Protein AF-0000000075752125 (afdb_homodimer)

Nearest PDB structures (foldseek):
  8b4o-assembly1_A  TM=2.441E-01  e=8.192E+00  Corynebacterium glutamicum
  8b4o-assembly1_A  TM=2.339E-01  e=5.658E+00  Corynebacterium glutamicum

InterPro domains:
  IPR001138 Zn(2)Cys(6) fungal-type DNA-binding domain [PF00172] (67-99)
  IPR001138 Zn(2)Cys(6) fungal-type DNA-binding domain [PS00463] (68-95)
  IPR001138 Zn(2)Cys(6) fungal-type DNA-binding domain [PS50048] (68-97)
  IPR001138 Zn(2)Cys(6) fungal-type DNA-binding domain [SM00066] (63-106)
  IPR001138 Zn(2)Cys(6) fungal-type DNA-binding domain [cd00067] (64-98)
  IPR007219 Xylanolytic transcriptional activator, regulatory domain [PF04082] (140-195)
  IPR013087 Zinc finger C2H2-type [PS00028] (6-28)
  IPR013087 Zinc finger C2H2-type [PS50157] (4-33)
  IPR013087 Zinc finger C2H2-type [SM00355] (4-28)
  IPR013087 Zinc finger C2H2-type [SM00355] (34-55)
  IPR036236 Zinc finger C2H2 superfamily [SSF57667] (4-43)
  IPR036864 Zn(2)-C6 fungal-type DNA-binding domain superfamily [G3DSA:4.10.240.10] (62-115)
  IPR036864 Zn(2)-C6 fungal-type DNA-binding domain superfamily [SSF57701] (60-98)

Foldseek 3Di:
DDWQAQPPPPGRDTHPDVVVSVVVNVLVPDDDQDAQPVPRHTDSPCNVVVCVPPPPDPPPPPPPDQDFFPVCVVVVHDQPDDCQTPVCVVVVHHGHRVPDDPPPPDDDPDDPDCPPPCPPDDPDPVPPPCPPDPVLVQLLVQLCVPPCVVQVLDQPQPDDQVPADPLLSLLSSLVSLCSVPDPVSPVVSVVSLVVSLVVCVVCLCPLLDALPPPVDPPVPDPPQHSDNPLSNLNSLLSSLVVQQVSDVPFDADPLRATAGAPSNVVSLLSSVVSCLVNLLLALVVLQVNCVVPPQPLVSLNSSLSSLSSLVSSLVNLLRNDLDDHPPDPDSPSRDHDAQLSNFAAHHDDPCLSNQNDSVSNVVVVVVVCVVCVVVPPVPPRDTSSVVRVVQPDPDDPRD/DDWQAQPPPPGRDTHPDVVVSVVVNVLVVDDDQDAQPPPRHTDSPCNVVVCVPPPPDPPPPPPPDQDFFPVCVVVVHDQPDDCQTPVCVVVVHHGHRVPDDPPPPDDDDDDPDCPPPCPPDDPDPVPPPCPPDVVLVQLLVQLCVPPCVVQVLDQPQPDDQVPADPLLSLLSSLVSLCSVPDPVSPVVSVVSLVVSLVVCVVCLCPLLDALPPPVDPPVPDPPQHSDNPLSNLNSLLSSLVVQQVSDVPFDADPLRATAGAPSNVVSLLSSVVSCLVNLLLALVVLQVNCVVPPQPLVSLSSSLSSLSSLVSSLVNLLRNDLDDHPPDPDSPSRDHDAQLSNFAAHHDDPCLSNQNDSVSNVVVVVVVCVVVVVVPPVPPRDTSSVVRVVQPDPDDPRD

Secondary structure (DSSP, 8-state):
--PEEP-STT---EESSHHHHHHHHHHHS----EE-TTT--EESS-HHHHIIIII--SSS----S----HHHHHTT-----TTTTHHHHHHT-----TT-------S-------------SSS--S-S--TT-HHHHHHHHHIIIIITTT-TTS-GGG--GGGS-HHHHHHHHHHHHHHT--HHHHHHHHHHHHHHHHHHHHTHHHHT----S-S---SSS----S---HHHHHHHHHHHHHHHHH-SSPPB-TT--B--BHHHHHHHHHHHHHHHHTTTTBHHHHHHHTTT---HHHHHHHHHHHHHHHHHHHHHHHHHTT---BS------PPPP-GGG-BSBPP--HHHHT-SSHHHHHHHHHHHHHHHGGG--TT---BTHHHHHHH--SS----/--PEEP-STT---EESSHHHHHHHHHHHS----EE-TTT--EESS-HHHHIIIII--SSS----S----HHHHHTT-----TTTTHHHHHHT-----TT---------------------SSS--S-S--TT-HHHHHHHHHIIIIITTT-TTS-GGG--GGGS-HHHHHHHHHHHHHHT--HHHHHHHHHHHHHHHHHHHHTHHHHT----S-S---SSS----S---HHHHHHHHHHHHHHHHH-SSPPB-TT--B--BHHHHHHHHHHHHHHHHTTTTBHHHHHHHTTT---HHHHHHHHHHHHHHHHHHHHHHHHHTT-PPBS------PPPPPGGG-BSBPP--HHHHT-SSHHHHHHHHHHHHHHHGGG--TT---BTHHHHHHH--SS----

Solvent-accessible surface area (backbone atoms only — not comparable to full-atom values): 46798 Å² total; per-residue (Å²): 131,78,56,40,58,39,82,54,88,92,51,83,55,62,24,74,47,64,68,58,26,51,58,50,42,54,61,64,50,67,69,72,56,43,50,29,88,82,80,62,51,71,25,74,88,54,35,69,61,44,43,56,68,72,61,56,57,92,82,65,67,75,80,58,81,77,69,46,24,54,43,26,54,72,65,72,43,85,46,78,53,63,92,60,17,60,54,23,62,75,72,70,47,73,44,49,57,86,74,70,78,76,71,83,75,72,81,80,72,80,81,74,83,77,79,69,79,73,78,74,65,92,80,72,65,87,70,60,70,71,66,92,37,69,66,53,54,50,23,44,48,44,23,58,70,69,48,29,80,61,53,68,43,69,53,71,73,79,62,44,80,89,76,47,56,65,64,28,50,51,33,44,38,30,51,7,27,41,72,68,65,44,69,70,38,33,51,51,21,54,52,47,48,56,53,48,51,53,52,52,63,71,40,39,73,68,77,52,51,73,64,64,76,76,78,56,81,59,88,78,66,81,71,78,70,74,66,73,60,55,63,54,53,51,17,52,49,48,45,51,55,44,52,58,71,70,41,83,74,64,44,66,47,96,62,67,22,40,48,45,54,49,72,60,43,51,50,51,28,49,51,49,49,37,41,58,74,64,44,60,45,31,44,69,55,41,51,57,72,38,62,82,50,84,45,65,54,59,33,49,52,53,43,48,34,52,46,34,40,52,48,51,50,33,38,51,35,26,40,31,46,71,44,67,36,61,93,53,88,61,70,55,80,49,68,67,63,50,52,57,59,36,41,33,54,70,70,74,60,68,68,63,65,65,35,82,42,66,68,54,33,47,53,51,50,54,54,47,52,61,61,49,54,74,69,48,70,81,82,73,80,64,35,45,19,61,41,21,68,70,67,59,57,95,61,78,67,74,74,130,80,55,39,58,39,82,54,89,91,52,84,56,62,25,74,48,64,67,60,25,50,57,50,42,54,60,64,49,68,70,70,55,43,50,27,87,81,79,62,51,70,26,72,85,54,32,68,62,45,42,56,69,72,62,57,59,91,82,68,68,75,81,59,82,76,70,45,24,56,44,25,52,72,65,71,43,84,46,78,52,64,95,58,16,62,52,23,60,76,71,71,46,73,46,47,55,86,71,67,79,77,71,82,76,70,80,82,70,80,81,75,83,80,80,69,79,75,79,77,64,94,80,72,64,87,70,61,69,72,68,92,37,71,66,53,53,48,24,45,46,43,23,58,69,67,47,30,81,61,51,67,42,68,55,70,72,76,62,43,80,89,77,47,58,66,63,29,51,50,32,43,38,30,51,7,28,41,70,68,65,42,67,67,38,34,50,49,20,52,52,47,48,56,52,47,50,53,50,52,64,72,42,39,72,68,78,53,52,72,65,65,75,75,76,58,80,60,87,78,66,81,71,76,70,74,66,73,61,56,61,56,52,50,16,51,49,48,46,51,55,46,53,58,70,70,40,84,76,65,44,66,46,95,65,67,23,40,47,44,53,48,71,60,44,50,50,52,28,50,51,48,49,36,42,59,73,64,45,58,45,31,42,70,55,41,51,59,72,37,62,82,51,84,46,65,55,58,34,49,52,53,42,47,34,53,45,34,40,51,47,50,51,32,38,51,35,25,40,29,47,70,45,65,36,58,94,51,89,61,71,54,82,48,67,69,62,51,52,56,59,36,40,33,56,70,71,76,60,67,70,64,65,65,36,82,42,65,68,53,32,46,53,51,50,53,54,49,52,62,61,48,54,74,71,48,69,82,82,70,80,65,34,46,18,62,41,20,67,68,65,59,56,96,60,78,66,74,73

Structure (mmCIF, N/CA/C/O backbone):
data_AF-0000000075752125-model_v1
#
loop_
_entity.id
_entity.type
_entity.pdbx_description
1 polymer 'Pc22g24310 protein'
#
loop_
_atom_site.group_PDB
_atom_site.id
_atom_site.type_symbol
_atom_site.label_atom_id
_atom_site.label_alt_id
_atom_site.label_comp_id
_atom_site.label_asym_id
_atom_site.label_entity_id
_atom_site.label_seq_id
_atom_site.pdbx_PDB_ins_code
_atom_site.Cartn_x
_atom_site.Cartn_y
_atom_site.Cartn_z
_atom_site.occupancy
_atom_site.B_iso_or_equiv
_atom_site.auth_seq_id
_atom_site.auth_comp_id
_atom_site.auth_asym_id
_atom_site.auth_atom_id
_atom_site.pdbx_PDB_model_num
ATOM 1 N N . MET A 1 1 ? 7.535 9.359 -45.281 1 41.72 1 MET A N 1
ATOM 2 C CA . MET A 1 1 ? 7.297 9.664 -43.875 1 41.72 1 MET A CA 1
ATOM 3 C C . MET A 1 1 ? 8.078 10.906 -43.438 1 41.72 1 MET A C 1
ATOM 5 O O . MET A 1 1 ? 9.281 11 -43.688 1 41.72 1 MET A O 1
ATOM 9 N N . ALA A 1 2 ? 7.531 12.062 -43.125 1 51.75 2 ALA A N 1
ATOM 10 C CA . ALA A 1 2 ? 8.164 13.375 -43.062 1 51.75 2 ALA A CA 1
ATOM 11 C C . ALA A 1 2 ? 9.141 13.453 -41.906 1 51.75 2 ALA A C 1
ATOM 13 O O . ALA A 1 2 ? 8.789 13.094 -40.75 1 51.75 2 ALA A O 1
ATOM 14 N N . GLN A 1 3 ? 10.383 13.203 -42.062 1 66.44 3 GLN A N 1
ATOM 15 C CA . GLN A 1 3 ? 11.461 13.375 -41.094 1 66.44 3 GLN A CA 1
ATOM 16 C C . GLN A 1 3 ? 11.672 14.852 -40.75 1 66.44 3 GLN A C 1
ATOM 18 O O . GLN A 1 3 ? 11.555 15.711 -41.625 1 66.44 3 GLN A O 1
ATOM 23 N N . PHE A 1 4 ? 11.531 15.281 -39.594 1 70.75 4 PHE A N 1
ATOM 24 C CA . PHE A 1 4 ? 11.82 16.641 -39.156 1 70.75 4 PHE A CA 1
ATOM 25 C C . PHE A 1 4 ? 13.32 16.875 -39.062 1 70.75 4 PHE A C 1
ATOM 27 O O . PHE A 1 4 ? 14.023 16.156 -38.344 1 70.75 4 PHE A O 1
ATOM 34 N N . GLN A 1 5 ? 13.758 17.656 -39.75 1 72 5 GLN A N 1
ATOM 35 C CA . GLN A 1 5 ? 15.188 17.922 -39.875 1 72 5 GLN A CA 1
ATOM 36 C C . GLN A 1 5 ? 15.625 19.047 -38.938 1 72 5 GLN A C 1
ATOM 38 O O . GLN A 1 5 ? 14.875 19.984 -38.719 1 72 5 GLN A O 1
ATOM 43 N N . CYS A 1 6 ? 16.609 18.906 -38.219 1 68.94 6 CYS A N 1
ATOM 44 C CA . CYS A 1 6 ? 17.172 19.938 -37.344 1 68.94 6 CYS A CA 1
ATOM 45 C C . CYS A 1 6 ? 17.469 21.203 -38.156 1 68.94 6 CYS A C 1
ATOM 47 O O . CYS A 1 6 ? 18.016 21.141 -39.25 1 68.94 6 CYS A O 1
ATOM 49 N N . GLN A 1 7 ? 17.062 22.266 -37.75 1 71.44 7 GLN A N 1
ATOM 50 C CA . GLN A 1 7 ? 17.156 23.531 -38.469 1 71.44 7 GLN A CA 1
ATOM 51 C C . GLN A 1 7 ? 18.469 24.25 -38.188 1 71.44 7 GLN A C 1
ATOM 53 O O . GLN A 1 7 ? 18.719 25.328 -38.719 1 71.44 7 GLN A O 1
ATOM 58 N N . VAL A 1 8 ? 19.297 23.703 -37.281 1 65.88 8 VAL A N 1
ATOM 59 C CA . VAL A 1 8 ? 20.578 24.359 -37 1 65.88 8 VAL A CA 1
ATOM 60 C C . VAL A 1 8 ? 21.531 24.172 -38.156 1 65.88 8 VAL A C 1
ATOM 62 O O . VAL A 1 8 ? 21.688 23.047 -38.656 1 65.88 8 VAL A O 1
ATOM 65 N N . PRO A 1 9 ? 22.156 25.219 -38.656 1 69.44 9 PRO A N 1
ATOM 66 C CA . PRO A 1 9 ? 23.062 25.109 -39.812 1 69.44 9 PRO A CA 1
ATOM 67 C C . PRO A 1 9 ? 24.203 24.125 -39.562 1 69.44 9 PRO A C 1
ATOM 69 O O . PRO A 1 9 ? 24.875 24.203 -38.531 1 69.44 9 PRO A O 1
ATOM 72 N N . GLY A 1 10 ? 24.547 23.141 -40.438 1 69 10 GLY A N 1
ATOM 73 C CA . GLY A 1 10 ? 25.625 22.172 -40.344 1 69 10 GLY A CA 1
ATOM 74 C C . GLY A 1 10 ? 25.172 20.828 -39.781 1 69 10 GLY A C 1
ATOM 75 O O . GLY A 1 10 ? 25.922 19.859 -39.812 1 69 10 GLY A O 1
ATOM 76 N N . CYS A 1 11 ? 24.062 20.906 -39 1 66.25 11 CYS A N 1
ATOM 77 C CA . CYS A 1 11 ? 23.594 19.641 -38.438 1 66.25 11 CYS A CA 1
ATOM 78 C C . CYS A 1 11 ? 22.672 18.922 -39.406 1 66.25 11 CYS A C 1
ATOM 80 O O . CYS A 1 11 ? 21.781 19.547 -40 1 66.25 11 CYS A O 1
ATOM 82 N N . THR A 1 12 ? 22.812 17.828 -39.938 1 70.06 12 THR A N 1
ATOM 83 C CA . THR A 1 12 ? 22.078 17 -40.906 1 70.06 12 THR A CA 1
ATOM 84 C C . THR A 1 12 ? 21.219 15.969 -40.188 1 70.06 12 THR A C 1
ATOM 86 O O . THR A 1 12 ? 20.719 15.031 -40.812 1 70.06 12 THR A O 1
ATOM 89 N N . SER A 1 13 ? 21.109 16.203 -38.938 1 71.25 13 SER A N 1
ATOM 90 C CA . SER A 1 13 ? 20.344 15.188 -38.188 1 71.25 13 SER A CA 1
ATOM 91 C C . SER A 1 13 ? 18.859 15.305 -38.469 1 71.25 13 SER A C 1
ATOM 93 O O . SER A 1 13 ? 18.344 16.406 -38.688 1 71.25 13 SER A O 1
ATOM 95 N N . SER A 1 14 ? 18.094 14.32 -38.719 1 75.56 14 SER A N 1
ATOM 96 C CA . SER A 1 14 ? 16.656 14.242 -38.969 1 75.56 14 SER A CA 1
ATOM 97 C C . SER A 1 14 ? 15.984 13.258 -38 1 75.56 14 SER A C 1
ATOM 99 O O . SER A 1 14 ? 16.609 12.289 -37.562 1 75.56 14 SER A O 1
ATOM 101 N N . TYR A 1 15 ? 14.977 13.719 -37.562 1 70.62 15 TYR A N 1
ATOM 102 C CA . TYR A 1 15 ? 14.273 12.914 -36.594 1 70.62 15 TYR A CA 1
ATOM 103 C C . TYR A 1 15 ? 12.852 12.609 -37.062 1 70.62 15 TYR A C 1
ATOM 105 O O . TYR A 1 15 ? 12.258 13.383 -37.812 1 70.62 15 TYR A O 1
ATOM 113 N N . ARG A 1 16 ? 12.312 11.672 -36.844 1 68.25 16 ARG A N 1
ATOM 114 C CA . ARG A 1 16 ? 10.984 11.242 -37.281 1 68.25 16 ARG A CA 1
ATOM 115 C C . ARG A 1 16 ? 9.898 11.922 -36.438 1 68.25 16 ARG A C 1
ATOM 117 O O . ARG A 1 16 ? 8.766 12.07 -36.906 1 68.25 16 ARG A O 1
ATOM 124 N N . ARG A 1 17 ? 10.109 12.391 -35.188 1 65.31 17 ARG A N 1
ATOM 125 C CA . ARG A 1 17 ? 9.203 13.078 -34.281 1 65.31 17 ARG A CA 1
ATOM 126 C C . ARG A 1 17 ? 9.719 14.477 -33.938 1 65.31 17 ARG A C 1
ATOM 128 O O . ARG A 1 17 ? 10.922 14.664 -33.75 1 65.31 17 ARG A O 1
ATOM 135 N N . LYS A 1 18 ? 8.992 15.32 -33.719 1 66.69 18 LYS A N 1
ATOM 136 C CA . LYS A 1 18 ? 9.305 16.734 -33.5 1 66.69 18 LYS A CA 1
ATOM 137 C C . LYS A 1 18 ? 9.945 16.953 -32.125 1 66.69 18 LYS A C 1
ATOM 139 O O . LYS A 1 18 ? 10.844 17.781 -31.984 1 66.69 18 LYS A O 1
ATOM 144 N N . GLU A 1 19 ? 9.578 16.281 -31.172 1 64.31 19 GLU A N 1
ATOM 145 C CA . GLU A 1 19 ? 10.133 16.391 -29.828 1 64.31 19 GLU A CA 1
ATOM 146 C C . GLU A 1 19 ? 11.609 15.984 -29.812 1 64.31 19 GLU A C 1
ATOM 148 O O . GLU A 1 19 ? 12.414 16.625 -29.141 1 64.31 19 GLU A O 1
ATOM 153 N N . HIS A 1 20 ? 11.891 14.984 -30.516 1 71.88 20 HIS A N 1
ATOM 154 C CA . HIS A 1 20 ? 13.289 14.586 -30.625 1 71.88 20 HIS A CA 1
ATOM 155 C C . HIS A 1 20 ? 14.109 15.633 -31.375 1 71.88 20 HIS A C 1
ATOM 157 O O . HIS A 1 20 ? 15.258 15.891 -31.031 1 71.88 20 HIS A O 1
ATOM 163 N N . LEU A 1 21 ? 13.523 16.156 -32.312 1 69.5 21 LEU A N 1
ATOM 164 C CA . LEU A 1 21 ? 14.172 17.25 -33.031 1 69.5 21 LEU A CA 1
ATOM 165 C C . LEU A 1 21 ? 14.414 18.438 -32.094 1 69.5 21 LEU A C 1
ATOM 167 O O . LEU A 1 21 ? 15.5 19.031 -32.094 1 69.5 21 LEU A O 1
ATOM 171 N N . ARG A 1 22 ? 13.555 18.797 -31.344 1 66.44 22 ARG A N 1
ATOM 172 C CA . ARG A 1 22 ? 13.672 19.906 -30.406 1 66.44 22 ARG A CA 1
ATOM 173 C C . ARG A 1 22 ? 14.766 19.656 -29.375 1 66.44 22 ARG A C 1
ATOM 175 O O . ARG A 1 22 ? 15.539 20.547 -29.047 1 66.44 22 ARG A O 1
ATOM 182 N N . ARG A 1 23 ? 14.789 18.516 -28.812 1 63.69 23 ARG A N 1
ATOM 183 C CA . ARG A 1 23 ? 15.867 18.125 -27.906 1 63.69 23 ARG A CA 1
ATOM 184 C C . ARG A 1 23 ? 17.219 18.188 -28.609 1 63.69 23 ARG A C 1
ATOM 186 O O . ARG A 1 23 ? 18.203 18.672 -28.016 1 63.69 23 ARG A O 1
ATOM 193 N N . HIS A 1 24 ? 17.156 17.703 -29.75 1 65.38 24 HIS A N 1
ATOM 194 C CA . HIS A 1 24 ? 18.375 17.75 -30.547 1 65.38 24 HIS A CA 1
ATOM 195 C C . HIS A 1 24 ? 18.781 19.203 -30.844 1 65.38 24 HIS A C 1
ATOM 197 O O . HIS A 1 24 ? 19.953 19.562 -30.656 1 65.38 24 HIS A O 1
ATOM 203 N N . GLU A 1 25 ? 17.891 19.922 -31.328 1 64.81 25 GLU A N 1
ATOM 204 C CA . GLU A 1 25 ? 18.172 21.312 -31.672 1 64.81 25 GLU A CA 1
ATOM 205 C C . GLU A 1 25 ? 18.609 22.109 -30.438 1 64.81 25 GLU A C 1
ATOM 207 O O . GLU A 1 25 ? 19.406 23.047 -30.547 1 64.81 25 GLU A O 1
ATOM 212 N N . ALA A 1 26 ? 18.078 21.844 -29.328 1 61.81 26 ALA A N 1
ATOM 213 C CA . ALA A 1 26 ? 18.516 22.469 -28.094 1 61.81 26 ALA A CA 1
ATOM 214 C C . ALA A 1 26 ? 19.984 22.172 -27.812 1 61.81 26 ALA A C 1
ATOM 216 O O . ALA A 1 26 ? 20.688 22.984 -27.219 1 61.81 26 ALA A O 1
ATOM 217 N N . GLN A 1 27 ? 20.312 21.078 -28.203 1 57.47 27 GLN A N 1
ATOM 218 C CA . GLN A 1 27 ? 21.734 20.734 -28.062 1 57.47 27 GLN A CA 1
ATOM 219 C C . GLN A 1 27 ? 22.609 21.672 -28.891 1 57.47 27 GLN A C 1
ATOM 221 O O . GLN A 1 27 ? 23.766 21.906 -28.547 1 57.47 27 GLN A O 1
ATOM 226 N N . HIS A 1 28 ? 22.125 21.844 -30.094 1 53.47 28 HIS A N 1
ATOM 227 C CA . HIS A 1 28 ? 22.875 22.766 -30.953 1 53.47 28 HIS A CA 1
ATOM 228 C C . HIS A 1 28 ? 22.906 24.172 -30.359 1 53.47 28 HIS A C 1
ATOM 230 O O . HIS A 1 28 ? 23.766 24.969 -30.719 1 53.47 28 HIS A O 1
ATOM 236 N N . ARG A 1 29 ? 21.891 24.594 -29.938 1 47.25 29 ARG A N 1
ATOM 237 C CA . ARG A 1 29 ? 22 25.875 -29.266 1 47.25 29 ARG A CA 1
ATOM 238 C C . ARG A 1 29 ? 23.031 25.828 -28.156 1 47.25 29 ARG A C 1
ATOM 240 O O . ARG A 1 29 ? 23.203 24.797 -27.484 1 47.25 29 ARG A O 1
ATOM 247 N N . GLY A 1 30 ? 24.188 26.094 -28.297 1 41.59 30 GLY A N 1
ATOM 248 C CA . GLY A 1 30 ? 25.422 26.25 -27.547 1 41.59 30 GLY A CA 1
ATOM 249 C C . GLY A 1 30 ? 25.234 26.078 -26.047 1 41.59 30 GLY A C 1
ATOM 250 O O . GLY A 1 30 ? 26.188 26.203 -25.281 1 41.59 30 GLY A O 1
ATOM 251 N N . ASN A 1 31 ? 24.203 26.406 -25.578 1 41.22 31 ASN A N 1
ATOM 252 C CA . ASN A 1 31 ? 24.625 26.984 -24.297 1 41.22 31 ASN A CA 1
ATOM 253 C C . ASN A 1 31 ? 25.406 25.969 -23.469 1 41.22 31 ASN A C 1
ATOM 255 O O . ASN A 1 31 ? 26.562 26.203 -23.125 1 41.22 31 ASN A O 1
ATOM 259 N N . HIS A 1 32 ? 25.062 25.547 -22.125 1 42.94 32 HIS A N 1
ATOM 260 C CA . HIS A 1 32 ? 25.938 25.453 -20.969 1 42.94 32 HIS A CA 1
ATOM 261 C C . HIS A 1 32 ? 26.625 24.094 -20.906 1 42.94 32 HIS A C 1
ATOM 263 O O . HIS A 1 32 ? 26 23.078 -20.641 1 42.94 32 HIS A O 1
ATOM 269 N N . LEU A 1 33 ? 27.5 23.938 -21.672 1 48.97 33 LEU A N 1
ATOM 270 C CA . LEU A 1 33 ? 28.516 22.938 -21.344 1 48.97 33 LEU A CA 1
ATOM 271 C C . LEU A 1 33 ? 28.922 23.031 -19.891 1 48.97 33 LEU A C 1
ATOM 273 O O . LEU A 1 33 ? 29.328 24.109 -19.422 1 48.97 33 LEU A O 1
ATOM 277 N N . ARG A 1 34 ? 28.5 22.266 -19.078 1 53.72 34 ARG A N 1
ATOM 278 C CA . ARG A 1 34 ? 29 22.266 -17.703 1 53.72 34 ARG A CA 1
ATOM 279 C C . ARG A 1 34 ? 30.281 21.453 -17.578 1 53.72 34 ARG A C 1
ATOM 281 O O . ARG A 1 34 ? 30.359 20.328 -18.094 1 53.72 34 ARG A O 1
ATOM 288 N N . THR A 1 35 ? 31.25 21.984 -17.297 1 58.47 35 THR A N 1
ATOM 289 C CA . THR A 1 35 ? 32.562 21.391 -17.125 1 58.47 35 THR A CA 1
ATOM 290 C C . THR A 1 35 ? 32.719 20.781 -15.727 1 58.47 35 THR A C 1
ATOM 292 O O . THR A 1 35 ? 32.219 21.328 -14.75 1 58.47 35 THR A O 1
ATOM 295 N N . CYS A 1 36 ? 33.125 19.562 -15.75 1 56.19 36 CYS A N 1
ATOM 296 C CA . CYS A 1 36 ? 33.406 18.938 -14.461 1 56.19 36 CYS A CA 1
ATOM 297 C C . CYS A 1 36 ? 34.438 19.719 -13.688 1 56.19 36 CYS A C 1
ATOM 299 O O . CYS A 1 36 ? 35.531 20 -14.203 1 56.19 36 CYS A O 1
ATOM 301 N N . SER A 1 37 ? 34.094 20.188 -12.688 1 59.78 37 SER A N 1
ATOM 302 C CA . SER A 1 37 ? 34.969 21.031 -11.875 1 59.78 37 SER A CA 1
ATOM 303 C C . SER A 1 37 ? 36.188 20.25 -11.367 1 59.78 37 SER A C 1
ATOM 305 O O . SER A 1 37 ? 37.188 20.844 -10.945 1 59.78 37 SER A O 1
ATOM 307 N N . VAL A 1 38 ? 36.062 18.938 -11.531 1 59.25 38 VAL A N 1
ATOM 308 C CA . VAL A 1 38 ? 37.156 18.141 -11.008 1 59.25 38 VAL A CA 1
ATOM 309 C C . VAL A 1 38 ? 38.125 17.812 -12.133 1 59.25 38 VAL A C 1
ATOM 311 O O . VAL A 1 38 ? 39.344 17.953 -11.969 1 59.25 38 VAL A O 1
ATOM 314 N N . CYS A 1 39 ? 37.656 17.328 -13.25 1 56.03 39 CYS A N 1
ATOM 315 C CA . CYS A 1 39 ? 38.594 16.875 -14.266 1 56.03 39 CYS A CA 1
ATOM 316 C C . CYS A 1 39 ? 38.594 17.812 -15.461 1 56.03 39 CYS A C 1
ATOM 318 O O . CYS A 1 39 ? 39.375 17.625 -16.391 1 56.03 39 CYS A O 1
ATOM 320 N N . GLY A 1 40 ? 37.75 18.859 -15.461 1 59.34 40 GLY A N 1
ATOM 321 C CA . GLY A 1 40 ? 37.781 19.891 -16.484 1 59.34 40 GLY A CA 1
ATOM 322 C C . GLY A 1 40 ? 37.125 19.453 -17.797 1 59.34 40 GLY A C 1
ATOM 323 O O . GLY A 1 40 ? 37.156 20.172 -18.781 1 59.34 40 GLY A O 1
ATOM 324 N N . ARG A 1 41 ? 36.688 18.312 -17.844 1 63.59 41 ARG A N 1
ATOM 325 C CA . ARG A 1 41 ? 36.094 17.828 -19.078 1 63.59 41 ARG A CA 1
ATOM 326 C C . ARG A 1 41 ? 34.719 18.469 -19.297 1 63.59 41 ARG A C 1
ATOM 328 O O . ARG A 1 41 ? 33.969 18.703 -18.344 1 63.59 41 ARG A O 1
ATOM 335 N N . ALA A 1 42 ? 34.375 18.953 -20.344 1 62.31 42 ALA A N 1
ATOM 336 C CA . ALA A 1 42 ? 33.156 19.672 -20.703 1 62.31 42 ALA A CA 1
ATOM 337 C C . ALA A 1 42 ? 32.062 18.703 -21.156 1 62.31 42 ALA A C 1
ATOM 339 O O . ALA A 1 42 ? 32.312 17.781 -21.922 1 62.31 42 ALA A O 1
ATOM 340 N N . PHE A 1 43 ? 31.016 18.625 -20.453 1 57.75 43 PHE A N 1
ATOM 341 C CA . PHE A 1 43 ? 29.906 17.719 -20.766 1 57.75 43 PHE A CA 1
ATOM 342 C C . PHE A 1 43 ? 28.688 18.5 -21.203 1 57.75 43 PHE A C 1
ATOM 344 O O . PHE A 1 43 ? 28.422 19.609 -20.703 1 57.75 43 PHE A O 1
ATOM 351 N N . SER A 1 44 ? 28.016 18.312 -22.109 1 60.16 44 SER A N 1
ATOM 352 C CA . SER A 1 44 ? 26.844 19.031 -22.625 1 60.16 44 SER A CA 1
ATOM 353 C C . SER A 1 44 ? 25.594 18.641 -21.844 1 60.16 44 SER A C 1
ATOM 355 O O . SER A 1 44 ? 24.672 19.453 -21.688 1 60.16 44 SER A O 1
ATOM 357 N N . ARG A 1 45 ? 25.266 17.422 -21.344 1 51.62 45 ARG A N 1
ATOM 358 C CA . ARG A 1 45 ? 24.047 17.031 -20.656 1 51.62 45 ARG A CA 1
ATOM 359 C C . ARG A 1 45 ? 24.359 16.234 -19.406 1 51.62 45 ARG A C 1
ATOM 361 O O . ARG A 1 45 ? 23.609 16.281 -18.422 1 51.62 45 ARG A O 1
ATOM 368 N N . SER A 1 46 ? 25.562 15.523 -19.109 1 53.66 46 SER A N 1
ATOM 369 C CA . SER A 1 46 ? 25.766 14.469 -18.125 1 53.66 46 SER A CA 1
ATOM 370 C C . SER A 1 46 ? 26.875 14.836 -17.141 1 53.66 46 SER A C 1
ATOM 372 O O . SER A 1 46 ? 27.531 13.953 -16.594 1 53.66 46 SER A O 1
ATOM 374 N N . LEU A 1 47 ? 27.031 15.938 -16.797 1 60.72 47 LEU A N 1
ATOM 375 C CA . LEU A 1 47 ? 28.172 16.328 -15.984 1 60.72 47 LEU A CA 1
ATOM 376 C C . LEU A 1 47 ? 28.031 15.789 -14.562 1 60.72 47 LEU A C 1
ATOM 378 O O . LEU A 1 47 ? 29.016 15.297 -13.977 1 60.72 47 LEU A O 1
ATOM 382 N N . ARG A 1 48 ? 26.844 15.836 -14.086 1 51.84 48 ARG A N 1
ATOM 383 C CA . ARG A 1 48 ? 26.625 15.375 -12.719 1 51.84 48 ARG A CA 1
ATOM 384 C C . ARG A 1 48 ? 26.891 13.875 -12.602 1 51.84 48 ARG A C 1
ATOM 386 O O . ARG A 1 48 ? 27.5 13.414 -11.633 1 51.84 48 ARG A O 1
ATOM 393 N N . ARG A 1 49 ? 26.516 13.156 -13.531 1 57.19 49 ARG A N 1
ATOM 394 C CA . ARG A 1 49 ? 26.797 11.727 -13.555 1 57.19 49 ARG A CA 1
ATOM 395 C C . ARG A 1 49 ? 28.297 11.469 -13.719 1 57.19 49 ARG A C 1
ATOM 397 O O . ARG A 1 49 ? 28.844 10.57 -13.086 1 57.19 49 ARG A O 1
ATOM 404 N N . HIS A 1 50 ? 28.938 12.25 -14.453 1 60.31 50 HIS A N 1
ATOM 405 C CA . HIS A 1 50 ? 30.391 12.164 -14.648 1 60.31 50 HIS A CA 1
ATOM 406 C C . HIS A 1 50 ? 31.141 12.43 -13.352 1 60.31 50 HIS A C 1
ATOM 408 O O . HIS A 1 50 ? 32.031 11.656 -12.977 1 60.31 50 HIS A O 1
ATOM 414 N N . ILE A 1 51 ? 30.844 13.445 -12.742 1 58.47 51 ILE A N 1
ATOM 415 C CA . ILE A 1 51 ? 31.516 13.797 -11.5 1 58.47 51 ILE A CA 1
ATOM 416 C C . ILE A 1 51 ? 31.312 12.688 -10.477 1 58.47 51 ILE A C 1
ATOM 418 O O . ILE A 1 51 ? 32.25 12.273 -9.797 1 58.47 51 ILE A O 1
ATOM 422 N N . ARG A 1 52 ? 30.219 12.195 -10.414 1 57.78 52 ARG A N 1
ATOM 423 C CA . ARG A 1 52 ? 29.922 11.156 -9.445 1 57.78 52 ARG A CA 1
ATOM 424 C C . ARG A 1 52 ? 30.688 9.875 -9.766 1 57.78 52 ARG A C 1
ATOM 426 O O . ARG A 1 52 ? 31.188 9.203 -8.859 1 57.78 52 ARG A O 1
ATOM 433 N N . ARG A 1 53 ? 30.656 9.562 -10.852 1 59.44 53 ARG A N 1
ATOM 434 C CA . ARG A 1 53 ? 31.25 8.297 -11.266 1 59.44 53 ARG A CA 1
ATOM 435 C C . ARG A 1 53 ? 32.781 8.367 -11.242 1 59.44 53 ARG A C 1
ATOM 437 O O . ARG A 1 53 ? 33.438 7.434 -10.781 1 59.44 53 ARG A O 1
ATOM 444 N N . ASP A 1 54 ? 33.25 9.375 -11.711 1 55.69 54 ASP A N 1
ATOM 445 C CA . ASP A 1 54 ? 34.688 9.352 -12.031 1 55.69 54 ASP A CA 1
ATOM 446 C C . ASP A 1 54 ? 35.5 10.062 -10.953 1 55.69 54 ASP A C 1
ATOM 448 O O . ASP A 1 54 ? 36.719 9.844 -10.836 1 55.69 54 ASP A O 1
ATOM 452 N N . HIS A 1 55 ? 34.969 11.047 -10.336 1 49.72 55 HIS A N 1
ATOM 453 C CA . HIS A 1 55 ? 35.781 11.82 -9.422 1 49.72 55 HIS A CA 1
ATOM 454 C C . HIS A 1 55 ? 35.375 11.602 -7.973 1 49.72 55 HIS A C 1
ATOM 456 O O . HIS A 1 55 ? 35.969 12.188 -7.059 1 49.72 55 HIS A O 1
ATOM 462 N N . GLU A 1 56 ? 34.406 10.992 -7.691 1 44.44 56 GLU A N 1
ATOM 463 C CA . GLU A 1 56 ? 34.094 10.766 -6.289 1 44.44 56 GLU A CA 1
ATOM 464 C C . GLU A 1 56 ? 35.062 9.797 -5.641 1 44.44 56 GLU A C 1
ATOM 466 O O . GLU A 1 56 ? 35.25 8.672 -6.121 1 44.44 56 GLU A O 1
ATOM 471 N N . VAL A 1 57 ? 36.062 10.359 -5.047 1 42.16 57 VAL A N 1
ATOM 472 C CA . VAL A 1 57 ? 36.938 9.578 -4.191 1 42.16 57 VAL A CA 1
ATOM 473 C C . VAL A 1 57 ? 36.125 8.875 -3.111 1 42.16 57 VAL A C 1
ATOM 475 O O . VAL A 1 57 ? 35.188 9.461 -2.539 1 42.16 57 VAL A O 1
ATOM 478 N N . PRO A 1 58 ? 36.188 7.621 -2.754 1 38.91 58 PRO A N 1
ATOM 479 C CA . PRO A 1 58 ? 35.375 6.84 -1.825 1 38.91 58 PRO A CA 1
ATOM 480 C C . PRO A 1 58 ? 35.125 7.57 -0.509 1 38.91 58 PRO A C 1
ATOM 482 O O . PRO A 1 58 ? 34.031 7.422 0.08 1 38.91 58 PRO A O 1
ATOM 485 N N . GLY A 1 59 ? 36 7.867 0.499 1 35.94 59 GLY A N 1
ATOM 486 C CA . GLY A 1 59 ? 36.125 8.391 1.852 1 35.94 59 GLY A CA 1
ATOM 487 C C . GLY A 1 59 ? 35.594 9.812 1.984 1 35.94 59 GLY A C 1
ATOM 488 O O . GLY A 1 59 ? 35.156 10.227 3.064 1 35.94 59 GLY A O 1
ATOM 489 N N . ARG A 1 60 ? 36.375 10.867 1.443 1 34.06 60 ARG A N 1
ATOM 490 C CA . ARG A 1 60 ? 36.094 12.297 1.621 1 34.06 60 ARG A CA 1
ATOM 491 C C . ARG A 1 60 ? 34.781 12.695 0.96 1 34.06 60 ARG A C 1
ATOM 493 O O . ARG A 1 60 ? 34.656 12.672 -0.267 1 34.06 60 ARG A O 1
ATOM 500 N N . SER A 1 61 ? 33.844 12.398 1.546 1 31.34 61 SER A N 1
ATOM 501 C CA . SER A 1 61 ? 32.562 12.875 1.027 1 31.34 61 SER A CA 1
ATOM 502 C C . SER A 1 61 ? 32.688 14.297 0.503 1 31.34 61 SER A C 1
ATOM 504 O O . SER A 1 61 ? 33.25 15.172 1.166 1 31.34 61 SER A O 1
ATOM 506 N N . LEU A 1 62 ? 32.969 14.555 -0.604 1 31.09 62 LEU A N 1
ATOM 507 C CA . LEU A 1 62 ? 33.062 15.898 -1.174 1 31.09 62 LEU A CA 1
ATOM 508 C C . LEU A 1 62 ? 32.156 16.859 -0.413 1 31.09 62 LEU A C 1
ATOM 510 O O . LEU A 1 62 ? 31 16.547 -0.114 1 31.09 62 LEU A O 1
ATOM 514 N N . ALA A 1 63 ? 32.781 17.891 0.346 1 31.73 63 ALA A N 1
ATOM 515 C CA . ALA A 1 63 ? 32.344 19.141 0.944 1 31.73 63 ALA A CA 1
ATOM 516 C C . ALA A 1 63 ? 31.203 19.766 0.115 1 31.73 63 ALA A C 1
ATOM 518 O O . ALA A 1 63 ? 31.438 20.219 -1.005 1 31.73 63 ALA A O 1
ATOM 519 N N . ARG A 1 64 ? 30.344 19.219 -0.126 1 33.22 64 ARG A N 1
ATOM 520 C CA . ARG A 1 64 ? 29.188 19.75 -0.829 1 33.22 64 ARG A CA 1
ATOM 521 C C . ARG A 1 64 ? 29.156 21.266 -0.76 1 33.22 64 ARG A C 1
ATOM 523 O O . ARG A 1 64 ? 29.688 21.859 0.179 1 33.22 64 ARG A O 1
ATOM 530 N N . ALA A 1 65 ? 28.688 21.953 -1.748 1 36.19 65 ALA A N 1
ATOM 531 C CA . ALA A 1 65 ? 28.625 23.391 -1.985 1 36.19 65 ALA A CA 1
ATOM 532 C C . ALA A 1 65 ? 28.594 24.156 -0.67 1 36.19 65 ALA A C 1
ATOM 534 O O . ALA A 1 65 ? 27.922 23.75 0.281 1 36.19 65 ALA A O 1
ATOM 535 N N . THR A 1 66 ? 29.656 24.906 -0.229 1 41.5 66 THR A N 1
ATOM 536 C CA . THR A 1 66 ? 29.734 25.938 0.799 1 41.5 66 THR A CA 1
ATOM 537 C C . THR A 1 66 ? 28.359 26.562 1.035 1 41.5 66 THR A C 1
ATOM 539 O O . THR A 1 66 ? 27.688 26.969 0.088 1 41.5 66 THR A O 1
ATOM 542 N N . GLN A 1 67 ? 27.828 26.281 1.949 1 47.62 67 GLN A N 1
ATOM 543 C CA . GLN A 1 67 ? 26.547 26.875 2.326 1 47.62 67 GLN A CA 1
ATOM 544 C C . GLN A 1 67 ? 26.594 28.391 2.24 1 47.62 67 GLN A C 1
ATOM 546 O O . GLN A 1 67 ? 27.531 29.016 2.732 1 47.62 67 GLN A O 1
ATOM 551 N N . ALA A 1 68 ? 25.969 28.938 1.306 1 58.47 68 ALA A N 1
ATOM 552 C CA . ALA A 1 68 ? 25.859 30.391 1.193 1 58.47 68 ALA A CA 1
ATOM 553 C C . ALA A 1 68 ? 25.594 31.031 2.553 1 58.47 68 ALA A C 1
ATOM 555 O O . ALA A 1 68 ? 25.047 30.375 3.453 1 58.47 68 ALA A O 1
ATOM 556 N N . CYS A 1 69 ? 26.328 32.094 2.928 1 61.94 69 CYS A N 1
ATOM 557 C CA . CYS A 1 69 ? 26.062 32.781 4.184 1 61.94 69 CYS A CA 1
ATOM 558 C C . CYS A 1 69 ? 24.562 33.062 4.332 1 61.94 69 CYS A C 1
ATOM 560 O O . CYS A 1 69 ? 23.828 33.062 3.346 1 61.94 69 CYS A O 1
ATOM 562 N N . ARG A 1 70 ? 24.109 33.188 5.414 1 63.62 70 ARG A N 1
ATOM 563 C CA . ARG A 1 70 ? 22.688 33.406 5.684 1 63.62 70 ARG A CA 1
ATOM 564 C C . ARG A 1 70 ? 22.141 34.531 4.832 1 63.62 70 ARG A C 1
ATOM 566 O O . ARG A 1 70 ? 21.047 34.438 4.289 1 63.62 70 ARG A O 1
ATOM 573 N N . SER A 1 71 ? 22.922 35.562 4.602 1 67.81 71 SER A N 1
ATOM 574 C CA . SER A 1 71 ? 22.469 36.75 3.877 1 67.81 71 SER A CA 1
ATOM 575 C C . SER A 1 71 ? 22.422 36.469 2.375 1 67.81 71 SER A C 1
ATOM 577 O O . SER A 1 71 ? 21.469 36.875 1.7 1 67.81 71 SER A O 1
ATOM 579 N N . CYS A 1 72 ? 23.422 35.875 1.896 1 65.44 72 CYS A N 1
ATOM 580 C CA . CYS A 1 72 ? 23.453 35.594 0.465 1 65.44 72 CYS A CA 1
ATOM 581 C C . CYS A 1 72 ? 22.438 34.5 0.1 1 65.44 72 CYS A C 1
ATOM 583 O O . CYS A 1 72 ? 21.828 34.562 -0.971 1 65.44 72 CYS A O 1
ATOM 585 N N . ARG A 1 73 ? 22.156 33.656 1.069 1 61.66 73 ARG A N 1
ATOM 586 C CA . ARG A 1 73 ? 21.156 32.594 0.95 1 61.66 73 ARG A CA 1
ATOM 587 C C . ARG A 1 73 ? 19.75 33.156 0.928 1 61.66 73 ARG A C 1
ATOM 589 O O . ARG A 1 73 ? 18.922 32.75 0.12 1 61.66 73 ARG A O 1
ATOM 596 N N . MET A 1 74 ? 19.531 34.188 1.676 1 61.88 74 MET A N 1
ATOM 597 C CA . MET A 1 74 ? 18.266 34.906 1.768 1 61.88 74 MET A CA 1
ATOM 598 C C . MET A 1 74 ? 18.047 35.812 0.554 1 61.88 74 MET A C 1
ATOM 600 O O . MET A 1 74 ? 16.938 35.938 0.064 1 61.88 74 MET A O 1
ATOM 604 N N . ALA A 1 75 ? 19.094 36.312 0.064 1 62.19 75 ALA A N 1
ATOM 605 C CA . ALA A 1 75 ? 19.031 37.25 -1.053 1 62.19 75 ALA A CA 1
ATOM 606 C C . ALA A 1 75 ? 19.156 36.531 -2.389 1 62.19 75 ALA A C 1
ATOM 608 O O . ALA A 1 75 ? 19.062 37.156 -3.451 1 62.19 75 ALA A O 1
ATOM 609 N N . LYS A 1 76 ? 19.172 35.188 -2.32 1 52.56 76 LYS A N 1
ATOM 610 C CA . LYS A 1 76 ? 19.312 34.25 -3.43 1 52.56 76 LYS A CA 1
ATOM 611 C C . LYS A 1 76 ? 20.344 34.75 -4.438 1 52.56 76 LYS A C 1
ATOM 613 O O . LYS A 1 76 ? 20.125 34.688 -5.648 1 52.56 76 LYS A O 1
ATOM 618 N N . THR A 1 77 ? 21.344 35.25 -3.789 1 63.22 77 THR A N 1
ATOM 619 C CA . THR A 1 77 ? 22.469 35.656 -4.629 1 63.22 77 THR A CA 1
ATOM 620 C C . THR A 1 77 ? 23.625 34.688 -4.492 1 63.22 77 THR A C 1
ATOM 622 O O . THR A 1 77 ? 23.75 33.969 -3.484 1 63.22 77 THR A O 1
ATOM 625 N N . ARG A 1 78 ? 24.375 34.406 -5.441 1 59.75 78 ARG A N 1
ATOM 626 C CA . ARG A 1 78 ? 25.5 33.469 -5.488 1 59.75 78 ARG A CA 1
ATOM 627 C C . ARG A 1 78 ? 26.594 33.906 -4.516 1 59.75 78 ARG A C 1
ATOM 629 O O . ARG A 1 78 ? 27.266 34.906 -4.73 1 59.75 78 ARG A O 1
A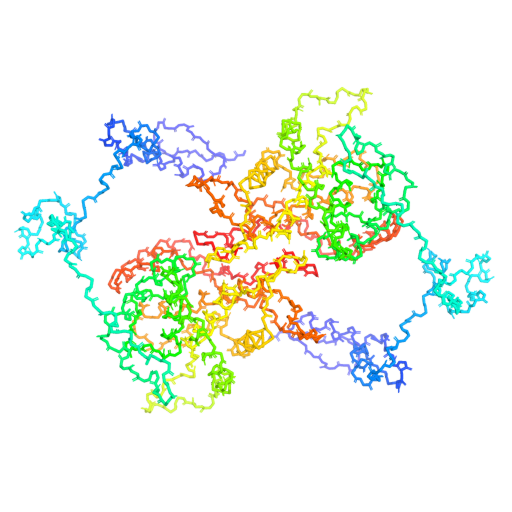TOM 636 N N . CYS A 1 79 ? 26.594 33.094 -3.352 1 62.47 79 CYS A N 1
ATOM 637 C CA . CYS A 1 79 ? 27.594 33.375 -2.334 1 62.47 79 CYS A CA 1
ATOM 638 C C . CYS A 1 79 ? 28.969 32.844 -2.775 1 62.47 79 CYS A C 1
ATOM 640 O O . CYS A 1 79 ? 29.094 31.688 -3.16 1 62.47 79 CYS A O 1
ATOM 642 N N . GLN A 1 80 ? 29.859 33.562 -3.191 1 63.59 80 GLN A N 1
ATOM 643 C CA . GLN A 1 80 ? 31.172 33.188 -3.684 1 63.59 80 GLN A CA 1
ATOM 644 C C . GLN A 1 80 ? 32.094 32.812 -2.531 1 63.59 80 GLN A C 1
ATOM 646 O O . GLN A 1 80 ? 33.312 32.781 -2.699 1 63.59 80 GLN A O 1
ATOM 651 N N . GLY A 1 81 ? 31.391 32.438 -1.276 1 63.47 81 GLY A N 1
ATOM 652 C CA . GLY A 1 81 ? 32.188 32 -0.141 1 63.47 81 GLY A CA 1
ATOM 653 C C . GLY A 1 81 ? 33.062 33.094 0.43 1 63.47 81 GLY A C 1
ATOM 654 O O . GLY A 1 81 ? 33.062 34.219 -0.046 1 63.47 81 GLY A O 1
ATOM 655 N N . GLY A 1 82 ? 33.688 32.938 1.687 1 66.38 82 GLY A N 1
ATOM 656 C CA . GLY A 1 82 ? 34.5 33.875 2.432 1 66.38 82 GLY A CA 1
ATOM 657 C C . GLY A 1 82 ? 33.812 34.406 3.67 1 66.38 82 GLY A C 1
ATOM 658 O O . GLY A 1 82 ? 32.594 34.375 3.779 1 66.38 82 GLY A O 1
ATOM 659 N N . SER A 1 83 ? 34.312 34.469 4.859 1 64.12 83 SER A N 1
ATOM 660 C CA . SER A 1 83 ? 33.75 35.094 6.059 1 64.12 83 SER A CA 1
ATOM 661 C C . SER A 1 83 ? 34.375 36.469 6.309 1 64.12 83 SER A C 1
ATOM 663 O O . SER A 1 83 ? 35.531 36.562 6.777 1 64.12 83 SER A O 1
ATOM 665 N N . PRO A 1 84 ? 33.625 37.781 5.785 1 71 84 PRO A N 1
ATOM 666 C CA . PRO A 1 84 ? 32.281 37.781 5.148 1 71 84 PRO A CA 1
ATOM 667 C C . PRO A 1 84 ? 32.375 37.469 3.654 1 71 84 PRO A C 1
ATOM 669 O O . PRO A 1 84 ? 33.375 37.719 3.014 1 71 84 PRO A O 1
ATOM 672 N N . CYS A 1 85 ? 31.328 36.875 3.145 1 66.94 85 CYS A N 1
ATOM 673 C CA . CYS A 1 85 ? 31.375 36.5 1.732 1 66.94 85 CYS A CA 1
ATOM 674 C C . CYS A 1 85 ? 31.406 37.75 0.848 1 66.94 85 CYS A C 1
ATOM 676 O O . CYS A 1 85 ? 31.031 38.844 1.289 1 66.94 85 CYS A O 1
ATOM 678 N N . THR A 1 86 ? 31.922 37.719 -0.375 1 73.69 86 THR A N 1
ATOM 679 C CA . THR A 1 86 ? 32.094 38.875 -1.255 1 73.69 86 THR A CA 1
ATOM 680 C C . THR A 1 86 ? 30.781 39.594 -1.456 1 73.69 86 THR A C 1
ATOM 682 O O . THR A 1 86 ? 30.75 40.844 -1.487 1 73.69 86 THR A O 1
ATOM 685 N N . GLU A 1 87 ? 29.672 38.938 -1.539 1 70.62 87 GLU A N 1
ATOM 686 C CA . GLU A 1 87 ? 28.344 39.531 -1.785 1 70.62 87 GLU A CA 1
ATOM 687 C C . GLU A 1 87 ? 27.828 40.25 -0.548 1 70.62 87 GLU A C 1
ATOM 689 O O . GLU A 1 87 ? 27.25 41.344 -0.651 1 70.62 87 GLU A O 1
ATOM 694 N N . CYS A 1 88 ? 27.922 39.625 0.491 1 70.12 88 CYS A N 1
ATOM 695 C CA . CYS A 1 88 ? 27.516 40.281 1.732 1 70.12 88 CYS A CA 1
ATOM 696 C C . CYS A 1 88 ? 28.391 41.5 2.021 1 70.12 88 CYS A C 1
ATOM 698 O O . CYS A 1 88 ? 27.906 42.5 2.527 1 70.12 88 CYS A O 1
ATOM 700 N N . SER A 1 89 ? 29.656 41.438 1.753 1 75 89 SER A N 1
ATOM 701 C CA . SER A 1 89 ? 30.562 42.562 1.919 1 75 89 SER A CA 1
ATOM 702 C C . SER A 1 89 ? 30.156 43.75 1.037 1 75 89 SER A C 1
ATOM 704 O O . SER A 1 89 ? 30.219 44.906 1.463 1 75 89 SER A O 1
ATOM 706 N N . LEU A 1 90 ? 29.766 43.469 -0.192 1 73.88 90 LEU A N 1
ATOM 707 C CA . LEU A 1 90 ? 29.375 44.531 -1.125 1 73.88 90 LEU A CA 1
ATOM 708 C C . LEU A 1 90 ? 28.047 45.156 -0.713 1 73.88 90 LEU A C 1
ATOM 710 O O . LEU A 1 90 ? 27.859 46.375 -0.818 1 73.88 90 LEU A O 1
ATOM 714 N N . LYS A 1 91 ? 27.109 44.344 -0.154 1 71.88 91 LYS A N 1
ATOM 715 C CA . LYS A 1 91 ? 25.766 44.812 0.144 1 71.88 91 LYS A CA 1
ATOM 716 C C . LYS A 1 91 ? 25.625 45.219 1.611 1 71.88 91 LYS A C 1
ATOM 718 O O . LYS A 1 91 ? 24.578 45.719 2.029 1 71.88 91 LYS A O 1
ATOM 723 N N . GLY A 1 92 ? 26.562 45 2.463 1 73.12 92 GLY A N 1
ATOM 724 C CA . GLY A 1 92 ? 26.625 45.375 3.869 1 73.12 92 GLY A CA 1
ATOM 725 C C . GLY A 1 92 ? 25.781 44.469 4.758 1 73.12 92 GLY A C 1
ATOM 726 O O . GLY A 1 92 ? 25.281 44.906 5.789 1 73.12 92 GLY A O 1
ATOM 727 N N . ASN A 1 93 ? 25.578 43.312 4.289 1 66.38 93 ASN A N 1
ATOM 728 C CA . ASN A 1 93 ? 24.797 42.375 5.09 1 66.38 93 ASN A CA 1
ATOM 729 C C . ASN A 1 93 ? 25.688 41.562 6.035 1 66.38 93 ASN A C 1
ATOM 731 O O . ASN A 1 93 ? 26.891 41.438 5.789 1 66.38 93 ASN A O 1
ATOM 735 N N . LEU A 1 94 ? 25.141 41.094 7.215 1 70.44 94 LEU A N 1
ATOM 736 C CA . LEU A 1 94 ? 25.859 40.25 8.164 1 70.44 94 LEU A CA 1
ATOM 737 C C . LEU A 1 94 ? 26.062 38.844 7.594 1 70.44 94 LEU A C 1
ATOM 739 O O . LEU A 1 94 ? 25.094 38.156 7.309 1 70.44 94 LEU A O 1
ATOM 743 N N . CYS A 1 95 ? 27.266 38.375 7.301 1 64 95 CYS A N 1
ATOM 744 C CA . CYS A 1 95 ? 27.656 37.125 6.668 1 64 95 CYS A CA 1
ATOM 745 C C . CYS A 1 95 ? 27.891 36.031 7.707 1 64 95 CYS A C 1
ATOM 747 O O . CYS A 1 95 ? 28.875 36.094 8.453 1 64 95 CYS A O 1
ATOM 749 N N . ILE A 1 96 ? 26.844 35.312 8.094 1 66.94 96 ILE A N 1
ATOM 750 C CA . ILE A 1 96 ? 26.953 34.25 9.086 1 66.94 96 ILE A CA 1
ATOM 751 C C . ILE A 1 96 ? 27.062 32.906 8.383 1 66.94 96 ILE A C 1
ATOM 753 O O . ILE A 1 96 ? 26.188 32.531 7.586 1 66.94 96 ILE A O 1
ATOM 757 N N . PHE A 1 97 ? 28.141 32.312 8.477 1 57.66 97 PHE A N 1
ATOM 758 C CA . PHE A 1 97 ? 28.281 30.969 7.945 1 57.66 97 PHE A CA 1
ATOM 759 C C . PHE A 1 97 ? 28.031 29.922 9.031 1 57.66 97 PHE A C 1
ATOM 761 O O . PHE A 1 97 ? 28.562 30.031 10.133 1 57.66 97 PHE A O 1
ATOM 768 N N . ASP A 1 98 ? 26.984 29.219 9.156 1 48.25 98 ASP A N 1
ATOM 769 C CA . ASP A 1 98 ? 26.719 28.203 10.18 1 48.25 98 ASP A CA 1
ATOM 770 C C . ASP A 1 98 ? 27.875 27.219 10.297 1 48.25 98 ASP A C 1
ATOM 772 O O . ASP A 1 98 ? 27.734 26.188 10.945 1 48.25 98 ASP A O 1
ATOM 776 N N . GLY A 1 99 ? 28.672 27.172 9.641 1 43.53 99 GLY A N 1
ATOM 777 C CA . GLY A 1 99 ? 29.672 26.109 9.734 1 43.53 99 GLY A CA 1
ATOM 778 C C . GLY A 1 99 ? 30.625 26.297 10.898 1 43.53 99 GLY A C 1
ATOM 779 O O . GLY A 1 99 ? 31.734 25.75 10.898 1 43.53 99 GLY A O 1
ATOM 780 N N . ARG A 1 100 ? 30.406 27.453 11.719 1 37.62 100 ARG A N 1
ATOM 781 C CA . ARG A 1 100 ? 31.688 27.594 12.43 1 37.62 100 ARG A CA 1
ATOM 782 C C . ARG A 1 100 ? 32.094 26.266 13.078 1 37.62 100 ARG A C 1
ATOM 784 O O . ARG A 1 100 ? 31.25 25.375 13.266 1 37.62 100 ARG A O 1
ATOM 791 N N . ASP A 1 101 ? 33.25 26.328 13.805 1 32.88 101 ASP A N 1
ATOM 792 C CA . ASP A 1 101 ? 34.25 25.609 14.586 1 32.88 101 ASP A CA 1
ATOM 793 C C . ASP A 1 101 ? 33.656 25.062 15.883 1 32.88 101 ASP A C 1
ATOM 795 O O . ASP A 1 101 ? 33.344 25.828 16.797 1 32.88 101 ASP A O 1
ATOM 799 N N . LEU A 1 102 ? 32.781 24.141 15.992 1 29.5 102 LEU A N 1
ATOM 800 C CA . LEU A 1 102 ? 32.531 23.594 17.312 1 29.5 102 LEU A CA 1
ATOM 801 C C . LEU A 1 102 ? 33.812 23.375 18.094 1 29.5 102 LEU A C 1
ATOM 803 O O . LEU A 1 102 ? 34.75 22.734 17.594 1 29.5 102 LEU A O 1
ATOM 807 N N . PRO A 1 103 ? 34.125 24.25 19.016 1 28.55 103 PRO A N 1
ATOM 808 C CA . PRO A 1 103 ? 35.281 24.031 19.906 1 28.55 103 PRO A CA 1
ATOM 809 C C . PRO A 1 103 ? 35.406 22.578 20.359 1 28.55 103 PRO A C 1
ATOM 811 O O . PRO A 1 103 ? 34.438 21.828 20.297 1 28.55 103 PRO A O 1
ATOM 814 N N . ASP A 1 104 ? 36.562 22.125 20.672 1 28.33 104 ASP A N 1
ATOM 815 C CA . ASP A 1 104 ? 37.031 20.922 21.359 1 28.33 104 ASP A CA 1
ATOM 816 C C . ASP A 1 104 ? 36.281 20.734 22.672 1 28.33 104 ASP A C 1
ATOM 818 O O . ASP A 1 104 ? 36.5 21.469 23.641 1 28.33 104 ASP A O 1
ATOM 822 N N . ILE A 1 105 ? 35 20.562 22.703 1 26.61 105 ILE A N 1
ATOM 823 C CA . ILE A 1 105 ? 34.281 20.312 23.953 1 26.61 105 ILE A CA 1
ATOM 824 C C . ILE A 1 105 ? 35.094 19.375 24.828 1 26.61 105 ILE A C 1
ATOM 826 O O . ILE A 1 105 ? 35.406 18.25 24.438 1 26.61 105 ILE A O 1
ATOM 830 N N . GLU A 1 106 ? 35.875 19.969 25.641 1 26.88 106 GLU A N 1
ATOM 831 C CA . GLU A 1 106 ? 36.406 19.266 26.797 1 26.88 106 GLU A CA 1
ATOM 832 C C . GLU A 1 106 ? 35.406 18.266 27.375 1 26.88 106 GLU A C 1
ATOM 834 O O . GLU A 1 106 ? 34.188 18.484 27.297 1 26.88 106 GLU A O 1
ATOM 839 N N . PRO A 1 107 ? 35.906 17.078 27.875 1 24.86 107 PRO A N 1
ATOM 840 C CA . PRO A 1 107 ? 35.25 15.859 28.375 1 24.86 107 PRO A CA 1
ATOM 841 C C . PRO A 1 107 ? 34.031 16.172 29.25 1 24.86 107 PRO A C 1
ATOM 843 O O . PRO A 1 107 ? 33.812 17.312 29.656 1 24.86 107 PRO A O 1
ATOM 846 N N . ALA A 1 108 ? 33.656 15.102 30.078 1 24.3 108 ALA A N 1
ATOM 847 C CA . ALA A 1 108 ? 32.625 14.5 30.906 1 24.3 108 ALA A CA 1
ATOM 848 C C . ALA A 1 108 ? 32.281 15.383 32.094 1 24.3 108 ALA A C 1
ATOM 850 O O . ALA A 1 108 ? 33.031 15.375 33.094 1 24.3 108 ALA A O 1
ATOM 851 N N . LEU A 1 109 ? 32.094 16.625 31.906 1 28.47 109 LEU A N 1
ATOM 852 C CA . LEU A 1 109 ? 31.75 17.094 33.25 1 28.47 109 LEU A CA 1
ATOM 853 C C . LEU A 1 109 ? 30.719 16.188 33.906 1 28.47 109 LEU A C 1
ATOM 855 O O . LEU A 1 109 ? 29.859 15.625 33.219 1 28.47 109 LEU A O 1
ATOM 859 N N . PRO A 1 110 ? 30.812 15.797 35.188 1 25.72 110 PRO A N 1
ATOM 860 C CA . PRO A 1 110 ? 30.062 14.805 35.969 1 25.72 110 PRO A CA 1
ATOM 861 C C . PRO A 1 110 ? 28.547 14.922 35.781 1 25.72 110 PRO A C 1
ATOM 863 O O . PRO A 1 110 ? 28.062 15.969 35.344 1 25.72 110 PRO A O 1
ATOM 866 N N . ASP A 1 111 ? 27.828 13.75 35.906 1 25.39 111 ASP A N 1
ATOM 867 C CA . ASP A 1 111 ? 26.5 13.164 35.781 1 25.39 111 ASP A CA 1
ATOM 868 C C . ASP A 1 111 ? 25.469 14.008 36.531 1 25.39 111 ASP A C 1
ATOM 870 O O . ASP A 1 111 ? 25.375 13.953 37.75 1 25.39 111 ASP A O 1
ATOM 874 N N . PRO A 1 112 ? 25.359 15.25 36.312 1 27.89 112 PRO A N 1
ATOM 875 C CA . PRO A 1 112 ? 24.469 15.867 37.312 1 27.89 112 PRO A CA 1
ATOM 876 C C . PRO A 1 112 ? 23.172 15.07 37.5 1 27.89 112 PRO A C 1
ATOM 878 O O . PRO A 1 112 ? 22.75 14.344 36.594 1 27.89 112 PRO A O 1
ATOM 881 N N . GLU A 1 113 ? 22.625 14.711 38.719 1 27.11 113 GLU A N 1
ATOM 882 C CA . GLU A 1 113 ? 21.469 14.031 39.281 1 27.11 113 GLU A CA 1
ATOM 883 C C . GLU A 1 113 ? 20.203 14.359 38.5 1 27.11 113 GLU A C 1
ATOM 885 O O . GLU A 1 113 ? 19.953 15.523 38.156 1 27.11 113 GLU A O 1
ATOM 890 N N . GLU A 1 114 ? 19.656 13.359 37.719 1 28.09 114 GLU A N 1
ATOM 891 C CA . GLU A 1 114 ? 18.438 13.031 37 1 28.09 114 GLU A CA 1
ATOM 892 C C . GLU A 1 114 ? 17.219 13.648 37.656 1 28.09 114 GLU A C 1
ATOM 894 O O . GLU A 1 114 ? 16.719 13.117 38.656 1 28.09 114 GLU A O 1
ATOM 899 N N . GLU A 1 115 ? 17.172 14.844 38.031 1 28.33 115 GLU A N 1
ATOM 900 C CA . GLU A 1 115 ? 15.867 15.32 38.5 1 28.33 115 GLU A CA 1
ATOM 901 C C . GLU A 1 115 ? 14.758 14.883 37.531 1 28.33 115 GLU A C 1
ATOM 903 O O . GLU A 1 115 ? 14.719 15.32 36.375 1 28.33 115 GLU A O 1
ATOM 908 N N . LEU A 1 116 ? 14.352 13.562 37.469 1 29.28 116 LEU A N 1
ATOM 909 C CA . LEU A 1 116 ? 13.203 12.805 36.969 1 29.28 116 LEU A CA 1
ATOM 910 C C . LEU A 1 116 ? 11.938 13.656 37 1 29.28 116 LEU A C 1
ATOM 912 O O . LEU A 1 116 ? 11.453 14.031 38.062 1 29.28 116 LEU A O 1
ATOM 916 N N . LEU A 1 117 ? 11.711 14.492 36.219 1 31.47 117 LEU A N 1
ATOM 917 C CA . LEU A 1 117 ? 10.375 15.062 36.094 1 31.47 117 LEU A CA 1
ATOM 918 C C . LEU A 1 117 ? 9.312 13.977 36.219 1 31.47 117 LEU A C 1
ATOM 920 O O . LEU A 1 117 ? 9.32 13 35.469 1 31.47 117 LEU A O 1
ATOM 924 N N . GLU A 1 118 ? 8.781 13.586 37.438 1 30.69 118 GLU A N 1
ATOM 925 C CA . GLU A 1 118 ? 7.609 12.867 37.906 1 30.69 118 GLU A CA 1
ATOM 926 C C . GLU A 1 118 ? 6.402 13.117 37 1 30.69 118 GLU A C 1
ATOM 928 O O . GLU A 1 118 ? 5.652 14.07 37.219 1 30.69 118 GLU A O 1
ATOM 933 N N . TYR A 1 119 ? 6.379 13.094 35.781 1 30.48 119 TYR A N 1
ATOM 934 C CA . TYR A 1 119 ? 5.168 13.109 34.969 1 30.48 119 TYR A CA 1
ATOM 935 C C . TYR A 1 119 ? 4.148 12.102 35.5 1 30.48 119 TYR A C 1
ATOM 937 O O . TYR A 1 119 ? 3.133 11.852 34.844 1 30.48 119 TYR A O 1
ATOM 945 N N . GLY A 1 120 ? 4.391 11.031 36.219 1 30.47 120 GLY A N 1
ATOM 946 C CA . GLY A 1 120 ? 3.508 10.016 36.781 1 30.47 120 GLY A CA 1
ATOM 947 C C . GLY A 1 120 ? 2.453 10.57 37.719 1 30.47 120 GLY A C 1
ATOM 948 O O . GLY A 1 120 ? 1.707 9.82 38.344 1 30.47 120 GLY A O 1
ATOM 949 N N . GLY A 1 121 ? 2.664 11.547 38.562 1 30.64 121 GLY A N 1
ATOM 950 C CA . GLY A 1 121 ? 1.668 11.664 39.625 1 30.64 121 GLY A CA 1
ATOM 951 C C . GLY A 1 121 ? 0.265 11.898 39.094 1 30.64 121 GLY A C 1
ATOM 952 O O . GLY A 1 121 ? 0.086 12.234 37.938 1 30.64 121 GLY A O 1
ATOM 953 N N . GLU A 1 122 ? -0.966 11.789 39.969 1 33.69 122 GLU A N 1
ATOM 954 C CA . GLU A 1 122 ? -2.408 11.844 39.75 1 33.69 122 GLU A CA 1
ATOM 955 C C . GLU A 1 122 ? -2.764 12.898 38.719 1 33.69 122 GLU A C 1
ATOM 957 O O . GLU A 1 122 ? -3.477 12.617 37.75 1 33.69 122 GLU A O 1
ATOM 962 N N . ASN A 1 123 ? -3.287 14.219 39.156 1 31.5 123 ASN A N 1
ATOM 963 C CA . ASN A 1 123 ? -4.035 15.375 38.656 1 31.5 123 ASN A CA 1
ATOM 964 C C . ASN A 1 123 ? -3.219 16.203 37.688 1 31.5 123 ASN A C 1
ATOM 966 O O . ASN A 1 123 ? -3.523 17.359 37.438 1 31.5 123 ASN A O 1
ATOM 970 N N . ASP A 1 124 ? -1.931 16.062 37.562 1 32.59 124 ASP A N 1
ATOM 971 C CA . ASP A 1 124 ? -1.349 17.234 36.906 1 32.59 124 ASP A CA 1
ATOM 972 C C . ASP A 1 124 ? -1.716 17.266 35.406 1 32.59 124 ASP A C 1
ATOM 974 O O . ASP A 1 124 ? -1.381 16.344 34.656 1 32.59 124 ASP A O 1
ATOM 978 N N . PRO A 1 125 ? -2.752 17.953 34.938 1 33.84 125 PRO A N 1
ATOM 979 C CA . PRO A 1 125 ? -3.082 18.297 33.562 1 33.84 125 PRO A CA 1
ATOM 980 C C . PRO A 1 125 ? -1.843 18.547 32.688 1 33.84 125 PRO A C 1
ATOM 982 O O . PRO A 1 125 ? -0.838 19.062 33.188 1 33.84 125 PRO A O 1
ATOM 985 N N . ILE A 1 126 ? -1.225 17.672 31.891 1 39.97 126 ILE A N 1
ATOM 986 C CA . ILE A 1 126 ? -0.396 18 30.734 1 39.97 126 ILE A CA 1
ATOM 987 C C . ILE A 1 126 ? -0.561 19.484 30.406 1 39.97 126 ILE A C 1
ATOM 989 O O . ILE A 1 126 ? -0.747 19.844 29.234 1 39.97 126 ILE A O 1
ATOM 993 N N . ASN A 1 127 ? -1.323 20.281 31.109 1 37.28 127 ASN A N 1
ATOM 994 C CA . ASN A 1 127 ? -1.361 21.719 30.906 1 37.28 127 ASN A CA 1
ATOM 995 C C . ASN A 1 127 ? 0.025 22.344 31.062 1 37.28 127 ASN A C 1
ATOM 997 O O . ASN A 1 127 ? 0.166 23.438 31.625 1 37.28 127 ASN A O 1
ATOM 1001 N N . THR A 1 128 ? 1.076 21.594 31.422 1 39.19 128 THR A N 1
ATOM 1002 C CA . THR A 1 128 ? 2.318 22.359 31.469 1 39.19 128 THR A CA 1
ATOM 1003 C C . THR A 1 128 ? 2.502 23.188 30.203 1 39.19 128 THR A C 1
ATOM 1005 O O . THR A 1 128 ? 2.184 22.734 29.109 1 39.19 128 THR A O 1
ATOM 1008 N N . SER A 1 129 ? 2.832 24.453 30.25 1 47.78 129 SER A N 1
ATOM 1009 C CA . SER A 1 129 ? 3.053 25.453 29.203 1 47.78 129 SER A CA 1
ATOM 1010 C C . SER A 1 129 ? 3.93 24.891 28.094 1 47.78 129 SER A C 1
ATOM 1012 O O . SER A 1 129 ? 5.148 24.781 28.25 1 47.78 129 SER A O 1
ATOM 1014 N N . LEU A 1 130 ? 3.562 23.859 27.406 1 54.34 130 LEU A N 1
ATOM 1015 C CA . LEU A 1 130 ? 4.215 23.344 26.203 1 54.34 130 LEU A CA 1
ATOM 1016 C C . LEU A 1 130 ? 5 24.453 25.516 1 54.34 130 LEU A C 1
ATOM 1018 O O . LEU A 1 130 ? 5.98 24.172 24.812 1 54.34 130 LEU A O 1
ATOM 1022 N N . GLU A 1 131 ? 4.656 25.766 25.969 1 57.03 131 GLU A N 1
ATOM 1023 C CA . GLU A 1 131 ? 5.309 26.875 25.297 1 57.03 131 GLU A CA 1
ATOM 1024 C C . GLU A 1 131 ? 6.684 27.156 25.891 1 57.03 131 GLU A C 1
ATOM 1026 O O . GLU A 1 131 ? 6.848 27.141 27.125 1 57.03 131 GLU A O 1
ATOM 1031 N N . ASN A 1 132 ? 7.676 27.312 25.188 1 60.41 132 ASN A N 1
ATOM 1032 C CA . ASN A 1 132 ? 9.039 27.781 25.438 1 60.41 132 ASN A CA 1
ATOM 1033 C C . ASN A 1 132 ? 9.852 26.734 26.203 1 60.41 132 ASN A C 1
ATOM 1035 O O . ASN A 1 132 ? 10.664 27.094 27.062 1 60.41 132 ASN A O 1
ATOM 1039 N N . ASN A 1 133 ? 9.367 25.469 26.109 1 76.75 133 ASN A N 1
ATOM 1040 C CA . ASN A 1 133 ? 10.156 24.406 26.719 1 76.75 133 ASN A CA 1
ATOM 1041 C C . ASN A 1 133 ? 11.148 23.797 25.719 1 76.75 133 ASN A C 1
ATOM 1043 O O . ASN A 1 133 ? 10.742 23.281 24.672 1 76.75 133 ASN A O 1
ATOM 1047 N N . PRO A 1 134 ? 12.477 24.016 25.906 1 82.38 134 PRO A N 1
ATOM 1048 C CA . PRO A 1 134 ? 13.508 23.516 25 1 82.38 134 PRO A CA 1
ATOM 1049 C C . PRO A 1 134 ? 13.367 22.031 24.703 1 82.38 134 PRO A C 1
ATOM 1051 O O . PRO A 1 134 ? 13.75 21.578 23.625 1 82.38 134 PRO A O 1
ATOM 1054 N N . ARG A 1 135 ? 12.867 21.328 25.609 1 86.56 135 ARG A N 1
ATOM 1055 C CA . ARG A 1 135 ? 12.695 19.906 25.391 1 86.56 135 ARG A CA 1
ATOM 1056 C C . ARG A 1 135 ? 11.617 19.641 24.328 1 86.56 135 ARG A C 1
ATOM 1058 O O . ARG A 1 135 ? 11.773 18.734 23.5 1 86.56 135 ARG A O 1
ATOM 1065 N N . VAL A 1 136 ? 10.602 20.438 24.406 1 90 136 VAL A N 1
ATOM 1066 C CA . VAL A 1 136 ? 9.516 20.281 23.453 1 90 136 VAL A CA 1
ATOM 1067 C C . VAL A 1 136 ? 10.016 20.609 22.047 1 90 136 VAL A C 1
ATOM 1069 O O . VAL A 1 136 ? 9.727 19.875 21.094 1 90 136 VAL A O 1
ATOM 1072 N N . ASP A 1 137 ? 10.844 21.594 21.953 1 91.81 137 ASP A N 1
ATOM 1073 C CA . ASP A 1 137 ? 11.391 22 20.656 1 91.81 137 ASP A CA 1
ATOM 1074 C C . ASP A 1 137 ? 12.297 20.891 20.094 1 91.81 137 ASP A C 1
ATOM 1076 O O . ASP A 1 137 ? 12.336 20.688 18.875 1 91.81 137 ASP A O 1
ATOM 1080 N N . HIS A 1 138 ? 12.984 20.297 21 1 94.19 138 HIS A N 1
ATOM 1081 C CA . HIS A 1 138 ? 13.867 19.219 20.562 1 94.19 138 HIS A CA 1
ATOM 1082 C C . HIS A 1 138 ? 13.07 18.062 19.953 1 94.19 138 HIS A C 1
ATOM 1084 O O . HIS A 1 138 ? 13.414 17.578 18.875 1 94.19 138 HIS A O 1
ATOM 1090 N N . TYR A 1 139 ? 12.031 17.641 20.609 1 95.44 139 TYR A N 1
ATOM 1091 C CA . TYR A 1 139 ? 11.234 16.531 20.109 1 95.44 139 TYR A CA 1
ATOM 1092 C C . TYR A 1 139 ? 10.492 16.906 18.844 1 95.44 139 TYR A C 1
ATOM 1094 O O . TYR A 1 139 ? 10.297 16.078 17.953 1 95.44 139 TYR A O 1
ATOM 1102 N N . ILE A 1 140 ? 10.07 18.156 18.703 1 96.44 140 ILE A N 1
ATOM 1103 C CA . ILE A 1 140 ? 9.453 18.625 17.469 1 96.44 140 ILE A CA 1
ATOM 1104 C C . ILE A 1 140 ? 10.477 18.594 16.344 1 96.44 140 ILE A C 1
ATOM 1106 O O . ILE A 1 140 ? 10.156 18.188 15.219 1 96.44 140 ILE A O 1
ATOM 1110 N N . HIS A 1 141 ? 11.672 18.938 16.672 1 95.56 141 HIS A N 1
ATOM 1111 C CA . HIS A 1 141 ? 12.75 18.875 15.695 1 95.56 141 HIS A CA 1
ATOM 1112 C C . HIS A 1 141 ? 12.992 17.453 15.234 1 95.56 141 HIS A C 1
ATOM 1114 O O . HIS A 1 141 ? 13.18 17.203 14.039 1 95.56 141 HIS A O 1
ATOM 1120 N N . LEU A 1 142 ? 12.961 16.531 16.125 1 97.06 142 LEU A N 1
ATOM 1121 C CA . LEU A 1 142 ? 13.172 15.133 15.781 1 97.06 142 LEU A CA 1
ATOM 1122 C C . LEU A 1 142 ? 12.047 14.625 14.883 1 97.06 142 LEU A C 1
ATOM 1124 O O . LEU A 1 142 ? 12.297 13.844 13.961 1 97.06 142 LEU A O 1
ATOM 1128 N N . TYR A 1 143 ? 10.844 15.031 15.172 1 97.69 143 TYR A N 1
ATOM 1129 C CA . TYR A 1 143 ? 9.727 14.688 14.312 1 97.69 143 TYR A CA 1
ATOM 1130 C C . TYR A 1 143 ? 9.992 15.117 12.875 1 97.69 143 TYR A C 1
ATOM 1132 O O . TYR A 1 143 ? 9.867 14.312 11.945 1 97.69 143 TYR A O 1
ATOM 1140 N N . PHE A 1 144 ? 10.344 16.375 12.648 1 96.44 144 PHE A N 1
ATOM 1141 C CA . PHE A 1 144 ? 10.492 16.922 11.305 1 96.44 144 PHE A CA 1
ATOM 1142 C C . PHE A 1 144 ? 11.766 16.422 10.648 1 96.44 144 PHE A C 1
ATOM 1144 O O . PHE A 1 144 ? 11.828 16.281 9.422 1 96.44 144 PHE A O 1
ATOM 1151 N N . ALA A 1 145 ? 12.711 16.016 11.422 1 95.5 145 ALA A N 1
ATOM 1152 C CA . ALA A 1 145 ? 13.984 15.547 10.875 1 95.5 145 ALA A CA 1
ATOM 1153 C C . ALA A 1 145 ? 13.891 14.094 10.414 1 95.5 145 ALA A C 1
ATOM 1155 O O . ALA A 1 145 ? 14.438 13.734 9.375 1 95.5 145 ALA A O 1
ATOM 1156 N N . HIS A 1 146 ? 13.141 13.266 11.141 1 95.75 146 HIS A N 1
ATOM 1157 C CA . HIS A 1 146 ? 13.25 11.836 10.891 1 95.75 146 HIS A CA 1
ATOM 1158 C C . HIS A 1 146 ? 11.914 11.25 10.422 1 95.75 146 HIS A C 1
ATOM 1160 O O . HIS A 1 146 ? 11.891 10.289 9.656 1 95.75 146 HIS A O 1
ATOM 1166 N N . PHE A 1 147 ? 10.852 11.789 10.891 1 96.69 147 PHE A N 1
ATOM 1167 C CA . PHE A 1 147 ? 9.555 11.203 10.57 1 96.69 147 PHE A CA 1
ATOM 1168 C C . PHE A 1 147 ? 8.914 11.922 9.391 1 96.69 147 PHE A C 1
ATOM 1170 O O . PHE A 1 147 ? 8.406 11.281 8.469 1 96.69 147 PHE A O 1
ATOM 1177 N N . HIS A 1 148 ? 8.977 13.219 9.312 1 95.69 148 HIS A N 1
ATOM 1178 C CA . HIS A 1 148 ? 8.305 14.07 8.344 1 95.69 148 HIS A CA 1
ATOM 1179 C C . HIS A 1 148 ? 8.703 13.703 6.914 1 95.69 148 HIS A C 1
ATOM 1181 O O . HIS A 1 148 ? 7.867 13.719 6.008 1 95.69 148 HIS A O 1
ATOM 1187 N N . PRO A 1 149 ? 9.922 13.328 6.637 1 92.31 149 PRO A N 1
ATOM 1188 C CA . PRO A 1 149 ? 10.289 12.969 5.262 1 92.31 149 PRO A CA 1
ATOM 1189 C C . PRO A 1 149 ? 9.5 11.773 4.734 1 92.31 149 PRO A C 1
ATOM 1191 O O . PRO A 1 149 ? 9.289 11.656 3.523 1 92.31 149 PRO A O 1
ATOM 1194 N N . HIS A 1 150 ? 9.039 10.969 5.617 1 92.75 150 HIS A N 1
ATOM 1195 C CA . HIS A 1 150 ? 8.281 9.781 5.215 1 92.75 150 HIS A CA 1
ATOM 1196 C C . HIS A 1 150 ? 6.793 10.094 5.113 1 92.75 150 HIS A C 1
ATOM 1198 O O . HIS A 1 150 ? 6.074 9.453 4.336 1 92.75 150 HIS A O 1
ATOM 1204 N N . TRP A 1 151 ? 6.359 11.008 5.945 1 95.62 151 TRP A N 1
ATOM 1205 C CA . TRP A 1 151 ? 4.961 11.414 6 1 95.62 151 TRP A CA 1
ATOM 1206 C C . TRP A 1 151 ? 4.828 12.93 5.922 1 95.62 151 TRP A C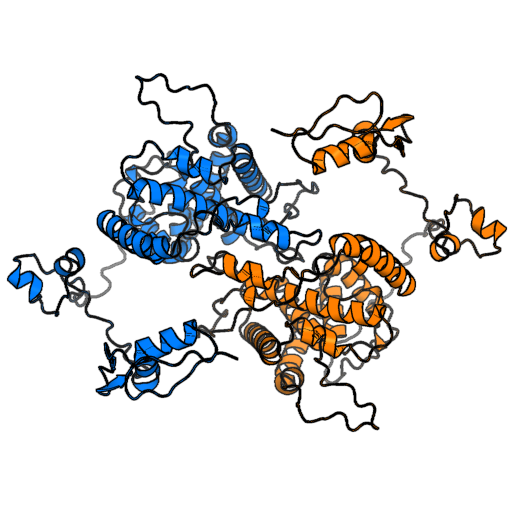 1
ATOM 1208 O O . TRP A 1 151 ? 4.543 13.586 6.926 1 95.62 151 TRP A O 1
ATOM 1218 N N . PRO A 1 152 ? 5.008 13.422 4.758 1 94.94 152 PRO A N 1
ATOM 1219 C CA . PRO A 1 152 ? 4.965 14.883 4.633 1 94.94 152 PRO A CA 1
ATOM 1220 C C . PRO A 1 152 ? 3.543 15.438 4.688 1 94.94 152 PRO A C 1
ATOM 1222 O O . PRO A 1 152 ? 3.068 16.031 3.713 1 94.94 152 PRO A O 1
ATOM 1225 N N . ILE A 1 153 ? 2.939 15.359 5.879 1 95.62 153 ILE A N 1
ATOM 1226 C CA . ILE A 1 153 ? 1.55 15.75 6.082 1 95.62 153 ILE A CA 1
ATOM 1227 C C . ILE A 1 153 ? 1.485 17.188 6.566 1 95.62 153 ILE A C 1
ATOM 1229 O O . ILE A 1 153 ? 0.58 17.938 6.191 1 95.62 153 ILE A O 1
ATOM 1233 N N . LEU A 1 154 ? 2.502 17.609 7.395 1 96.38 154 LEU A N 1
ATOM 1234 C CA . LEU A 1 154 ? 2.543 18.953 7.957 1 96.38 154 LEU A CA 1
ATOM 1235 C C . LEU A 1 154 ? 3.537 19.828 7.199 1 96.38 154 LEU A C 1
ATOM 1237 O O . LEU A 1 154 ? 4.59 19.344 6.773 1 96.38 154 LEU A O 1
ATOM 1241 N N . HIS A 1 155 ? 3.111 20.953 6.992 1 94.12 155 HIS A N 1
ATOM 1242 C CA . HIS A 1 155 ? 4.051 21.906 6.41 1 94.12 155 HIS A CA 1
ATOM 1243 C C . HIS A 1 155 ? 5.02 22.438 7.461 1 94.12 155 HIS A C 1
ATOM 1245 O O . HIS A 1 155 ? 4.625 23.188 8.359 1 94.12 155 HIS A O 1
ATOM 1251 N N . ARG A 1 156 ? 6.262 22.141 7.32 1 93.19 156 ARG A N 1
ATOM 1252 C CA . ARG A 1 156 ? 7.281 22.391 8.336 1 93.19 156 ARG A CA 1
ATOM 1253 C C . ARG A 1 156 ? 7.406 23.875 8.648 1 93.19 156 ARG A C 1
ATOM 1255 O O . ARG A 1 156 ? 7.488 24.266 9.812 1 93.19 156 ARG A O 1
ATOM 1262 N N . HIS A 1 157 ? 7.336 24.703 7.695 1 89.69 157 HIS A N 1
ATOM 1263 C CA . HIS A 1 157 ? 7.684 26.109 7.875 1 89.69 157 HIS A CA 1
ATOM 1264 C C . HIS A 1 157 ? 6.512 26.891 8.445 1 89.69 157 HIS A C 1
ATOM 1266 O O . HIS A 1 157 ? 6.699 27.984 8.992 1 89.69 157 HIS A O 1
ATOM 1272 N N . THR A 1 158 ? 5.281 26.391 8.281 1 88.62 158 THR A N 1
ATOM 1273 C CA . THR A 1 158 ? 4.121 27.094 8.828 1 88.62 158 THR A CA 1
ATOM 1274 C C . THR A 1 158 ? 3.703 26.484 10.164 1 88.62 158 THR A C 1
ATOM 1276 O O . THR A 1 158 ? 2.77 26.969 10.805 1 88.62 158 THR A O 1
ATOM 1279 N N . PHE A 1 159 ? 4.438 25.453 10.57 1 92.12 159 PHE A N 1
ATOM 1280 C CA . PHE A 1 159 ? 4.129 24.828 11.859 1 92.12 159 PHE A CA 1
ATOM 1281 C C . PHE A 1 159 ? 4.602 25.703 13.008 1 92.12 159 PHE A C 1
ATOM 1283 O O . PHE A 1 159 ? 5.773 26.078 13.07 1 92.12 159 PHE A O 1
ATOM 1290 N N . SER A 1 160 ? 3.646 26.141 13.789 1 89.25 160 SER A N 1
ATOM 1291 C CA . SER A 1 160 ? 3.953 27 14.93 1 89.25 160 SER A CA 1
ATOM 1292 C C . SER A 1 160 ? 3.361 26.422 16.219 1 89.25 160 SER A C 1
ATOM 1294 O O . SER A 1 160 ? 2.154 26.188 16.297 1 89.25 160 SER A O 1
ATOM 1296 N N . VAL A 1 161 ? 4.129 26.281 17.281 1 88.5 161 VAL A N 1
ATOM 1297 C CA . VAL A 1 161 ? 3.764 25.609 18.531 1 88.5 161 VAL A CA 1
ATOM 1298 C C . VAL A 1 161 ? 2.627 26.375 19.203 1 88.5 161 VAL A C 1
ATOM 1300 O O . VAL A 1 161 ? 1.603 25.781 19.562 1 88.5 161 VAL A O 1
ATOM 1303 N N . PRO A 1 162 ? 2.686 27.625 19.219 1 87.25 162 PRO A N 1
ATOM 1304 C CA . PRO A 1 162 ? 1.616 28.344 19.906 1 87.25 162 PRO A CA 1
ATOM 1305 C C . PRO A 1 162 ? 0.3 28.344 19.141 1 87.25 162 PRO A C 1
ATOM 1307 O O . PRO A 1 162 ? -0.771 28.484 19.734 1 87.25 162 PRO A O 1
ATOM 1310 N N . ASP A 1 163 ? 0.346 28.109 17.828 1 88.38 163 ASP A N 1
ATOM 1311 C CA . ASP A 1 163 ? -0.843 28.281 17 1 88.38 163 ASP A CA 1
ATOM 1312 C C . ASP A 1 163 ? -1.498 26.938 16.703 1 88.38 163 ASP A C 1
ATOM 1314 O O . ASP A 1 163 ? -2.641 26.891 16.234 1 88.38 163 ASP A O 1
ATOM 1318 N N . GLU A 1 164 ? -0.823 25.875 16.984 1 91.31 164 GLU A N 1
ATOM 1319 C CA . GLU A 1 164 ? -1.36 24.562 16.625 1 91.31 164 GLU A CA 1
ATOM 1320 C C . GLU A 1 164 ? -2.307 24.047 17.703 1 91.31 164 GLU A C 1
ATOM 1322 O O . GLU A 1 164 ? -2.076 24.266 18.906 1 91.31 164 GLU A O 1
ATOM 1327 N N . PRO A 1 165 ? -3.377 23.375 17.312 1 91.75 165 PRO A N 1
ATOM 1328 C CA . PRO A 1 165 ? -4.23 22.719 18.312 1 91.75 165 PRO A CA 1
ATOM 1329 C C . PRO A 1 165 ? -3.463 21.719 19.172 1 91.75 165 PRO A C 1
ATOM 1331 O O . PRO A 1 165 ? -2.521 21.078 18.703 1 91.75 165 PRO A O 1
ATOM 1334 N N . PRO A 1 166 ? -3.9 21.625 20.391 1 93.19 166 PRO A N 1
ATOM 1335 C CA . PRO A 1 166 ? -3.172 20.781 21.344 1 93.19 166 PRO A CA 1
ATOM 1336 C C . PRO A 1 166 ? -3.068 19.328 20.875 1 93.19 166 PRO A C 1
ATOM 1338 O O . PRO A 1 166 ? -2.029 18.688 21.062 1 93.19 166 PRO A O 1
ATOM 1341 N N . LEU A 1 167 ? -4.109 18.828 20.297 1 95.5 167 LEU A N 1
ATOM 1342 C CA . LEU A 1 167 ? -4.09 17.438 19.844 1 95.5 167 LEU A CA 1
ATOM 1343 C C . LEU A 1 167 ? -2.977 17.203 18.828 1 95.5 167 LEU A C 1
ATOM 1345 O O . LEU A 1 167 ? -2.24 16.219 18.922 1 95.5 167 LEU A O 1
ATOM 1349 N N . LEU A 1 168 ? -2.885 18.062 17.859 1 97.19 168 LEU A N 1
ATOM 1350 C CA . LEU A 1 168 ? -1.852 17.922 16.844 1 97.19 168 LEU A CA 1
ATOM 1351 C C . LEU A 1 168 ? -0.461 18.062 17.453 1 97.19 168 LEU A C 1
ATOM 1353 O O . LEU A 1 168 ? 0.439 17.281 17.141 1 97.19 168 LEU A O 1
ATOM 1357 N N . LEU A 1 169 ? -0.313 19.031 18.328 1 96.5 169 LEU A N 1
ATOM 1358 C CA . LEU A 1 169 ? 0.981 19.25 18.969 1 96.5 169 LEU A CA 1
ATOM 1359 C C . LEU A 1 169 ? 1.404 18.031 19.766 1 96.5 169 LEU A C 1
ATOM 1361 O O . LEU A 1 169 ? 2.553 17.594 19.688 1 96.5 169 LEU A O 1
ATOM 1365 N N . GLN A 1 170 ? 0.487 17.5 20.516 1 97.44 170 GLN A N 1
ATOM 1366 C CA . GLN A 1 170 ? 0.787 16.328 21.328 1 97.44 170 GLN A CA 1
ATOM 1367 C C . GLN A 1 170 ? 1.107 15.117 20.453 1 97.44 170 GLN A C 1
ATOM 1369 O O . GLN A 1 170 ? 1.961 14.297 20.797 1 97.44 170 GLN A O 1
ATOM 1374 N N . ALA A 1 171 ? 0.412 15 19.344 1 98.31 171 ALA A N 1
ATOM 1375 C CA . ALA A 1 171 ? 0.7 13.898 18.438 1 98.31 171 ALA A CA 1
ATOM 1376 C C . ALA A 1 171 ? 2.107 14.016 17.859 1 98.31 171 ALA A C 1
ATOM 1378 O O . ALA A 1 171 ? 2.82 13.023 17.734 1 98.31 171 ALA A O 1
ATOM 1379 N N . VAL A 1 172 ? 2.467 15.219 17.469 1 98.19 172 VAL A N 1
ATOM 1380 C CA . VAL A 1 172 ? 3.805 15.469 16.953 1 98.19 172 VAL A CA 1
ATOM 1381 C C . VAL A 1 172 ? 4.844 15.156 18.031 1 98.19 172 VAL A C 1
ATOM 1383 O O . VAL A 1 172 ? 5.859 14.516 17.75 1 98.19 172 VAL A O 1
ATOM 1386 N N . LEU A 1 173 ? 4.609 15.555 19.234 1 97.56 173 LEU A N 1
ATOM 1387 C CA . LEU A 1 173 ? 5.512 15.281 20.359 1 97.56 173 LEU A CA 1
ATOM 1388 C C . LEU A 1 173 ? 5.621 13.789 20.609 1 97.56 173 LEU A C 1
ATOM 1390 O O . LEU A 1 173 ? 6.715 13.273 20.875 1 97.56 173 LEU A O 1
ATOM 1394 N N . MET A 1 174 ? 4.531 13.117 20.547 1 98.19 174 MET A N 1
ATOM 1395 C CA . MET A 1 174 ? 4.484 11.672 20.734 1 98.19 174 MET A CA 1
ATOM 1396 C C . MET A 1 174 ? 5.441 10.961 19.781 1 98.19 174 MET A C 1
ATOM 1398 O O . MET A 1 174 ? 6.25 10.133 20.203 1 98.19 174 MET A O 1
ATOM 1402 N N . ILE A 1 175 ? 5.375 11.336 18.516 1 98.31 175 ILE A N 1
ATOM 1403 C CA . ILE A 1 175 ? 6.223 10.703 17.516 1 98.31 175 ILE A CA 1
ATOM 1404 C C . ILE A 1 175 ? 7.672 11.148 17.703 1 98.31 175 ILE A C 1
ATOM 1406 O O . ILE A 1 175 ? 8.594 10.352 17.531 1 98.31 175 ILE A O 1
ATOM 1410 N N . GLY A 1 176 ? 7.859 12.414 18.062 1 97.88 176 GLY A N 1
ATOM 1411 C CA . GLY A 1 176 ? 9.203 12.875 18.375 1 97.88 176 GLY A CA 1
ATOM 1412 C C . GLY A 1 176 ? 9.859 12.109 19.5 1 97.88 176 GLY A C 1
ATOM 1413 O O . GLY A 1 176 ? 11.031 11.75 19.422 1 97.88 176 GLY A O 1
ATOM 1414 N N . LEU A 1 177 ? 9.117 11.883 20.547 1 97.31 177 LEU A N 1
ATOM 1415 C CA . LEU A 1 177 ? 9.594 11.086 21.672 1 97.31 177 LEU A CA 1
ATOM 1416 C C . LEU A 1 177 ? 9.984 9.68 21.219 1 97.31 177 LEU A C 1
ATOM 1418 O O . LEU A 1 177 ? 11.031 9.164 21.625 1 97.31 177 LEU A O 1
ATOM 1422 N N . TRP A 1 178 ? 9.234 9.141 20.359 1 97.06 178 TRP A N 1
ATOM 1423 C CA . TRP A 1 178 ? 9.453 7.773 19.891 1 97.06 178 TRP A CA 1
ATOM 1424 C C . TRP A 1 178 ? 10.734 7.676 19.078 1 97.06 178 TRP A C 1
ATOM 1426 O O . TRP A 1 178 ? 11.523 6.75 19.266 1 97.06 178 TRP A O 1
ATOM 1436 N N . VAL A 1 179 ? 10.93 8.586 18.188 1 96.69 179 VAL A N 1
ATOM 1437 C CA . VAL A 1 179 ? 12.039 8.539 17.234 1 96.69 179 VAL A CA 1
ATOM 1438 C C . VAL A 1 179 ? 13.352 8.82 17.969 1 96.69 179 VAL A C 1
ATOM 1440 O O . VAL A 1 179 ? 14.43 8.484 17.469 1 96.69 179 VAL A O 1
ATOM 1443 N N . SER A 1 180 ? 13.312 9.414 19.078 1 94.12 180 SER A N 1
ATOM 1444 C CA . SER A 1 180 ? 14.516 9.695 19.844 1 94.12 180 SER A CA 1
ATOM 1445 C C . SER A 1 180 ? 15.25 8.414 20.203 1 94.12 180 SER A C 1
ATOM 1447 O O . SER A 1 180 ? 16.484 8.414 20.359 1 94.12 180 SER A O 1
ATOM 1449 N N . GLY A 1 181 ? 14.492 7.25 20.484 1 91.5 181 GLY A N 1
ATOM 1450 C CA . GLY A 1 181 ? 15.117 5.953 20.688 1 91.5 181 GLY A CA 1
ATOM 1451 C C . GLY A 1 181 ? 15.352 5.641 22.156 1 91.5 181 GLY A C 1
ATOM 1452 O O . GLY A 1 181 ? 15.57 4.484 22.516 1 91.5 181 GLY A O 1
ATOM 1453 N N . SER A 1 182 ? 15.305 6.645 23 1 92.44 182 SER A N 1
ATOM 1454 C CA . SER A 1 182 ? 15.516 6.402 24.422 1 92.44 182 SER A CA 1
ATOM 1455 C C . SER A 1 182 ? 14.352 5.629 25.031 1 92.44 182 SER A C 1
ATOM 1457 O O . SER A 1 182 ? 13.195 5.879 24.703 1 92.44 182 SER A O 1
ATOM 1459 N N . PRO A 1 183 ? 14.656 4.648 25.875 1 93.44 183 PRO A N 1
ATOM 1460 C CA . PRO A 1 183 ? 13.586 3.844 26.453 1 93.44 183 PRO A CA 1
ATOM 1461 C C . PRO A 1 183 ? 12.602 4.68 27.281 1 93.44 183 PRO A C 1
ATOM 1463 O O . PRO A 1 183 ? 11.391 4.449 27.219 1 93.44 183 PRO A O 1
ATOM 1466 N N . ALA A 1 184 ? 13.125 5.613 28.016 1 93.88 184 ALA A N 1
ATOM 1467 C CA . ALA A 1 184 ? 12.25 6.48 28.797 1 93.88 184 ALA A CA 1
ATOM 1468 C C . ALA A 1 184 ? 11.328 7.297 27.891 1 93.88 184 ALA A C 1
ATOM 1470 O O . ALA A 1 184 ? 10.133 7.414 28.141 1 93.88 184 ALA A O 1
ATOM 1471 N N . ALA A 1 185 ? 11.914 7.852 26.859 1 94.56 185 ALA A N 1
ATOM 1472 C CA . ALA A 1 185 ? 11.141 8.648 25.922 1 94.56 185 ALA A CA 1
ATOM 1473 C C . ALA A 1 185 ? 10.094 7.793 25.203 1 94.56 185 ALA A C 1
ATOM 1475 O O . ALA A 1 185 ? 8.969 8.242 24.969 1 94.56 185 ALA A O 1
ATOM 1476 N N . ARG A 1 186 ? 10.445 6.629 24.906 1 95.5 186 ARG A N 1
ATOM 1477 C CA . ARG A 1 186 ? 9.516 5.73 24.219 1 95.5 186 ARG A CA 1
ATOM 1478 C C . ARG A 1 186 ? 8.367 5.332 25.141 1 95.5 186 ARG A C 1
ATOM 1480 O O . ARG A 1 186 ? 7.227 5.195 24.703 1 95.5 186 ARG A O 1
ATOM 1487 N N . GLN A 1 187 ? 8.695 5.156 26.344 1 95.75 187 GLN A N 1
ATOM 1488 C CA . GLN A 1 187 ? 7.629 4.867 27.297 1 95.75 187 GLN A CA 1
ATOM 1489 C C . GLN A 1 187 ? 6.684 6.059 27.438 1 95.75 187 GLN A C 1
ATOM 1491 O O . GLN A 1 187 ? 5.465 5.883 27.516 1 95.75 187 GLN A O 1
ATOM 1496 N N . ASN A 1 188 ? 7.238 7.227 27.469 1 95.81 188 ASN A N 1
ATOM 1497 C CA . ASN A 1 188 ? 6.422 8.43 27.531 1 95.81 188 ASN A CA 1
ATOM 1498 C C . ASN A 1 188 ? 5.535 8.57 26.297 1 95.81 188 ASN A C 1
ATOM 1500 O O . ASN A 1 188 ? 4.398 9.031 26.391 1 95.81 188 ASN A O 1
ATOM 1504 N N . ALA A 1 189 ? 6.082 8.211 25.156 1 97.56 189 ALA A N 1
ATOM 1505 C CA . ALA A 1 189 ? 5.301 8.234 23.922 1 97.56 189 ALA A CA 1
ATOM 1506 C C . ALA A 1 189 ? 4.098 7.301 24.016 1 97.56 189 ALA A C 1
ATOM 1508 O O . ALA A 1 189 ? 2.986 7.664 23.625 1 97.56 189 ALA A O 1
ATOM 1509 N N . ARG A 1 190 ? 4.281 6.184 24.578 1 96.81 190 ARG A N 1
ATOM 1510 C CA . ARG A 1 190 ? 3.201 5.219 24.75 1 96.81 190 ARG A CA 1
ATOM 1511 C C . ARG A 1 190 ? 2.141 5.738 25.703 1 96.81 190 ARG A C 1
ATOM 1513 O O . ARG A 1 190 ? 0.942 5.566 25.469 1 96.81 190 ARG A O 1
ATOM 1520 N N . ASN A 1 191 ? 2.605 6.316 26.734 1 96.31 191 ASN A N 1
ATOM 1521 C CA . ASN A 1 191 ? 1.677 6.918 27.688 1 96.31 191 ASN A CA 1
ATOM 1522 C C . ASN A 1 191 ? 0.853 8.031 27.047 1 96.31 191 ASN A C 1
ATOM 1524 O O . ASN A 1 191 ? -0.357 8.117 27.266 1 96.31 191 ASN A O 1
ATOM 1528 N N . LEU A 1 192 ? 1.562 8.844 26.328 1 97.25 192 LEU A N 1
ATOM 1529 C CA . LEU A 1 192 ? 0.881 9.93 25.625 1 97.25 192 LEU A CA 1
ATOM 1530 C C . LEU A 1 192 ? -0.141 9.383 24.641 1 97.25 192 LEU A C 1
ATOM 1532 O O . LEU A 1 192 ? -1.23 9.938 24.484 1 97.25 192 LEU A O 1
ATOM 1536 N N . HIS A 1 193 ? 0.167 8.336 23.984 1 97.75 193 HIS A N 1
ATOM 1537 C CA . HIS A 1 193 ? -0.739 7.699 23.031 1 97.75 193 HIS A CA 1
ATOM 1538 C C . HIS A 1 193 ? -2.025 7.25 23.719 1 97.75 193 HIS A C 1
ATOM 1540 O O . HIS A 1 193 ? -3.119 7.453 23.188 1 97.75 193 HIS A O 1
ATOM 1546 N N . SER A 1 194 ? -1.899 6.664 24.859 1 96.56 194 SER A N 1
ATOM 1547 C CA . SER A 1 194 ? -3.064 6.207 25.625 1 96.56 194 SER A CA 1
ATOM 1548 C C . SER A 1 194 ? -3.967 7.375 26 1 96.56 194 SER A C 1
ATOM 1550 O O . SER A 1 194 ? -5.188 7.297 25.859 1 96.56 194 SER A O 1
ATOM 1552 N N . LYS A 1 195 ? -3.307 8.406 26.406 1 96.81 195 LYS A N 1
ATOM 1553 C CA . LYS A 1 195 ? -4.062 9.602 26.797 1 96.81 195 LYS A CA 1
ATOM 1554 C C . LYS A 1 195 ? -4.777 10.203 25.594 1 96.81 195 LYS A C 1
ATOM 1556 O O . LYS A 1 195 ? -5.941 10.602 25.688 1 96.81 195 LYS A O 1
ATOM 1561 N N . LEU A 1 196 ? -4.07 10.297 24.5 1 97.56 196 LEU A N 1
ATOM 1562 C CA . LEU A 1 196 ? -4.645 10.867 23.281 1 97.56 196 LEU A CA 1
ATOM 1563 C C . LEU A 1 196 ? -5.812 10.016 22.781 1 97.56 196 LEU A C 1
ATOM 1565 O O . LEU A 1 196 ? -6.824 10.562 22.328 1 97.56 196 LEU A O 1
ATOM 1569 N N . GLY A 1 197 ? -5.652 8.719 22.859 1 97.5 197 GLY A N 1
ATOM 1570 C CA . GLY A 1 197 ? -6.727 7.84 22.438 1 97.5 197 GLY A CA 1
ATOM 1571 C C . GLY A 1 197 ? -8.031 8.086 23.172 1 97.5 197 GLY A C 1
ATOM 1572 O O . GLY A 1 197 ? -9.094 8.148 22.562 1 97.5 197 GLY A O 1
ATOM 1573 N N . MET A 1 198 ? -7.926 8.25 24.406 1 96 198 MET A N 1
ATOM 1574 C CA . MET A 1 198 ? -9.094 8.531 25.234 1 96 198 MET A CA 1
ATOM 1575 C C . MET A 1 198 ? -9.703 9.883 24.875 1 96 198 MET A C 1
ATOM 1577 O O . MET A 1 198 ? -10.922 10.016 24.766 1 96 198 MET A O 1
ATOM 1581 N N . ALA A 1 199 ? -8.836 10.836 24.719 1 96.19 199 ALA A N 1
ATOM 1582 C CA . ALA A 1 199 ? -9.297 12.188 24.391 1 96.19 199 ALA A CA 1
ATOM 1583 C C . ALA A 1 199 ? -9.992 12.211 23.031 1 96.19 199 ALA A C 1
ATOM 1585 O O . ALA A 1 199 ? -11.047 12.836 22.875 1 96.19 199 ALA A O 1
ATOM 1586 N N . ILE A 1 200 ? -9.438 11.531 22 1 97.25 200 ILE A N 1
ATOM 1587 C CA . ILE A 1 200 ? -10 11.492 20.656 1 97.25 200 ILE A CA 1
ATOM 1588 C C . ILE A 1 200 ? -11.375 10.828 20.688 1 97.25 200 ILE A C 1
ATOM 1590 O O . ILE A 1 200 ? -12.32 11.328 20.062 1 97.25 200 ILE A O 1
ATOM 1594 N N . SER A 1 201 ? -11.469 9.758 21.391 1 95.5 201 SER A N 1
ATOM 1595 C CA . SER A 1 201 ? -12.734 9.039 21.484 1 95.5 201 SER A CA 1
ATOM 1596 C C . SER A 1 201 ? -13.789 9.859 22.203 1 95.5 201 SER A C 1
ATOM 1598 O O . SER A 1 201 ? -14.953 9.883 21.797 1 95.5 201 SER A O 1
ATOM 1600 N N . ALA A 1 202 ? -13.359 10.547 23.219 1 94.12 202 ALA A N 1
ATOM 1601 C CA . ALA A 1 202 ? -14.281 11.352 24.016 1 94.12 202 ALA A CA 1
ATOM 1602 C C . ALA A 1 202 ? -14.797 12.547 23.219 1 94.12 202 ALA A C 1
ATOM 1604 O O . ALA A 1 202 ? -15.93 12.992 23.406 1 94.12 202 ALA A O 1
ATOM 1605 N N . GLN A 1 203 ? -13.992 13.062 22.344 1 92.5 203 GLN A N 1
ATOM 1606 C CA . GLN A 1 203 ? -14.344 14.273 21.594 1 92.5 203 GLN A CA 1
ATOM 1607 C C . GLN A 1 203 ? -14.828 13.938 20.188 1 92.5 203 GLN A C 1
ATOM 1609 O O . GLN A 1 203 ? -14.805 14.789 19.297 1 92.5 203 GLN A O 1
ATOM 1614 N N . ARG A 1 204 ? -15.234 12.773 19.938 1 91.69 204 ARG A N 1
ATOM 1615 C CA . ARG A 1 204 ? -15.648 12.336 18.609 1 91.69 204 ARG A CA 1
ATOM 1616 C C . ARG A 1 204 ? -16.797 13.195 18.078 1 91.69 204 ARG A C 1
ATOM 1618 O O . ARG A 1 204 ? -16.828 13.523 16.891 1 91.69 204 ARG A O 1
ATOM 1625 N N . ASP A 1 205 ? -17.656 13.609 18.891 1 88.62 205 ASP A N 1
ATOM 1626 C CA . ASP A 1 205 ? -18.812 14.422 18.484 1 88.62 205 ASP A CA 1
ATOM 1627 C C . ASP A 1 205 ? -18.359 15.812 18.047 1 88.62 205 ASP A C 1
ATOM 1629 O O . ASP A 1 205 ? -19.047 16.453 17.25 1 88.62 205 ASP A O 1
ATOM 1633 N N . ASN A 1 206 ? -17.25 16.219 18.562 1 87.94 206 ASN A N 1
ATOM 1634 C CA . ASN A 1 206 ? -16.734 17.547 18.219 1 87.94 206 ASN A CA 1
ATOM 1635 C C . ASN A 1 206 ? -16.047 17.547 16.844 1 87.94 206 ASN A C 1
ATOM 1637 O O . ASN A 1 206 ? -16.391 18.344 15.977 1 87.94 206 ASN A O 1
ATOM 1641 N N . TRP A 1 207 ? -15.172 16.594 16.672 1 88.69 207 TRP A N 1
ATOM 1642 C CA . TRP A 1 207 ? -14.422 16.625 15.414 1 88.69 207 TRP A CA 1
ATOM 1643 C C . TRP A 1 207 ? -15.164 15.867 14.312 1 88.69 207 TRP A C 1
ATOM 1645 O O . TRP A 1 207 ? -14.844 16 13.133 1 88.69 207 TRP A O 1
ATOM 1655 N N . GLY A 1 208 ? -16.172 15.094 14.617 1 86.81 208 GLY A N 1
ATOM 1656 C CA . GLY A 1 208 ? -16.953 14.367 13.633 1 86.81 208 GLY A CA 1
ATOM 1657 C C . GLY A 1 208 ? -18.203 15.117 13.195 1 86.81 208 GLY A C 1
ATOM 1658 O O . GLY A 1 208 ? -19.062 14.555 12.5 1 86.81 208 GLY A O 1
ATOM 1659 N N . ARG A 1 209 ? -18.359 16.344 13.602 1 79 209 ARG A N 1
ATOM 1660 C CA . ARG A 1 209 ? -19.578 17.125 13.344 1 79 209 ARG A CA 1
ATOM 1661 C C . ARG A 1 209 ? -19.641 17.578 11.898 1 79 209 ARG A C 1
ATOM 1663 O O . ARG A 1 209 ? -18.609 17.766 11.25 1 79 209 ARG A O 1
ATOM 1670 N N . LEU A 1 210 ? -20.953 17.578 11.352 1 69.94 210 LEU A N 1
ATOM 1671 C CA . LEU A 1 210 ? -21.188 18.156 10.039 1 69.94 210 LEU A CA 1
ATOM 1672 C C . LEU A 1 210 ? -21 19.672 10.07 1 69.94 210 LEU A C 1
ATOM 1674 O O . LEU A 1 210 ? -21.312 20.312 11.078 1 69.94 210 LEU A O 1
ATOM 1678 N N . PRO A 1 211 ? -20.312 20.078 8.961 1 61.06 211 PRO A N 1
ATOM 1679 C CA . PRO A 1 211 ? -20.266 21.531 8.922 1 61.06 211 PRO A CA 1
ATOM 1680 C C . PRO A 1 211 ? -21.656 22.172 8.914 1 61.06 211 PRO A C 1
ATOM 1682 O O . PRO A 1 211 ? -22.578 21.656 8.266 1 61.06 211 PRO A O 1
ATOM 1685 N N . VAL A 1 212 ? -22.359 22.656 9.875 1 53 212 VAL A N 1
ATOM 1686 C CA . VAL A 1 212 ? -23.656 23.328 9.922 1 53 212 VAL A CA 1
ATOM 1687 C C . VAL A 1 212 ? -23.797 24.266 8.727 1 53 212 VAL A C 1
ATOM 1689 O O . VAL A 1 212 ? -22.922 25.109 8.484 1 53 212 VAL A O 1
ATOM 1692 N N . GLU A 1 213 ? -24.422 23.812 7.672 1 49.41 213 GLU A N 1
ATOM 1693 C CA . GLU A 1 213 ? -24.719 24.656 6.52 1 49.41 213 GLU A CA 1
ATOM 1694 C C . GLU A 1 213 ? -24.953 26.109 6.949 1 49.41 213 GLU A C 1
ATOM 1696 O O . GLU A 1 213 ? -24.594 27.031 6.223 1 49.41 213 GLU A O 1
ATOM 1701 N N . GLY A 1 214 ? -26.156 26.391 7.785 1 42.53 214 GLY A N 1
ATOM 1702 C CA . GLY A 1 214 ? -26.781 27.688 8.062 1 42.53 214 GLY A CA 1
ATOM 1703 C C . GLY A 1 214 ? -25.844 28.672 8.703 1 42.53 214 GLY A C 1
ATOM 1704 O O . GLY A 1 214 ? -26.266 29.75 9.148 1 42.53 214 GLY A O 1
ATOM 1705 N N . GLU A 1 215 ? -24.938 28.328 9.414 1 43.84 215 GLU A N 1
ATOM 1706 C CA . GLU A 1 215 ? -24.141 29.484 9.797 1 43.84 215 GLU A CA 1
ATOM 1707 C C . GLU A 1 215 ? -23.672 30.266 8.578 1 43.84 215 GLU A C 1
ATOM 1709 O O . GLU A 1 215 ? -22.719 29.875 7.91 1 43.84 215 GLU A O 1
ATOM 1714 N N . HIS A 1 216 ? -24.609 30.641 7.664 1 36.59 216 HIS A N 1
ATOM 1715 C CA . HIS A 1 216 ? -24.688 31.703 6.668 1 36.59 216 HIS A CA 1
ATOM 1716 C C . HIS A 1 216 ? -23.656 32.781 6.941 1 36.59 216 HIS A C 1
ATOM 1718 O O . HIS A 1 216 ? -23.25 33 8.086 1 36.59 216 HIS A O 1
ATOM 1724 N N . ASP A 1 217 ? -23.125 33.375 5.836 1 38.25 217 ASP A N 1
ATOM 1725 C CA . ASP A 1 217 ? -22.5 34.688 5.668 1 38.25 217 ASP A CA 1
ATOM 1726 C C . ASP A 1 217 ? -23.234 35.75 6.484 1 38.25 217 ASP A C 1
ATOM 1728 O O . ASP A 1 217 ? -24.203 36.344 6.004 1 38.25 217 ASP A O 1
ATOM 1732 N N . ASN A 1 218 ? -23.906 35.75 7.562 1 36.38 218 ASN A N 1
ATOM 1733 C CA . ASN A 1 218 ? -24.047 37.156 7.977 1 36.38 218 ASN A CA 1
ATOM 1734 C C . ASN A 1 218 ? -22.812 37.969 7.637 1 36.38 218 ASN A C 1
ATOM 1736 O O . ASN A 1 218 ? -21.688 37.5 7.855 1 36.38 218 ASN A O 1
ATOM 1740 N N . GLU A 1 219 ? -22.875 38.906 6.586 1 38.16 219 GLU A N 1
ATOM 1741 C CA . GLU A 1 219 ? -21.969 39.969 6.16 1 38.16 219 GLU A CA 1
ATOM 1742 C C . GLU A 1 219 ? -20.969 40.312 7.254 1 38.16 219 GLU A C 1
ATOM 1744 O O . GLU A 1 219 ? -19.812 40.656 6.961 1 38.16 219 GLU A O 1
ATOM 1749 N N . ASP A 1 220 ? -21.469 40.906 8.445 1 36.62 220 ASP A N 1
ATOM 1750 C CA . ASP A 1 220 ? -20.656 41.625 9.445 1 36.62 220 ASP A CA 1
ATOM 1751 C C . ASP A 1 220 ? -19.688 40.688 10.141 1 36.62 220 ASP A C 1
ATOM 1753 O O . ASP A 1 220 ? -18.688 41.125 10.711 1 36.62 220 ASP A O 1
ATOM 1757 N N . SER A 1 221 ? -20.359 39.719 10.977 1 35.44 221 SER A N 1
ATOM 1758 C CA . SER A 1 221 ? -19.406 39.094 11.898 1 35.44 221 SER A CA 1
ATOM 1759 C C . SER A 1 221 ? -18.484 38.125 11.172 1 35.44 221 SER A C 1
ATOM 1761 O O . SER A 1 221 ? -18.906 37.469 10.211 1 35.44 221 SER A O 1
ATOM 1763 N N . GLY A 1 222 ? -17.25 38.25 10.922 1 35.19 222 GLY A N 1
ATOM 1764 C CA . GLY A 1 222 ? -15.992 37.594 10.633 1 35.19 222 GLY A CA 1
ATOM 1765 C C . GLY A 1 222 ? -16.031 36.094 10.828 1 35.19 222 GLY A C 1
ATOM 1766 O O . GLY A 1 222 ? -15.008 35.469 11.07 1 35.19 222 GLY A O 1
ATOM 1767 N N . SER A 1 223 ? -17.219 35.625 11.266 1 38 223 SER A N 1
ATOM 1768 C CA . SER A 1 223 ? -17.078 34.25 11.773 1 38 223 SER A CA 1
ATOM 1769 C C . SER A 1 223 ? -16.594 33.312 10.672 1 38 223 SER A C 1
ATOM 1771 O O . SER A 1 223 ? -17.141 33.312 9.57 1 38 223 SER A O 1
ATOM 1773 N N . PRO A 1 224 ? -15.461 32.75 10.695 1 38.38 224 PRO A N 1
ATOM 1774 C CA . PRO A 1 224 ? -14.711 31.812 9.852 1 38.38 224 PRO A CA 1
ATOM 1775 C C . PRO A 1 224 ? -15.578 30.672 9.32 1 38.38 224 PRO A C 1
ATOM 1777 O O . PRO A 1 224 ? -16.516 30.25 9.992 1 38.38 224 PRO A O 1
ATOM 1780 N N . ILE A 1 225 ? -16.188 30.547 7.988 1 41.81 225 ILE A N 1
ATOM 1781 C CA . ILE A 1 225 ? -16.531 29.422 7.125 1 41.81 225 ILE A CA 1
ATOM 1782 C C . ILE A 1 225 ? -16.266 28.109 7.859 1 41.81 225 ILE A C 1
ATOM 1784 O O . ILE A 1 225 ? -15.289 27.984 8.602 1 41.81 225 ILE A O 1
ATOM 1788 N N . SER A 1 226 ? -17.312 27.125 7.934 1 50.22 226 SER A N 1
ATOM 1789 C CA . SER A 1 226 ? -17.453 25.766 8.445 1 50.22 226 SER A CA 1
ATOM 1790 C C . SER A 1 226 ? -16.125 25.016 8.383 1 50.22 226 SER A C 1
ATOM 1792 O O . SER A 1 226 ? -15.656 24.688 7.293 1 50.22 226 SER A O 1
ATOM 1794 N N . ARG A 1 227 ? -14.977 25.438 9.062 1 64.06 227 ARG A N 1
ATOM 1795 C CA . ARG A 1 227 ? -13.539 25.188 9.047 1 64.06 227 ARG A CA 1
ATOM 1796 C C . ARG A 1 227 ? -13.234 23.75 9.438 1 64.06 227 ARG A C 1
ATOM 1798 O O . ARG A 1 227 ? -13.672 23.266 10.484 1 64.06 227 ARG A O 1
ATOM 1805 N N . TRP A 1 228 ? -13.352 22.812 8.359 1 83.62 228 TRP A N 1
ATOM 1806 C CA . TRP A 1 228 ? -12.789 21.5 8.648 1 83.62 228 TRP A CA 1
ATOM 1807 C C . TRP A 1 228 ? -11.586 21.625 9.586 1 83.62 228 TRP A C 1
ATOM 1809 O O . TRP A 1 228 ? -10.633 22.359 9.289 1 83.62 228 TRP A O 1
ATOM 1819 N N . PRO A 1 229 ? -11.805 21.078 10.758 1 90.62 229 PRO A N 1
ATOM 1820 C CA . PRO A 1 229 ? -10.594 21.094 11.594 1 90.62 229 PRO A CA 1
ATOM 1821 C C . PRO A 1 229 ? -9.5 20.188 11.062 1 90.62 229 PRO A C 1
ATOM 1823 O O . PRO A 1 229 ? -9.227 19.125 11.648 1 90.62 229 PRO A O 1
ATOM 1826 N N . ILE A 1 230 ? -8.859 20.609 9.984 1 92.5 230 ILE A N 1
ATOM 1827 C CA . ILE A 1 230 ? -7.883 19.797 9.273 1 92.5 230 ILE A CA 1
ATOM 1828 C C . ILE A 1 230 ? -6.742 19.406 10.211 1 92.5 230 ILE A C 1
ATOM 1830 O O . ILE A 1 230 ? -6.262 18.281 10.188 1 92.5 230 ILE A O 1
ATOM 1834 N N . ALA A 1 231 ? -6.32 20.422 11.078 1 94.44 231 ALA A N 1
ATOM 1835 C CA . ALA A 1 231 ? -5.227 20.172 12.016 1 94.44 231 ALA A CA 1
ATOM 1836 C C . ALA A 1 231 ? -5.578 19.047 12.977 1 94.44 231 ALA A C 1
ATOM 1838 O O . ALA A 1 231 ? -4.73 18.219 13.305 1 94.44 231 ALA A O 1
ATOM 1839 N N . THR A 1 232 ? -6.793 19.031 13.398 1 95.12 232 THR A N 1
ATOM 1840 C CA . THR A 1 232 ? -7.25 17.969 14.281 1 95.12 232 THR A CA 1
ATOM 1841 C C . THR A 1 232 ? -7.227 16.625 13.57 1 95.12 232 THR A C 1
ATOM 1843 O O . THR A 1 232 ? -6.801 15.617 14.141 1 95.12 232 THR A O 1
ATOM 1846 N N . TYR A 1 233 ? -7.691 16.609 12.305 1 97.19 233 TYR A N 1
ATOM 1847 C CA . TYR A 1 233 ? -7.672 15.375 11.523 1 97.19 233 TYR A CA 1
ATOM 1848 C C . TYR A 1 233 ? -6.246 14.875 11.336 1 97.19 233 TYR A C 1
ATOM 1850 O O . TYR A 1 233 ? -5.988 13.672 11.43 1 97.19 233 TYR A O 1
ATOM 1858 N N . GLN A 1 234 ? -5.363 15.781 11.062 1 97.81 234 GLN A N 1
ATOM 1859 C CA . GLN A 1 234 ? -3.957 15.414 10.922 1 97.81 234 GLN A CA 1
ATOM 1860 C C . GLN A 1 234 ? -3.41 14.812 12.211 1 97.81 234 GLN A C 1
ATOM 1862 O O . GLN A 1 234 ? -2.66 13.836 12.18 1 97.81 234 GLN A O 1
ATOM 1867 N N . GLY A 1 235 ? -3.779 15.414 13.328 1 98.19 235 GLY A N 1
ATOM 1868 C CA . GLY A 1 235 ? -3.367 14.867 14.609 1 98.19 235 GLY A CA 1
ATOM 1869 C C . GLY A 1 235 ? -3.873 13.453 14.844 1 98.19 235 GLY A C 1
ATOM 1870 O O . GLY A 1 235 ? -3.133 12.602 15.328 1 98.19 235 GLY A O 1
ATOM 1871 N N . ILE A 1 236 ? -5.121 13.227 14.492 1 98.5 236 ILE A N 1
ATOM 1872 C CA . ILE A 1 236 ? -5.719 11.906 14.656 1 98.5 236 ILE A CA 1
ATOM 1873 C C . ILE A 1 236 ? -5.008 10.906 13.742 1 98.5 236 ILE A C 1
ATOM 1875 O O . ILE A 1 236 ? -4.758 9.766 14.141 1 98.5 236 ILE A O 1
ATOM 1879 N N . LEU A 1 237 ? -4.723 11.312 12.539 1 98.62 237 LEU A N 1
ATOM 1880 C CA . LEU A 1 237 ? -4.004 10.445 11.609 1 98.62 237 LEU A CA 1
ATOM 1881 C C . LEU A 1 237 ? -2.637 10.07 12.164 1 98.62 237 LEU A C 1
ATOM 1883 O O . LEU A 1 237 ? -2.238 8.898 12.109 1 98.62 237 LEU A O 1
ATOM 1887 N N . LEU A 1 238 ? -1.896 11.047 12.688 1 98.69 238 LEU A N 1
ATOM 1888 C CA . LEU A 1 238 ? -0.592 10.781 13.281 1 98.69 238 LEU A CA 1
ATOM 1889 C C . LEU A 1 238 ? -0.721 9.828 14.461 1 98.69 238 LEU A C 1
ATOM 1891 O O . LEU A 1 238 ? 0.138 8.961 14.664 1 98.69 238 LEU A O 1
ATOM 1895 N N . TYR A 1 239 ? -1.778 10.023 15.219 1 98.5 239 TYR A N 1
ATOM 1896 C CA . TYR A 1 239 ? -2.08 9.109 16.312 1 98.5 239 TYR A CA 1
ATOM 1897 C C . TYR A 1 239 ? -2.217 7.68 15.82 1 98.5 239 TYR A C 1
ATOM 1899 O O . TYR A 1 239 ? -1.666 6.754 16.422 1 98.5 239 TYR A O 1
ATOM 1907 N N . ILE A 1 240 ? -2.908 7.484 14.75 1 98 240 ILE A N 1
ATOM 1908 C CA . ILE A 1 240 ? -3.158 6.156 14.203 1 98 240 ILE A CA 1
ATOM 1909 C C . ILE A 1 240 ? -1.861 5.57 13.648 1 98 240 ILE A C 1
ATOM 1911 O O . ILE A 1 240 ? -1.579 4.387 13.836 1 98 240 ILE A O 1
ATOM 1915 N N . ILE A 1 241 ? -1.111 6.348 12.898 1 98.12 241 ILE A N 1
ATOM 1916 C CA . ILE A 1 241 ? 0.165 5.887 12.367 1 98.12 241 ILE A CA 1
ATOM 1917 C C . ILE A 1 241 ? 1.058 5.402 13.5 1 98.12 241 ILE A C 1
ATOM 1919 O O . ILE A 1 241 ? 1.699 4.352 13.391 1 98.12 241 ILE A O 1
ATOM 1923 N N . PHE A 1 242 ? 1.069 6.164 14.578 1 98.19 242 PHE A N 1
ATOM 1924 C CA . PHE A 1 242 ? 1.873 5.777 15.734 1 98.19 242 PHE A CA 1
ATOM 1925 C C . PHE A 1 242 ? 1.375 4.465 16.328 1 98.19 242 PHE A C 1
ATOM 1927 O O . PHE A 1 242 ? 2.17 3.641 16.781 1 98.19 242 PHE A O 1
ATOM 1934 N N . SER A 1 243 ? 0.072 4.305 16.344 1 97.25 243 SER A N 1
ATOM 1935 C CA . SER A 1 243 ? -0.498 3.059 16.844 1 97.25 243 SER A CA 1
ATOM 1936 C C . SER A 1 243 ? 0.081 1.853 16.109 1 97.25 243 SER A C 1
ATOM 1938 O O . SER A 1 243 ? 0.329 0.809 16.719 1 97.25 243 SER A O 1
ATOM 1940 N N . LEU A 1 244 ? 0.292 2.01 14.883 1 96.19 244 LEU A N 1
ATOM 1941 C CA . LEU A 1 244 ? 0.843 0.933 14.07 1 96.19 244 LEU A CA 1
ATOM 1942 C C . LEU A 1 244 ? 2.332 0.75 14.344 1 96.19 244 LEU A C 1
ATOM 1944 O O . LEU A 1 244 ? 2.818 -0.379 14.43 1 96.19 244 LEU A O 1
ATOM 1948 N N . LEU A 1 245 ? 3.029 1.789 14.547 1 95.19 245 LEU A N 1
ATOM 1949 C CA . LEU A 1 245 ? 4.473 1.754 14.758 1 95.19 245 LEU A CA 1
ATOM 1950 C C . LEU A 1 245 ? 4.812 1.181 16.125 1 95.19 245 LEU A C 1
ATOM 1952 O O . LEU A 1 245 ? 5.805 0.463 16.281 1 95.19 245 LEU A O 1
ATOM 1956 N N . ALA A 1 246 ? 4.016 1.481 17.109 1 93.38 246 ALA A N 1
ATOM 1957 C CA . ALA A 1 246 ? 4.367 1.176 18.5 1 93.38 246 ALA A CA 1
ATOM 1958 C C . ALA A 1 246 ? 3.71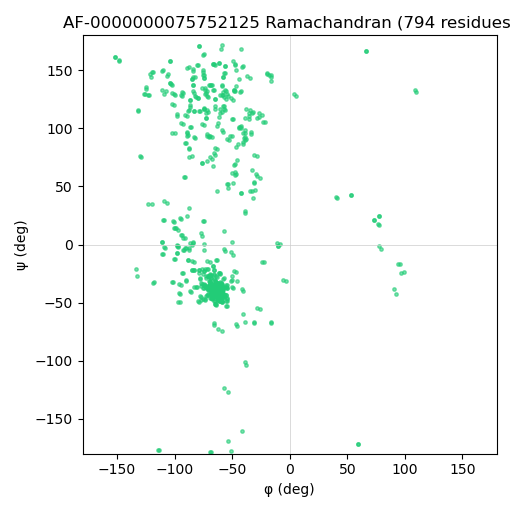9 -0.13 18.953 1 93.38 246 ALA A C 1
ATOM 1960 O O . ALA A 1 246 ? 3.953 -0.59 20.078 1 93.38 246 ALA A O 1
ATOM 1961 N N . SER A 1 247 ? 2.947 -0.77 18.125 1 88.94 247 SER A N 1
ATOM 1962 C CA . SER A 1 247 ? 2.258 -1.995 18.5 1 88.94 247 SER A CA 1
ATOM 1963 C C . SER A 1 247 ? 3.246 -3.129 18.766 1 88.94 247 SER A C 1
ATOM 1965 O O . SER A 1 247 ? 4.203 -3.305 18 1 88.94 247 SER A O 1
ATOM 1967 N N . VAL A 1 248 ? 3.041 -3.834 19.906 1 83.38 248 VAL A N 1
ATOM 1968 C CA . VAL A 1 248 ? 3.828 -5.016 20.25 1 83.38 248 VAL A CA 1
ATOM 1969 C C . VAL A 1 248 ? 2.898 -6.152 20.672 1 83.38 248 VAL A C 1
ATOM 1971 O O . VAL A 1 248 ? 2.217 -6.055 21.703 1 83.38 248 VAL A O 1
ATOM 1974 N N . PRO A 1 249 ? 2.855 -7.27 19.922 1 84.62 249 PRO A N 1
ATOM 1975 C CA . PRO A 1 249 ? 3.553 -7.473 18.641 1 84.62 249 PRO A CA 1
ATOM 1976 C C . PRO A 1 249 ? 2.828 -6.828 17.469 1 84.62 249 PRO A C 1
ATOM 1978 O O . PRO A 1 249 ? 1.623 -6.578 17.547 1 84.62 249 PRO A O 1
ATOM 1981 N N . ILE A 1 250 ? 3.633 -6.523 16.469 1 86.12 250 ILE A N 1
ATOM 1982 C CA . ILE A 1 250 ? 3.02 -6.066 15.234 1 86.12 250 ILE A CA 1
ATOM 1983 C C . ILE A 1 250 ? 2.193 -7.195 14.617 1 86.12 250 ILE A C 1
ATOM 1985 O O . ILE A 1 250 ? 2.682 -8.312 14.461 1 86.12 250 ILE A O 1
ATOM 1989 N N . GLY A 1 251 ? 0.975 -6.887 14.375 1 86.88 251 GLY A N 1
ATOM 1990 C CA . GLY A 1 251 ? 0.083 -7.875 13.789 1 86.88 251 GLY A CA 1
ATOM 1991 C C . GLY A 1 251 ? -0 -7.781 12.281 1 86.88 251 GLY A C 1
ATOM 1992 O O . GLY A 1 251 ? -0.133 -6.688 11.727 1 86.88 251 GLY A O 1
ATOM 1993 N N . LEU A 1 252 ? 0.206 -8.906 11.656 1 91.38 252 LEU A N 1
ATOM 1994 C CA . LEU A 1 252 ? 0.085 -8.984 10.203 1 91.38 252 LEU A CA 1
ATOM 1995 C C . LEU A 1 252 ? -0.941 -10.039 9.805 1 91.38 252 LEU A C 1
ATOM 1997 O O . LEU A 1 252 ? -0.931 -11.156 10.328 1 91.38 252 LEU A O 1
ATOM 2001 N N . GLU A 1 253 ? -1.833 -9.625 8.977 1 92.12 253 GLU A N 1
ATOM 2002 C CA . GLU A 1 253 ? -2.775 -10.586 8.398 1 92.12 253 GLU A CA 1
ATOM 2003 C C . GLU A 1 253 ? -2.137 -11.367 7.258 1 92.12 253 GLU A C 1
ATOM 2005 O O . GLU A 1 253 ? -1.022 -11.055 6.832 1 92.12 253 GLU A O 1
ATOM 2010 N N . LEU A 1 254 ? -2.828 -12.367 6.797 1 92.94 254 LEU A N 1
ATOM 2011 C CA . LEU A 1 254 ? -2.299 -13.211 5.73 1 92.94 254 LEU A CA 1
ATOM 2012 C C . LEU A 1 254 ? -2.104 -12.398 4.449 1 92.94 254 LEU A C 1
ATOM 2014 O O . LEU A 1 254 ? -1.301 -12.773 3.592 1 92.94 254 LEU A O 1
ATOM 2018 N N . ASN A 1 255 ? -2.885 -11.336 4.258 1 92.75 255 ASN A N 1
ATOM 2019 C CA . ASN A 1 255 ? -2.729 -10.477 3.09 1 92.75 255 ASN A CA 1
ATOM 2020 C C . ASN A 1 255 ? -1.646 -9.422 3.311 1 92.75 255 ASN A C 1
ATOM 2022 O O . ASN A 1 255 ? -1.463 -8.531 2.482 1 92.75 255 ASN A O 1
ATOM 2026 N N . LEU A 1 256 ? -0.983 -9.445 4.465 1 93.88 256 LEU A N 1
ATOM 2027 C CA . LEU A 1 256 ? 0.123 -8.578 4.859 1 93.88 256 LEU A CA 1
ATOM 2028 C C . LEU A 1 256 ? -0.383 -7.195 5.254 1 93.88 256 LEU A C 1
ATOM 2030 O O . LEU A 1 256 ? 0.385 -6.23 5.273 1 93.88 256 LEU A O 1
ATOM 2034 N N . CYS A 1 257 ? -1.649 -7.051 5.535 1 93 257 CYS A N 1
ATOM 2035 C CA . CYS A 1 257 ? -2.184 -5.82 6.113 1 93 257 CYS A CA 1
ATOM 2036 C C . CYS A 1 257 ? -1.837 -5.715 7.594 1 93 257 CYS A C 1
ATOM 2038 O O . CYS A 1 257 ? -1.775 -6.727 8.289 1 93 257 CYS A O 1
ATOM 2040 N N . LEU A 1 258 ? -1.682 -4.578 8.008 1 93.5 258 LEU A N 1
ATOM 2041 C CA . LEU A 1 258 ? -1.383 -4.32 9.414 1 93.5 258 LEU A CA 1
ATOM 2042 C C . LEU A 1 258 ? -2.658 -4.32 10.25 1 93.5 258 LEU A C 1
ATOM 2044 O O . LEU A 1 258 ? -3.701 -3.838 9.797 1 93.5 258 LEU A O 1
ATOM 2048 N N . THR A 1 259 ? -2.59 -4.797 11.43 1 91.31 259 THR A N 1
ATOM 2049 C CA . THR A 1 259 ? -3.76 -4.871 12.297 1 91.31 259 THR A CA 1
ATOM 2050 C C . THR A 1 259 ? -3.709 -3.779 13.359 1 91.31 259 THR A C 1
ATOM 2052 O O . THR A 1 259 ? -2.639 -3.469 13.891 1 91.31 259 THR A O 1
ATOM 2055 N N . LEU A 1 260 ? -4.809 -3.211 13.602 1 92.25 260 LEU A N 1
ATOM 2056 C CA . LEU A 1 260 ? -4.98 -2.217 14.656 1 92.25 260 LEU A CA 1
ATOM 2057 C C . LEU A 1 260 ? -5.84 -2.768 15.789 1 92.25 260 LEU A C 1
ATOM 2059 O O . LEU A 1 260 ? -6.691 -3.629 15.562 1 92.25 260 LEU A O 1
ATOM 2063 N N . HIS A 1 261 ? -5.543 -2.262 16.984 1 89.94 261 HIS A N 1
ATOM 2064 C CA . HIS A 1 261 ? -6.461 -2.562 18.078 1 89.94 261 HIS A CA 1
ATOM 2065 C C . HIS A 1 261 ? -7.852 -2.004 17.797 1 89.94 261 HIS A C 1
ATOM 2067 O O . HIS A 1 261 ? -7.996 -1.027 17.062 1 89.94 261 HIS A O 1
ATOM 2073 N N . LEU A 1 262 ? -8.828 -2.557 18.391 1 89.06 262 LEU A N 1
ATOM 2074 C CA . LEU A 1 262 ? -10.227 -2.266 18.094 1 89.06 262 LEU A CA 1
ATOM 2075 C C . LEU A 1 262 ? -10.531 -0.784 18.297 1 89.06 262 LEU A C 1
ATOM 2077 O O . LEU A 1 262 ? -11.102 -0.136 17.406 1 89.06 262 LEU A O 1
ATOM 2081 N N . PRO A 1 263 ? -10.148 -0.181 19.422 1 91.5 263 PRO A N 1
ATOM 2082 C CA . PRO A 1 263 ? -10.477 1.236 19.594 1 91.5 263 PRO A CA 1
ATOM 2083 C C . PRO A 1 263 ? -9.836 2.123 18.531 1 91.5 263 PRO A C 1
ATOM 2085 O O . PRO A 1 263 ? -10.461 3.082 18.062 1 91.5 263 PRO A O 1
ATOM 2088 N N . ASP A 1 264 ? -8.586 1.833 18.188 1 94 264 ASP A N 1
ATOM 2089 C CA . ASP A 1 264 ? -7.895 2.629 17.188 1 94 264 ASP A CA 1
ATOM 2090 C C . ASP A 1 264 ? -8.5 2.412 15.805 1 94 264 ASP A C 1
ATOM 2092 O O . ASP A 1 264 ? -8.555 3.336 14.984 1 94 264 ASP A O 1
ATOM 2096 N N . ARG A 1 265 ? -8.961 1.211 15.547 1 93.12 265 ARG A N 1
ATOM 2097 C CA . ARG A 1 265 ? -9.656 0.937 14.297 1 93.12 265 ARG A CA 1
ATOM 2098 C C . ARG A 1 265 ? -10.953 1.734 14.203 1 93.12 265 ARG A C 1
ATOM 2100 O O . ARG A 1 265 ? -11.305 2.24 13.133 1 93.12 265 ARG A O 1
ATOM 2107 N N . GLN A 1 266 ? -11.617 1.797 15.25 1 92.12 266 GLN A N 1
ATOM 2108 C CA . GLN A 1 266 ? -12.852 2.574 15.281 1 92.12 266 GLN A CA 1
ATOM 2109 C C . GLN A 1 266 ? -12.578 4.055 15.039 1 92.12 266 GLN A C 1
ATOM 2111 O O . GLN A 1 266 ? -13.344 4.727 14.344 1 92.12 266 GLN A O 1
ATOM 2116 N N . ILE A 1 267 ? -11.508 4.516 15.633 1 95 267 ILE A N 1
ATOM 2117 C CA . ILE A 1 267 ? -11.125 5.906 15.414 1 95 267 ILE A CA 1
ATOM 2118 C C . ILE A 1 267 ? -10.812 6.137 13.938 1 95 267 ILE A C 1
ATOM 2120 O O . ILE A 1 267 ? -11.25 7.133 13.352 1 95 267 ILE A O 1
ATOM 2124 N N . LEU A 1 268 ? -10.062 5.219 13.336 1 95.88 268 LEU A N 1
ATOM 2125 C CA . LEU A 1 268 ? -9.742 5.324 11.922 1 95.88 268 LEU A CA 1
ATOM 2126 C C . LEU A 1 268 ? -11.008 5.336 11.07 1 95.88 268 LEU A C 1
ATOM 2128 O O . LEU A 1 268 ? -11.156 6.176 10.18 1 95.88 268 LEU A O 1
ATOM 2132 N N . SER A 1 269 ? -11.891 4.445 11.328 1 93.31 269 SER A N 1
ATOM 2133 C CA . SER A 1 269 ? -13.141 4.363 10.578 1 93.31 269 SER A CA 1
ATOM 2134 C C . SER A 1 269 ? -13.961 5.641 10.734 1 93.31 269 SER A C 1
ATOM 2136 O O . SER A 1 269 ? -14.523 6.141 9.758 1 93.31 269 SER A O 1
ATOM 2138 N N . ALA A 1 270 ? -14 6.105 11.922 1 93.81 270 ALA A N 1
ATOM 2139 C CA . ALA A 1 270 ? -14.742 7.332 12.188 1 93.81 270 ALA A CA 1
ATOM 2140 C C . ALA A 1 270 ? -14.133 8.516 11.438 1 93.81 270 ALA A C 1
ATOM 2142 O O . ALA A 1 270 ? -14.859 9.367 10.914 1 93.81 270 ALA A O 1
ATOM 2143 N N . LEU A 1 271 ? -12.852 8.586 11.461 1 96.31 271 LEU A N 1
ATOM 2144 C CA . LEU A 1 271 ? -12.172 9.672 10.75 1 96.31 271 LEU A CA 1
ATOM 2145 C C . LEU A 1 271 ? -12.484 9.625 9.258 1 96.31 271 LEU A C 1
ATOM 2147 O O . LEU A 1 271 ? -12.82 10.648 8.664 1 96.31 271 LEU A O 1
ATOM 2151 N N . ILE A 1 272 ? -12.406 8.422 8.648 1 95.75 272 ILE A N 1
ATOM 2152 C CA . ILE A 1 272 ? -12.68 8.25 7.227 1 95.75 272 ILE A CA 1
ATOM 2153 C C . ILE A 1 272 ? -14.125 8.617 6.93 1 95.75 272 ILE A C 1
ATOM 2155 O O . ILE A 1 272 ? -14.406 9.367 5.988 1 95.75 272 ILE A O 1
ATOM 2159 N N . GLU A 1 273 ? -14.969 8.172 7.711 1 93.19 273 GLU A N 1
ATOM 2160 C CA . GLU A 1 273 ? -16.391 8.453 7.527 1 93.19 273 GLU A CA 1
ATOM 2161 C C . GLU A 1 273 ? -16.672 9.953 7.609 1 93.19 273 GLU A C 1
ATOM 2163 O O . GLU A 1 273 ? -17.422 10.492 6.805 1 93.19 273 GLU A O 1
ATOM 2168 N N . THR A 1 274 ? -16.094 10.555 8.586 1 93.5 274 THR A N 1
ATOM 2169 C CA . THR A 1 274 ? -16.281 11.992 8.758 1 93.5 274 THR A CA 1
ATOM 2170 C C . THR A 1 274 ? -15.758 12.758 7.547 1 93.5 274 THR A C 1
ATOM 2172 O O . THR A 1 274 ? -16.438 13.656 7.039 1 93.5 274 THR A O 1
ATOM 2175 N N . CYS A 1 275 ? -14.555 12.414 7.078 1 94.94 275 CYS A N 1
ATOM 2176 C CA . CYS A 1 275 ? -13.961 13.102 5.93 1 94.94 275 CYS A CA 1
ATOM 2177 C C . CYS A 1 275 ? -14.812 12.898 4.68 1 94.94 275 CYS A C 1
ATOM 2179 O O . CYS A 1 275 ? -14.969 13.82 3.879 1 94.94 275 CYS A O 1
ATOM 2181 N N . LEU A 1 276 ? -15.344 11.711 4.492 1 93.94 276 LEU A N 1
ATOM 2182 C CA . LEU A 1 276 ? -16.172 11.414 3.324 1 93.94 276 LEU A CA 1
ATOM 2183 C C . LEU A 1 276 ? -17.516 12.125 3.424 1 93.94 276 LEU A C 1
ATOM 2185 O O . LEU A 1 276 ? -18.016 12.672 2.436 1 93.94 276 LEU A O 1
ATOM 2189 N N . ARG A 1 277 ? -18.094 12.086 4.578 1 90.56 277 ARG A N 1
ATOM 2190 C CA . ARG A 1 277 ? -19.375 12.734 4.801 1 90.56 277 ARG A CA 1
ATOM 2191 C C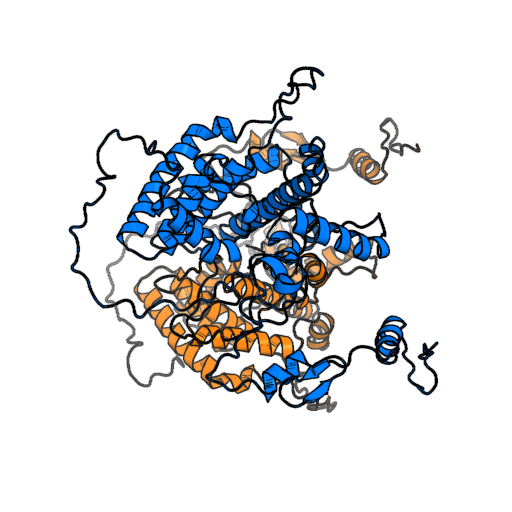 . ARG A 1 277 ? -19.281 14.234 4.535 1 90.56 277 ARG A C 1
ATOM 2193 O O . ARG A 1 277 ? -20.203 14.828 3.977 1 90.56 277 ARG A O 1
ATOM 2200 N N . ASN A 1 278 ? -18.188 14.828 4.941 1 90.56 278 ASN A N 1
ATOM 2201 C CA . ASN A 1 278 ? -17.984 16.266 4.766 1 90.56 278 ASN A CA 1
ATOM 2202 C C . ASN A 1 278 ? -17.422 16.578 3.391 1 90.56 278 ASN A C 1
ATOM 2204 O O . ASN A 1 278 ? -17.141 17.75 3.088 1 90.56 278 ASN A O 1
ATOM 2208 N N . ASN A 1 279 ? -17.172 15.641 2.516 1 91.12 279 ASN A N 1
ATOM 2209 C CA . ASN A 1 279 ? -16.688 15.797 1.152 1 91.12 279 ASN A CA 1
ATOM 2210 C C . ASN A 1 279 ? -15.406 16.641 1.11 1 91.12 279 ASN A C 1
ATOM 2212 O O . ASN A 1 279 ? -15.281 17.547 0.287 1 91.12 279 ASN A O 1
ATOM 2216 N N . ILE A 1 280 ? -14.516 16.375 2.029 1 92.88 280 ILE A N 1
ATOM 2217 C CA . ILE A 1 280 ? -13.266 17.125 2.162 1 92.88 280 ILE A CA 1
ATOM 2218 C C . ILE A 1 280 ? -12.359 16.828 0.969 1 92.88 280 ILE A C 1
ATOM 2220 O O . ILE A 1 280 ? -11.57 17.688 0.562 1 92.88 280 ILE A O 1
ATOM 2224 N N . PHE A 1 281 ? -12.508 15.656 0.35 1 95.5 281 PHE A N 1
ATOM 2225 C CA . PHE A 1 281 ? -11.586 15.219 -0.69 1 95.5 281 PHE A CA 1
ATOM 2226 C C . PHE A 1 281 ? -12.117 15.57 -2.072 1 95.5 281 PHE A C 1
ATOM 2228 O O . PHE A 1 281 ? -11.82 14.891 -3.055 1 95.5 281 PHE A O 1
ATOM 2235 N N . TYR A 1 282 ? -12.945 16.516 -2.107 1 94.31 282 TYR A N 1
ATOM 2236 C CA . TYR A 1 282 ? -13.391 17.125 -3.352 1 94.31 282 TYR A CA 1
ATOM 2237 C C . TYR A 1 282 ? -12.688 18.453 -3.594 1 94.31 282 TYR A C 1
ATOM 2239 O O . TYR A 1 282 ? -12.844 19.406 -2.816 1 94.31 282 TYR A O 1
ATOM 2247 N N . TYR A 1 283 ? -11.977 18.562 -4.707 1 93.5 283 TYR A N 1
ATOM 2248 C CA . TYR A 1 283 ? -11.023 19.641 -4.957 1 93.5 283 TYR A CA 1
ATOM 2249 C C . TYR A 1 283 ? -11.719 21 -4.918 1 93.5 283 TYR A C 1
ATOM 2251 O O . TYR A 1 283 ? -11.227 21.938 -4.285 1 93.5 283 TYR A O 1
ATOM 2259 N N . PRO A 1 284 ? -12.836 21.203 -5.52 1 90.25 284 PRO A N 1
ATOM 2260 C CA . PRO A 1 284 ? -13.5 22.516 -5.457 1 90.25 284 PRO A CA 1
ATOM 2261 C C . PRO A 1 284 ? -13.844 22.922 -4.027 1 90.25 284 PRO A C 1
ATOM 2263 O O . PRO A 1 284 ? -13.805 24.109 -3.699 1 90.25 284 PRO A O 1
ATOM 2266 N N . ASN A 1 285 ? -14.164 21.969 -3.174 1 89.38 285 ASN A N 1
ATOM 2267 C CA . ASN A 1 285 ? -14.438 22.281 -1.773 1 89.38 285 ASN A CA 1
ATOM 2268 C C . ASN A 1 285 ? -13.18 22.719 -1.041 1 89.38 285 ASN A C 1
ATOM 2270 O O . ASN A 1 285 ? -13.234 23.594 -0.17 1 89.38 285 ASN A O 1
ATOM 2274 N N . MET A 1 286 ? -12.07 22.188 -1.447 1 90.38 286 MET A N 1
ATOM 2275 C CA . MET A 1 286 ? -10.797 22.578 -0.856 1 90.38 286 MET A CA 1
ATOM 2276 C C . MET A 1 286 ? -10.469 24.031 -1.166 1 90.38 286 MET A C 1
ATOM 2278 O O . MET A 1 286 ? -10.023 24.766 -0.29 1 90.38 286 MET A O 1
ATOM 2282 N N . LEU A 1 287 ? -10.789 24.359 -2.414 1 88 287 LEU A N 1
ATOM 2283 C CA . LEU A 1 287 ? -10.492 25.719 -2.861 1 88 287 LEU A CA 1
ATOM 2284 C C . LEU A 1 287 ? -11.43 26.719 -2.215 1 88 287 LEU A C 1
ATOM 2286 O O . LEU A 1 287 ? -11.016 27.812 -1.842 1 88 287 LEU A O 1
ATOM 2290 N N . THR A 1 288 ? -12.617 26.312 -2.057 1 85.12 288 THR A N 1
ATOM 2291 C CA . THR A 1 288 ? -13.633 27.203 -1.501 1 85.12 288 THR A CA 1
ATOM 2292 C C . THR A 1 288 ? -13.352 27.5 -0.031 1 85.12 288 THR A C 1
ATOM 2294 O O . THR A 1 288 ? -13.648 28.578 0.458 1 85.12 288 THR A O 1
ATOM 2297 N N . ARG A 1 289 ? -12.742 26.609 0.631 1 83.12 289 ARG A N 1
ATOM 2298 C CA . ARG A 1 289 ? -12.422 26.797 2.043 1 83.12 289 ARG A CA 1
ATOM 2299 C C . ARG A 1 289 ? -11.469 27.969 2.244 1 83.12 289 ARG A C 1
ATOM 2301 O O . ARG A 1 289 ? -11.547 28.672 3.25 1 83.12 289 ARG A O 1
ATOM 2308 N N . TYR A 1 290 ? -10.578 28.156 1.3 1 80.69 290 TYR A N 1
ATOM 2309 C CA . TYR A 1 290 ? -9.547 29.172 1.473 1 80.69 290 TYR A CA 1
ATOM 2310 C C . TYR A 1 290 ? -9.781 30.344 0.53 1 80.69 290 TYR A C 1
ATOM 2312 O O . TYR A 1 290 ? -8.852 31.109 0.242 1 80.69 290 TYR A O 1
ATOM 2320 N N . HIS A 1 291 ? -11.008 30.469 0.067 1 76.38 291 HIS A N 1
ATOM 2321 C CA . HIS A 1 291 ? -11.32 31.531 -0.894 1 76.38 291 HIS A CA 1
ATOM 2322 C C . HIS A 1 291 ? -11.18 32.906 -0.265 1 76.38 291 HIS A C 1
ATOM 2324 O O . HIS A 1 291 ? -10.914 33.906 -0.965 1 76.38 291 HIS A O 1
ATOM 2330 N N . TYR A 1 292 ? -11.266 32.969 1.093 1 72.31 292 TYR A N 1
ATOM 2331 C CA . TYR A 1 292 ? -11.242 34.25 1.752 1 72.31 292 TYR A CA 1
ATOM 2332 C C . TYR A 1 292 ? -9.82 34.656 2.133 1 72.31 292 TYR A C 1
ATOM 2334 O O . TYR A 1 292 ? -9.578 35.781 2.562 1 72.31 292 TYR A O 1
ATOM 2342 N N . VAL A 1 293 ? -8.922 33.75 1.894 1 77 293 VAL A N 1
ATOM 2343 C CA . VAL A 1 293 ? -7.539 34.031 2.244 1 77 293 VAL A CA 1
ATOM 2344 C C . VAL A 1 293 ? -6.902 34.906 1.165 1 77 293 VAL A C 1
ATOM 2346 O O . VAL A 1 293 ? -7.027 34.625 -0.028 1 77 293 VAL A O 1
ATOM 2349 N N . GLU A 1 294 ? -6.352 35.969 1.517 1 77.75 294 GLU A N 1
ATOM 2350 C CA . GLU A 1 294 ? -5.777 36.938 0.58 1 77.75 294 GLU A CA 1
ATOM 2351 C C . GLU A 1 294 ? -4.414 36.469 0.082 1 77.75 294 GLU A C 1
ATOM 2353 O O . GLU A 1 294 ? -4.055 36.688 -1.073 1 77.75 294 GLU A O 1
ATOM 2358 N N . SER A 1 295 ? -3.744 35.75 0.889 1 83.94 295 SER A N 1
ATOM 2359 C CA . SER A 1 295 ? -2.4 35.312 0.523 1 83.94 295 SER A CA 1
ATOM 2360 C C . SER A 1 295 ? -2.441 34 -0.294 1 83.94 295 SER A C 1
ATOM 2362 O O . SER A 1 295 ? -2.982 33 0.158 1 83.94 295 SER A O 1
ATOM 2364 N N . ILE A 1 296 ? -1.84 34.062 -1.469 1 83 296 ILE A N 1
ATOM 2365 C CA . ILE A 1 296 ? -1.809 32.906 -2.363 1 83 296 ILE A CA 1
ATOM 2366 C C . ILE A 1 296 ? -0.994 31.781 -1.727 1 83 296 ILE A C 1
ATOM 2368 O O . ILE A 1 296 ? -1.307 30.594 -1.905 1 83 296 ILE A O 1
ATOM 2372 N N . THR A 1 297 ? 0.021 32.219 -1.04 1 87.25 297 THR A N 1
ATOM 2373 C CA . THR A 1 297 ? 0.868 31.203 -0.404 1 87.25 297 THR A CA 1
ATOM 2374 C C . THR A 1 297 ? 0.1 30.469 0.684 1 87.25 297 THR A C 1
ATOM 2376 O O . THR A 1 297 ? 0.194 29.234 0.788 1 87.25 297 THR A O 1
ATOM 2379 N N . CYS A 1 298 ? -0.683 31.234 1.393 1 86.62 298 CYS A N 1
ATOM 2380 C CA . CYS A 1 298 ? -1.467 30.625 2.457 1 86.62 298 CYS A CA 1
ATOM 2381 C C . CYS A 1 298 ? -2.545 29.703 1.886 1 86.62 298 CYS A C 1
ATOM 2383 O O . CYS A 1 298 ? -2.803 28.641 2.428 1 86.62 298 CYS A O 1
ATOM 2385 N N . MET A 1 299 ? -3.115 30.125 0.842 1 88.19 299 MET A N 1
ATOM 2386 C CA . MET A 1 299 ? -4.125 29.297 0.185 1 88.19 299 MET A CA 1
ATOM 2387 C C . MET A 1 299 ? -3.516 28.016 -0.342 1 88.19 299 MET A C 1
ATOM 2389 O O . MET A 1 299 ? -4.086 26.938 -0.161 1 88.19 299 MET A O 1
ATOM 2393 N N . TRP A 1 300 ? -2.363 28.188 -0.98 1 91.62 300 TRP A N 1
ATOM 2394 C CA . TRP A 1 300 ? -1.681 27.016 -1.532 1 91.62 300 TRP A CA 1
ATOM 2395 C C . TRP A 1 300 ? -1.319 26.031 -0.431 1 91.62 300 TRP A C 1
ATOM 2397 O O . TRP A 1 300 ? -1.554 24.828 -0.568 1 91.62 300 TRP A O 1
ATOM 2407 N N . VAL A 1 301 ? -0.754 26.531 0.653 1 92.75 301 VAL A N 1
ATOM 2408 C CA . VAL A 1 301 ? -0.337 25.672 1.756 1 92.75 301 VAL A CA 1
ATOM 2409 C C . VAL A 1 301 ? -1.548 24.922 2.322 1 92.75 301 VAL A C 1
ATOM 2411 O O . VAL A 1 301 ? -1.483 23.719 2.582 1 92.75 301 VAL A O 1
ATOM 2414 N N . GLY A 1 302 ? -2.619 25.625 2.473 1 91.56 302 GLY A N 1
ATOM 2415 C CA . GLY A 1 302 ? -3.834 25.016 2.992 1 91.56 302 GLY A CA 1
ATOM 2416 C C . GLY A 1 302 ? -4.359 23.891 2.119 1 91.56 302 GLY A C 1
ATOM 2417 O O . GLY A 1 302 ? -4.688 22.812 2.619 1 91.56 302 GLY A O 1
ATOM 2418 N N . VAL A 1 303 ? -4.445 24.141 0.862 1 93.31 303 VAL A N 1
ATOM 2419 C CA . VAL A 1 303 ? -4.957 23.141 -0.079 1 93.31 303 VAL A CA 1
ATOM 2420 C C . VAL A 1 303 ? -3.996 21.953 -0.147 1 93.31 303 VAL A C 1
ATOM 2422 O O . VAL A 1 303 ? -4.426 20.797 -0.146 1 93.31 303 VAL A O 1
ATOM 2425 N N . GLU A 1 304 ? -2.686 22.219 -0.191 1 94.88 304 GLU A N 1
ATOM 2426 C CA . GLU A 1 304 ? -1.677 21.156 -0.261 1 94.88 304 GLU A CA 1
ATOM 2427 C C . GLU A 1 304 ? -1.713 20.281 0.985 1 94.88 304 GLU A C 1
ATOM 2429 O O . GLU A 1 304 ? -1.5 19.062 0.901 1 94.88 304 GLU A O 1
ATOM 2434 N N . GLU A 1 305 ? -1.974 20.875 2.113 1 95.38 305 GLU A N 1
ATOM 2435 C CA . GLU A 1 305 ? -2.076 20.094 3.348 1 95.38 305 GLU A CA 1
ATOM 2436 C C . GLU A 1 305 ? -3.238 19.109 3.289 1 95.38 305 GLU A C 1
ATOM 2438 O O . GLU A 1 305 ? -3.123 17.984 3.76 1 95.38 305 GLU A O 1
ATOM 2443 N N . ILE A 1 306 ? -4.336 19.562 2.723 1 96.12 306 ILE A N 1
ATOM 2444 C CA . ILE A 1 306 ? -5.508 18.703 2.631 1 96.12 306 ILE A CA 1
ATOM 2445 C C . ILE A 1 306 ? -5.227 17.562 1.655 1 96.12 306 ILE A C 1
ATOM 2447 O O . ILE A 1 306 ? -5.578 16.406 1.918 1 96.12 306 ILE A O 1
ATOM 2451 N N . LYS A 1 307 ? -4.582 17.875 0.537 1 96.31 307 LYS A N 1
ATOM 2452 C CA . LYS A 1 307 ? -4.219 16.844 -0.431 1 96.31 307 LYS A CA 1
ATOM 2453 C C . LYS A 1 307 ? -3.324 15.789 0.203 1 96.31 307 LYS A C 1
ATOM 2455 O O . LYS A 1 307 ? -3.582 14.594 0.067 1 96.31 307 LYS A O 1
ATOM 2460 N N . ARG A 1 308 ? -2.324 16.234 0.862 1 96.81 308 ARG A N 1
ATOM 2461 C CA . ARG A 1 308 ? -1.351 15.344 1.477 1 96.81 308 ARG A CA 1
ATOM 2462 C C . ARG A 1 308 ? -1.982 14.547 2.613 1 96.81 308 ARG A C 1
ATOM 2464 O O . ARG A 1 308 ? -1.667 13.367 2.805 1 96.81 308 ARG A O 1
ATOM 2471 N N . PHE A 1 309 ? -2.85 15.242 3.307 1 97.69 309 PHE A N 1
ATOM 2472 C CA . PHE A 1 309 ? -3.607 14.539 4.34 1 97.69 309 PHE A CA 1
ATOM 2473 C C . PHE A 1 309 ? -4.43 13.406 3.734 1 97.69 309 PHE A C 1
ATOM 2475 O O . PHE A 1 309 ? -4.422 12.289 4.246 1 97.69 309 PHE A O 1
ATOM 2482 N N . GLY A 1 310 ? -5.137 13.695 2.645 1 97.56 310 GLY A N 1
ATOM 2483 C CA . GLY A 1 310 ? -5.941 12.688 1.979 1 97.56 310 GLY A CA 1
ATOM 2484 C C . GLY A 1 310 ? -5.125 11.5 1.498 1 97.56 310 GLY A C 1
ATOM 2485 O O . GLY A 1 310 ? -5.539 10.352 1.669 1 97.56 310 GLY A O 1
ATOM 2486 N N . LEU A 1 311 ? -4 11.734 0.965 1 96.5 311 LEU A N 1
ATOM 2487 C CA . LEU A 1 311 ? -3.137 10.68 0.453 1 96.5 311 LEU A CA 1
ATOM 2488 C C . LEU A 1 311 ? -2.582 9.828 1.592 1 96.5 311 LEU A C 1
ATOM 2490 O O . LEU A 1 311 ? -2.512 8.602 1.48 1 96.5 311 LEU A O 1
ATOM 2494 N N . ALA A 1 312 ? -2.188 10.484 2.633 1 97.38 312 ALA A N 1
ATOM 2495 C CA . ALA A 1 312 ? -1.678 9.75 3.791 1 97.38 312 ALA A CA 1
ATOM 2496 C C . ALA A 1 312 ? -2.77 8.891 4.418 1 97.38 312 ALA A C 1
ATOM 2498 O O . ALA A 1 312 ? -2.518 7.746 4.812 1 97.38 312 ALA A O 1
ATOM 2499 N N . LEU A 1 313 ? -3.926 9.5 4.539 1 97.75 313 LEU A N 1
ATOM 2500 C CA . LEU A 1 313 ? -5.051 8.75 5.086 1 97.75 313 LEU A CA 1
ATOM 2501 C C . LEU A 1 313 ? -5.359 7.535 4.223 1 97.75 313 LEU A C 1
ATOM 2503 O O . LEU A 1 313 ? -5.645 6.453 4.746 1 97.75 313 LEU A O 1
ATOM 2507 N N . TYR A 1 314 ? -5.301 7.723 2.936 1 96.44 314 TYR A N 1
ATOM 2508 C CA . TYR A 1 314 ? -5.512 6.605 2.023 1 96.44 314 TYR A CA 1
ATOM 2509 C C . TYR A 1 314 ? -4.453 5.531 2.225 1 96.44 314 TYR A C 1
ATOM 2511 O O . TYR A 1 314 ? -4.77 4.34 2.266 1 96.44 314 TYR A O 1
ATOM 2519 N N . LYS A 1 315 ? -3.217 5.922 2.27 1 95.75 315 LYS A N 1
ATOM 2520 C CA . LYS A 1 315 ? -2.115 4.984 2.482 1 95.75 315 LYS A CA 1
ATOM 2521 C C . LYS A 1 315 ? -2.336 4.156 3.746 1 95.75 315 LYS A C 1
ATOM 2523 O O . LYS A 1 315 ? -2.195 2.934 3.727 1 95.75 315 LYS A O 1
ATOM 2528 N N . VAL A 1 316 ? -2.705 4.793 4.828 1 96.06 316 VAL A N 1
ATOM 2529 C CA . VAL A 1 316 ? -2.916 4.105 6.098 1 96.06 316 VAL A CA 1
ATOM 2530 C C . VAL A 1 316 ? -4.129 3.182 5.992 1 96.06 316 VAL A C 1
ATOM 2532 O O . VAL A 1 316 ? -4.094 2.047 6.473 1 96.06 316 VAL A O 1
ATOM 2535 N N . SER A 1 317 ? -5.18 3.721 5.395 1 94.5 317 SER A N 1
ATOM 2536 C CA . SER A 1 317 ? -6.375 2.902 5.207 1 94.5 317 SER A CA 1
ATOM 2537 C C . SER A 1 317 ? -6.059 1.64 4.41 1 94.5 317 SER A C 1
ATOM 2539 O O . SER A 1 317 ? -6.527 0.551 4.754 1 94.5 317 SER A O 1
ATOM 2541 N N . ARG A 1 318 ? -5.285 1.855 3.393 1 92.38 318 ARG A N 1
ATOM 2542 C CA . ARG A 1 318 ? -4.895 0.735 2.541 1 92.38 318 ARG A CA 1
ATOM 2543 C C . ARG A 1 318 ? -4.055 -0.275 3.312 1 92.38 318 ARG A C 1
ATOM 2545 O O . ARG A 1 318 ? -4.242 -1.484 3.172 1 92.38 318 ARG A O 1
ATOM 2552 N N . LEU A 1 319 ? -3.117 0.17 4.07 1 93.5 319 LEU A N 1
ATOM 2553 C CA . LEU A 1 319 ? -2.213 -0.696 4.82 1 93.5 319 LEU A CA 1
ATOM 2554 C C . LEU A 1 319 ? -2.971 -1.492 5.875 1 93.5 319 LEU A C 1
ATOM 2556 O O . LEU A 1 319 ? -2.605 -2.629 6.184 1 93.5 319 LEU A O 1
ATOM 2560 N N . CYS A 1 320 ? -3.984 -0.943 6.457 1 92 320 CYS A N 1
ATOM 2561 C CA . CYS A 1 320 ? -4.758 -1.619 7.492 1 92 320 CYS A CA 1
ATOM 2562 C C . CYS A 1 320 ? -5.828 -2.51 6.879 1 92 320 CYS A C 1
ATOM 2564 O O . CYS A 1 320 ? -6.246 -3.498 7.488 1 92 320 CYS A O 1
ATOM 2566 N N . GLY A 1 321 ? -6.238 -2.252 5.629 1 86.38 321 GLY A N 1
ATOM 2567 C CA . GLY A 1 321 ? -7.258 -3.059 4.98 1 86.38 321 GLY A CA 1
ATOM 2568 C C . GLY A 1 321 ? -8.578 -3.07 5.73 1 86.38 321 GLY A C 1
ATOM 2569 O O . GLY A 1 321 ? -8.844 -2.182 6.543 1 86.38 321 GLY A O 1
ATOM 2570 N N . ARG A 1 322 ? -9.5 -3.916 5.305 1 71.25 322 ARG A N 1
ATOM 2571 C CA . ARG A 1 322 ? -10.797 -4.051 5.949 1 71.25 322 ARG A CA 1
ATOM 2572 C C . ARG A 1 322 ? -10.688 -4.852 7.242 1 71.25 322 ARG A C 1
ATOM 2574 O O . ARG A 1 322 ? -11.648 -4.934 8.016 1 71.25 322 ARG A O 1
ATOM 2581 N N . GLY A 1 323 ? -9.398 -5.074 7.621 1 59.88 323 GLY A N 1
ATOM 2582 C CA . GLY A 1 323 ? -8.844 -5.914 8.672 1 59.88 323 GLY A CA 1
ATOM 2583 C C . GLY A 1 323 ? -9.875 -6.348 9.695 1 59.88 323 GLY A C 1
ATOM 2584 O O . GLY A 1 323 ? -10.953 -5.766 9.781 1 59.88 323 GLY A O 1
ATOM 2585 N N . SER A 1 324 ? -9.766 -7.598 10.141 1 56.62 324 SER A N 1
ATOM 2586 C CA . SER A 1 324 ? -10.266 -8.211 11.367 1 56.62 324 SER A CA 1
ATOM 2587 C C . SER A 1 324 ? -9.719 -7.516 12.602 1 56.62 324 SER A C 1
ATOM 2589 O O . SER A 1 324 ? -8.641 -6.926 12.562 1 56.62 324 SER A O 1
ATOM 2591 N N . CYS A 1 325 ? -10.555 -6.863 13.398 1 50 325 CYS A N 1
ATOM 2592 C CA . CYS A 1 325 ? -10.086 -6.281 14.648 1 50 325 CYS A CA 1
ATOM 2593 C C . CYS A 1 325 ? -9.422 -7.336 15.523 1 50 325 CYS A C 1
ATOM 2595 O O . CYS A 1 325 ? -9.781 -8.516 15.469 1 50 325 CYS A O 1
ATOM 2597 N N . LEU A 1 326 ? -8.219 -7.062 15.906 1 48.47 326 LEU A N 1
ATOM 2598 C CA . LEU A 1 326 ? -7.688 -7.91 16.969 1 48.47 326 LEU A CA 1
ATOM 2599 C C . LEU A 1 326 ? -8.68 -8.031 18.125 1 48.47 326 LEU A C 1
ATOM 2601 O O . LEU A 1 326 ? -9.148 -7.023 18.656 1 48.47 326 LEU A O 1
ATOM 2605 N N . GLY A 1 327 ? -9.117 -9.328 18.578 1 44.38 327 GLY A N 1
ATOM 2606 C CA . GLY A 1 327 ? -9.977 -9.727 19.688 1 44.38 327 GLY A CA 1
ATOM 2607 C C . GLY A 1 327 ? -11.438 -9.852 19.297 1 44.38 327 GLY A C 1
ATOM 2608 O O . GLY A 1 327 ? -12.258 -10.352 20.078 1 44.38 327 GLY A O 1
ATOM 2609 N N . GLY A 1 328 ? -12.133 -8.969 18.5 1 44.19 328 GLY A N 1
ATOM 2610 C CA . GLY A 1 328 ? -13.57 -9.047 18.328 1 44.19 328 GLY A CA 1
ATOM 2611 C C . GLY A 1 328 ? -13.977 -9.672 17 1 44.19 328 GLY A C 1
ATOM 2612 O O . GLY A 1 328 ? -13.164 -9.773 16.078 1 44.19 328 GLY A O 1
ATOM 2613 N N . SER A 1 329 ? -14.867 -10.648 16.984 1 44.66 329 SER A N 1
ATOM 2614 C CA . SER A 1 329 ? -15.57 -11.375 15.938 1 44.66 329 SER A CA 1
ATOM 2615 C C . SER A 1 329 ? -16.125 -10.43 14.883 1 44.66 329 SER A C 1
ATOM 2617 O O . SER A 1 329 ? -16.641 -10.867 13.859 1 44.66 329 SER A O 1
ATOM 2619 N N . ASP A 1 330 ? -16.516 -9.18 15.203 1 43.53 330 ASP A N 1
ATOM 2620 C CA . ASP A 1 330 ? -17.422 -8.414 14.352 1 43.53 330 ASP A CA 1
ATOM 2621 C C . ASP A 1 330 ? -16.656 -7.742 13.211 1 43.53 330 ASP A C 1
ATOM 2623 O O . ASP A 1 330 ? -15.656 -7.066 13.43 1 43.53 330 ASP A O 1
ATOM 2627 N N . GLU A 1 331 ? -16.531 -8.344 12.102 1 48.81 331 GLU A N 1
ATOM 2628 C CA . GLU A 1 331 ? -16.203 -7.66 10.852 1 48.81 331 GLU A CA 1
ATOM 2629 C C . GLU A 1 331 ? -16.656 -6.203 10.891 1 48.81 331 GLU A C 1
ATOM 2631 O O . GLU A 1 331 ? -17.844 -5.91 10.758 1 48.81 331 GLU A O 1
ATOM 2636 N N . THR A 1 332 ? -16.25 -5.434 11.789 1 49.34 332 THR A N 1
ATOM 2637 C CA . THR A 1 332 ? -16.656 -4.039 11.688 1 49.34 332 THR A CA 1
ATOM 2638 C C . THR A 1 332 ? -16.375 -3.49 10.289 1 49.34 332 THR A C 1
ATOM 2640 O O . THR A 1 332 ? -15.258 -3.619 9.789 1 49.34 332 THR A O 1
ATOM 2643 N N . ASP A 1 333 ? -17.312 -3.555 9.461 1 54.94 333 ASP A N 1
ATOM 2644 C CA . ASP A 1 333 ? -17.391 -3.023 8.102 1 54.94 333 ASP A CA 1
ATOM 2645 C C . ASP A 1 333 ? -16.812 -1.614 8.031 1 54.94 333 ASP A C 1
ATOM 2647 O O . ASP A 1 333 ? -17.547 -0.631 7.973 1 54.94 333 ASP A O 1
ATOM 2651 N N . GLY A 1 334 ? -15.617 -1.376 8.68 1 65.81 334 GLY A N 1
ATOM 2652 C CA . GLY A 1 334 ? -15.148 -0.006 8.531 1 65.81 334 GLY A CA 1
ATOM 2653 C C . GLY A 1 334 ? -14.93 0.397 7.086 1 65.81 334 GLY A C 1
ATOM 2654 O O . GLY A 1 334 ? -14.641 -0.449 6.234 1 65.81 334 GLY A O 1
ATOM 2655 N N . ARG A 1 335 ? -15.484 1.494 6.707 1 74.88 335 ARG A N 1
ATOM 2656 C CA . ARG A 1 335 ? -15.344 2.061 5.367 1 74.88 335 ARG A CA 1
ATOM 2657 C C . ARG A 1 335 ? -13.875 2.305 5.031 1 74.88 335 ARG A C 1
ATOM 2659 O O . ARG A 1 335 ? -13.102 2.752 5.883 1 74.88 335 ARG A O 1
ATOM 2666 N N . LEU A 1 336 ? -13.375 1.698 4.039 1 85.94 336 LEU A N 1
ATOM 2667 C CA . LEU A 1 336 ? -12.039 1.958 3.516 1 85.94 336 LEU A CA 1
ATOM 2668 C C . LEU A 1 336 ? -12.047 3.135 2.545 1 85.94 336 LEU A C 1
ATOM 2670 O O . LEU A 1 336 ? -13.055 3.371 1.864 1 85.94 336 LEU A O 1
ATOM 2674 N N . LEU A 1 337 ? -11.062 3.916 2.725 1 92.69 337 LEU A N 1
ATOM 2675 C CA . LEU A 1 337 ? -10.898 4.996 1.757 1 92.69 337 LEU A CA 1
ATOM 2676 C C . LEU A 1 337 ? -10.43 4.453 0.413 1 92.69 337 LEU A C 1
ATOM 2678 O O . LEU A 1 337 ? -9.469 3.682 0.354 1 92.69 337 LEU A O 1
ATOM 2682 N N . ARG A 1 338 ? -11.141 4.805 -0.645 1 91.5 338 ARG A N 1
ATOM 2683 C CA . ARG A 1 338 ? -10.812 4.336 -1.987 1 91.5 338 ARG A CA 1
ATOM 2684 C C . ARG A 1 338 ? -10.148 5.438 -2.805 1 91.5 338 ARG A C 1
ATOM 2686 O O . ARG A 1 338 ? -10.266 6.617 -2.477 1 91.5 338 ARG A O 1
ATOM 2693 N N . LEU A 1 339 ? -9.43 4.973 -3.816 1 92.38 339 LEU A N 1
ATOM 2694 C CA . LEU A 1 339 ? -8.812 5.941 -4.719 1 92.38 339 LEU A CA 1
ATOM 2695 C C . LEU A 1 339 ? -9.875 6.82 -5.375 1 92.38 339 LEU A C 1
ATOM 2697 O O . LEU A 1 339 ? -9.641 8.008 -5.617 1 92.38 339 LEU A O 1
ATOM 2701 N N . SER A 1 340 ? -11.016 6.266 -5.641 1 92.12 340 SER A N 1
ATOM 2702 C CA . SER A 1 340 ? -12.109 6.973 -6.309 1 92.12 340 SER A CA 1
ATOM 2703 C C . SER A 1 340 ? -12.664 8.086 -5.43 1 92.12 340 SER A C 1
ATOM 2705 O O . SER A 1 340 ? -13.328 9 -5.922 1 92.12 340 SER A O 1
ATOM 2707 N N . ASP A 1 341 ? -12.383 8.008 -4.133 1 94.12 341 ASP A N 1
ATOM 2708 C CA . ASP A 1 341 ? -12.852 9.023 -3.195 1 94.12 341 ASP A CA 1
ATOM 2709 C C . ASP A 1 341 ? -11.977 10.273 -3.26 1 94.12 341 ASP A C 1
ATOM 2711 O O . ASP A 1 341 ? -12.383 11.344 -2.801 1 94.12 341 ASP A O 1
ATOM 2715 N N . LEU A 1 342 ? -10.734 10.133 -3.746 1 95.94 342 LEU A N 1
ATOM 2716 C CA . LEU A 1 342 ? -9.773 11.234 -3.781 1 95.94 342 LEU A CA 1
ATOM 2717 C C . LEU A 1 342 ? -9.93 12.047 -5.062 1 95.94 342 LEU A C 1
ATOM 2719 O O . LEU A 1 342 ? -9.164 11.867 -6.012 1 95.94 342 LEU A O 1
ATOM 2723 N N . GLN A 1 343 ? -10.891 12.961 -5.043 1 94.75 343 GLN A N 1
ATOM 2724 C CA . GLN A 1 343 ? -11.234 13.75 -6.227 1 94.75 343 GLN A CA 1
ATOM 2725 C C . GLN A 1 343 ? -10.438 15.047 -6.27 1 94.75 343 GLN A C 1
ATOM 2727 O O . GLN A 1 343 ? -11.023 16.141 -6.277 1 94.75 343 GLN A O 1
ATOM 2732 N N . PHE A 1 344 ? -9.18 14.953 -6.266 1 94.44 344 PHE A N 1
ATOM 2733 C CA . PHE A 1 344 ? -8.242 16.062 -6.375 1 94.44 344 PHE A CA 1
ATOM 2734 C C . PHE A 1 344 ? -6.965 15.633 -7.082 1 94.44 344 PHE A C 1
ATOM 2736 O O . PHE A 1 344 ? -6.703 14.438 -7.215 1 94.44 344 PHE A O 1
ATOM 2743 N N . PRO A 1 345 ? -6.23 16.562 -7.648 1 92.75 345 PRO A N 1
ATOM 2744 C CA . PRO A 1 345 ? -4.988 16.203 -8.336 1 92.75 345 PRO A CA 1
ATOM 2745 C C . PRO A 1 345 ? -3.855 15.867 -7.367 1 92.75 345 PRO A C 1
ATOM 2747 O O . PRO A 1 345 ? -3.953 16.156 -6.172 1 92.75 345 PRO A O 1
ATOM 2750 N N . MET A 1 346 ? -2.836 15.234 -7.883 1 93.06 346 MET A N 1
ATOM 2751 C CA . MET A 1 346 ? -1.655 14.914 -7.086 1 93.06 346 MET A CA 1
ATOM 2752 C C . MET A 1 346 ? -1.034 16.172 -6.5 1 93.06 346 MET A C 1
ATOM 2754 O O . MET A 1 346 ? -1.076 17.234 -7.125 1 93.06 346 MET A O 1
ATOM 2758 N N . PRO A 1 347 ? -0.503 16.047 -5.262 1 93 347 PRO A N 1
ATOM 2759 C CA . PRO A 1 347 ? 0.19 17.203 -4.695 1 93 347 PRO A CA 1
ATOM 2760 C C . PRO A 1 347 ? 1.324 17.703 -5.586 1 93 347 PRO A C 1
ATOM 2762 O O . PRO A 1 347 ? 1.857 16.953 -6.398 1 93 347 PRO A O 1
ATOM 2765 N N . ASP A 1 348 ? 1.564 18.922 -5.426 1 88.94 348 ASP A N 1
ATOM 2766 C CA . ASP A 1 348 ? 2.602 19.547 -6.234 1 88.94 348 ASP A CA 1
ATOM 2767 C C . ASP A 1 348 ? 3.986 19.031 -5.852 1 88.94 348 ASP A C 1
ATOM 2769 O O . ASP A 1 348 ? 4.121 18.203 -4.957 1 88.94 348 ASP A O 1
ATOM 2773 N N . LYS A 1 349 ? 4.957 19.484 -6.418 1 86.06 349 LYS A N 1
ATOM 2774 C CA . LYS A 1 349 ? 6.328 19 -6.297 1 86.06 349 LYS A CA 1
ATOM 2775 C C . LYS A 1 349 ? 6.859 19.203 -4.879 1 86.06 349 LYS A C 1
ATOM 2777 O O . LYS A 1 349 ? 6.457 20.141 -4.188 1 86.06 349 LYS A O 1
ATOM 2782 N N . LYS A 1 350 ? 7.781 18.391 -4.562 1 87.19 350 LYS A N 1
ATOM 2783 C CA . LYS A 1 350 ? 8.375 18.359 -3.23 1 87.19 350 LYS A CA 1
ATOM 2784 C C . LYS A 1 350 ? 9.133 19.656 -2.941 1 87.19 350 LYS A C 1
ATOM 2786 O O . LYS A 1 350 ? 9.172 20.125 -1.798 1 87.19 350 LYS A O 1
ATOM 2791 N N . ASN A 1 351 ? 9.633 20.219 -3.984 1 86.19 351 ASN A N 1
ATOM 2792 C CA . ASN A 1 351 ? 10.414 21.438 -3.797 1 86.19 351 ASN A CA 1
ATOM 2793 C C . ASN A 1 351 ? 9.539 22.594 -3.318 1 86.19 351 ASN A C 1
ATOM 2795 O O . ASN A 1 351 ? 9.984 23.438 -2.529 1 86.19 351 ASN A O 1
ATOM 2799 N N . LEU A 1 352 ? 8.359 22.688 -3.771 1 89.5 352 LEU A N 1
ATOM 2800 C CA . LEU A 1 352 ? 7.426 23.719 -3.326 1 89.5 352 LEU A CA 1
ATOM 2801 C C . LEU A 1 352 ? 7.031 23.5 -1.87 1 89.5 352 LEU A C 1
ATOM 2803 O O . LEU A 1 352 ? 6.977 24.453 -1.09 1 89.5 352 LEU A O 1
ATOM 2807 N N . TRP A 1 353 ? 6.883 22.266 -1.461 1 91.19 353 TRP A N 1
ATOM 2808 C CA . TRP A 1 353 ? 6.422 21.906 -0.123 1 91.19 353 TRP A CA 1
ATOM 2809 C C . TRP A 1 353 ? 7.512 22.172 0.914 1 91.19 353 TRP A C 1
ATOM 2811 O O . TRP A 1 353 ? 7.215 22.5 2.064 1 91.19 353 TRP A O 1
ATOM 2821 N N . HIS A 1 354 ? 8.727 22.078 0.462 1 89.25 354 HIS A N 1
ATOM 2822 C CA . HIS A 1 354 ? 9.844 22.234 1.389 1 89.25 354 HIS A CA 1
ATOM 2823 C C . HIS A 1 354 ? 10.43 23.641 1.319 1 89.25 354 HIS A C 1
ATOM 2825 O O . HIS A 1 354 ? 11.5 23.906 1.867 1 89.25 354 HIS A O 1
ATOM 2831 N N . ALA A 1 355 ? 9.633 24.594 0.65 1 89.06 355 ALA A N 1
ATOM 2832 C CA . ALA A 1 355 ? 10.094 25.969 0.612 1 89.06 355 ALA A CA 1
ATOM 2833 C C . ALA A 1 355 ? 10.266 26.531 2.021 1 89.06 355 ALA A C 1
ATOM 2835 O O . ALA A 1 355 ? 9.414 26.344 2.885 1 89.06 355 ALA A O 1
ATOM 2836 N N . GLY A 1 356 ? 11.328 27.234 2.27 1 84.06 356 GLY A N 1
ATOM 2837 C CA . GLY A 1 356 ? 11.727 27.641 3.609 1 84.06 356 GLY A CA 1
ATOM 2838 C C . GLY A 1 356 ? 11.031 28.891 4.09 1 84.06 356 GLY A C 1
ATOM 2839 O O . GLY A 1 356 ? 11.148 29.266 5.262 1 84.06 356 GLY A O 1
ATOM 2840 N N . SER A 1 357 ? 10.383 29.656 3.191 1 86.25 357 SER A N 1
ATOM 2841 C CA . SER A 1 357 ? 9.695 30.906 3.547 1 86.25 357 SER A CA 1
ATOM 2842 C C . SER A 1 357 ? 8.539 31.188 2.594 1 86.25 357 SER A C 1
ATOM 2844 O O . SER A 1 357 ? 8.461 30.594 1.516 1 86.25 357 SER A O 1
ATOM 2846 N N . ASN A 1 358 ? 7.613 32.062 3.047 1 85.75 358 ASN A N 1
ATOM 2847 C CA . ASN A 1 358 ? 6.492 32.469 2.199 1 85.75 358 ASN A CA 1
ATOM 2848 C C . ASN A 1 358 ? 6.969 33.156 0.933 1 85.75 358 ASN A C 1
ATOM 2850 O O . ASN A 1 358 ? 6.398 32.969 -0.142 1 85.75 358 ASN A O 1
ATOM 2854 N N . ALA A 1 359 ? 7.938 33.969 1.173 1 87.12 359 ALA A N 1
ATOM 2855 C CA . ALA A 1 359 ? 8.477 34.688 0.019 1 87.12 359 ALA A CA 1
ATOM 2856 C C . ALA A 1 359 ? 9.062 33.719 -1.004 1 87.12 359 ALA A C 1
ATOM 2858 O O . ALA A 1 359 ? 8.836 33.875 -2.207 1 87.12 359 ALA A O 1
ATOM 2859 N N . GLU A 1 360 ? 9.812 32.75 -0.498 1 90.75 360 GLU A N 1
ATOM 2860 C CA . GLU A 1 360 ? 10.375 31.734 -1.389 1 90.75 360 GLU A CA 1
ATOM 2861 C C . GLU A 1 360 ? 9.273 30.938 -2.082 1 90.75 360 GLU A C 1
ATOM 2863 O O . GLU A 1 360 ? 9.359 30.672 -3.281 1 90.75 360 GLU A O 1
ATOM 2868 N N . LEU A 1 361 ? 8.297 30.625 -1.34 1 90.75 361 LEU A N 1
ATOM 2869 C CA . LEU A 1 361 ? 7.184 29.875 -1.899 1 90.75 361 LEU A CA 1
ATOM 2870 C C . LEU A 1 361 ? 6.465 30.672 -2.975 1 90.75 361 LEU A C 1
ATOM 2872 O O . LEU A 1 361 ? 6.117 30.141 -4.031 1 90.75 361 LEU A O 1
ATOM 2876 N N . ALA A 1 362 ? 6.223 31.953 -2.725 1 89.12 362 ALA A N 1
ATOM 2877 C CA . ALA A 1 362 ? 5.57 32.812 -3.707 1 89.12 362 ALA A CA 1
ATOM 2878 C C . ALA A 1 362 ? 6.367 32.875 -5.008 1 89.12 362 ALA A C 1
ATOM 2880 O O . ALA A 1 362 ? 5.801 32.781 -6.098 1 89.12 362 ALA A O 1
ATOM 2881 N N . ARG A 1 363 ? 7.641 32.938 -4.867 1 89.44 363 ARG A N 1
ATOM 2882 C CA . ARG A 1 363 ? 8.516 32.969 -6.035 1 89.44 363 ARG A CA 1
ATOM 2883 C C . ARG A 1 363 ? 8.445 31.672 -6.828 1 89.44 363 ARG A C 1
ATOM 2885 O O . ARG A 1 363 ? 8.32 31.703 -8.055 1 89.44 363 ARG A O 1
ATOM 2892 N N . LEU A 1 364 ?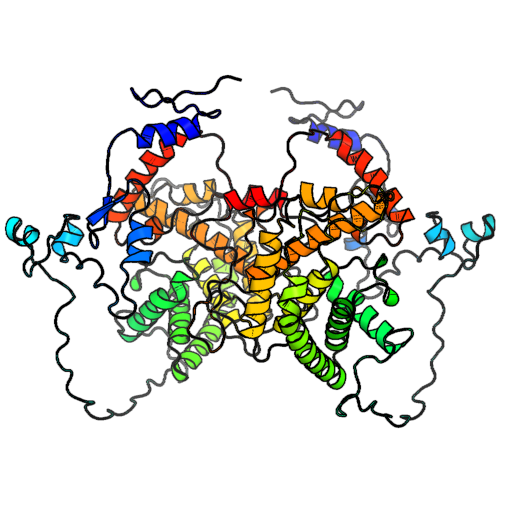 8.555 30.594 -6.102 1 89 364 LEU A N 1
ATOM 2893 C CA . LEU A 1 364 ? 8.516 29.297 -6.754 1 89 364 LEU A CA 1
ATOM 2894 C C . LEU A 1 364 ? 7.172 29.078 -7.441 1 89 364 LEU A C 1
ATOM 2896 O O . LEU A 1 364 ? 7.117 28.516 -8.539 1 89 364 LEU A O 1
ATOM 2900 N N . LEU A 1 365 ? 6.094 29.484 -6.805 1 88.31 365 LEU A N 1
ATOM 2901 C CA . LEU A 1 365 ? 4.766 29.328 -7.383 1 88.31 365 LEU A CA 1
ATOM 2902 C C . LEU A 1 365 ? 4.637 30.141 -8.672 1 88.31 365 LEU A C 1
ATOM 2904 O O . LEU A 1 365 ? 4.008 29.688 -9.633 1 88.31 365 LEU A O 1
ATOM 2908 N N . LEU A 1 366 ? 5.145 31.266 -8.703 1 84.06 366 LEU A N 1
ATOM 2909 C CA . LEU A 1 366 ? 5.121 32.094 -9.898 1 84.06 366 LEU A CA 1
ATOM 2910 C C . LEU A 1 366 ? 5.906 31.438 -11.031 1 84.06 366 LEU A C 1
ATOM 2912 O O . LEU A 1 366 ? 5.469 31.453 -12.18 1 84.06 366 LEU A O 1
ATOM 2916 N N . ILE A 1 367 ? 7.023 30.828 -10.688 1 82.06 367 ILE A N 1
ATOM 2917 C CA . ILE A 1 367 ? 7.867 30.156 -11.68 1 82.06 367 ILE A CA 1
ATOM 2918 C C . ILE A 1 367 ? 7.117 28.969 -12.281 1 82.06 367 ILE A C 1
ATOM 2920 O O . ILE A 1 367 ? 7.105 28.797 -13.5 1 82.06 367 ILE A O 1
ATOM 2924 N N . TYR A 1 368 ? 6.492 28.234 -11.414 1 81.44 368 TYR A N 1
ATOM 2925 C CA . TYR A 1 368 ? 5.805 27.031 -11.875 1 81.44 368 TYR A CA 1
ATOM 2926 C C . TYR A 1 368 ? 4.551 27.391 -12.664 1 81.44 368 TYR A C 1
ATOM 2928 O O . TYR A 1 368 ? 4.176 26.672 -13.602 1 81.44 368 TYR A O 1
ATOM 2936 N N . SER A 1 369 ? 3.834 28.422 -12.258 1 77.38 369 SER A N 1
ATOM 2937 C CA . SER A 1 369 ? 2.643 28.844 -12.984 1 77.38 369 SER A CA 1
ATOM 2938 C C . SER A 1 369 ? 2.99 29.281 -14.406 1 77.38 369 SER A C 1
ATOM 2940 O O . SER A 1 369 ? 2.209 29.078 -15.336 1 77.38 369 SER A O 1
ATOM 2942 N N . ARG A 1 370 ? 4.074 29.812 -14.562 1 68.81 370 ARG A N 1
ATOM 2943 C CA . ARG A 1 370 ? 4.516 30.281 -15.875 1 68.81 370 ARG A CA 1
ATOM 2944 C C . ARG A 1 370 ? 4.926 29.094 -16.766 1 68.81 370 ARG A C 1
ATOM 2946 O O . ARG A 1 370 ? 4.715 29.125 -17.969 1 68.81 370 ARG A O 1
ATOM 2953 N N . ARG A 1 371 ? 5.496 28.094 -16.156 1 63.59 371 ARG A N 1
ATOM 2954 C CA . ARG A 1 371 ? 5.945 26.922 -16.891 1 63.59 371 ARG A CA 1
ATOM 2955 C C . ARG A 1 371 ? 4.766 26.031 -17.281 1 63.59 371 ARG A C 1
ATOM 2957 O O . ARG A 1 371 ? 4.758 25.438 -18.359 1 63.59 371 ARG A O 1
ATOM 2964 N N . GLU A 1 372 ? 3.875 25.766 -16.312 1 60.47 372 GLU A N 1
ATOM 2965 C CA . GLU A 1 372 ? 2.709 24.922 -16.547 1 60.47 372 GLU A CA 1
ATOM 2966 C C . GLU A 1 372 ? 1.723 25.594 -17.5 1 60.47 372 GLU A C 1
ATOM 2968 O O . GLU A 1 372 ? 0.979 24.922 -18.203 1 60.47 372 GLU A O 1
ATOM 2973 N N . ASP A 1 373 ? 1.376 27 -17.391 1 56 373 ASP A N 1
ATOM 2974 C CA . ASP A 1 373 ? 0.495 27.703 -18.328 1 56 373 ASP A CA 1
ATOM 2975 C C . ASP A 1 373 ? 0.777 27.281 -19.766 1 56 373 ASP A C 1
ATOM 2977 O O . ASP A 1 373 ? -0.101 27.375 -20.625 1 56 373 ASP A O 1
ATOM 2981 N N . LYS A 1 374 ? 1.9 27.078 -20.234 1 45.69 374 LYS A N 1
ATOM 2982 C CA . LYS A 1 374 ? 2.029 26.688 -21.625 1 45.69 374 LYS A CA 1
ATOM 2983 C C . LYS A 1 374 ? 1.361 25.344 -21.891 1 45.69 374 LYS A C 1
ATOM 2985 O O . LYS A 1 374 ? 1.125 24.969 -23.047 1 45.69 374 LYS A O 1
ATOM 2990 N N . SER A 1 375 ? 1.361 24.531 -21.156 1 45.5 375 SER A N 1
ATOM 2991 C CA . SER A 1 375 ? 0.629 23.297 -21.391 1 45.5 375 SER A CA 1
ATOM 2992 C C . SER A 1 375 ? -0.815 23.406 -20.922 1 45.5 375 SER A C 1
ATOM 2994 O O . SER A 1 375 ? -1.185 22.812 -19.906 1 45.5 375 SER A O 1
ATOM 2996 N N . ASP A 1 376 ? -1.478 24.578 -20.953 1 41.44 376 ASP A N 1
ATOM 2997 C CA . ASP A 1 376 ? -2.775 25.094 -20.516 1 41.44 376 ASP A CA 1
ATOM 2998 C C . ASP A 1 376 ? -3.906 24.188 -21 1 41.44 376 ASP A C 1
ATOM 3000 O O . ASP A 1 376 ? -4.891 24.656 -21.578 1 41.44 376 ASP A O 1
ATOM 3004 N N . ASP A 1 377 ? -3.887 23.234 -21.578 1 40.62 377 ASP A N 1
ATOM 3005 C CA . ASP A 1 377 ? -5.211 22.688 -21.859 1 40.62 377 ASP A CA 1
ATOM 3006 C C . ASP A 1 377 ? -6.094 22.703 -20.609 1 40.62 377 ASP A C 1
ATOM 3008 O O . ASP A 1 377 ? -5.762 22.078 -19.609 1 40.62 377 ASP A O 1
ATOM 3012 N N . PRO A 1 378 ? -6.809 23.859 -20.25 1 40.59 378 PRO A N 1
ATOM 3013 C CA . PRO A 1 378 ? -7.797 23.922 -19.172 1 40.59 378 PRO A CA 1
ATOM 3014 C C . PRO A 1 378 ? -8.445 22.578 -18.891 1 40.59 378 PRO A C 1
ATOM 3016 O O . PRO A 1 378 ? -9.07 22.391 -17.844 1 40.59 378 PRO A O 1
ATOM 3019 N N . ARG A 1 379 ? -8.977 22.062 -19.938 1 42.38 379 ARG A N 1
ATOM 3020 C CA . ARG A 1 379 ? -9.812 20.859 -19.906 1 42.38 379 ARG A CA 1
ATOM 3021 C C . ARG A 1 379 ? -9.266 19.828 -18.922 1 42.38 379 ARG A C 1
ATOM 3023 O O . ARG A 1 379 ? -10.031 19.078 -18.312 1 42.38 379 ARG A O 1
ATOM 3030 N N . GLY A 1 380 ? -7.988 18.906 -18.781 1 50.59 380 GLY A N 1
ATOM 3031 C CA . GLY A 1 380 ? -7.93 17.516 -18.359 1 50.59 380 GLY A CA 1
ATOM 3032 C C . GLY A 1 380 ? -7.312 17.344 -16.984 1 50.59 380 GLY A C 1
ATOM 3033 O O . GLY A 1 380 ? -6.152 16.938 -16.859 1 50.59 380 GLY A O 1
ATOM 3034 N N . THR A 1 381 ? -7.523 18.188 -16.031 1 60.38 381 THR A N 1
ATOM 3035 C CA . THR A 1 381 ? -7.117 17.891 -14.656 1 60.38 381 THR A CA 1
ATOM 3036 C C . THR A 1 381 ? -7.219 16.391 -14.375 1 60.38 381 THR A C 1
ATOM 3038 O O . THR A 1 381 ? -8.273 15.789 -14.57 1 60.38 381 THR A O 1
ATOM 3041 N N . LYS A 1 382 ? -6.086 15.797 -14.18 1 82.38 382 LYS A N 1
ATOM 3042 C CA . LYS A 1 382 ? -6.012 14.367 -13.883 1 82.38 382 LYS A CA 1
ATOM 3043 C C . LYS A 1 382 ? -6.117 14.117 -12.375 1 82.38 382 LYS A C 1
ATOM 3045 O O . LYS A 1 382 ? -5.195 14.438 -11.625 1 82.38 382 LYS A O 1
ATOM 3050 N N . TRP A 1 383 ? -7.375 13.875 -12.031 1 88.56 383 TRP A N 1
ATOM 3051 C CA . TRP A 1 383 ? -7.645 13.578 -10.625 1 88.56 383 TRP A CA 1
ATOM 3052 C C . TRP A 1 383 ? -7.207 12.156 -10.273 1 88.56 383 TRP A C 1
ATOM 3054 O O . TRP A 1 383 ? -7.234 11.266 -11.133 1 88.56 383 TRP A O 1
ATOM 3064 N N . ILE A 1 384 ? -6.754 12.023 -9.094 1 91.81 384 ILE A N 1
ATOM 3065 C CA . ILE A 1 384 ? -6.355 10.711 -8.586 1 91.81 384 ILE A CA 1
ATOM 3066 C C . ILE A 1 384 ? -7.512 9.727 -8.734 1 91.81 384 ILE A C 1
ATOM 3068 O O . ILE A 1 384 ? -7.297 8.555 -9.047 1 91.81 384 ILE A O 1
ATOM 3072 N N . SER A 1 385 ? -8.727 10.234 -8.57 1 91.44 385 SER A N 1
ATOM 3073 C CA . SER A 1 385 ? -9.922 9.391 -8.609 1 91.44 385 SER A CA 1
ATOM 3074 C C . SER A 1 385 ? -10.062 8.695 -9.961 1 91.44 385 SER A C 1
ATOM 3076 O O . SER A 1 385 ? -10.711 7.652 -10.062 1 91.44 385 SER A O 1
ATOM 3078 N N . GLN A 1 386 ? -9.492 9.273 -10.953 1 87 386 GLN A N 1
ATOM 3079 C CA . GLN A 1 386 ? -9.555 8.672 -12.281 1 87 386 GLN A CA 1
ATOM 3080 C C . GLN A 1 386 ? -8.82 7.336 -12.32 1 87 386 GLN A C 1
ATOM 3082 O O . GLN A 1 386 ? -9.203 6.43 -13.062 1 87 386 GLN A O 1
ATOM 3087 N N . SER A 1 387 ? -7.758 7.223 -11.57 1 88.81 387 SER A N 1
ATOM 3088 C CA . SER A 1 387 ? -7.031 5.957 -11.492 1 88.81 387 SER A CA 1
ATOM 3089 C C . SER A 1 387 ? -7.84 4.902 -10.75 1 88.81 387 SER A C 1
ATOM 3091 O O . SER A 1 387 ? -7.641 3.703 -10.953 1 88.81 387 SER A O 1
ATOM 3093 N N . GLY A 1 388 ? -8.688 5.379 -9.859 1 86.88 388 GLY A N 1
ATOM 3094 C CA . GLY A 1 388 ? -9.516 4.445 -9.117 1 86.88 388 GLY A CA 1
ATOM 3095 C C . GLY A 1 388 ? -10.484 3.678 -9.992 1 86.88 388 GLY A C 1
ATOM 3096 O O . GLY A 1 388 ? -10.781 2.508 -9.734 1 86.88 388 GLY A O 1
ATOM 3097 N N . VAL A 1 389 ? -10.891 4.32 -10.984 1 79.5 389 VAL A N 1
ATOM 3098 C CA . VAL A 1 389 ? -11.828 3.688 -11.906 1 79.5 389 VAL A CA 1
ATOM 3099 C C . VAL A 1 389 ? -11.164 2.494 -12.586 1 79.5 389 VAL A C 1
ATOM 3101 O O . VAL A 1 389 ? -11.805 1.46 -12.805 1 79.5 389 VAL A O 1
ATOM 3104 N N . LEU A 1 390 ? -9.938 2.658 -12.781 1 82.94 390 LEU A N 1
ATOM 3105 C CA . LEU A 1 390 ? -9.195 1.618 -13.484 1 82.94 390 LEU A CA 1
ATOM 3106 C C . LEU A 1 390 ? -8.719 0.544 -12.516 1 82.94 390 LEU A C 1
ATOM 3108 O O . LEU A 1 390 ? -8.82 -0.65 -12.805 1 82.94 390 LEU A O 1
ATOM 3112 N N . LEU A 1 391 ? -8.273 0.954 -11.367 1 88.25 391 LEU A N 1
ATOM 3113 C CA . LEU A 1 391 ? -7.531 0.065 -10.477 1 88.25 391 LEU A CA 1
ATOM 3114 C C . LEU A 1 391 ? -8.469 -0.61 -9.477 1 88.25 391 LEU A C 1
ATOM 3116 O O . LEU A 1 391 ? -8.125 -1.646 -8.906 1 88.25 391 LEU A O 1
ATOM 3120 N N . GLU A 1 392 ? -9.539 0.011 -9.242 1 85.75 392 GLU A N 1
ATOM 3121 C CA . GLU A 1 392 ? -10.445 -0.545 -8.242 1 85.75 392 GLU A CA 1
ATOM 3122 C C . GLU A 1 392 ? -11.383 -1.574 -8.859 1 85.75 392 GLU A C 1
ATOM 3124 O O . GLU A 1 392 ? -12.227 -1.231 -9.695 1 85.75 392 GLU A O 1
ATOM 3129 N N . THR A 1 393 ? -11.055 -2.818 -8.648 1 82.12 393 THR A N 1
ATOM 3130 C CA . THR A 1 393 ? -11.844 -3.947 -9.125 1 82.12 393 THR A CA 1
ATOM 3131 C C . THR A 1 393 ? -12.43 -4.734 -7.957 1 82.12 393 THR A C 1
ATOM 3133 O O . THR A 1 393 ? -12.352 -4.293 -6.809 1 82.12 393 THR A O 1
ATOM 3136 N N . ASP A 1 394 ? -13.094 -5.793 -8.328 1 76.19 394 ASP A N 1
ATOM 3137 C CA . ASP A 1 394 ? -13.703 -6.652 -7.32 1 76.19 394 ASP A CA 1
ATOM 3138 C C . ASP A 1 394 ? -12.641 -7.332 -6.457 1 76.19 394 ASP A C 1
ATOM 3140 O O . ASP A 1 394 ? -12.93 -7.77 -5.344 1 76.19 394 ASP A O 1
ATOM 3144 N N . GLU A 1 395 ? -11.492 -7.473 -7 1 79.31 395 GLU A N 1
ATOM 3145 C CA . GLU A 1 395 ? -10.391 -8.031 -6.223 1 79.31 395 GLU A CA 1
ATOM 3146 C C . GLU A 1 395 ? -9.469 -6.93 -5.711 1 79.31 395 GLU A C 1
ATOM 3148 O O . GLU A 1 395 ? -9.148 -5.988 -6.441 1 79.31 395 GLU A O 1
ATOM 3153 N N . ASN A 1 396 ? -9.203 -6.969 -4.465 1 76.69 396 ASN A N 1
ATOM 3154 C CA . ASN A 1 396 ? -8.406 -5.895 -3.889 1 76.69 396 ASN A CA 1
ATOM 3155 C C . ASN A 1 396 ? -6.914 -6.215 -3.953 1 76.69 396 ASN A C 1
ATOM 3157 O O . ASN A 1 396 ? -6.395 -6.961 -3.121 1 76.69 396 ASN A O 1
ATOM 3161 N N . TRP A 1 397 ? -6.297 -5.715 -4.926 1 82.62 397 TRP A N 1
ATOM 3162 C CA . TRP A 1 397 ? -4.863 -5.895 -5.125 1 82.62 397 TRP A CA 1
ATOM 3163 C C . TRP A 1 397 ? -4.078 -4.77 -4.457 1 82.62 397 TRP A C 1
ATOM 3165 O O . TRP A 1 397 ? -2.846 -4.801 -4.422 1 82.62 397 TRP A O 1
ATOM 3175 N N . TRP A 1 398 ? -4.793 -3.857 -3.904 1 79.06 398 TRP A N 1
ATOM 3176 C CA . TRP A 1 398 ? -4.109 -2.617 -3.549 1 79.06 398 TRP A CA 1
ATOM 3177 C C . TRP A 1 398 ? -4.012 -2.463 -2.035 1 79.06 398 TRP A C 1
ATOM 3179 O O . TRP A 1 398 ? -3.4 -1.513 -1.54 1 79.06 398 TRP A O 1
ATOM 3189 N N . ASN A 1 399 ? -4.48 -3.426 -1.337 1 79 399 ASN A N 1
ATOM 3190 C CA . ASN A 1 399 ? -4.289 -3.383 0.109 1 79 399 ASN A CA 1
ATOM 3191 C C . ASN A 1 399 ? -2.873 -3.799 0.499 1 79 399 ASN A C 1
ATOM 3193 O O . ASN A 1 399 ? -2.211 -4.535 -0.236 1 79 399 ASN A O 1
ATOM 3197 N N . MET B 1 1 ? -32.594 23 -24.172 1 41.19 1 MET B N 1
ATOM 3198 C CA . MET B 1 1 ? -31.719 21.875 -23.812 1 41.19 1 MET B CA 1
ATOM 3199 C C . MET B 1 1 ? -32.406 20.547 -24.062 1 41.19 1 MET B C 1
ATOM 3201 O O . MET B 1 1 ? -33.531 20.328 -23.625 1 41.19 1 MET B O 1
ATOM 3205 N N . ALA B 1 2 ? -32.094 19.703 -25.047 1 51.59 2 ALA B N 1
ATOM 3206 C CA . ALA B 1 2 ? -32.875 18.609 -25.609 1 51.59 2 ALA B CA 1
ATOM 3207 C C . ALA B 1 2 ? -33.031 17.484 -24.578 1 51.59 2 ALA B C 1
ATOM 3209 O O . ALA B 1 2 ? -32.062 17 -24 1 51.59 2 ALA B O 1
ATOM 3210 N N . GLN B 1 3 ? -34.062 17.453 -23.797 1 65.94 3 GLN B N 1
ATOM 3211 C CA . GLN B 1 3 ? -34.469 16.391 -22.875 1 65.94 3 GLN B CA 1
ATOM 3212 C C . GLN B 1 3 ? -34.844 15.117 -23.609 1 65.94 3 GLN B C 1
ATOM 3214 O O . GLN B 1 3 ? -35.438 15.172 -24.688 1 65.94 3 GLN B O 1
ATOM 3219 N N . PHE B 1 4 ? -34.188 14.047 -23.453 1 70.44 4 PHE B N 1
ATOM 3220 C CA . PHE B 1 4 ? -34.531 12.758 -24.031 1 70.44 4 PHE B CA 1
ATOM 3221 C C . PHE B 1 4 ? -35.75 12.164 -23.344 1 70.44 4 PHE B C 1
ATOM 3223 O O . PHE B 1 4 ? -35.75 11.977 -22.125 1 70.44 4 PHE B O 1
ATOM 3230 N N . GLN B 1 5 ? -36.656 12.031 -23.984 1 71.81 5 GLN B N 1
ATOM 3231 C CA . GLN B 1 5 ? -37.969 11.594 -23.469 1 71.81 5 GLN B CA 1
ATOM 3232 C C . GLN B 1 5 ? -38.094 10.078 -23.578 1 71.81 5 GLN B C 1
ATOM 3234 O O . GLN B 1 5 ? -37.625 9.461 -24.531 1 71.81 5 GLN B O 1
ATOM 3239 N N . CYS B 1 6 ? -38.469 9.406 -22.578 1 69.12 6 CYS B N 1
ATOM 3240 C CA . CYS B 1 6 ? -38.75 7.969 -22.594 1 69.12 6 CYS B CA 1
ATOM 3241 C C . CYS B 1 6 ? -39.75 7.602 -23.688 1 69.12 6 CYS B C 1
ATOM 3243 O O . CYS B 1 6 ? -40.75 8.281 -23.859 1 69.12 6 CYS B O 1
ATOM 3245 N N . GLN B 1 7 ? -39.469 6.715 -24.469 1 71.12 7 GLN B N 1
ATOM 3246 C CA . GLN B 1 7 ? -40.25 6.363 -25.641 1 71.12 7 GLN B CA 1
ATOM 3247 C C . GLN B 1 7 ? -41.344 5.348 -25.297 1 71.12 7 GLN B C 1
ATOM 3249 O O . GLN B 1 7 ? -42.125 4.938 -26.172 1 71.12 7 GLN B O 1
ATOM 3254 N N . VAL B 1 8 ? -41.406 4.879 -24.031 1 66 8 VAL B N 1
ATOM 3255 C CA . VAL B 1 8 ? -42.438 3.926 -23.656 1 66 8 VAL B CA 1
ATOM 3256 C C . VAL B 1 8 ? -43.781 4.637 -23.562 1 66 8 VAL B C 1
ATOM 3258 O O . VAL B 1 8 ? -43.875 5.691 -22.938 1 66 8 VAL B O 1
ATOM 3261 N N . PRO B 1 9 ? -44.844 4.117 -24.203 1 69 9 PRO B N 1
ATOM 3262 C CA . PRO B 1 9 ? -46.156 4.773 -24.188 1 69 9 PRO B CA 1
ATOM 3263 C C . PRO B 1 9 ? -46.688 4.973 -22.766 1 69 9 PRO B C 1
ATOM 3265 O O . PRO B 1 9 ? -46.719 4.035 -21.969 1 69 9 PRO B O 1
ATOM 3268 N N . GLY B 1 10 ? -47.125 6.156 -22.312 1 68.69 10 GLY B N 1
ATOM 3269 C CA . GLY B 1 10 ? -47.719 6.484 -21.016 1 68.69 10 GLY B CA 1
ATOM 3270 C C . GLY B 1 10 ? -46.719 7.094 -20.062 1 68.69 10 GLY B C 1
ATOM 3271 O O . GLY B 1 10 ? -47.094 7.586 -18.984 1 68.69 10 GLY B O 1
ATOM 3272 N N . CYS B 1 11 ? -45.406 6.777 -20.328 1 66.19 11 CYS B N 1
ATOM 3273 C CA . CYS B 1 11 ? -44.406 7.348 -19.422 1 66.19 11 CYS B CA 1
ATOM 3274 C C . CYS B 1 11 ? -44 8.734 -19.891 1 66.19 11 CYS B C 1
ATOM 3276 O O . CYS B 1 11 ? -43.75 8.953 -21.078 1 66.19 11 CYS B O 1
ATOM 3278 N N . THR B 1 12 ? -44.094 9.812 -19.297 1 69.69 12 THR B N 1
ATOM 3279 C CA . THR B 1 12 ? -43.812 11.211 -19.578 1 69.69 12 THR B CA 1
ATOM 3280 C C . THR B 1 12 ? -42.469 11.625 -18.984 1 69.69 12 THR B C 1
ATOM 3282 O O . THR B 1 12 ? -42.156 12.812 -18.906 1 69.69 12 THR B O 1
ATOM 3285 N N . SER B 1 13 ? -41.75 10.609 -18.625 1 71.06 13 SER B N 1
ATOM 3286 C CA . SER B 1 13 ? -40.5 10.961 -17.969 1 71.06 13 SER B CA 1
ATOM 3287 C C . SER B 1 13 ? -39.469 11.445 -18.984 1 71.06 13 SER B C 1
ATOM 3289 O O . SER B 1 13 ? -39.438 10.969 -20.125 1 71.06 13 SER B O 1
ATOM 3291 N N . SER B 1 14 ? -38.75 12.461 -18.844 1 75.5 14 SER B N 1
ATOM 3292 C CA . SER B 1 14 ? -37.719 13.047 -19.688 1 75.5 14 SER B CA 1
ATOM 3293 C C . SER B 1 14 ? -36.406 13.211 -18.922 1 75.5 14 SER B C 1
ATOM 3295 O O . SER B 1 14 ? -36.406 13.398 -17.703 1 75.5 14 SER B O 1
ATOM 3297 N N . TYR B 1 15 ? -35.469 12.828 -19.547 1 70.25 15 TYR B N 1
ATOM 3298 C CA . TYR B 1 15 ? -34.188 12.859 -18.906 1 70.25 15 TYR B CA 1
ATOM 3299 C C . TYR B 1 15 ? -33.188 13.734 -19.672 1 70.25 15 TYR B C 1
ATOM 3301 O O . TYR B 1 15 ? -33.312 13.891 -20.891 1 70.25 15 TYR B O 1
ATOM 3309 N N . ARG B 1 16 ? -32.438 14.352 -19.219 1 68.06 16 ARG B N 1
ATOM 3310 C CA . ARG B 1 16 ? -31.484 15.273 -19.844 1 68.06 16 ARG B CA 1
ATOM 3311 C C . ARG B 1 16 ? -30.344 14.516 -20.516 1 68.06 16 ARG B C 1
ATOM 3313 O O . ARG B 1 16 ? -29.719 15.016 -21.453 1 68.06 16 ARG B O 1
ATOM 3320 N N . ARG B 1 17 ? -29.953 13.266 -20.141 1 65.12 17 ARG B N 1
ATOM 3321 C CA . ARG B 1 17 ? -28.906 12.391 -20.672 1 65.12 17 ARG B CA 1
ATOM 3322 C C . ARG B 1 17 ? -29.516 11.086 -21.188 1 65.12 17 ARG B C 1
ATOM 3324 O O . ARG B 1 17 ? -30.422 10.531 -20.578 1 65.12 17 ARG B O 1
ATOM 3331 N N . LYS B 1 18 ? -29.031 10.539 -22.078 1 66.31 18 LYS B N 1
ATOM 3332 C CA . LYS B 1 18 ? -29.531 9.375 -22.797 1 66.31 18 LYS B CA 1
ATOM 3333 C C . LYS B 1 18 ? -29.375 8.102 -21.969 1 66.31 18 LYS B C 1
ATOM 3335 O O . LYS B 1 18 ? -30.234 7.223 -21.984 1 66.31 18 LYS B O 1
ATOM 3340 N N . GLU B 1 19 ? -28.406 7.988 -21.234 1 63.94 19 GLU B N 1
ATOM 3341 C CA . GLU B 1 19 ? -28.156 6.832 -20.375 1 63.94 19 GLU B CA 1
ATOM 3342 C C . GLU B 1 19 ? -29.219 6.707 -19.281 1 63.94 19 GLU B C 1
ATOM 3344 O O . GLU B 1 19 ? -29.672 5.605 -18.969 1 63.94 19 GLU B O 1
ATOM 3349 N N . HIS B 1 20 ? -29.562 7.801 -18.766 1 71.94 20 HIS B N 1
ATOM 3350 C CA . HIS B 1 20 ? -30.641 7.797 -17.766 1 71.94 20 HIS B CA 1
ATOM 3351 C C . HIS B 1 20 ? -31.969 7.414 -18.406 1 71.94 20 HIS B C 1
ATOM 3353 O O . HIS B 1 20 ? -32.781 6.707 -17.781 1 71.94 20 HIS B O 1
ATOM 3359 N N . LEU B 1 21 ? -32.125 7.867 -19.547 1 69.5 21 LEU B N 1
ATOM 3360 C CA . LEU B 1 21 ? -33.312 7.48 -20.297 1 69.5 21 LEU B CA 1
ATOM 3361 C C . LEU B 1 21 ? -33.312 5.977 -20.547 1 69.5 21 LEU B C 1
ATOM 3363 O O . LEU B 1 21 ? -34.344 5.316 -20.375 1 69.5 21 LEU B O 1
ATOM 3367 N N . ARG B 1 22 ? -32.312 5.43 -20.891 1 66.38 22 ARG B N 1
ATOM 3368 C CA . ARG B 1 22 ? -32.219 4 -21.172 1 66.38 22 ARG B CA 1
ATOM 3369 C C . ARG B 1 22 ? -32.469 3.172 -19.922 1 66.38 22 ARG B C 1
ATOM 3371 O O . ARG B 1 22 ? -33.156 2.145 -19.969 1 66.38 22 ARG B O 1
ATOM 3378 N N . ARG B 1 23 ? -31.906 3.551 -18.844 1 63.53 23 ARG B N 1
ATOM 3379 C CA . ARG B 1 23 ? -32.188 2.904 -17.562 1 63.53 23 ARG B CA 1
ATOM 3380 C C . ARG B 1 23 ? -33.656 3 -17.203 1 63.53 23 ARG B C 1
ATOM 3382 O O . ARG B 1 23 ? -34.25 2.031 -16.734 1 63.53 23 ARG B O 1
ATOM 3389 N N . HIS B 1 24 ? -34.094 4.148 -17.453 1 65.5 24 HIS B N 1
ATOM 3390 C CA . HIS B 1 24 ? -35.5 4.375 -17.203 1 65.5 24 HIS B CA 1
ATOM 3391 C C . HIS B 1 24 ? -36.375 3.512 -18.125 1 65.5 24 HIS B C 1
ATOM 3393 O O . HIS B 1 24 ? -37.312 2.848 -17.656 1 65.5 24 HIS B O 1
ATOM 3399 N N . GLU B 1 25 ? -36.094 3.582 -19.344 1 65 25 GLU B N 1
ATOM 3400 C CA . GLU B 1 25 ? -36.875 2.83 -20.328 1 65 25 GLU B CA 1
ATOM 3401 C C . GLU B 1 25 ? -36.781 1.328 -20.062 1 65 25 GLU B C 1
ATOM 3403 O O . GLU B 1 25 ? -37.719 0.586 -20.344 1 65 25 GLU B O 1
ATOM 3408 N N . ALA B 1 26 ? -35.688 0.868 -19.641 1 61.44 26 ALA B N 1
ATOM 3409 C CA . ALA B 1 26 ? -35.531 -0.531 -19.25 1 61.44 26 ALA B CA 1
ATOM 3410 C C . ALA B 1 26 ? -36.5 -0.896 -18.125 1 61.44 26 ALA B C 1
ATOM 3412 O O . ALA B 1 26 ? -36.938 -2.039 -18.031 1 61.44 26 ALA B O 1
ATOM 3413 N N . GLN B 1 27 ? -36.688 0.049 -17.375 1 57.47 27 GLN B N 1
ATOM 3414 C CA . GLN B 1 27 ? -37.656 -0.176 -16.312 1 57.47 27 GLN B CA 1
ATOM 3415 C C . GLN B 1 27 ? -39.031 -0.446 -16.875 1 57.47 27 GLN B C 1
ATOM 3417 O O . GLN B 1 27 ? -39.844 -1.138 -16.266 1 57.47 27 GLN B O 1
ATOM 3422 N N . HIS B 1 28 ? -39.312 0.395 -17.859 1 53.53 28 HIS B N 1
ATOM 3423 C CA . HIS B 1 28 ? -40.594 0.194 -18.484 1 53.53 28 HIS B CA 1
ATOM 3424 C C . HIS B 1 28 ? -40.688 -1.167 -19.172 1 53.53 28 HIS B C 1
ATOM 3426 O O . HIS B 1 28 ? -41.75 -1.668 -19.453 1 53.53 28 HIS B O 1
ATOM 3432 N N . ARG B 1 29 ? -39.75 -1.479 -19.828 1 47 29 ARG B N 1
ATOM 3433 C CA . ARG B 1 29 ? -39.781 -2.842 -20.359 1 47 29 ARG B CA 1
ATOM 3434 C C . ARG B 1 29 ? -40.031 -3.848 -19.234 1 47 29 ARG B C 1
ATOM 3436 O O . ARG B 1 29 ? -39.531 -3.67 -18.125 1 47 29 ARG B O 1
ATOM 3443 N N . GLY B 1 30 ? -41.094 -4.199 -18.891 1 41.78 30 GLY B N 1
ATOM 3444 C CA . GLY B 1 30 ? -41.719 -5.133 -17.969 1 41.78 30 GLY B CA 1
ATOM 3445 C C . GLY B 1 30 ? -40.75 -6.047 -17.266 1 41.78 30 GLY B C 1
ATOM 3446 O O . GLY B 1 30 ? -41.156 -6.906 -16.484 1 41.78 30 GLY B O 1
ATOM 3447 N N . ASN B 1 31 ? -39.75 -6.344 -17.859 1 41.22 31 ASN B N 1
ATOM 3448 C CA . ASN B 1 31 ? -39.531 -7.73 -17.453 1 41.22 31 ASN B CA 1
ATOM 3449 C C . ASN B 1 31 ? -39.5 -7.855 -15.93 1 41.22 31 ASN B C 1
ATOM 3451 O O . ASN B 1 31 ? -40.375 -8.469 -15.32 1 41.22 31 ASN B O 1
ATOM 3455 N N . HIS B 1 32 ? -38.406 -8.492 -15.227 1 43.25 32 HIS B N 1
ATOM 3456 C CA . HIS B 1 32 ? -38.469 -9.477 -14.156 1 43.25 32 HIS B CA 1
ATOM 3457 C C . HIS B 1 32 ? -38.625 -8.812 -12.797 1 43.25 32 HIS B C 1
ATOM 3459 O O . HIS B 1 32 ? -37.719 -8.164 -12.305 1 43.25 32 HIS B O 1
ATOM 3465 N N . LEU B 1 33 ? -39.719 -8.414 -12.57 1 49.22 33 LEU B N 1
ATOM 3466 C CA . LEU B 1 33 ? -40.094 -8.266 -11.172 1 49.22 33 LEU B CA 1
ATOM 3467 C C . LEU B 1 33 ? -39.656 -9.477 -10.359 1 49.22 33 LEU B C 1
ATOM 3469 O O . LEU B 1 33 ? -40 -10.609 -10.68 1 49.22 33 LEU B O 1
ATOM 3473 N N . ARG B 1 34 ? -38.656 -9.469 -9.68 1 54.09 34 ARG B N 1
ATOM 3474 C CA . ARG B 1 34 ? -38.312 -10.57 -8.789 1 54.09 34 ARG B CA 1
ATOM 3475 C C . ARG B 1 34 ? -39.031 -10.461 -7.461 1 54.09 34 ARG B C 1
ATOM 3477 O O . ARG B 1 34 ? -39.094 -9.391 -6.855 1 54.09 34 ARG B O 1
ATOM 3484 N N . THR B 1 35 ? -39.812 -11.281 -7.18 1 58.69 35 THR B N 1
ATOM 3485 C CA . THR B 1 35 ? -40.625 -11.367 -5.973 1 58.69 35 THR B CA 1
ATOM 3486 C C . THR B 1 35 ? -39.812 -11.984 -4.828 1 58.69 35 THR B C 1
ATOM 3488 O O . THR B 1 35 ? -39.031 -12.906 -5.043 1 58.69 35 THR B O 1
ATOM 3491 N N . CYS B 1 36 ? -39.812 -11.266 -3.771 1 56.75 36 CYS B N 1
ATOM 3492 C CA . CYS B 1 36 ? -39.188 -11.828 -2.584 1 56.75 36 CYS B CA 1
ATOM 3493 C C . CYS B 1 36 ? -39.812 -13.172 -2.221 1 56.75 36 CYS B C 1
ATOM 3495 O O . CYS B 1 36 ? -41.031 -13.266 -2.061 1 56.75 36 CYS B O 1
ATOM 3497 N N . SER B 1 37 ? -39.094 -14.102 -2.285 1 60.5 37 SER B N 1
ATOM 3498 C CA . SER B 1 37 ? -39.594 -15.461 -2.043 1 60.5 37 SER B CA 1
ATOM 3499 C C . SER B 1 37 ? -40.094 -15.625 -0.609 1 60.5 37 SER B C 1
ATOM 3501 O O . SER B 1 37 ? -40.812 -16.562 -0.301 1 60.5 37 SER B O 1
ATOM 3503 N N . VAL B 1 38 ? -39.719 -14.609 0.2 1 59.94 38 VAL B N 1
ATOM 3504 C CA . VAL B 1 38 ? -40.125 -14.734 1.602 1 59.94 38 VAL B CA 1
ATOM 3505 C C . VAL B 1 38 ? -41.438 -13.984 1.844 1 59.94 38 VAL B C 1
ATOM 3507 O O . VAL B 1 38 ? -42.344 -14.516 2.473 1 59.94 38 VAL B O 1
ATOM 3510 N N . CYS B 1 39 ? -41.5 -12.75 1.409 1 56.22 39 CYS B N 1
ATOM 3511 C CA . CYS B 1 39 ? -42.688 -11.977 1.771 1 56.22 39 CYS B CA 1
ATOM 3512 C C . CYS B 1 39 ? -43.594 -11.758 0.562 1 56.22 39 CYS B C 1
ATOM 3514 O O . CYS B 1 39 ? -44.656 -11.18 0.684 1 56.22 39 CYS B O 1
ATOM 3516 N N . GLY B 1 40 ? -43.156 -12.234 -0.632 1 60.12 40 GLY B N 1
ATOM 3517 C CA . GLY B 1 40 ? -44.031 -12.203 -1.816 1 60.12 40 GLY B CA 1
ATOM 3518 C C . GLY B 1 40 ? -44.094 -10.828 -2.459 1 60.12 40 GLY B C 1
ATOM 3519 O O . GLY B 1 40 ? -44.844 -10.625 -3.412 1 60.12 40 GLY B O 1
ATOM 3520 N N . ARG B 1 41 ? -43.5 -9.906 -1.908 1 63.66 41 ARG B N 1
ATOM 3521 C CA . ARG B 1 41 ? -43.562 -8.555 -2.467 1 63.66 41 ARG B CA 1
ATOM 3522 C C . ARG B 1 41 ? -42.75 -8.469 -3.756 1 63.66 41 ARG B C 1
ATOM 3524 O O . ARG B 1 41 ? -41.719 -9.102 -3.885 1 63.66 41 ARG B O 1
ATOM 3531 N N . ALA B 1 42 ? -43.156 -7.965 -4.781 1 62.25 42 ALA B N 1
ATOM 3532 C CA . ALA B 1 42 ? -42.562 -7.871 -6.113 1 62.25 42 ALA B CA 1
ATOM 3533 C C . ALA B 1 42 ? -41.688 -6.625 -6.238 1 62.25 42 ALA B C 1
ATOM 3535 O O . ALA B 1 42 ? -42.094 -5.539 -5.801 1 62.25 42 ALA B O 1
ATOM 3536 N N . PHE B 1 43 ? -40.469 -6.801 -6.402 1 57.81 43 PHE B N 1
ATOM 3537 C CA . PHE B 1 43 ? -39.5 -5.695 -6.504 1 57.81 43 PHE B CA 1
ATOM 3538 C C . PHE B 1 43 ? -38.969 -5.578 -7.922 1 57.81 43 PHE B C 1
ATOM 3540 O O . PHE B 1 43 ? -38.781 -6.586 -8.609 1 57.81 43 PHE B O 1
ATOM 3547 N N . SER B 1 44 ? -38.906 -4.648 -8.594 1 59.91 44 SER B N 1
ATOM 3548 C CA . SER B 1 44 ? -38.438 -4.453 -9.953 1 59.91 44 SER B CA 1
ATOM 3549 C C . SER B 1 44 ? -36.906 -4.434 -10.008 1 59.91 44 SER B C 1
ATOM 3551 O O . SER B 1 44 ? -36.312 -4.84 -11.008 1 59.91 44 SER B O 1
ATOM 3553 N N . ARG B 1 45 ? -36.062 -3.904 -9.062 1 51.84 45 ARG B N 1
ATOM 3554 C CA . ARG B 1 45 ? -34.625 -3.803 -9.117 1 51.84 45 ARG B CA 1
ATOM 3555 C C . ARG B 1 45 ? -34 -4.285 -7.812 1 51.84 45 ARG B C 1
ATOM 3557 O O . ARG B 1 45 ? -32.875 -4.844 -7.82 1 51.84 45 ARG B O 1
ATOM 3564 N N . SER B 1 46 ? -34.562 -4.281 -6.547 1 53.56 46 SER B N 1
ATOM 3565 C CA . SER B 1 46 ? -33.906 -4.352 -5.25 1 53.56 46 SER B CA 1
ATOM 3566 C C . SER B 1 46 ? -34.344 -5.57 -4.461 1 53.56 46 SER B C 1
ATOM 3568 O O . SER B 1 46 ? -34.344 -5.555 -3.227 1 53.56 46 SER B O 1
ATOM 3570 N N . LEU B 1 47 ? -34.594 -6.59 -5 1 60.78 47 LEU B N 1
ATOM 3571 C CA . LEU B 1 47 ? -35.156 -7.715 -4.277 1 60.78 47 LEU B CA 1
ATOM 3572 C C . LEU B 1 47 ? -34.156 -8.336 -3.324 1 60.78 47 LEU B C 1
ATOM 3574 O O . LEU B 1 47 ? -34.5 -8.672 -2.186 1 60.78 47 LEU B O 1
ATOM 3578 N N . ARG B 1 48 ? -32.938 -8.398 -3.777 1 53 48 ARG B N 1
ATOM 3579 C CA . ARG B 1 48 ? -31.922 -9 -2.939 1 53 48 ARG B CA 1
ATOM 3580 C C . ARG B 1 48 ? -31.672 -8.164 -1.689 1 53 48 ARG B C 1
ATOM 3582 O O . ARG B 1 48 ? -31.516 -8.703 -0.593 1 53 48 ARG B O 1
ATOM 3589 N N . ARG B 1 49 ? -31.672 -6.934 -1.821 1 57.22 49 ARG B N 1
ATOM 3590 C CA . ARG B 1 49 ? -31.547 -6.047 -0.67 1 57.22 49 ARG B CA 1
ATOM 3591 C C . ARG B 1 49 ? -32.781 -6.156 0.243 1 57.22 49 ARG B C 1
ATOM 3593 O O . ARG B 1 49 ? -32.625 -6.156 1.469 1 57.22 49 ARG B O 1
ATOM 3600 N N . HIS B 1 50 ? -33.875 -6.332 -0.289 1 60.56 50 HIS B N 1
ATOM 3601 C CA . HIS B 1 50 ? -35.125 -6.508 0.46 1 60.56 50 HIS B CA 1
ATOM 3602 C C . HIS B 1 50 ? -35.094 -7.797 1.279 1 60.56 50 HIS B C 1
ATOM 3604 O O . HIS B 1 50 ? -35.406 -7.781 2.475 1 60.56 50 HIS B O 1
ATOM 3610 N N . ILE B 1 51 ? -34.781 -8.82 0.673 1 58.88 51 ILE B N 1
ATOM 3611 C CA . ILE B 1 51 ? -34.75 -10.102 1.362 1 58.88 51 ILE B CA 1
ATOM 3612 C C . ILE B 1 51 ? -33.75 -10.047 2.504 1 58.88 51 ILE B C 1
ATOM 3614 O O . ILE B 1 51 ? -34.031 -10.5 3.615 1 58.88 51 ILE B O 1
ATOM 3618 N N . ARG B 1 52 ? -32.719 -9.477 2.271 1 57.66 52 ARG B N 1
ATOM 3619 C CA . ARG B 1 52 ? -31.672 -9.406 3.291 1 57.66 52 ARG B CA 1
ATOM 3620 C C . ARG B 1 52 ? -32.125 -8.531 4.461 1 57.66 52 ARG B C 1
ATOM 3622 O O . ARG B 1 52 ? -31.859 -8.859 5.621 1 57.66 52 ARG B O 1
ATOM 3629 N N . ARG B 1 53 ? -32.594 -7.535 4.172 1 59.56 53 ARG B N 1
ATOM 3630 C CA . ARG B 1 53 ? -32.969 -6.559 5.191 1 59.56 53 ARG B CA 1
ATOM 3631 C C . ARG B 1 53 ? -34.188 -7.02 5.977 1 59.56 53 ARG B C 1
ATOM 3633 O O . ARG B 1 53 ? -34.219 -6.902 7.203 1 59.56 53 ARG B O 1
ATOM 3640 N N . ASP B 1 54 ? -35.094 -7.512 5.293 1 56.25 54 ASP B N 1
ATOM 3641 C CA . ASP B 1 54 ? -36.406 -7.637 5.941 1 56.25 54 ASP B CA 1
ATOM 3642 C C . ASP B 1 54 ? -36.656 -9.078 6.375 1 56.25 54 ASP B C 1
ATOM 3644 O O . ASP B 1 54 ? -37.5 -9.328 7.223 1 56.25 54 ASP B O 1
ATOM 3648 N N . HIS B 1 55 ? -36.156 -10.023 5.68 1 50.25 55 HIS B N 1
ATOM 3649 C CA . HIS B 1 55 ? -36.531 -11.398 6.008 1 50.25 55 HIS B CA 1
ATOM 3650 C C . HIS B 1 55 ? -35.344 -12.164 6.609 1 50.25 55 HIS B C 1
ATOM 3652 O O . HIS B 1 55 ? -35.469 -13.336 6.953 1 50.25 55 HIS B O 1
ATOM 3658 N N . GLU B 1 56 ? -34.25 -11.719 6.637 1 44.44 56 GLU B N 1
ATOM 3659 C CA . GLU B 1 56 ? -33.188 -12.477 7.266 1 44.44 56 GLU B CA 1
ATOM 3660 C C . GLU B 1 56 ? -33.344 -12.539 8.781 1 44.44 56 GLU B C 1
ATOM 3662 O O . GLU B 1 56 ? -33.469 -11.508 9.445 1 44.44 56 GLU B O 1
ATOM 3667 N N . VAL B 1 57 ? -34 -13.586 9.172 1 42.16 57 VAL B N 1
ATOM 3668 C CA . VAL B 1 57 ? -34.062 -13.898 10.594 1 42.16 57 VAL B CA 1
ATOM 3669 C C . VAL B 1 57 ? -32.625 -14.023 11.148 1 42.16 57 VAL B C 1
ATOM 3671 O O . VAL B 1 57 ? -31.75 -14.602 10.508 1 42.16 57 VAL B O 1
ATOM 3674 N N . PRO B 1 58 ? -32.188 -13.477 12.234 1 38.69 58 PRO B N 1
ATOM 3675 C CA . PRO B 1 58 ? -30.828 -13.445 12.797 1 38.69 58 PRO B CA 1
ATOM 3676 C C . PRO B 1 58 ? -30.156 -14.812 12.781 1 38.69 58 PRO B C 1
ATOM 3678 O O . PRO B 1 58 ? -28.938 -14.898 12.602 1 38.69 58 PRO B O 1
ATOM 3681 N N . GLY B 1 59 ? -30.484 -15.938 13.523 1 35.81 59 GLY B N 1
ATOM 3682 C CA . GLY B 1 59 ? -30.016 -17.266 13.875 1 35.81 59 GLY B CA 1
ATOM 3683 C C . GLY B 1 59 ? -29.891 -18.203 12.68 1 35.81 59 GLY B C 1
ATOM 3684 O O . GLY B 1 59 ? -29.094 -19.141 12.695 1 35.81 59 GLY B O 1
ATOM 3685 N N . ARG B 1 60 ? -31.078 -18.703 12.086 1 34.19 60 ARG B N 1
ATOM 3686 C CA . ARG B 1 60 ? -31.125 -19.734 11.055 1 34.19 60 ARG B CA 1
ATOM 3687 C C . ARG B 1 60 ? -30.484 -19.25 9.766 1 34.19 60 ARG B C 1
ATOM 3689 O O . ARG B 1 60 ? -30.984 -18.344 9.109 1 34.19 60 ARG B O 1
ATOM 3696 N N . SER B 1 61 ? -29.328 -19.281 9.797 1 31.44 61 SER B N 1
ATOM 3697 C CA . SER B 1 61 ? -28.641 -18.969 8.547 1 31.44 61 SER B CA 1
ATOM 3698 C C . SER B 1 61 ? -29.344 -19.594 7.355 1 31.44 61 SER B C 1
ATOM 3700 O O . SER B 1 61 ? -29.672 -20.781 7.375 1 31.44 61 SER B O 1
ATOM 3702 N N . LEU B 1 62 ? -30.234 -19.078 6.785 1 31.38 62 LEU B N 1
ATOM 3703 C CA . LEU B 1 62 ? -30.938 -19.609 5.625 1 31.38 62 LEU B CA 1
ATOM 3704 C C . LEU B 1 62 ? -30.062 -20.594 4.848 1 31.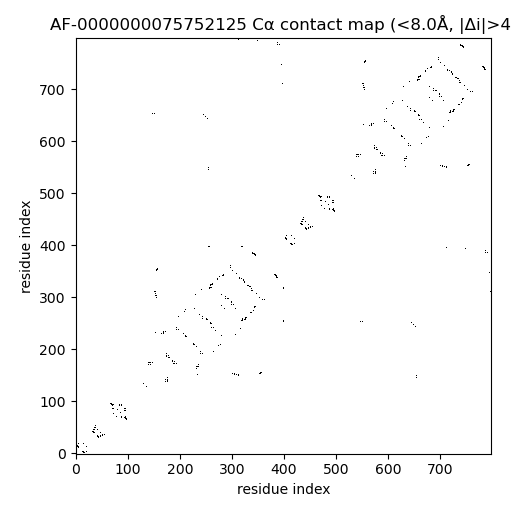38 62 LEU B C 1
ATOM 3706 O O . LEU B 1 62 ? -28.875 -20.312 4.609 1 31.38 62 LEU B O 1
ATOM 3710 N N . ALA B 1 63 ? -30.438 -21.969 4.867 1 32.06 63 ALA B N 1
ATOM 3711 C CA . ALA B 1 63 ? -30.047 -23.109 4.035 1 32.06 63 ALA B CA 1
ATOM 3712 C C . ALA B 1 63 ? -29.734 -22.656 2.611 1 32.06 63 ALA B C 1
ATOM 3714 O O . ALA B 1 63 ? -30.625 -22.234 1.873 1 32.06 63 ALA B O 1
ATOM 3715 N N . ARG B 1 64 ? -29.047 -21.906 2.426 1 33.31 64 ARG B N 1
ATOM 3716 C CA . ARG B 1 64 ? -28.641 -21.469 1.1 1 33.31 64 ARG B CA 1
ATOM 3717 C C . ARG B 1 64 ? -28.953 -22.516 0.047 1 33.31 64 ARG B C 1
ATOM 3719 O O . ARG B 1 64 ? -29.016 -23.719 0.359 1 33.31 64 ARG B O 1
ATOM 3726 N N . ALA B 1 65 ? -29.266 -22.172 -1.138 1 36.19 65 ALA B N 1
ATOM 3727 C CA . ALA B 1 65 ? -29.719 -22.953 -2.281 1 36.19 65 ALA B CA 1
ATOM 3728 C C . ALA B 1 65 ? -29.188 -24.375 -2.223 1 36.19 65 ALA B C 1
ATOM 3730 O O . ALA B 1 65 ? -28.031 -24.594 -1.852 1 36.19 65 ALA B O 1
ATOM 3731 N N . THR B 1 66 ? -29.984 -25.453 -1.953 1 41.47 66 THR B N 1
ATOM 3732 C CA . THR B 1 66 ? -29.781 -26.875 -2.131 1 41.47 66 THR B CA 1
ATOM 3733 C C . THR B 1 66 ? -28.703 -27.141 -3.191 1 41.47 66 THR B C 1
ATOM 3735 O O . THR B 1 66 ? -28.781 -26.594 -4.297 1 41.47 66 THR B O 1
ATOM 3738 N N . GLN B 1 67 ? -27.734 -27.469 -2.848 1 47.78 67 GLN B N 1
ATOM 3739 C CA . GLN B 1 67 ? -26.656 -27.828 -3.764 1 47.78 67 GLN B CA 1
ATOM 3740 C C . GLN B 1 67 ? -27.141 -28.812 -4.82 1 47.78 67 GLN B C 1
ATOM 3742 O O . GLN B 1 67 ? -27.781 -29.812 -4.496 1 47.78 67 GLN B O 1
ATOM 3747 N N . ALA B 1 68 ? -27.281 -28.391 -5.988 1 58.53 68 ALA B N 1
ATOM 3748 C CA . ALA B 1 68 ? -27.641 -29.266 -7.098 1 58.53 68 ALA B CA 1
ATOM 3749 C C . ALA B 1 68 ? -26.859 -30.578 -7.039 1 58.53 68 ALA B C 1
ATOM 3751 O O . ALA B 1 68 ? -25.766 -30.641 -6.461 1 58.53 68 ALA B O 1
ATOM 3752 N N . CYS B 1 69 ? -27.531 -31.75 -7.176 1 62.31 69 CYS B N 1
ATOM 3753 C CA . CYS B 1 69 ? -26.812 -33 -7.199 1 62.31 69 CYS B CA 1
ATOM 3754 C C . CYS B 1 69 ? -25.609 -32.938 -8.141 1 62.31 69 CYS B C 1
ATOM 3756 O O . CYS B 1 69 ? -25.547 -32.062 -9.008 1 62.31 69 CYS B O 1
ATOM 3758 N N . ARG B 1 70 ? -24.688 -33.656 -7.961 1 63.25 70 ARG B N 1
ATOM 3759 C CA . ARG B 1 70 ? -23.469 -33.656 -8.758 1 63.25 70 ARG B CA 1
ATOM 3760 C C . ARG B 1 70 ? -23.797 -33.688 -10.25 1 63.25 70 ARG B C 1
ATOM 3762 O O . ARG B 1 70 ? -23.172 -32.969 -11.039 1 63.25 70 ARG B O 1
ATOM 3769 N N . SER B 1 71 ? -24.812 -34.406 -10.641 1 67.75 71 SER B N 1
ATOM 3770 C CA . SER B 1 71 ? -25.141 -34.594 -12.047 1 67.75 71 SER B CA 1
ATOM 3771 C C . SER B 1 71 ? -25.859 -33.344 -12.609 1 67.75 71 SER B C 1
ATOM 3773 O O . SER B 1 71 ? -25.562 -32.906 -13.719 1 67.75 71 SER B O 1
ATOM 3775 N N . CYS B 1 72 ? -26.75 -32.875 -11.859 1 65.44 72 CYS B N 1
ATOM 3776 C CA . CYS B 1 72 ? -27.484 -31.703 -12.32 1 65.44 72 CYS B CA 1
ATOM 3777 C C . CYS B 1 72 ? -26.594 -30.453 -12.297 1 65.44 72 CYS B C 1
ATOM 3779 O O . CYS B 1 72 ? -26.703 -29.594 -13.164 1 65.44 72 CYS B O 1
ATOM 3781 N N . ARG B 1 73 ? -25.609 -30.484 -11.398 1 61.22 73 ARG B N 1
ATOM 3782 C CA . ARG B 1 73 ? -24.609 -29.438 -11.258 1 61.22 73 ARG B CA 1
ATOM 3783 C C . ARG B 1 73 ? -23.641 -29.453 -12.438 1 61.22 73 ARG B C 1
ATOM 3785 O O . ARG B 1 73 ? -23.297 -28.391 -12.977 1 61.22 73 ARG B O 1
ATOM 3792 N N . MET B 1 74 ? -23.312 -30.594 -12.922 1 62.09 74 MET B N 1
ATOM 3793 C CA . MET B 1 74 ? -22.422 -30.812 -14.062 1 62.09 74 MET B CA 1
ATOM 3794 C C . MET B 1 74 ? -23.141 -30.516 -15.367 1 62.09 74 MET B C 1
ATOM 3796 O O . MET B 1 74 ? -22.547 -29.984 -16.312 1 62.09 74 MET B O 1
ATOM 3800 N N . ALA B 1 75 ? -24.391 -30.797 -15.391 1 62.81 75 ALA B N 1
ATOM 3801 C CA . ALA B 1 75 ? -25.188 -30.641 -16.594 1 62.81 75 ALA B CA 1
ATOM 3802 C C . ALA B 1 75 ? -25.828 -29.25 -16.656 1 62.81 75 ALA B C 1
ATOM 3804 O O . ALA B 1 75 ? -26.484 -28.906 -17.641 1 62.81 75 ALA B O 1
ATOM 3805 N N . LYS B 1 76 ? -25.453 -28.422 -15.695 1 52.53 76 LYS B N 1
ATOM 3806 C CA . LYS B 1 76 ? -25.906 -27.047 -15.492 1 52.53 76 LYS B CA 1
ATOM 3807 C C . LYS B 1 76 ? -27.422 -26.922 -15.734 1 52.53 76 LYS B C 1
ATOM 3809 O O . LYS B 1 76 ? -27.875 -25.969 -16.375 1 52.53 76 LYS B O 1
ATOM 3814 N N . THR B 1 77 ? -27.984 -27.969 -15.234 1 63.09 77 THR B N 1
ATOM 3815 C CA . THR B 1 77 ? -29.453 -27.938 -15.305 1 63.09 77 THR B CA 1
ATOM 3816 C C . THR B 1 77 ? -30.047 -27.656 -13.93 1 63.09 77 THR B C 1
ATOM 3818 O O . THR B 1 77 ? -29.406 -27.922 -12.906 1 63.09 77 THR B O 1
ATOM 3821 N N . ARG B 1 78 ? -31.094 -27.016 -13.781 1 59.78 78 ARG B N 1
ATOM 3822 C CA . ARG B 1 78 ? -31.781 -26.641 -12.547 1 59.78 78 ARG B CA 1
ATOM 3823 C C . ARG B 1 78 ? -32.25 -27.875 -11.781 1 59.78 78 ARG B C 1
ATOM 3825 O O . ARG B 1 78 ? -33.156 -28.562 -12.203 1 59.78 78 ARG B O 1
ATOM 3832 N N . CYS B 1 79 ? -31.391 -28.141 -10.703 1 62.28 79 CYS B N 1
ATOM 3833 C CA . CYS B 1 79 ? -31.719 -29.281 -9.844 1 62.28 79 CYS B CA 1
ATOM 3834 C C . CYS B 1 79 ? -32.906 -28.953 -8.945 1 62.28 79 CYS B C 1
ATOM 3836 O O . CYS B 1 79 ? -32.906 -27.938 -8.258 1 62.28 79 CYS B O 1
ATOM 3838 N N . GLN B 1 80 ? -34.062 -29.359 -9.148 1 63.56 80 GLN B N 1
ATOM 3839 C CA . GLN B 1 80 ? -35.281 -29.078 -8.391 1 63.56 80 GLN B CA 1
ATOM 3840 C C . GLN B 1 80 ? -35.281 -29.859 -7.082 1 63.56 80 GLN B C 1
ATOM 3842 O O . GLN B 1 80 ? -36.344 -30.047 -6.473 1 63.56 80 GLN B O 1
ATOM 3847 N N . GLY B 1 81 ? -33.938 -30.312 -6.629 1 63.53 81 GLY B N 1
ATOM 3848 C CA . GLY B 1 81 ? -33.844 -31 -5.352 1 63.53 81 GLY B CA 1
ATOM 3849 C C . GLY B 1 81 ? -34.531 -32.344 -5.352 1 63.53 81 GLY B C 1
ATOM 3850 O O . GLY B 1 81 ? -35.062 -32.781 -6.371 1 63.53 81 GLY B O 1
ATOM 3851 N N . GLY B 1 82 ? -34.312 -33.25 -4.32 1 66.44 82 GLY B N 1
ATOM 3852 C CA . GLY B 1 82 ? -34.812 -34.625 -4.16 1 66.44 82 GLY B CA 1
ATOM 3853 C C . GLY B 1 82 ? -33.75 -35.656 -4.328 1 66.44 82 GLY B C 1
ATOM 3854 O O . GLY B 1 82 ? -32.688 -35.406 -4.922 1 66.44 82 GLY B O 1
ATOM 3855 N N . SER B 1 83 ? -33.5 -36.688 -3.551 1 64 83 SER B N 1
ATOM 3856 C CA . SER B 1 83 ? -32.562 -37.781 -3.721 1 64 83 SER B CA 1
ATOM 3857 C C . SER B 1 83 ? -33.281 -39.062 -4.188 1 64 83 SER B C 1
ATOM 3859 O O . SER B 1 83 ? -33.969 -39.719 -3.395 1 64 83 SER B O 1
ATOM 3861 N N . PRO B 1 84 ? -33.312 -39.375 -5.734 1 70.69 84 PRO B N 1
ATOM 3862 C CA . PRO B 1 84 ? -32.594 -38.625 -6.766 1 70.69 84 PRO B CA 1
ATOM 3863 C C . PRO B 1 84 ? -33.375 -37.375 -7.215 1 70.69 84 PRO B C 1
ATOM 3865 O O . PRO B 1 84 ? -34.625 -37.344 -7.125 1 70.69 84 PRO B O 1
ATOM 3868 N N . CYS B 1 85 ? -32.656 -36.375 -7.609 1 66.88 85 CYS B N 1
ATOM 3869 C CA . CYS B 1 85 ? -33.375 -35.156 -7.988 1 66.88 85 CYS B CA 1
ATOM 3870 C C . CYS B 1 85 ? -34.219 -35.375 -9.242 1 66.88 85 CYS B C 1
ATOM 3872 O O . CYS B 1 85 ? -33.969 -36.344 -9.992 1 66.88 85 CYS B O 1
ATOM 3874 N N . THR B 1 86 ? -35.281 -34.625 -9.5 1 73.31 86 THR B N 1
ATOM 3875 C CA . THR B 1 86 ? -36.188 -34.844 -10.609 1 73.31 86 THR B CA 1
ATOM 3876 C C . THR B 1 86 ? -35.438 -34.875 -11.938 1 73.31 86 THR B C 1
ATOM 3878 O O . THR B 1 86 ? -35.781 -35.656 -12.812 1 73.31 86 THR B O 1
ATOM 3881 N N . GLU B 1 87 ? -34.438 -34.094 -12.133 1 70.5 87 GLU B N 1
ATOM 3882 C CA . GLU B 1 87 ? -33.656 -33.969 -13.375 1 70.5 87 GLU B CA 1
ATOM 3883 C C . GLU B 1 87 ? -32.75 -35.188 -13.57 1 70.5 87 GLU B C 1
ATOM 3885 O O . GLU B 1 87 ? -32.656 -35.719 -14.68 1 70.5 87 GLU B O 1
ATOM 3890 N N . CYS B 1 88 ? -32.125 -35.531 -12.609 1 69.75 88 CYS B N 1
ATOM 3891 C CA . CYS B 1 88 ? -31.281 -36.719 -12.695 1 69.75 88 CYS B CA 1
ATOM 3892 C C . CYS B 1 88 ? -32.156 -37.969 -12.914 1 69.75 88 CYS B C 1
ATOM 3894 O O . CYS B 1 88 ? -31.75 -38.875 -13.633 1 69.75 88 CYS B O 1
ATOM 3896 N N . SER B 1 89 ? -33.281 -38.062 -12.305 1 74.69 89 SER B N 1
ATOM 3897 C CA . SER B 1 89 ? -34.219 -39.156 -12.5 1 74.69 89 SER B CA 1
ATOM 3898 C C . SER B 1 89 ? -34.688 -39.219 -13.953 1 74.69 89 SER B C 1
ATOM 3900 O O . SER B 1 89 ? -34.844 -40.312 -14.508 1 74.69 89 SER B O 1
ATOM 3902 N N . LEU B 1 90 ? -35 -38.094 -14.562 1 73.88 90 LEU B N 1
ATOM 3903 C CA . LEU B 1 90 ? -35.469 -38.062 -15.945 1 73.88 90 LEU B CA 1
ATOM 3904 C C . LEU B 1 90 ? -34.344 -38.438 -16.906 1 73.88 90 LEU B C 1
ATOM 3906 O O . LEU B 1 90 ? -34.594 -39.125 -17.906 1 73.88 90 LEU B O 1
ATOM 3910 N N . LYS B 1 91 ? -33.094 -38.062 -16.609 1 71.81 91 LYS B N 1
ATOM 3911 C CA . LYS B 1 91 ? -31.969 -38.25 -17.531 1 71.81 91 LYS B CA 1
ATOM 3912 C C . LYS B 1 91 ? -31.172 -39.5 -17.188 1 71.81 91 LYS B C 1
ATOM 3914 O O . LYS B 1 91 ? -30.234 -39.875 -17.906 1 71.81 91 LYS B O 1
ATOM 3919 N N . GLY B 1 92 ? -31.391 -40.188 -16.141 1 72.94 92 GLY B N 1
ATOM 3920 C CA . GLY B 1 92 ? -30.781 -41.438 -15.695 1 72.94 92 GLY B CA 1
ATOM 3921 C C . GLY B 1 92 ? -29.406 -41.219 -15.109 1 72.94 92 GLY B C 1
ATOM 3922 O O . GLY B 1 92 ? -28.547 -42.125 -15.203 1 72.94 92 GLY B O 1
ATOM 3923 N N . ASN B 1 93 ? -29.172 -40.062 -14.648 1 66.12 93 ASN B N 1
ATOM 3924 C CA . ASN B 1 93 ? -27.875 -39.781 -14.047 1 66.12 93 ASN B CA 1
ATOM 3925 C C . ASN B 1 93 ? -27.859 -40.125 -12.562 1 66.12 93 ASN B C 1
ATOM 3927 O O . ASN B 1 93 ? -28.922 -40.188 -11.922 1 66.12 93 ASN B O 1
ATOM 3931 N N . LEU B 1 94 ? -26.656 -40.469 -12 1 70.38 94 LEU B N 1
ATOM 3932 C CA . LEU B 1 94 ? -26.5 -40.75 -10.578 1 70.38 94 LEU B CA 1
ATOM 3933 C C . LEU B 1 94 ? -26.594 -39.469 -9.758 1 70.38 94 LEU B C 1
ATOM 3935 O O . LEU B 1 94 ? -25.797 -38.562 -9.938 1 70.38 94 LEU B O 1
ATOM 3939 N N . CYS B 1 95 ? -27.594 -39.25 -8.938 1 63.69 95 CYS B N 1
ATOM 3940 C CA . CYS B 1 95 ? -27.922 -38.062 -8.148 1 63.69 95 CYS B CA 1
ATOM 3941 C C . CYS B 1 95 ? -27.266 -38.125 -6.777 1 63.69 95 CYS B C 1
ATOM 3943 O O . CYS B 1 95 ? -27.641 -38.906 -5.93 1 63.69 95 CYS B O 1
ATOM 3945 N N . ILE B 1 96 ? -25.984 -37.625 -6.695 1 67.06 96 ILE B N 1
ATOM 3946 C CA . ILE B 1 96 ? -25.25 -37.625 -5.434 1 67.06 96 ILE B CA 1
ATOM 3947 C C . ILE B 1 96 ? -25.359 -36.25 -4.77 1 67.06 96 ILE B C 1
ATOM 3949 O O . ILE B 1 96 ? -25.016 -35.25 -5.371 1 67.06 96 ILE B O 1
ATOM 3953 N N . PHE B 1 97 ? -26.016 -36.188 -3.75 1 57.94 97 PHE B N 1
ATOM 3954 C CA . PHE B 1 97 ? -26.062 -34.938 -2.992 1 57.94 97 PHE B CA 1
ATOM 3955 C C . PHE B 1 97 ? -25 -34.906 -1.902 1 57.94 97 PHE B C 1
ATOM 3957 O O . PHE B 1 97 ? -24.859 -35.875 -1.154 1 57.94 97 PHE B O 1
ATOM 3964 N N . ASP B 1 98 ? -23.906 -34.25 -1.945 1 48.12 98 ASP B N 1
ATOM 3965 C CA . ASP B 1 98 ? -22.875 -34.219 -0.918 1 48.12 98 ASP B CA 1
ATOM 3966 C C . ASP B 1 98 ? -23.469 -33.906 0.454 1 48.12 98 ASP B C 1
ATOM 3968 O O . ASP B 1 98 ? -22.75 -33.625 1.401 1 48.12 98 ASP B O 1
ATOM 3972 N N . GLY B 1 99 ? -24.438 -33.656 0.589 1 43.47 99 GLY B N 1
ATOM 3973 C CA . GLY B 1 99 ? -24.922 -33.219 1.895 1 43.47 99 GLY B CA 1
ATOM 3974 C C . GLY B 1 99 ? -25.062 -34.375 2.877 1 43.47 99 GLY B C 1
ATOM 3975 O O . GLY B 1 99 ? -25.766 -34.25 3.875 1 43.47 99 GLY B O 1
ATOM 3976 N N . ARG B 1 100 ? -24.812 -35.688 2.334 1 37.72 100 ARG B N 1
ATOM 3977 C CA . ARG B 1 100 ? -25.547 -36.531 3.268 1 37.72 100 ARG B CA 1
ATOM 3978 C C . ARG B 1 100 ? -25.125 -36.25 4.707 1 37.72 100 ARG B C 1
ATOM 3980 O O . ARG B 1 100 ? -24.078 -35.656 4.945 1 37.72 100 ARG B O 1
ATOM 3987 N N . ASP B 1 101 ? -25.594 -37.156 5.609 1 33.16 101 ASP B N 1
ATOM 3988 C CA . ASP B 1 101 ? -25.766 -37.5 7.02 1 33.16 101 ASP B CA 1
ATOM 3989 C C . ASP B 1 101 ? -24.438 -37.875 7.664 1 33.16 101 ASP B C 1
ATOM 3991 O O . ASP B 1 101 ? -23.859 -38.906 7.359 1 33.16 101 ASP B O 1
ATOM 3995 N N . LEU B 1 102 ? -23.484 -37.031 7.945 1 29.66 102 LEU B N 1
ATOM 3996 C CA . LEU B 1 102 ? -22.359 -37.469 8.781 1 29.66 102 LEU B CA 1
ATOM 3997 C C . LEU B 1 102 ? -22.859 -38.281 9.969 1 29.66 102 LEU B C 1
ATOM 3999 O O . LEU B 1 102 ? -23.734 -37.844 10.719 1 29.66 102 LEU B O 1
ATOM 4003 N N . PRO B 1 103 ? -22.75 -39.594 9.883 1 28.95 103 PRO B N 1
ATOM 4004 C CA . PRO B 1 103 ? -23.078 -40.406 11.047 1 28.95 103 PRO B CA 1
ATOM 4005 C C . PRO B 1 103 ? -22.562 -39.812 12.352 1 28.95 103 PRO B C 1
ATOM 4007 O O . PRO B 1 103 ? -21.656 -38.969 12.344 1 28.95 103 PRO B O 1
ATOM 4010 N N . ASP B 1 104 ? -23.156 -40.062 13.438 1 28.8 104 ASP B N 1
ATOM 4011 C CA . ASP B 1 104 ? -22.828 -39.906 14.852 1 28.8 104 ASP B CA 1
ATOM 4012 C C . ASP B 1 104 ? -21.453 -40.438 15.164 1 28.8 104 ASP B C 1
ATOM 4014 O O . ASP B 1 104 ? -21.25 -41.656 15.164 1 28.8 104 ASP B O 1
ATOM 4018 N N . ILE B 1 105 ? -20.359 -39.938 14.625 1 26.55 105 ILE B N 1
ATOM 4019 C CA . ILE B 1 105 ? -19.016 -40.375 14.969 1 26.55 105 ILE B CA 1
ATOM 4020 C C . ILE B 1 105 ? -18.922 -40.656 16.469 1 26.55 105 ILE B C 1
ATOM 4022 O O . ILE B 1 105 ? -19.156 -39.75 17.281 1 26.55 105 ILE B O 1
ATOM 4026 N N . GLU B 1 106 ? -19.188 -41.844 16.781 1 27.5 106 GLU B N 1
ATOM 4027 C CA . GLU B 1 106 ? -18.812 -42.375 18.094 1 27.5 106 GLU B CA 1
ATOM 4028 C C . GLU B 1 106 ? -17.453 -41.812 18.531 1 27.5 106 GLU B C 1
ATOM 4030 O O . GLU B 1 106 ? -16.609 -41.5 17.703 1 27.5 106 GLU B O 1
ATOM 4035 N N . PRO B 1 107 ? -17.266 -41.562 19.859 1 25.33 107 PRO B N 1
ATOM 4036 C CA . PRO B 1 107 ? -16.141 -40.969 20.578 1 25.33 107 PRO B CA 1
ATOM 4037 C C . PRO B 1 107 ? -14.781 -41.469 20.094 1 25.33 107 PRO B C 1
ATOM 4039 O O . PRO B 1 107 ? -14.703 -42.5 19.422 1 25.33 107 PRO B O 1
ATOM 4042 N N . ALA B 1 108 ? -13.711 -40.75 20.562 1 25.42 108 ALA B N 1
ATOM 4043 C CA . ALA B 1 108 ? -12.258 -40.656 20.516 1 25.42 108 ALA B CA 1
ATOM 4044 C C . ALA B 1 108 ? -11.625 -42.031 20.75 1 25.42 108 ALA B C 1
ATOM 4046 O O . ALA B 1 108 ? -11.68 -42.562 21.859 1 25.42 108 ALA B O 1
ATOM 4047 N N . LEU B 1 109 ? -11.781 -42.906 19.812 1 28.84 109 LEU B N 1
ATOM 4048 C CA . LEU B 1 109 ? -10.914 -44.031 20.078 1 28.84 109 LEU B CA 1
ATOM 4049 C C . LEU B 1 109 ? -9.516 -43.594 20.5 1 28.84 109 LEU B C 1
ATOM 4051 O O . LEU B 1 109 ? -9.062 -42.5 20.078 1 28.84 109 LEU B O 1
ATOM 4055 N N . PRO B 1 110 ? -8.789 -44.219 21.438 1 25.77 110 PRO B N 1
ATOM 4056 C CA . PRO B 1 110 ? -7.547 -43.875 22.141 1 25.77 110 PRO B CA 1
ATOM 4057 C C . PRO B 1 110 ? -6.43 -43.438 21.203 1 25.77 110 PRO B C 1
ATOM 4059 O O . PRO B 1 110 ? -6.484 -43.719 20 1 25.77 110 PRO B O 1
ATOM 4062 N N . ASP B 1 111 ? -5.406 -42.656 21.766 1 25.23 111 ASP B N 1
ATOM 4063 C CA . ASP B 1 111 ? -4.227 -41.844 21.5 1 25.23 111 ASP B CA 1
ATOM 4064 C C . ASP B 1 111 ? -3.199 -42.594 20.672 1 25.23 111 ASP B C 1
ATOM 4066 O O . ASP B 1 111 ? -2.457 -43.438 21.188 1 25.23 111 ASP B O 1
ATOM 4070 N N . PRO B 1 112 ? -3.539 -43.219 19.609 1 27.8 112 PRO B N 1
ATOM 4071 C CA . PRO B 1 112 ? -2.441 -44.062 19.141 1 27.8 112 PRO B CA 1
ATOM 4072 C C . PRO B 1 112 ? -1.106 -43.312 19.094 1 27.8 112 PRO B C 1
ATOM 4074 O O . PRO B 1 112 ? -1.08 -42.094 18.969 1 27.8 112 PRO B O 1
ATOM 4077 N N . GLU B 1 113 ? 0.107 -43.781 19.594 1 26.97 113 GLU B N 1
ATOM 4078 C CA . GLU B 1 113 ? 1.521 -43.438 19.703 1 26.97 113 GLU B CA 1
ATOM 4079 C C . GLU B 1 113 ? 2.025 -42.75 18.438 1 26.97 113 GLU B C 1
ATOM 4081 O O . GLU B 1 113 ? 1.666 -43.125 17.328 1 26.97 113 GLU B O 1
ATOM 4086 N N . GLU B 1 114 ? 2.488 -41.406 18.547 1 27.67 114 GLU B N 1
ATOM 4087 C CA . GLU B 1 114 ? 3.217 -40.344 17.891 1 27.67 114 GLU B CA 1
ATOM 4088 C C . GLU B 1 114 ? 4.324 -40.875 17 1 27.67 114 GLU B C 1
ATOM 4090 O O . GLU B 1 114 ? 5.422 -41.188 17.469 1 27.67 114 GLU B O 1
ATOM 4095 N N . GLU B 1 115 ? 4.207 -41.906 16.266 1 28.2 115 GLU B N 1
ATOM 4096 C CA . GLU B 1 115 ? 5.328 -42.188 15.375 1 28.2 115 GLU B CA 1
ATOM 4097 C C . GLU B 1 115 ? 5.734 -40.938 14.602 1 28.2 115 GLU B C 1
ATOM 4099 O O . GLU B 1 115 ? 4.992 -40.438 13.734 1 28.2 115 GLU B O 1
ATOM 4104 N N . LEU B 1 116 ? 6.328 -39.844 15.25 1 29.39 116 LEU B N 1
ATOM 4105 C CA . LEU B 1 116 ? 7.094 -38.656 14.883 1 29.39 116 LEU B CA 1
ATOM 4106 C C . LEU B 1 116 ? 7.938 -38.938 13.641 1 29.39 116 LEU B C 1
ATOM 4108 O O . LEU B 1 116 ? 8.867 -39.75 13.672 1 29.39 116 LEU B O 1
ATOM 4112 N N . LEU B 1 117 ? 7.531 -38.969 12.555 1 31.12 117 LEU B N 1
ATOM 4113 C CA . LEU B 1 117 ? 8.383 -38.938 11.367 1 31.12 117 LEU B CA 1
ATOM 4114 C C . LEU B 1 117 ? 9.555 -38 11.547 1 31.12 117 LEU B C 1
ATOM 4116 O O . LEU B 1 117 ? 9.367 -36.812 11.852 1 31.12 117 LEU B O 1
ATOM 4120 N N . GLU B 1 118 ? 10.797 -38.438 12.031 1 30.8 118 GLU B N 1
ATOM 4121 C CA . GLU B 1 118 ? 12.18 -37.969 12.07 1 30.8 118 GLU B CA 1
ATOM 4122 C C . GLU B 1 118 ? 12.539 -37.188 10.812 1 30.8 118 GLU B C 1
ATOM 4124 O O . GLU B 1 118 ? 12.984 -37.781 9.82 1 30.8 118 GLU B O 1
ATOM 4129 N N . TYR B 1 119 ? 11.898 -36.312 10.266 1 30.23 119 TYR B N 1
ATOM 4130 C CA . TYR B 1 119 ? 12.359 -35.438 9.188 1 30.23 119 TYR B CA 1
ATOM 4131 C C . TYR B 1 119 ? 13.719 -34.844 9.508 1 30.23 119 TYR B C 1
ATOM 4133 O O . TYR B 1 119 ? 14.203 -33.969 8.797 1 30.23 119 TYR B O 1
ATOM 4141 N N . GLY B 1 120 ? 14.25 -34.688 10.719 1 30.47 120 GLY B N 1
ATOM 4142 C CA . GLY B 1 120 ? 15.531 -34.125 11.133 1 30.47 120 GLY B CA 1
ATOM 4143 C C . GLY B 1 120 ? 16.719 -34.906 10.586 1 30.47 120 GLY B C 1
ATOM 4144 O O . GLY B 1 120 ? 17.859 -34.625 10.953 1 30.47 120 GLY B O 1
ATOM 4145 N N . GLY B 1 121 ? 16.781 -36.219 10.469 1 30.62 121 GLY B N 1
ATOM 4146 C CA . GLY B 1 121 ? 18.109 -36.75 10.32 1 30.62 121 GLY B CA 1
ATOM 4147 C C . GLY B 1 121 ? 18.859 -36.219 9.117 1 30.62 121 GLY B C 1
ATOM 4148 O O . GLY B 1 121 ? 18.266 -35.594 8.234 1 30.62 121 GLY B O 1
ATOM 4149 N N . GLU B 1 122 ? 20.344 -36.5 8.875 1 33.53 122 GLU B N 1
ATOM 4150 C CA . GLU B 1 122 ? 21.328 -36.031 7.906 1 33.53 122 GLU B CA 1
ATOM 4151 C C . GLU B 1 122 ? 20.719 -35.875 6.516 1 33.53 122 GLU B C 1
ATOM 4153 O O . GLU B 1 122 ? 20.828 -34.844 5.891 1 33.53 122 GLU B O 1
ATOM 4158 N N . ASN B 1 123 ? 21.016 -36.906 5.477 1 31.45 123 ASN B N 1
ATOM 4159 C CA . ASN B 1 123 ? 21 -37.125 4.031 1 31.45 123 ASN B CA 1
ATOM 4160 C C . ASN B 1 123 ? 19.594 -37.188 3.479 1 31.45 123 ASN B C 1
ATOM 4162 O O . ASN B 1 123 ? 19.359 -37.719 2.389 1 31.45 123 ASN B O 1
ATOM 4166 N N . ASP B 1 124 ? 18.547 -37.344 4.234 1 32.5 124 ASP B N 1
ATOM 4167 C CA . ASP B 1 124 ? 17.406 -37.781 3.461 1 32.5 124 ASP B CA 1
ATOM 4168 C C . ASP B 1 124 ? 16.859 -36.688 2.58 1 32.5 124 ASP B C 1
ATOM 4170 O O . ASP B 1 124 ? 16.438 -35.625 3.082 1 32.5 124 ASP B O 1
ATOM 4174 N N . PRO B 1 125 ? 17.219 -36.5 1.295 1 33.69 125 PRO B N 1
ATOM 4175 C CA . PRO B 1 125 ? 16.641 -35.656 0.262 1 33.69 125 PRO B CA 1
ATOM 4176 C C . PRO B 1 125 ? 15.117 -35.531 0.396 1 33.69 125 PRO B C 1
ATOM 4178 O O . PRO B 1 125 ? 14.445 -36.469 0.815 1 33.69 125 PRO B O 1
ATOM 4181 N N . ILE B 1 126 ? 14.445 -34.531 0.993 1 39.66 126 ILE B N 1
ATOM 4182 C CA . ILE B 1 126 ? 13.07 -34.125 0.707 1 39.66 126 ILE B CA 1
ATOM 4183 C C . ILE B 1 126 ? 12.586 -34.844 -0.563 1 39.66 126 ILE B C 1
ATOM 4185 O O . ILE B 1 126 ? 11.945 -34.219 -1.413 1 39.66 126 ILE B O 1
ATOM 4189 N N . ASN B 1 127 ? 13.367 -35.656 -1.229 1 37.22 127 ASN B N 1
ATOM 4190 C CA . ASN B 1 127 ? 12.875 -36.469 -2.338 1 37.22 127 ASN B CA 1
ATOM 4191 C C . ASN B 1 127 ? 11.711 -37.344 -1.912 1 37.22 127 ASN B C 1
ATOM 4193 O O . ASN B 1 127 ? 11.547 -38.469 -2.424 1 37.22 127 ASN B O 1
ATOM 4197 N N . THR B 1 128 ? 11.312 -37.406 -0.634 1 39.12 128 THR B N 1
ATOM 4198 C CA . THR B 1 128 ? 10.164 -38.281 -0.432 1 39.12 128 THR B CA 1
ATOM 4199 C C . THR B 1 128 ? 9.078 -37.969 -1.462 1 39.12 128 THR B C 1
ATOM 4201 O O . THR B 1 128 ? 8.828 -36.812 -1.802 1 39.12 128 THR B O 1
ATOM 4204 N N . SER B 1 129 ? 8.484 -38.938 -2.129 1 47.25 129 SER B N 1
ATOM 4205 C CA . SER B 1 129 ? 7.457 -38.906 -3.162 1 47.25 129 SER B CA 1
ATOM 4206 C C . SER B 1 129 ? 6.301 -38 -2.781 1 47.25 129 SER B C 1
ATOM 4208 O O . SER B 1 129 ? 5.469 -38.344 -1.946 1 47.25 129 SER B O 1
ATOM 4210 N N . LEU B 1 130 ? 6.512 -36.719 -2.557 1 53.84 130 LEU B N 1
ATOM 4211 C CA . LEU B 1 130 ? 5.465 -35.719 -2.383 1 53.84 130 LEU B CA 1
ATOM 4212 C C . LEU B 1 130 ? 4.16 -36.188 -3.029 1 53.84 130 LEU B C 1
ATOM 4214 O O . LEU B 1 130 ? 3.076 -35.75 -2.623 1 53.84 130 LEU B O 1
ATOM 4218 N N . GLU B 1 131 ? 4.3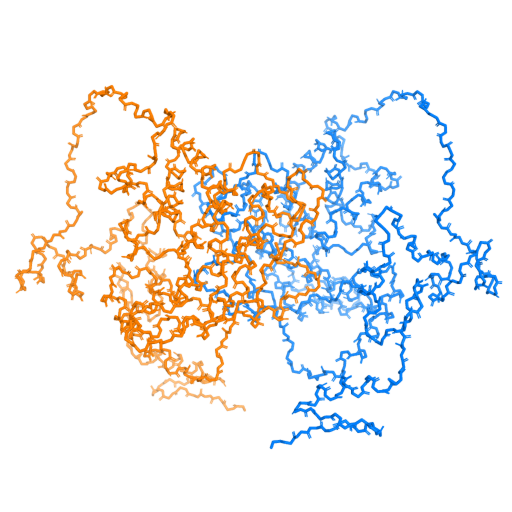4 -37.281 -3.922 1 56 131 GLU B N 1
ATOM 4219 C CA . GLU B 1 131 ? 3.152 -37.75 -4.637 1 56 131 GLU B CA 1
ATOM 4220 C C . GLU B 1 131 ? 2.33 -38.719 -3.787 1 56 131 GLU B C 1
ATOM 4222 O O . GLU B 1 131 ? 2.885 -39.594 -3.123 1 56 131 GLU B O 1
ATOM 4227 N N . ASN B 1 132 ? 1.112 -38.562 -3.652 1 60.06 132 ASN B N 1
ATOM 4228 C CA . ASN B 1 132 ? 0.054 -39.406 -3.098 1 60.06 132 ASN B CA 1
ATOM 4229 C C . ASN B 1 132 ? 0.129 -39.469 -1.574 1 60.06 132 ASN B C 1
ATOM 4231 O O . ASN B 1 132 ? -0.135 -40.5 -0.977 1 60.06 132 ASN B O 1
ATOM 4235 N N . ASN B 1 133 ? 0.812 -38.438 -1.002 1 76.25 133 ASN B N 1
ATOM 4236 C CA . ASN B 1 133 ? 0.814 -38.344 0.455 1 76.25 133 ASN B CA 1
ATOM 4237 C C . ASN B 1 133 ? -0.357 -37.531 0.968 1 76.25 133 ASN B C 1
ATOM 4239 O O . ASN B 1 133 ? -0.479 -36.344 0.635 1 76.25 133 ASN B O 1
ATOM 4243 N N . PRO B 1 134 ? -1.356 -38.156 1.649 1 82.06 134 PRO B N 1
ATOM 4244 C CA . PRO B 1 134 ? -2.545 -37.469 2.152 1 82.06 134 PRO B CA 1
ATOM 4245 C C . PRO B 1 134 ? -2.199 -36.219 2.971 1 82.06 134 PRO B C 1
ATOM 4247 O O . PRO B 1 134 ? -2.982 -35.281 3.018 1 82.06 134 PRO B O 1
ATOM 4250 N N . ARG B 1 135 ? -1.11 -36.281 3.598 1 86.31 135 ARG B N 1
ATOM 4251 C CA . ARG B 1 135 ? -0.716 -35.094 4.391 1 86.31 135 ARG B CA 1
ATOM 4252 C C . ARG B 1 135 ? -0.389 -33.906 3.492 1 86.31 135 ARG B C 1
ATOM 4254 O O . ARG B 1 135 ? -0.733 -32.781 3.814 1 86.31 135 ARG B O 1
ATOM 4261 N N . VAL B 1 136 ? 0.224 -34.219 2.396 1 89.94 136 VAL B N 1
ATOM 4262 C CA . VAL B 1 136 ? 0.582 -33.188 1.45 1 89.94 136 VAL B CA 1
ATOM 4263 C C . VAL B 1 136 ? -0.684 -32.531 0.874 1 89.94 136 VAL B C 1
ATOM 4265 O O . VAL B 1 136 ? -0.789 -31.312 0.785 1 89.94 136 VAL B O 1
ATOM 4268 N N . ASP B 1 137 ? -1.655 -33.344 0.609 1 91.81 137 ASP B N 1
ATOM 4269 C CA . ASP B 1 137 ? -2.914 -32.875 0.055 1 91.81 137 ASP B CA 1
ATOM 4270 C C . ASP B 1 137 ? -3.648 -31.984 1.057 1 91.81 137 ASP B C 1
ATOM 4272 O O . ASP B 1 137 ? -4.305 -31.016 0.671 1 91.81 137 ASP B O 1
ATOM 4276 N N . HIS B 1 138 ? -3.523 -32.406 2.271 1 94.25 138 HIS B N 1
ATOM 4277 C CA . HIS B 1 138 ? -4.168 -31.609 3.316 1 94.25 138 HIS B CA 1
ATOM 4278 C C . HIS B 1 138 ? -3.582 -30.203 3.391 1 94.25 138 HIS B C 1
ATOM 4280 O O . HIS B 1 138 ? -4.324 -29.219 3.43 1 94.25 138 HIS B O 1
ATOM 4286 N N . TYR B 1 139 ? -2.281 -30.094 3.412 1 95.5 139 TYR B N 1
ATOM 4287 C CA . TYR B 1 139 ? -1.639 -28.797 3.518 1 95.5 139 TYR B CA 1
ATOM 4288 C C . TYR B 1 139 ? -1.869 -27.969 2.258 1 95.5 139 TYR B C 1
ATOM 4290 O O . TYR B 1 139 ? -1.992 -26.75 2.324 1 95.5 139 TYR B O 1
ATOM 4298 N N . ILE B 1 140 ? -1.938 -28.594 1.093 1 96.44 140 ILE B N 1
ATOM 4299 C CA . ILE B 1 140 ? -2.273 -27.891 -0.142 1 96.44 140 ILE B CA 1
ATOM 4300 C C . ILE B 1 140 ? -3.701 -27.359 -0.058 1 96.44 140 ILE B C 1
ATOM 4302 O O . ILE B 1 140 ? -3.969 -26.219 -0.467 1 96.44 140 ILE B O 1
ATOM 4306 N N . HIS B 1 141 ? -4.535 -28.156 0.514 1 95.62 141 HIS B N 1
ATOM 4307 C CA . HIS B 1 141 ? -5.914 -27.719 0.711 1 95.62 141 HIS B CA 1
ATOM 4308 C C . HIS B 1 141 ? -5.977 -26.5 1.627 1 95.62 141 HIS B C 1
ATOM 4310 O O . HIS B 1 141 ? -6.727 -25.547 1.362 1 95.62 141 HIS B O 1
ATOM 4316 N N . LEU B 1 142 ? -5.219 -26.5 2.662 1 97.12 142 LEU B N 1
ATOM 4317 C CA . LEU B 1 142 ? -5.203 -25.375 3.59 1 97.12 142 LEU B CA 1
ATOM 4318 C C . LEU B 1 142 ? -4.691 -24.109 2.906 1 97.12 142 LEU B C 1
ATOM 4320 O O . LEU B 1 142 ? -5.195 -23.016 3.16 1 97.12 142 LEU B O 1
ATOM 4324 N N . TYR B 1 143 ? -3.699 -24.266 2.08 1 97.69 143 TYR B N 1
ATOM 4325 C CA . TYR B 1 143 ? -3.209 -23.141 1.296 1 97.69 143 TYR B CA 1
ATOM 4326 C C . TYR B 1 143 ? -4.336 -22.5 0.492 1 97.69 143 TYR B C 1
ATOM 4328 O O . TYR B 1 143 ? -4.551 -21.297 0.56 1 97.69 143 TYR B O 1
ATOM 4336 N N . PHE B 1 144 ? -5.078 -23.281 -0.281 1 96.44 144 PHE B N 1
ATOM 4337 C CA . PHE B 1 144 ? -6.094 -22.766 -1.19 1 96.44 144 PHE B CA 1
ATOM 4338 C C . PHE B 1 144 ? -7.324 -22.312 -0.42 1 96.44 144 PHE B C 1
ATOM 4340 O O . PHE B 1 144 ? -8.023 -21.391 -0.848 1 96.44 144 PHE B O 1
ATOM 4347 N N . ALA B 1 145 ? -7.516 -22.812 0.745 1 95.56 145 ALA B N 1
ATOM 4348 C CA . ALA B 1 145 ? -8.695 -22.469 1.529 1 95.56 145 ALA B CA 1
ATOM 4349 C C . ALA B 1 145 ? -8.492 -21.156 2.27 1 95.56 145 ALA B C 1
ATOM 4351 O O . ALA B 1 145 ? -9.406 -20.328 2.354 1 95.56 145 ALA B O 1
ATOM 4352 N N . HIS B 1 146 ? -7.277 -20.891 2.754 1 95.81 146 HIS B N 1
ATOM 4353 C CA . HIS B 1 146 ? -7.117 -19.781 3.697 1 95.81 146 HIS B CA 1
ATOM 4354 C C . HIS B 1 146 ? -6.184 -18.719 3.139 1 95.81 146 HIS B C 1
ATOM 4356 O O . HIS B 1 146 ? -6.336 -17.531 3.449 1 95.81 146 HIS B O 1
ATOM 4362 N N . PHE B 1 147 ? -5.227 -19.125 2.385 1 96.69 147 PHE B N 1
ATOM 4363 C CA . PHE B 1 147 ? -4.227 -18.172 1.913 1 96.69 147 PHE B CA 1
ATOM 4364 C C . PHE B 1 147 ? -4.582 -17.656 0.521 1 96.69 147 PHE B C 1
ATOM 4366 O O . PHE B 1 147 ? -4.527 -16.453 0.264 1 96.69 147 PHE B O 1
ATOM 4373 N N . HIS B 1 148 ? -5.02 -18.5 -0.371 1 95.69 148 HIS B N 1
ATOM 4374 C CA . HIS B 1 148 ? -5.27 -18.219 -1.781 1 95.69 148 HIS B CA 1
ATOM 4375 C C . HIS B 1 148 ? -6.285 -17.094 -1.951 1 95.69 148 HIS B C 1
ATOM 4377 O O . HIS B 1 148 ? -6.141 -16.25 -2.842 1 95.69 148 HIS B O 1
ATOM 4383 N N . PRO B 1 149 ? -7.297 -16.969 -1.136 1 92.25 149 PRO B N 1
ATOM 4384 C CA . PRO B 1 149 ? -8.258 -15.867 -1.307 1 92.25 149 PRO B CA 1
ATOM 4385 C C . PRO B 1 149 ? -7.617 -14.492 -1.164 1 92.25 149 PRO B C 1
ATOM 4387 O O . PRO B 1 149 ? -8.102 -13.523 -1.752 1 92.25 149 PRO B O 1
ATOM 4390 N N . HIS B 1 150 ? -6.539 -14.438 -0.466 1 92.75 150 HIS B N 1
ATOM 4391 C CA . HIS B 1 150 ? -5.855 -13.164 -0.255 1 92.75 150 HIS B CA 1
ATOM 4392 C C . HIS B 1 150 ? -4.824 -12.906 -1.349 1 92.75 150 HIS B C 1
ATOM 4394 O O . HIS B 1 150 ? -4.527 -11.75 -1.666 1 92.75 150 HIS B O 1
ATOM 4400 N N . TRP B 1 151 ? -4.277 -13.992 -1.845 1 95.69 151 TRP B N 1
ATOM 4401 C CA . TRP B 1 151 ? -3.256 -13.93 -2.887 1 95.69 151 TRP B CA 1
ATOM 4402 C C . TRP B 1 151 ? -3.604 -14.859 -4.043 1 95.69 151 TRP B C 1
ATOM 4404 O O . TRP B 1 151 ? -2.992 -15.922 -4.199 1 95.69 151 TRP B O 1
ATOM 4414 N N . PRO B 1 152 ? -4.52 -14.422 -4.812 1 94.94 152 PRO B N 1
ATOM 4415 C CA . PRO B 1 152 ? -4.945 -15.305 -5.902 1 94.94 152 PRO B CA 1
ATOM 4416 C C . PRO B 1 152 ? -3.949 -15.336 -7.059 1 94.94 152 PRO B C 1
ATOM 4418 O O . PRO B 1 152 ? -4.281 -14.922 -8.18 1 94.94 152 PRO B O 1
ATOM 4421 N N . ILE B 1 153 ? -2.799 -15.945 -6.816 1 95.62 153 ILE B N 1
ATOM 4422 C CA . ILE B 1 153 ? -1.701 -15.969 -7.777 1 95.62 153 ILE B CA 1
ATOM 4423 C C . ILE B 1 153 ? -1.757 -17.266 -8.586 1 95.62 153 ILE B C 1
ATOM 4425 O O . ILE B 1 153 ? -1.435 -17.266 -9.781 1 95.62 153 ILE B O 1
ATOM 4429 N N . LEU B 1 154 ? -2.213 -18.375 -7.922 1 96.38 154 LEU B N 1
ATOM 4430 C CA . LEU B 1 154 ? -2.287 -19.688 -8.57 1 96.38 154 LEU B CA 1
ATOM 4431 C C . LEU B 1 154 ? -3.723 -20.016 -8.961 1 96.38 154 LEU B C 1
ATOM 4433 O O . LEU B 1 154 ? -4.66 -19.688 -8.227 1 96.38 154 LEU B O 1
ATOM 4437 N N . HIS B 1 155 ? -3.809 -20.531 -10.07 1 94.12 155 HIS B N 1
ATOM 4438 C CA . HIS B 1 155 ? -5.125 -21.016 -10.469 1 94.12 155 HIS B CA 1
ATOM 4439 C C . HIS B 1 155 ? -5.434 -22.359 -9.812 1 94.12 155 HIS B C 1
ATOM 4441 O O . HIS B 1 155 ? -4.816 -23.375 -10.148 1 94.12 155 HIS B O 1
ATOM 4447 N N . ARG B 1 156 ? -6.406 -22.391 -8.969 1 93.25 156 ARG B N 1
ATOM 4448 C CA . ARG B 1 156 ? -6.695 -23.531 -8.102 1 93.25 156 ARG B CA 1
ATOM 4449 C C . ARG B 1 156 ? -7.016 -24.781 -8.922 1 93.25 156 ARG B C 1
ATOM 4451 O O . ARG B 1 156 ? -6.531 -25.875 -8.625 1 93.25 156 ARG B O 1
ATOM 4458 N N . HIS B 1 157 ? -7.719 -24.656 -9.961 1 89.81 157 HIS B N 1
ATOM 4459 C CA . HIS B 1 157 ? -8.266 -25.812 -10.656 1 89.81 157 HIS B CA 1
ATOM 4460 C C . HIS B 1 157 ? -7.242 -26.422 -11.609 1 89.81 157 HIS B C 1
ATOM 4462 O O . HIS B 1 157 ? -7.375 -27.578 -12.008 1 89.81 157 HIS B O 1
ATOM 4468 N N . THR B 1 158 ? -6.23 -25.656 -12.039 1 88.69 158 THR B N 1
ATOM 4469 C CA . THR B 1 158 ? -5.207 -26.188 -12.93 1 88.69 158 THR B CA 1
ATOM 4470 C C . THR B 1 158 ? -3.965 -26.594 -12.133 1 88.69 158 THR B C 1
ATOM 4472 O O . THR B 1 158 ? -3.004 -27.125 -12.703 1 88.69 158 THR B O 1
ATOM 4475 N N . PHE B 1 159 ? -4.035 -26.375 -10.812 1 92.12 159 PHE B N 1
ATOM 4476 C CA . PHE B 1 159 ? -2.902 -26.766 -9.977 1 92.12 159 PHE B CA 1
ATOM 4477 C C . PHE B 1 159 ? -2.857 -28.281 -9.797 1 92.12 159 PHE B C 1
ATOM 4479 O O . PHE B 1 159 ? -3.838 -28.891 -9.359 1 92.12 159 PHE B O 1
ATOM 4486 N N . SER B 1 160 ? -1.797 -28.859 -10.289 1 89.19 160 SER B N 1
ATOM 4487 C CA . SER B 1 160 ? -1.617 -30.297 -10.18 1 89.19 160 SER B CA 1
ATOM 4488 C C . SER B 1 160 ? -0.279 -30.641 -9.539 1 89.19 160 SER B C 1
ATOM 4490 O O . SER B 1 160 ? 0.775 -30.219 -10.016 1 89.19 160 SER B O 1
ATOM 4492 N N . VAL B 1 161 ? -0.243 -31.484 -8.523 1 88.62 161 VAL B N 1
ATOM 4493 C CA . VAL B 1 161 ? 0.92 -31.797 -7.695 1 88.62 161 VAL B CA 1
ATOM 4494 C C . VAL B 1 161 ? 1.992 -32.469 -8.547 1 88.62 161 VAL B C 1
ATOM 4496 O O . VAL B 1 161 ? 3.148 -32.031 -8.555 1 88.62 161 VAL B O 1
ATOM 4499 N N . PRO B 1 162 ? 1.619 -33.312 -9.391 1 87.31 162 PRO B N 1
ATOM 4500 C CA . PRO B 1 162 ? 2.664 -34 -10.164 1 87.31 162 PRO B CA 1
ATOM 4501 C C . PRO B 1 162 ? 3.258 -33.125 -11.258 1 87.31 162 PRO B C 1
ATOM 4503 O O . PRO B 1 162 ? 4.391 -33.344 -11.688 1 87.31 162 PRO B O 1
ATOM 4506 N N . ASP B 1 163 ? 2.545 -32.094 -11.664 1 88.62 163 ASP B N 1
ATOM 4507 C CA . ASP B 1 163 ? 2.961 -31.312 -12.828 1 88.62 163 ASP B CA 1
ATOM 4508 C C . ASP B 1 163 ? 3.666 -30.031 -12.406 1 88.62 163 ASP B C 1
ATOM 4510 O O . ASP B 1 163 ? 4.312 -29.375 -13.219 1 88.62 163 ASP B O 1
ATOM 4514 N N . GLU B 1 164 ? 3.578 -29.688 -11.148 1 91.31 164 GLU B N 1
ATOM 4515 C CA . GLU B 1 164 ? 4.152 -28.422 -10.711 1 91.31 164 GLU B CA 1
ATOM 4516 C C . GLU B 1 164 ? 5.637 -28.562 -10.391 1 91.31 164 GLU B C 1
ATOM 4518 O O . GLU B 1 164 ? 6.066 -29.594 -9.867 1 91.31 164 GLU B O 1
ATOM 4523 N N . PRO B 1 165 ? 6.438 -27.547 -10.711 1 91.88 165 PRO B N 1
ATOM 4524 C CA . PRO B 1 165 ? 7.84 -27.562 -10.281 1 91.88 165 PRO B CA 1
ATOM 4525 C C . PRO B 1 165 ? 7.992 -27.719 -8.773 1 91.88 165 PRO B C 1
ATOM 4527 O O . PRO B 1 165 ? 7.164 -27.203 -8.008 1 91.88 165 PRO B O 1
ATOM 4530 N N . PRO B 1 166 ? 9.039 -28.359 -8.391 1 93.19 166 PRO B N 1
ATOM 4531 C CA . PRO B 1 166 ? 9.227 -28.641 -6.969 1 93.19 166 PRO B CA 1
ATOM 4532 C C . PRO B 1 166 ? 9.273 -27.375 -6.117 1 93.19 166 PRO B C 1
ATOM 4534 O O . PRO B 1 166 ? 8.734 -27.359 -5.008 1 93.19 166 PRO B O 1
ATOM 4537 N N . LEU B 1 167 ? 9.891 -26.375 -6.629 1 95.56 167 LEU B N 1
ATOM 4538 C CA . LEU B 1 167 ? 10 -25.141 -5.855 1 95.56 167 LEU B CA 1
ATOM 4539 C C . LEU B 1 167 ? 8.617 -24.578 -5.531 1 95.56 167 LEU B C 1
ATOM 4541 O O . LEU B 1 167 ? 8.352 -24.172 -4.395 1 95.56 167 LEU B O 1
ATOM 4545 N N . LEU B 1 168 ? 7.77 -24.5 -6.504 1 97.19 168 LEU B N 1
ATOM 4546 C CA . LEU B 1 168 ? 6.422 -23.984 -6.297 1 97.19 168 LEU B CA 1
ATOM 4547 C C . LEU B 1 168 ? 5.641 -24.859 -5.332 1 97.19 168 LEU B C 1
ATOM 4549 O O . LEU B 1 168 ? 4.969 -24.359 -4.426 1 97.19 168 LEU B O 1
ATOM 4553 N N . LEU B 1 169 ? 5.766 -26.156 -5.531 1 96.56 169 LEU B N 1
ATOM 4554 C CA . LEU B 1 169 ? 5.051 -27.094 -4.668 1 96.56 169 LEU B CA 1
ATOM 4555 C C . LEU B 1 169 ? 5.496 -26.938 -3.217 1 96.56 169 LEU B C 1
ATOM 4557 O O . LEU B 1 169 ? 4.66 -26.891 -2.311 1 96.56 169 LEU B O 1
ATOM 4561 N N . GLN B 1 170 ? 6.77 -26.859 -3.02 1 97.44 170 GLN B N 1
ATOM 4562 C CA . GLN B 1 170 ? 7.301 -26.719 -1.67 1 97.44 170 GLN B CA 1
ATOM 4563 C C . GLN B 1 170 ? 6.883 -25.391 -1.052 1 97.44 170 GLN B C 1
ATOM 4565 O O . GLN B 1 170 ? 6.629 -25.312 0.152 1 97.44 170 GLN B O 1
ATOM 4570 N N . ALA B 1 171 ? 6.844 -24.359 -1.86 1 98.31 171 ALA B N 1
ATOM 4571 C CA . ALA B 1 171 ? 6.395 -23.062 -1.358 1 98.31 171 ALA B CA 1
ATOM 4572 C C . ALA B 1 171 ? 4.938 -23.109 -0.913 1 98.31 171 ALA B C 1
ATOM 4574 O O . ALA B 1 171 ? 4.574 -22.547 0.122 1 98.31 171 ALA B O 1
ATOM 4575 N N . VAL B 1 172 ? 4.121 -23.75 -1.708 1 98.25 172 VAL B N 1
ATOM 4576 C CA . VAL B 1 172 ? 2.711 -23.922 -1.368 1 98.25 172 VAL B CA 1
ATOM 4577 C C . VAL B 1 172 ? 2.58 -24.734 -0.081 1 98.25 172 VAL B C 1
ATOM 4579 O O . VAL B 1 172 ? 1.799 -24.375 0.806 1 98.25 172 VAL B O 1
ATOM 4582 N N . LEU B 1 173 ? 3.344 -25.766 0.06 1 97.62 173 LEU B N 1
ATOM 4583 C CA . LEU B 1 173 ? 3.334 -26.594 1.258 1 97.62 173 LEU B CA 1
ATOM 4584 C C . LEU B 1 173 ? 3.797 -25.812 2.475 1 97.62 173 LEU B C 1
ATOM 4586 O O . LEU B 1 173 ? 3.223 -25.938 3.559 1 97.62 173 LEU B O 1
ATOM 4590 N N . MET B 1 174 ? 4.789 -25.016 2.295 1 98.19 174 MET B N 1
ATOM 4591 C CA . MET B 1 174 ? 5.316 -24.172 3.359 1 98.19 174 MET B CA 1
ATOM 4592 C C . MET B 1 174 ? 4.223 -23.297 3.951 1 98.19 174 MET B C 1
ATOM 4594 O O . MET B 1 174 ? 4.047 -23.25 5.168 1 98.19 174 MET B O 1
ATOM 4598 N N . ILE B 1 175 ? 3.463 -22.641 3.086 1 98.31 175 ILE B N 1
ATOM 4599 C CA . ILE B 1 175 ? 2.402 -21.75 3.539 1 98.31 175 ILE B CA 1
ATOM 4600 C C . ILE B 1 175 ? 1.259 -22.562 4.137 1 98.31 175 ILE B C 1
ATOM 4602 O O . ILE B 1 175 ? 0.651 -22.172 5.129 1 98.31 175 ILE B O 1
ATOM 4606 N N . GLY B 1 176 ? 0.972 -23.719 3.525 1 97.88 176 GLY B N 1
ATOM 4607 C CA . GLY B 1 176 ? -0.031 -24.609 4.098 1 97.88 176 GLY B CA 1
ATOM 4608 C C . GLY B 1 176 ? 0.299 -25.047 5.512 1 97.88 176 GLY B C 1
ATOM 4609 O O . GLY B 1 176 ? -0.574 -25.062 6.383 1 97.88 176 GLY B O 1
ATOM 4610 N N . LEU B 1 177 ? 1.522 -25.406 5.727 1 97.31 177 LEU B N 1
ATOM 4611 C CA . LEU B 1 177 ? 1.995 -25.781 7.055 1 97.31 177 LEU B CA 1
ATOM 4612 C C . LEU B 1 177 ? 1.812 -24.641 8.039 1 97.31 177 LEU B C 1
ATOM 4614 O O . LEU B 1 177 ? 1.354 -24.844 9.164 1 97.31 177 LEU B O 1
ATOM 4618 N N . TRP B 1 178 ? 2.064 -23.484 7.609 1 97.06 178 TRP B N 1
ATOM 4619 C CA . TRP B 1 178 ? 1.996 -22.297 8.469 1 97.06 178 TRP B CA 1
ATOM 4620 C C . TRP B 1 178 ? 0.558 -22.016 8.883 1 97.06 178 TRP B C 1
ATOM 4622 O O . TRP B 1 178 ? 0.284 -21.734 10.047 1 97.06 178 TRP B O 1
ATOM 4632 N N . VAL B 1 179 ? -0.344 -22.062 7.957 1 96.69 179 VAL B N 1
ATOM 4633 C CA . VAL B 1 179 ? -1.733 -21.672 8.18 1 96.69 179 VAL B CA 1
ATOM 4634 C C . VAL B 1 179 ? -2.422 -22.719 9.055 1 96.69 179 VAL B C 1
ATOM 4636 O O . VAL B 1 179 ? -3.447 -22.438 9.68 1 96.69 179 VAL B O 1
ATOM 4639 N N . SER B 1 180 ? -1.922 -23.875 9.117 1 94.19 180 SER B N 1
ATOM 4640 C CA . SER B 1 180 ? -2.51 -24.922 9.953 1 94.19 180 SER B CA 1
ATOM 4641 C C . SER B 1 180 ? -2.541 -24.5 11.422 1 94.19 180 SER B C 1
ATOM 4643 O O . SER B 1 180 ? -3.416 -24.938 12.172 1 94.19 180 SER B O 1
ATOM 4645 N N . GLY B 1 181 ? -1.492 -23.703 11.906 1 91.44 181 GLY B N 1
ATOM 4646 C CA . GLY B 1 181 ? -1.514 -23.156 13.25 1 91.44 181 GLY B CA 1
ATOM 4647 C C . GLY B 1 181 ? -0.793 -24.016 14.266 1 91.44 181 GLY B C 1
ATOM 4648 O O . GLY B 1 181 ? -0.452 -23.562 15.352 1 91.44 181 GLY B O 1
ATOM 4649 N N . SER B 1 182 ? -0.538 -25.266 13.938 1 92.56 182 SER B N 1
ATOM 4650 C CA . SER B 1 182 ? 0.161 -26.141 14.875 1 92.56 182 SER B CA 1
ATOM 4651 C C . SER B 1 182 ? 1.622 -25.734 15.023 1 92.56 182 SER B C 1
ATOM 4653 O O . SER B 1 182 ? 2.277 -25.375 14.047 1 92.56 182 SER B O 1
ATOM 4655 N N . PRO B 1 183 ? 2.113 -25.734 16.25 1 93.5 183 PRO B N 1
ATOM 4656 C CA . PRO B 1 183 ? 3.5 -25.328 16.469 1 93.5 183 PRO B CA 1
ATOM 4657 C C . PRO B 1 183 ? 4.504 -26.188 15.711 1 93.5 183 PRO B C 1
ATOM 4659 O O . PRO B 1 183 ? 5.48 -25.672 15.164 1 93.5 183 PRO B O 1
ATOM 4662 N N . ALA B 1 184 ? 4.262 -27.453 15.695 1 94.06 184 ALA B N 1
ATOM 4663 C CA . ALA B 1 184 ? 5.156 -28.344 14.953 1 94.06 184 ALA B CA 1
ATOM 4664 C C . ALA B 1 184 ? 5.145 -28.016 13.461 1 94.06 184 ALA B C 1
ATOM 4666 O O . ALA B 1 184 ? 6.199 -27.969 12.828 1 94.06 184 ALA B O 1
ATOM 4667 N N . ALA B 1 185 ? 3.969 -27.844 12.945 1 94.75 185 ALA B N 1
ATOM 4668 C CA . ALA B 1 185 ? 3.828 -27.516 11.531 1 94.75 185 ALA B CA 1
ATOM 4669 C C . ALA B 1 185 ? 4.477 -26.156 11.211 1 94.75 185 ALA B C 1
ATOM 4671 O O . ALA B 1 185 ? 5.105 -26 10.164 1 94.75 185 ALA B O 1
ATOM 4672 N N . ARG B 1 186 ? 4.344 -25.266 12.078 1 95.56 186 ARG B N 1
ATOM 4673 C CA . ARG B 1 186 ? 4.93 -23.938 11.867 1 95.56 186 ARG B CA 1
ATOM 4674 C C . ARG B 1 186 ? 6.449 -24 11.914 1 95.56 186 ARG B C 1
ATOM 4676 O O . ARG B 1 186 ? 7.129 -23.297 11.164 1 95.56 186 ARG B O 1
ATOM 4683 N N . GLN B 1 187 ? 6.918 -24.812 12.766 1 95.75 187 GLN B N 1
ATOM 4684 C CA . GLN B 1 187 ? 8.367 -25 12.797 1 95.75 187 GLN B CA 1
ATOM 4685 C C . GLN B 1 187 ? 8.867 -25.641 11.508 1 95.75 187 GLN B C 1
ATOM 4687 O O . GLN B 1 187 ? 9.914 -25.25 10.984 1 95.75 187 GLN B O 1
ATOM 4692 N N . ASN B 1 188 ? 8.117 -26.594 11.031 1 95.88 188 ASN B N 1
ATOM 4693 C CA . ASN B 1 188 ? 8.469 -27.219 9.766 1 95.88 188 ASN B CA 1
ATOM 4694 C C . ASN B 1 188 ? 8.438 -26.219 8.609 1 95.88 188 ASN B C 1
ATOM 4696 O O . ASN B 1 188 ? 9.258 -26.297 7.695 1 95.88 188 ASN B O 1
ATOM 4700 N N . ALA B 1 189 ? 7.473 -25.328 8.648 1 97.56 189 ALA B N 1
ATOM 4701 C CA . ALA B 1 189 ? 7.387 -24.281 7.637 1 97.56 189 ALA B CA 1
ATOM 4702 C C . ALA B 1 189 ? 8.633 -23.406 7.648 1 97.56 189 ALA B C 1
ATOM 4704 O O . ALA B 1 189 ? 9.188 -23.078 6.594 1 97.56 189 ALA B O 1
ATOM 4705 N N . ARG B 1 190 ? 9.109 -23.109 8.781 1 96.75 190 ARG B N 1
ATOM 4706 C CA . ARG B 1 190 ? 10.305 -22.281 8.914 1 96.75 190 ARG B CA 1
ATOM 4707 C C . ARG B 1 190 ? 11.531 -23.016 8.398 1 96.75 190 ARG B C 1
ATOM 4709 O O . ARG B 1 190 ? 12.383 -22.406 7.734 1 96.75 190 ARG B O 1
ATOM 4716 N N . ASN B 1 191 ? 11.586 -24.234 8.727 1 96.31 191 ASN B N 1
ATOM 4717 C CA . ASN B 1 191 ? 12.688 -25.062 8.219 1 96.31 191 ASN B CA 1
ATOM 4718 C C . ASN B 1 191 ? 12.68 -25.125 6.699 1 96.31 191 ASN B C 1
ATOM 4720 O O . ASN B 1 191 ? 13.727 -25.016 6.059 1 96.31 191 ASN B O 1
ATOM 4724 N N . LEU B 1 192 ? 11.5 -25.359 6.207 1 97.25 192 LEU B N 1
ATOM 4725 C CA . LEU B 1 192 ? 11.359 -25.422 4.758 1 97.25 192 LEU B CA 1
ATOM 4726 C C . LEU B 1 192 ? 11.75 -24.094 4.113 1 97.25 192 LEU B C 1
ATOM 4728 O O . LEU B 1 192 ? 12.375 -24.078 3.051 1 97.25 192 LEU B O 1
ATOM 4732 N N . HIS B 1 193 ? 11.414 -23.031 4.707 1 97.75 193 HIS B N 1
ATOM 4733 C CA . HIS B 1 193 ? 11.758 -21.703 4.215 1 97.75 193 HIS B CA 1
ATOM 4734 C C . HIS B 1 193 ? 13.273 -21.531 4.113 1 97.75 193 HIS B C 1
ATOM 4736 O O . HIS B 1 193 ? 13.773 -21.016 3.115 1 97.75 193 HIS B O 1
ATOM 4742 N N . SER B 1 194 ? 13.977 -21.969 5.117 1 96.62 194 SER B N 1
ATOM 4743 C CA . SER B 1 194 ? 15.43 -21.859 5.121 1 96.62 194 SER B CA 1
ATOM 4744 C C . SER B 1 194 ? 16.047 -22.672 3.98 1 96.62 194 SER B C 1
ATOM 4746 O O . SER B 1 194 ? 16.938 -22.203 3.283 1 96.62 194 SER B O 1
ATOM 4748 N N . LYS B 1 195 ? 15.477 -23.828 3.816 1 96.81 195 LYS B N 1
ATOM 4749 C CA . LYS B 1 195 ? 15.969 -24.688 2.742 1 96.81 195 LYS B CA 1
ATOM 4750 C C . LYS B 1 195 ? 15.688 -24.078 1.375 1 96.81 195 LYS B C 1
ATOM 4752 O O . LYS B 1 195 ? 16.547 -24.094 0.494 1 96.81 195 LYS B O 1
ATOM 4757 N N . LEU B 1 196 ? 14.508 -23.562 1.216 1 97.62 196 LEU B N 1
ATOM 4758 C CA . LEU B 1 196 ? 14.125 -22.953 -0.052 1 97.62 196 LEU B CA 1
ATOM 4759 C C . LEU B 1 196 ? 14.984 -21.734 -0.348 1 97.62 196 LEU B C 1
ATOM 4761 O O . LEU B 1 196 ? 15.375 -21.5 -1.495 1 97.62 196 LEU B O 1
ATOM 4765 N N . GLY B 1 197 ? 15.242 -20.953 0.67 1 97.56 197 GLY B N 1
ATOM 4766 C CA . GLY B 1 197 ? 16.078 -19.766 0.485 1 97.56 197 GLY B CA 1
ATOM 4767 C C . GLY B 1 197 ? 17.453 -20.094 -0.078 1 97.56 197 GLY B C 1
ATOM 4768 O O . GLY B 1 197 ? 17.922 -19.422 -0.997 1 97.56 197 GLY B O 1
ATOM 4769 N N . MET B 1 198 ? 18.016 -21.109 0.428 1 96 198 MET B N 1
ATOM 4770 C CA . MET B 1 198 ? 19.328 -21.547 -0.048 1 96 198 MET B CA 1
ATOM 4771 C C . MET B 1 198 ? 19.234 -22.031 -1.488 1 96 198 MET B C 1
ATOM 4773 O O . MET B 1 198 ? 20.094 -21.719 -2.311 1 96 198 MET B O 1
ATOM 4777 N N . ALA B 1 199 ? 18.203 -22.797 -1.735 1 96.19 199 ALA B N 1
ATOM 4778 C CA . ALA B 1 199 ? 18.031 -23.344 -3.076 1 96.19 199 ALA B CA 1
ATOM 4779 C C . ALA B 1 199 ? 17.812 -22.234 -4.102 1 96.19 199 ALA B C 1
ATOM 4781 O O . ALA B 1 199 ? 18.391 -22.266 -5.191 1 96.19 199 ALA B O 1
ATOM 4782 N N . ILE B 1 200 ? 16.984 -21.234 -3.781 1 97.31 200 ILE B N 1
ATOM 4783 C CA . ILE B 1 200 ? 16.672 -20.125 -4.68 1 97.31 200 ILE B CA 1
ATOM 4784 C C . ILE B 1 200 ? 17.938 -19.328 -4.98 1 97.31 200 ILE B C 1
ATOM 4786 O O . ILE B 1 200 ? 18.203 -18.984 -6.133 1 97.31 200 ILE B O 1
ATOM 4790 N N . SER B 1 201 ? 18.688 -19.078 -3.967 1 95.5 201 SER B N 1
ATOM 4791 C CA . SER B 1 201 ? 19.922 -18.312 -4.137 1 95.5 201 SER B CA 1
ATOM 4792 C C . SER B 1 201 ? 20.938 -19.078 -4.969 1 95.5 201 SER B C 1
ATOM 4794 O O . SER B 1 201 ? 21.609 -18.5 -5.82 1 95.5 201 SER B O 1
ATOM 4796 N N . ALA B 1 202 ? 20.984 -20.359 -4.75 1 94.12 202 ALA B N 1
ATOM 4797 C CA . ALA B 1 202 ? 21.953 -21.203 -5.461 1 94.12 202 ALA B CA 1
ATOM 4798 C C . ALA B 1 202 ? 21.578 -21.312 -6.938 1 94.12 202 ALA B C 1
ATOM 4800 O O . ALA B 1 202 ? 22.469 -21.438 -7.793 1 94.12 202 ALA B O 1
ATOM 4801 N N . GLN B 1 203 ? 20.328 -21.266 -7.242 1 92.5 203 GLN B N 1
ATOM 4802 C CA . GLN B 1 203 ? 19.875 -21.469 -8.617 1 92.5 203 GLN B CA 1
ATOM 4803 C C . GLN B 1 203 ? 19.547 -20.141 -9.289 1 92.5 203 GLN B C 1
ATOM 4805 O O . GLN B 1 203 ? 18.797 -20.109 -10.273 1 92.5 203 GLN B O 1
ATOM 4810 N N . ARG B 1 204 ? 20.031 -19.078 -8.828 1 91.69 204 ARG B N 1
ATOM 4811 C CA . ARG B 1 204 ? 19.719 -17.766 -9.359 1 91.69 204 ARG B CA 1
ATOM 4812 C C . ARG B 1 204 ? 20.094 -17.656 -10.836 1 91.69 204 ARG B C 1
ATOM 4814 O O . ARG B 1 204 ? 19.375 -17.047 -11.625 1 91.69 204 ARG B O 1
ATOM 4821 N N . ASP B 1 205 ? 21.109 -18.266 -11.242 1 88.5 205 ASP B N 1
ATOM 4822 C CA . ASP B 1 205 ? 21.578 -18.219 -12.625 1 88.5 205 ASP B CA 1
ATOM 4823 C C . ASP B 1 205 ? 20.609 -18.953 -13.547 1 88.5 205 ASP B C 1
ATOM 4825 O O . ASP B 1 205 ? 20.516 -18.656 -14.742 1 88.5 205 ASP B O 1
ATOM 4829 N N . ASN B 1 206 ? 19.906 -19.891 -12.977 1 88 206 ASN B N 1
ATOM 4830 C CA . ASN B 1 206 ? 18.953 -20.672 -13.766 1 88 206 ASN B CA 1
ATOM 4831 C C . ASN B 1 206 ? 17.656 -19.922 -13.984 1 88 206 ASN B C 1
ATOM 4833 O O . ASN B 1 206 ? 17.219 -19.75 -15.125 1 88 206 ASN B O 1
ATOM 4837 N N . TRP B 1 207 ? 17.125 -19.391 -12.922 1 88.69 207 TRP B N 1
ATOM 4838 C CA . TRP B 1 207 ? 15.82 -18.75 -13.094 1 88.69 207 TRP B CA 1
ATOM 4839 C C . TRP B 1 207 ? 15.984 -17.297 -13.484 1 88.69 207 TRP B C 1
ATOM 4841 O O . TRP B 1 207 ? 15.031 -16.656 -13.938 1 88.69 207 TRP B O 1
ATOM 4851 N N . GLY B 1 208 ? 17.156 -16.703 -13.367 1 86.69 208 GLY B N 1
ATOM 4852 C CA . GLY B 1 208 ? 17.406 -15.336 -13.758 1 86.69 208 GLY B CA 1
ATOM 4853 C C . GLY B 1 208 ? 17.938 -15.203 -15.172 1 86.69 208 GLY B C 1
ATOM 4854 O O . GLY B 1 208 ? 18.375 -14.117 -15.578 1 86.69 208 GLY B O 1
ATOM 4855 N N . ARG B 1 209 ? 17.969 -16.25 -15.938 1 78.69 209 ARG B N 1
ATOM 4856 C CA . ARG B 1 209 ? 18.562 -16.266 -17.266 1 78.69 209 ARG B CA 1
ATOM 4857 C C . ARG B 1 209 ? 17.688 -15.562 -18.281 1 78.69 209 ARG B C 1
ATOM 4859 O O . ARG B 1 209 ? 16.469 -15.508 -18.109 1 78.69 209 ARG B O 1
ATOM 4866 N N . LEU B 1 210 ? 18.406 -14.836 -19.266 1 69.94 210 LEU B N 1
ATOM 4867 C CA . LEU B 1 210 ? 17.719 -14.258 -20.406 1 69.94 210 LEU B CA 1
ATOM 4868 C C . LEU B 1 210 ? 17.172 -15.344 -21.328 1 69.94 210 LEU B C 1
ATOM 4870 O O . LEU B 1 210 ? 17.812 -16.391 -21.484 1 69.94 210 LEU B O 1
ATOM 4874 N N . PRO B 1 211 ? 15.922 -15.016 -21.734 1 61.09 211 PRO B N 1
ATOM 4875 C CA . PRO B 1 211 ? 15.469 -15.984 -22.734 1 61.09 211 PRO B CA 1
ATOM 4876 C C . PRO B 1 211 ? 16.391 -16.031 -23.953 1 61.09 211 PRO B C 1
ATOM 4878 O O . PRO B 1 211 ? 16.906 -15.008 -24.391 1 61.09 211 PRO B O 1
ATOM 4881 N N . VAL B 1 212 ? 17.328 -16.859 -24.234 1 53.12 212 VAL B N 1
ATOM 4882 C CA . VAL B 1 212 ? 18.188 -16.984 -25.406 1 53.12 212 VAL B CA 1
ATOM 4883 C C . VAL B 1 212 ? 17.391 -16.75 -26.672 1 53.12 212 VAL B C 1
ATOM 4885 O O . VAL B 1 212 ? 16.359 -17.375 -26.891 1 53.12 212 VAL B O 1
ATOM 4888 N N . GLU B 1 213 ? 17.406 -15.539 -27.188 1 49.28 213 GLU B N 1
ATOM 4889 C CA . GLU B 1 213 ? 16.781 -15.234 -28.469 1 49.28 213 GLU B CA 1
ATOM 4890 C C . GLU B 1 213 ? 16.828 -16.438 -29.406 1 49.28 213 GLU B C 1
ATOM 4892 O O . GLU B 1 213 ? 15.891 -16.672 -30.172 1 49.28 213 GLU B O 1
ATOM 4897 N N . GLY B 1 214 ? 18.188 -16.859 -29.906 1 42.44 214 GLY B N 1
ATOM 4898 C CA . GLY B 1 214 ? 18.5 -17.75 -31.016 1 42.44 214 GLY B CA 1
ATOM 4899 C C . GLY B 1 214 ? 17.875 -19.125 -30.875 1 42.44 214 GLY B C 1
ATOM 4900 O O . GLY B 1 214 ? 18.172 -20.031 -31.656 1 42.44 214 GLY B O 1
ATOM 4901 N N . GLU B 1 215 ? 17.641 -19.609 -29.812 1 43.94 215 GLU B N 1
ATOM 4902 C CA . GLU B 1 215 ? 16.953 -20.875 -30 1 43.94 215 GLU B CA 1
ATOM 4903 C C . GLU B 1 215 ? 15.703 -20.703 -30.859 1 43.94 215 GLU B C 1
ATOM 4905 O O . GLU B 1 215 ? 14.664 -20.234 -30.359 1 43.94 215 GLU B O 1
ATOM 4910 N N . HIS B 1 216 ? 15.836 -20.078 -32.062 1 36.59 216 HIS B N 1
ATOM 4911 C CA . HIS B 1 216 ? 15.07 -20.062 -33.281 1 36.59 216 HIS B CA 1
ATOM 4912 C C . HIS B 1 216 ? 14.109 -21.25 -33.344 1 36.59 216 HIS B C 1
ATOM 4914 O O . HIS B 1 216 ? 14.359 -22.297 -32.75 1 36.59 216 HIS B O 1
ATOM 4920 N N . ASP B 1 217 ? 12.922 -21 -33.969 1 38.28 217 ASP B N 1
ATOM 4921 C CA . ASP B 1 217 ? 11.984 -21.906 -34.625 1 38.28 217 ASP B CA 1
ATOM 4922 C C . ASP B 1 217 ? 12.727 -23 -35.406 1 38.28 217 ASP B C 1
ATOM 4924 O O . ASP B 1 217 ? 13.039 -22.812 -36.594 1 38.28 217 ASP B O 1
ATOM 4928 N N . ASN B 1 218 ? 13.859 -23.578 -35.312 1 36.38 218 ASN B N 1
ATOM 4929 C CA . ASN B 1 218 ? 13.812 -24.75 -36.188 1 36.38 218 ASN B CA 1
ATOM 4930 C C . ASN B 1 218 ? 12.422 -25.375 -36.188 1 36.38 218 ASN B C 1
ATOM 4932 O O . ASN B 1 218 ? 11.797 -25.531 -35.156 1 36.38 218 ASN B O 1
ATOM 4936 N N . GLU B 1 219 ? 11.625 -25.281 -37.375 1 38.12 219 GLU B N 1
ATOM 4937 C CA . GLU B 1 219 ? 10.391 -25.938 -37.812 1 38.12 219 GLU B CA 1
ATOM 4938 C C . GLU B 1 219 ? 10.117 -27.172 -36.969 1 38.12 219 GLU B C 1
ATOM 4940 O O . GLU B 1 219 ? 8.961 -27.5 -36.688 1 38.12 219 GLU B O 1
ATOM 4945 N N . ASP B 1 220 ? 11.016 -28.281 -37.094 1 36.81 220 ASP B N 1
ATOM 4946 C CA . ASP B 1 220 ? 10.758 -29.656 -36.688 1 36.81 220 ASP B CA 1
ATOM 4947 C C . ASP B 1 220 ? 10.617 -29.75 -35.188 1 36.81 220 ASP B C 1
ATOM 4949 O O . ASP B 1 220 ? 10.031 -30.703 -34.656 1 36.81 220 ASP B O 1
ATOM 4953 N N . SER B 1 221 ? 11.852 -29.531 -34.5 1 35.19 221 SER B N 1
ATOM 4954 C CA . SER B 1 221 ? 11.773 -29.984 -33.125 1 35.19 221 SER B CA 1
ATOM 4955 C C . SER B 1 221 ? 10.914 -29.062 -32.281 1 35.19 221 SER B C 1
ATOM 4957 O O . SER B 1 221 ? 10.891 -27.844 -32.5 1 35.19 221 SER B O 1
ATOM 4959 N N . GLY B 1 222 ? 9.742 -29.281 -31.797 1 35.28 222 GLY B N 1
ATOM 4960 C CA . GLY B 1 222 ? 8.766 -28.969 -30.781 1 35.28 222 GLY B CA 1
ATOM 4961 C C . GLY B 1 222 ? 9.312 -28.078 -29.672 1 35.28 222 GLY B C 1
ATOM 4962 O O . GLY B 1 222 ? 8.812 -28.094 -28.547 1 35.28 222 GLY B O 1
ATOM 4963 N N . SER B 1 223 ? 10.594 -27.719 -29.812 1 37.66 223 SER B N 1
ATOM 4964 C CA . SER B 1 223 ? 11.125 -27.188 -28.578 1 37.66 223 SER B CA 1
ATOM 4965 C C . SER B 1 223 ? 10.383 -25.938 -28.141 1 37.66 223 SER B C 1
ATOM 4967 O O . SER B 1 223 ? 10.18 -25.016 -28.938 1 37.66 223 SER B O 1
ATOM 4969 N N . PRO B 1 224 ? 9.609 -25.906 -27.141 1 38.31 224 PRO B N 1
ATOM 4970 C CA . PRO B 1 224 ? 8.797 -24.906 -26.438 1 38.31 224 PRO B CA 1
ATOM 4971 C C . PRO B 1 224 ? 9.492 -23.547 -26.344 1 38.31 224 PRO B C 1
ATOM 4973 O O . PRO B 1 224 ? 10.719 -23.484 -26.25 1 38.31 224 PRO B O 1
ATOM 4976 N N . ILE B 1 225 ? 9.297 -22.391 -27.188 1 41.97 225 ILE B N 1
ATOM 4977 C CA . ILE B 1 225 ? 9.422 -20.953 -26.969 1 41.97 225 ILE B CA 1
ATOM 4978 C C . ILE B 1 225 ? 9.945 -20.688 -25.562 1 41.97 225 ILE B C 1
ATOM 4980 O O . ILE B 1 225 ? 9.578 -21.391 -24.625 1 41.97 225 ILE B O 1
ATOM 4984 N N . SER B 1 226 ? 11.086 -19.797 -25.422 1 50.41 226 SER B N 1
ATOM 4985 C CA . SER B 1 226 ? 11.844 -19.25 -24.297 1 50.41 226 SER B CA 1
ATOM 4986 C C . SER B 1 226 ? 10.961 -19.031 -23.078 1 50.41 226 SER B C 1
ATOM 4988 O O . SER B 1 226 ? 10.07 -18.172 -23.094 1 50.41 226 SER B O 1
ATOM 4990 N N . ARG B 1 227 ? 10.336 -20.078 -22.406 1 64.25 227 ARG B N 1
ATOM 4991 C CA . ARG B 1 227 ? 9.297 -20.312 -21.422 1 64.25 227 ARG B CA 1
ATOM 4992 C C . ARG B 1 227 ? 9.664 -19.688 -20.078 1 64.25 227 ARG B C 1
ATOM 4994 O O . ARG B 1 227 ? 10.727 -19.984 -19.516 1 64.25 227 ARG B O 1
ATOM 5001 N N . TRP B 1 228 ? 9.367 -18.297 -19.984 1 83.88 228 TRP B N 1
ATOM 5002 C CA . TRP B 1 228 ? 9.453 -17.781 -18.625 1 83.88 228 TRP B CA 1
ATOM 5003 C C . TRP B 1 228 ? 9 -18.828 -17.609 1 83.88 228 TRP B C 1
ATOM 5005 O O . TRP B 1 228 ? 7.891 -19.359 -17.719 1 83.88 228 TRP B O 1
ATOM 5015 N N . PRO B 1 229 ? 9.969 -19.203 -16.812 1 90.75 229 PRO B N 1
ATOM 5016 C CA . PRO B 1 229 ? 9.484 -20.125 -15.773 1 90.75 229 PRO B CA 1
ATOM 5017 C C . PRO B 1 229 ? 8.57 -19.422 -14.766 1 90.75 229 PRO B C 1
ATOM 5019 O O . PRO B 1 229 ? 8.969 -19.203 -13.617 1 90.75 229 PRO B O 1
ATOM 5022 N N . ILE B 1 230 ? 7.348 -19.156 -15.195 1 92.62 230 ILE B N 1
ATOM 5023 C CA . ILE B 1 230 ? 6.402 -18.375 -14.406 1 92.62 230 ILE B CA 1
ATOM 5024 C C . ILE B 1 230 ? 6.137 -19.078 -13.078 1 92.62 230 ILE B C 1
ATOM 5026 O O . ILE B 1 230 ? 6.051 -18.422 -12.031 1 92.62 230 ILE B O 1
ATOM 5030 N N . ALA B 1 231 ? 6.031 -20.469 -13.148 1 94.44 231 ALA B N 1
ATOM 5031 C CA . ALA B 1 231 ? 5.766 -21.234 -11.93 1 94.44 231 ALA B CA 1
ATOM 5032 C C . ALA B 1 231 ? 6.887 -21.047 -10.914 1 94.44 231 ALA B C 1
ATOM 5034 O O . ALA B 1 231 ? 6.629 -20.953 -9.711 1 94.44 231 ALA B O 1
ATOM 5035 N N . THR B 1 232 ? 8.078 -21.016 -11.398 1 95.19 232 THR B N 1
ATOM 5036 C CA . THR B 1 232 ? 9.219 -20.797 -10.516 1 95.19 232 THR B CA 1
ATOM 5037 C C . THR B 1 232 ? 9.156 -19.406 -9.891 1 95.19 232 THR B C 1
ATOM 5039 O O . THR B 1 232 ? 9.414 -19.234 -8.695 1 95.19 232 THR B O 1
ATOM 5042 N N . TYR B 1 233 ? 8.805 -18.391 -10.719 1 97.25 233 TYR B N 1
ATOM 5043 C CA . TYR B 1 233 ? 8.68 -17.016 -10.211 1 97.25 233 TYR B CA 1
ATOM 5044 C C . TYR B 1 233 ? 7.594 -16.938 -9.148 1 97.25 233 TYR B C 1
ATOM 5046 O O . TYR B 1 233 ? 7.766 -16.266 -8.125 1 97.25 233 TYR B O 1
ATOM 5054 N N . GLN B 1 234 ? 6.512 -17.594 -9.391 1 97.81 234 GLN B N 1
ATOM 5055 C CA . GLN B 1 234 ? 5.426 -17.625 -8.422 1 97.81 234 GLN B CA 1
ATOM 5056 C C . GLN B 1 234 ? 5.883 -18.266 -7.109 1 97.81 234 GLN B C 1
ATOM 5058 O O . GLN B 1 234 ? 5.535 -17.781 -6.027 1 97.81 234 GLN B O 1
ATOM 5063 N N . GLY B 1 235 ? 6.637 -19.344 -7.219 1 98.12 235 GLY B N 1
ATOM 5064 C CA . GLY B 1 235 ? 7.18 -19.969 -6.027 1 98.12 235 GLY B CA 1
ATOM 5065 C C . GLY B 1 235 ? 8.086 -19.062 -5.227 1 98.12 235 GLY B C 1
ATOM 5066 O O . GLY B 1 235 ? 8.008 -19.016 -3.998 1 98.12 235 GLY B O 1
ATOM 5067 N N . ILE B 1 236 ? 8.93 -18.328 -5.938 1 98.5 236 ILE B N 1
ATOM 5068 C CA . ILE B 1 236 ? 9.836 -17.391 -5.285 1 98.5 236 ILE B CA 1
ATOM 5069 C C . ILE B 1 236 ? 9.039 -16.281 -4.605 1 98.5 236 ILE B C 1
ATOM 5071 O O . ILE B 1 236 ? 9.375 -15.852 -3.498 1 98.5 236 ILE B O 1
ATOM 5075 N N . LEU B 1 237 ? 8.016 -15.797 -5.277 1 98.62 237 LEU B N 1
ATOM 5076 C CA . LEU B 1 237 ? 7.164 -14.766 -4.695 1 98.62 237 LEU B CA 1
ATOM 5077 C C . LEU B 1 237 ? 6.504 -15.266 -3.412 1 98.62 237 LEU B C 1
ATOM 5079 O O . LEU B 1 237 ? 6.477 -14.547 -2.408 1 98.62 237 LEU B O 1
ATOM 5083 N N . LEU B 1 238 ? 5.965 -16.469 -3.438 1 98.69 238 LEU B N 1
ATOM 5084 C CA . LEU B 1 238 ? 5.352 -17.047 -2.248 1 98.69 238 LEU B CA 1
ATOM 5085 C C . LEU B 1 238 ? 6.371 -17.188 -1.124 1 98.69 238 LEU B C 1
ATOM 5087 O O . LEU B 1 238 ? 6.047 -16.984 0.047 1 98.69 238 LEU B O 1
ATOM 5091 N N . TYR B 1 239 ? 7.566 -17.562 -1.514 1 98.5 239 TYR B N 1
ATOM 5092 C CA . TYR B 1 239 ? 8.664 -17.641 -0.556 1 98.5 239 TYR B CA 1
ATOM 5093 C C . TYR B 1 239 ? 8.875 -16.297 0.135 1 98.5 239 TYR B C 1
ATOM 5095 O O . TYR B 1 239 ? 9.031 -16.234 1.357 1 98.5 239 TYR B O 1
ATOM 5103 N N . ILE B 1 240 ? 8.875 -15.242 -0.614 1 98 240 ILE B N 1
ATOM 5104 C CA . ILE B 1 240 ? 9.117 -13.906 -0.084 1 98 240 ILE B CA 1
ATOM 5105 C C . ILE B 1 240 ? 7.949 -13.477 0.798 1 98 240 ILE B C 1
ATOM 5107 O O . ILE B 1 240 ? 8.148 -12.883 1.861 1 98 240 ILE B O 1
ATOM 5111 N N . ILE B 1 241 ? 6.734 -13.68 0.348 1 98.06 241 ILE B N 1
ATOM 5112 C CA . ILE B 1 241 ? 5.555 -13.344 1.14 1 98.06 241 ILE B CA 1
ATOM 5113 C C . ILE B 1 241 ? 5.625 -14.039 2.494 1 98.06 241 ILE B C 1
ATOM 5115 O O . ILE B 1 241 ? 5.34 -13.43 3.529 1 98.06 241 ILE B O 1
ATOM 5119 N N . PHE B 1 242 ? 6.023 -15.297 2.461 1 98.19 242 PHE B N 1
ATOM 5120 C CA . PHE B 1 242 ? 6.141 -16.047 3.703 1 98.19 242 PHE B CA 1
ATOM 5121 C C . PHE B 1 242 ? 7.215 -15.445 4.602 1 98.19 242 PHE B C 1
ATOM 5123 O O . PHE B 1 242 ? 7.066 -15.422 5.824 1 98.19 242 PHE B O 1
ATOM 5130 N N . SER B 1 243 ? 8.289 -15.008 3.998 1 97.25 243 SER B N 1
ATOM 5131 C CA . SER B 1 243 ? 9.352 -14.359 4.77 1 97.25 243 SER B CA 1
ATOM 5132 C C . SER B 1 243 ? 8.805 -13.203 5.594 1 97.25 243 SER B C 1
ATOM 5134 O O . SER B 1 243 ? 9.227 -12.992 6.73 1 97.25 243 SER B O 1
ATOM 5136 N N . LEU B 1 244 ? 7.895 -12.523 5.039 1 96.19 244 LEU B N 1
ATOM 5137 C CA . LEU B 1 244 ? 7.293 -11.383 5.723 1 96.19 244 LEU B CA 1
ATOM 5138 C C . LEU B 1 244 ? 6.328 -11.852 6.809 1 96.19 244 LEU B C 1
ATOM 5140 O O . LEU B 1 244 ? 6.297 -11.281 7.902 1 96.19 244 LEU B O 1
ATOM 5144 N N . LEU B 1 245 ? 5.629 -12.867 6.574 1 95.19 245 LEU B N 1
ATOM 5145 C CA . LEU B 1 245 ? 4.621 -13.375 7.5 1 95.19 245 LEU B CA 1
ATOM 5146 C C . LEU B 1 245 ? 5.277 -14.031 8.711 1 95.19 245 LEU B C 1
ATOM 5148 O O . LEU B 1 245 ? 4.773 -13.922 9.828 1 95.19 245 LEU B O 1
ATOM 5152 N N . ALA B 1 246 ? 6.383 -14.703 8.5 1 93.38 246 ALA B N 1
ATOM 5153 C CA . ALA B 1 246 ? 6.973 -15.547 9.539 1 93.38 246 ALA B CA 1
ATOM 5154 C C . ALA B 1 246 ? 8.078 -14.812 10.281 1 93.38 246 ALA B C 1
ATOM 5156 O O . ALA B 1 246 ? 8.648 -15.344 11.242 1 93.38 246 ALA B O 1
ATOM 5157 N N . SER B 1 247 ? 8.375 -13.609 9.922 1 88.94 247 SER B N 1
ATOM 5158 C CA . SER B 1 247 ? 9.461 -12.867 10.562 1 88.94 247 SER B CA 1
ATOM 5159 C C . SER B 1 247 ? 9.133 -12.547 12.016 1 88.94 247 SER B C 1
ATOM 5161 O O . SER B 1 247 ? 8.008 -12.156 12.336 1 88.94 247 SER B O 1
ATOM 5163 N N . VAL B 1 248 ? 10.125 -12.812 12.914 1 83.31 248 VAL B N 1
ATOM 5164 C CA . VAL B 1 248 ? 10.016 -12.469 14.328 1 83.31 248 VAL B CA 1
ATOM 5165 C C . VAL B 1 248 ? 11.281 -11.75 14.789 1 83.31 248 VAL B C 1
ATOM 5167 O O . VAL B 1 248 ? 12.367 -12.344 14.797 1 83.31 248 VAL B O 1
ATOM 5170 N N . PRO B 1 249 ? 11.195 -10.469 15.188 1 84.69 249 PRO B N 1
ATOM 5171 C CA . PRO B 1 249 ? 9.992 -9.633 15.148 1 84.69 249 PRO B CA 1
ATOM 5172 C C . PRO B 1 249 ? 9.727 -9.055 13.758 1 84.69 249 PRO B C 1
ATOM 5174 O O . PRO B 1 249 ? 10.648 -8.945 12.945 1 84.69 249 PRO B O 1
ATOM 5177 N N . ILE B 1 250 ? 8.461 -8.781 13.539 1 86 250 ILE B N 1
ATOM 5178 C CA . ILE B 1 250 ? 8.125 -8.07 12.32 1 86 250 ILE B CA 1
ATOM 5179 C C . ILE B 1 250 ? 8.734 -6.668 12.352 1 86 250 ILE B C 1
ATOM 5181 O O . ILE B 1 250 ? 8.57 -5.938 13.336 1 86 250 ILE B O 1
ATOM 5185 N N . GLY B 1 251 ? 9.477 -6.379 11.352 1 86.94 251 GLY B N 1
ATOM 5186 C CA . GLY B 1 251 ? 10.109 -5.074 11.266 1 86.94 251 GLY B CA 1
ATOM 5187 C C . GLY B 1 251 ? 9.297 -4.07 10.469 1 86.94 251 GLY B C 1
ATOM 5188 O O . GLY B 1 251 ? 8.812 -4.379 9.383 1 86.94 251 GLY B O 1
ATOM 5189 N N . LEU B 1 252 ? 9.07 -2.949 11.078 1 91.44 252 LEU B N 1
ATOM 5190 C CA . LEU B 1 252 ? 8.367 -1.859 10.414 1 91.44 252 LEU B CA 1
ATOM 5191 C C . LEU B 1 252 ? 9.219 -0.597 10.383 1 91.44 252 LEU B C 1
ATOM 5193 O O . LEU B 1 252 ? 9.805 -0.212 11.398 1 91.44 252 LEU B O 1
ATOM 5197 N N . GLU B 1 253 ? 9.352 -0.056 9.227 1 92.06 253 GLU B N 1
ATOM 5198 C CA . GLU B 1 253 ? 10.023 1.233 9.094 1 92.06 253 GLU B CA 1
ATOM 5199 C C . GLU B 1 253 ? 9.094 2.381 9.477 1 92.06 253 GLU B C 1
ATOM 5201 O O . GLU B 1 253 ? 7.895 2.172 9.688 1 92.06 253 GLU B O 1
ATOM 5206 N N . LEU B 1 254 ? 9.633 3.549 9.57 1 92.94 254 LEU B N 1
ATOM 5207 C CA . LEU B 1 254 ? 8.844 4.711 9.969 1 92.94 254 LEU B CA 1
ATOM 5208 C C . LEU B 1 254 ? 7.762 5.008 8.938 1 92.94 254 LEU B C 1
ATOM 5210 O O . LEU B 1 254 ? 6.75 5.637 9.258 1 92.94 254 LEU B O 1
ATOM 5214 N N . ASN B 1 255 ? 7.984 4.641 7.676 1 92.88 255 ASN B N 1
ATOM 5215 C CA . ASN B 1 255 ? 6.977 4.828 6.637 1 92.88 255 ASN B CA 1
ATOM 5216 C C . ASN B 1 255 ? 5.969 3.686 6.617 1 92.88 255 ASN B C 1
ATOM 5218 O O . ASN B 1 255 ? 5.121 3.613 5.727 1 92.88 255 ASN B O 1
ATOM 5222 N N . LEU B 1 256 ? 6.105 2.715 7.531 1 94 256 LEU B N 1
ATOM 5223 C CA . LEU B 1 256 ? 5.227 1.567 7.727 1 94 256 LEU B CA 1
ATOM 5224 C C . LEU B 1 256 ? 5.477 0.501 6.668 1 94 256 LEU B C 1
ATOM 5226 O O . LEU B 1 256 ? 4.629 -0.364 6.438 1 94 256 LEU B O 1
ATOM 5230 N N . CYS B 1 257 ? 6.578 0.547 5.984 1 93 257 CYS B N 1
ATOM 5231 C CA . CYS B 1 257 ? 6.988 -0.534 5.094 1 93 257 CYS B CA 1
ATOM 5232 C C . CYS B 1 257 ? 7.52 -1.721 5.891 1 93 257 CYS B C 1
ATOM 5234 O O . CYS B 1 257 ? 8.133 -1.544 6.945 1 93 257 CYS B O 1
ATOM 5236 N N . LEU B 1 258 ? 7.355 -2.812 5.367 1 93.62 258 LEU B N 1
ATOM 5237 C CA . LEU B 1 258 ? 7.84 -4.039 5.992 1 93.62 258 LEU B CA 1
ATOM 5238 C C . LEU B 1 258 ? 9.305 -4.277 5.656 1 93.62 258 LEU B C 1
ATOM 5240 O O . LEU B 1 258 ? 9.742 -4.012 4.531 1 93.62 258 LEU B O 1
ATOM 5244 N N . THR B 1 259 ? 10.047 -4.793 6.566 1 91.38 259 THR B N 1
ATOM 5245 C CA . THR B 1 259 ? 11.469 -5.035 6.355 1 91.38 259 THR B CA 1
ATOM 5246 C C . THR B 1 259 ? 11.734 -6.52 6.113 1 91.38 259 THR B C 1
ATOM 5248 O O . THR B 1 259 ? 11.109 -7.375 6.742 1 91.38 259 THR B O 1
ATOM 5251 N N . LEU B 1 260 ? 12.578 -6.773 5.211 1 92.38 260 LEU B N 1
ATOM 5252 C CA . LEU B 1 260 ? 13.039 -8.125 4.906 1 92.38 260 LEU B CA 1
ATOM 5253 C C . LEU B 1 260 ? 14.492 -8.312 5.32 1 92.38 260 LEU B C 1
ATOM 5255 O O . LEU B 1 260 ? 15.266 -7.348 5.34 1 92.38 260 LEU B O 1
ATOM 5259 N N . HIS B 1 261 ? 14.797 -9.555 5.676 1 90.19 261 HIS B N 1
ATOM 5260 C CA . HIS B 1 261 ? 16.203 -9.867 5.863 1 90.19 261 HIS B CA 1
ATOM 5261 C C . HIS B 1 261 ? 16.984 -9.672 4.57 1 90.19 261 HIS B C 1
ATOM 5263 O O . HIS B 1 261 ? 16.422 -9.773 3.479 1 90.19 261 HIS B O 1
ATOM 5269 N N . LEU B 1 262 ? 18.25 -9.453 4.668 1 89.19 262 LEU B N 1
ATOM 5270 C CA . LEU B 1 262 ? 19.094 -9.062 3.543 1 89.19 262 LEU B CA 1
ATOM 5271 C C . LEU B 1 262 ? 19.047 -10.117 2.439 1 89.19 262 LEU B C 1
ATOM 5273 O O . LEU B 1 262 ? 18.828 -9.789 1.271 1 89.19 262 LEU B O 1
ATOM 5277 N N . PRO B 1 263 ? 19.219 -11.414 2.752 1 91.5 263 PRO B N 1
ATOM 5278 C CA . PRO B 1 263 ? 19.203 -12.391 1.663 1 91.5 263 PRO B CA 1
ATOM 5279 C C . PRO B 1 263 ? 17.859 -12.422 0.925 1 91.5 263 PRO B C 1
ATOM 5281 O O . PRO B 1 263 ? 17.828 -12.578 -0.298 1 91.5 263 PRO B O 1
ATOM 5284 N N . ASP B 1 264 ? 16.766 -12.328 1.679 1 94.06 264 ASP B N 1
ATOM 5285 C CA . ASP B 1 264 ? 15.445 -12.344 1.061 1 94.06 264 ASP B CA 1
ATOM 5286 C C . ASP B 1 264 ? 15.203 -11.078 0.241 1 94.06 264 ASP B C 1
ATOM 5288 O O . ASP B 1 264 ? 14.531 -11.125 -0.793 1 94.06 264 ASP B O 1
ATOM 5292 N N . ARG B 1 265 ? 15.734 -9.977 0.7 1 93.12 265 ARG B N 1
ATOM 5293 C CA . ARG B 1 265 ? 15.648 -8.734 -0.07 1 93.12 265 ARG B CA 1
ATOM 5294 C C . ARG B 1 265 ? 16.406 -8.859 -1.393 1 93.12 265 ARG B C 1
ATOM 5296 O O . ARG B 1 265 ? 15.938 -8.367 -2.424 1 93.12 265 ARG B O 1
ATOM 5303 N N . GLN B 1 266 ? 17.484 -9.453 -1.335 1 92.12 266 GLN B N 1
ATOM 5304 C CA . GLN B 1 266 ? 18.266 -9.664 -2.551 1 92.12 266 GLN B CA 1
ATOM 5305 C C . GLN B 1 266 ? 17.516 -10.562 -3.533 1 92.12 266 GLN B C 1
ATOM 5307 O O . GLN B 1 266 ? 17.547 -10.32 -4.742 1 92.12 266 GLN B O 1
ATOM 5312 N N . ILE B 1 267 ? 16.891 -11.562 -2.984 1 95.06 267 ILE B N 1
ATOM 5313 C CA . ILE B 1 267 ? 16.094 -12.445 -3.83 1 95.06 267 ILE B CA 1
ATOM 5314 C C . ILE B 1 267 ? 14.961 -11.664 -4.484 1 95.06 267 ILE B C 1
ATOM 5316 O O . ILE B 1 267 ? 14.711 -11.805 -5.68 1 95.06 267 ILE B O 1
ATOM 5320 N N . LEU B 1 268 ? 14.281 -10.836 -3.695 1 95.88 268 LEU B N 1
ATOM 5321 C CA . LEU B 1 268 ? 13.203 -10.016 -4.227 1 95.88 268 LEU B CA 1
ATOM 5322 C C . LEU B 1 268 ? 13.719 -9.094 -5.332 1 95.88 268 LEU B C 1
ATOM 5324 O O . LEU B 1 268 ? 13.109 -9 -6.402 1 95.88 268 LEU B O 1
ATOM 5328 N N . SER B 1 269 ? 14.789 -8.43 -5.094 1 93.25 269 SER B N 1
ATOM 5329 C CA . SER B 1 269 ? 15.367 -7.523 -6.078 1 93.25 269 SER B CA 1
ATOM 5330 C C . SER B 1 269 ? 15.75 -8.266 -7.352 1 93.25 269 SER B C 1
ATOM 5332 O O . SER B 1 269 ? 15.516 -7.777 -8.461 1 93.25 269 SER B O 1
ATOM 5334 N N . ALA B 1 270 ? 16.328 -9.391 -7.16 1 93.88 270 ALA B N 1
ATOM 5335 C CA . ALA B 1 270 ? 16.734 -10.203 -8.305 1 93.88 270 ALA B CA 1
ATOM 5336 C C . ALA B 1 270 ? 15.523 -10.633 -9.125 1 93.88 270 ALA B C 1
ATOM 5338 O O . ALA B 1 270 ? 15.562 -10.648 -10.352 1 93.88 270 ALA B O 1
ATOM 5339 N N . LEU B 1 271 ? 14.508 -11.039 -8.445 1 96.31 271 LEU B N 1
ATOM 5340 C CA . LEU B 1 271 ? 13.289 -11.461 -9.133 1 96.31 271 LEU B CA 1
ATOM 5341 C C . LEU B 1 271 ? 12.711 -10.312 -9.953 1 96.31 271 LEU B C 1
ATOM 5343 O O . LEU B 1 271 ? 12.367 -10.492 -11.125 1 96.31 271 LEU B O 1
ATOM 5347 N N . ILE B 1 272 ? 12.625 -9.109 -9.352 1 95.75 272 ILE B N 1
ATOM 5348 C CA . ILE B 1 272 ? 12.086 -7.934 -10.031 1 95.75 272 ILE B CA 1
ATOM 5349 C C . ILE B 1 272 ? 12.961 -7.586 -11.234 1 95.75 272 ILE B C 1
ATOM 5351 O O . ILE B 1 272 ? 12.445 -7.359 -12.336 1 95.75 272 ILE B O 1
ATOM 5355 N N . GLU B 1 273 ? 14.18 -7.605 -11.047 1 93.12 273 GLU B N 1
ATOM 5356 C CA . GLU B 1 273 ? 15.109 -7.289 -12.125 1 93.12 273 GLU B CA 1
ATOM 5357 C C . GLU B 1 273 ? 14.977 -8.273 -13.281 1 93.12 273 GLU B C 1
ATOM 5359 O O . GLU B 1 273 ? 14.977 -7.879 -14.445 1 93.12 273 GLU B O 1
ATOM 5364 N N . THR B 1 274 ? 14.914 -9.508 -12.938 1 93.5 274 THR B N 1
ATOM 5365 C CA . THR B 1 274 ? 14.773 -10.547 -13.953 1 93.5 274 THR B CA 1
ATOM 5366 C C . THR B 1 274 ? 13.477 -10.359 -14.742 1 93.5 274 THR B C 1
ATOM 5368 O O . THR B 1 274 ? 13.477 -10.43 -15.969 1 93.5 274 THR B O 1
ATOM 5371 N N . CYS B 1 275 ? 12.367 -10.125 -14.047 1 95 275 CYS B N 1
ATOM 5372 C CA . CYS B 1 275 ? 11.078 -9.945 -14.703 1 95 275 CYS B CA 1
ATOM 5373 C C . CYS B 1 275 ? 11.094 -8.719 -15.609 1 95 275 CYS B C 1
ATOM 5375 O O . CYS B 1 275 ? 10.516 -8.742 -16.703 1 95 275 CYS B O 1
ATOM 5377 N N . LEU B 1 276 ? 11.719 -7.645 -15.172 1 94 276 LEU B N 1
ATOM 5378 C CA . LEU B 1 276 ? 11.789 -6.422 -15.961 1 94 276 LEU B CA 1
ATOM 5379 C C . LEU B 1 276 ? 12.711 -6.602 -17.156 1 94 276 LEU B C 1
ATOM 5381 O O . LEU B 1 276 ? 12.391 -6.156 -18.266 1 94 276 LEU B O 1
ATOM 5385 N N . ARG B 1 277 ? 13.82 -7.23 -16.922 1 90.62 277 ARG B N 1
ATOM 5386 C CA . ARG B 1 277 ? 14.781 -7.48 -18 1 90.62 277 ARG B CA 1
ATOM 5387 C C . ARG B 1 277 ? 14.156 -8.328 -19.109 1 90.62 277 ARG B C 1
ATOM 5389 O O . ARG B 1 277 ? 14.406 -8.086 -20.281 1 90.62 277 ARG B O 1
ATOM 5396 N N . ASN B 1 278 ? 13.359 -9.289 -18.719 1 90.62 278 ASN B N 1
ATOM 5397 C CA . ASN B 1 278 ? 12.727 -10.18 -19.672 1 90.62 278 ASN B CA 1
ATOM 5398 C C . ASN B 1 278 ? 11.414 -9.602 -20.203 1 90.62 278 ASN B C 1
ATOM 5400 O O . ASN B 1 278 ? 10.727 -10.242 -21 1 90.62 278 ASN B O 1
ATOM 5404 N N . ASN B 1 279 ? 10.992 -8.43 -19.812 1 91.19 279 ASN B N 1
ATOM 5405 C CA . ASN B 1 279 ? 9.805 -7.727 -20.266 1 91.19 279 ASN B CA 1
ATOM 5406 C C . ASN B 1 279 ? 8.555 -8.602 -20.141 1 91.19 279 ASN B C 1
ATOM 5408 O O . ASN B 1 279 ? 7.754 -8.672 -21.078 1 91.19 279 ASN B O 1
ATOM 5412 N N . ILE B 1 280 ? 8.43 -9.297 -19.047 1 92.88 280 ILE B N 1
ATOM 5413 C CA . ILE B 1 280 ? 7.332 -10.219 -18.812 1 92.88 280 ILE B CA 1
ATOM 5414 C C . ILE B 1 280 ? 6.027 -9.445 -18.641 1 92.88 280 ILE B C 1
ATOM 5416 O O . ILE B 1 280 ? 4.953 -9.945 -18.969 1 92.88 280 ILE B O 1
ATOM 5420 N N . PHE B 1 281 ? 6.109 -8.195 -18.188 1 95.56 281 PHE B N 1
ATOM 5421 C CA . PHE B 1 281 ? 4.918 -7.43 -17.844 1 95.56 281 PHE B CA 1
ATOM 5422 C C . PHE B 1 281 ? 4.465 -6.566 -19.016 1 95.56 281 PHE B C 1
ATOM 5424 O O . PHE B 1 281 ? 3.85 -5.516 -18.812 1 95.56 281 PHE B O 1
ATOM 5431 N N . TYR B 1 282 ? 4.852 -6.938 -20.141 1 94.44 282 TYR B N 1
ATOM 5432 C CA . TYR B 1 282 ? 4.34 -6.367 -21.391 1 94.44 282 TYR B CA 1
ATOM 5433 C C . TYR B 1 282 ? 3.295 -7.281 -22.016 1 94.44 282 TYR B C 1
ATOM 5435 O O . TYR B 1 282 ? 3.604 -8.414 -22.406 1 94.44 282 TYR B O 1
ATOM 5443 N N . TYR B 1 283 ? 2.09 -6.773 -22.188 1 93.56 283 TYR B N 1
ATOM 5444 C CA . TYR B 1 283 ? 0.916 -7.578 -22.516 1 93.56 283 TYR B CA 1
ATOM 5445 C C . TYR B 1 283 ? 1.116 -8.336 -23.812 1 93.56 283 TYR B C 1
ATOM 5447 O O . TYR B 1 283 ? 0.835 -9.539 -23.891 1 93.56 283 TYR B O 1
ATOM 5455 N N . PRO B 1 284 ? 1.608 -7.766 -24.875 1 90.38 284 PRO B N 1
ATOM 5456 C CA . PRO B 1 284 ? 1.812 -8.516 -26.109 1 90.38 284 PRO B CA 1
ATOM 5457 C C . PRO B 1 284 ? 2.773 -9.688 -25.953 1 90.38 284 PRO B C 1
ATOM 5459 O O . PRO B 1 284 ? 2.607 -10.727 -26.594 1 90.38 284 PRO B O 1
ATOM 5462 N N . ASN B 1 285 ? 3.762 -9.562 -25.078 1 89.5 285 ASN B N 1
ATOM 5463 C CA . ASN B 1 285 ? 4.68 -10.664 -24.812 1 89.5 285 ASN B CA 1
ATOM 5464 C C . ASN B 1 285 ? 3.98 -11.805 -24.078 1 89.5 285 ASN B C 1
ATOM 5466 O O . ASN B 1 285 ? 4.281 -12.977 -24.312 1 89.5 285 ASN B O 1
ATOM 5470 N N . MET B 1 286 ? 3.033 -11.453 -23.266 1 90.44 286 MET B N 1
ATOM 5471 C CA . MET B 1 286 ? 2.26 -12.461 -22.547 1 90.44 286 MET B CA 1
ATOM 5472 C C . MET B 1 286 ? 1.445 -13.312 -23.516 1 90.44 286 MET B C 1
ATOM 5474 O O . MET B 1 286 ? 1.384 -14.539 -23.359 1 90.44 286 MET B O 1
ATOM 5478 N N . LEU B 1 287 ? 0.912 -12.586 -24.484 1 88 287 LEU B N 1
ATOM 5479 C CA . LEU B 1 287 ? 0.063 -13.273 -25.453 1 88 287 LEU B CA 1
ATOM 5480 C C . LEU B 1 287 ? 0.896 -14.148 -26.391 1 88 287 LEU B C 1
ATOM 5482 O O . LEU B 1 287 ? 0.485 -15.25 -26.75 1 88 287 LEU B O 1
ATOM 5486 N N . THR B 1 288 ? 2.02 -13.656 -26.703 1 85.12 288 THR B N 1
ATOM 5487 C CA . THR B 1 288 ? 2.891 -14.367 -27.641 1 85.12 288 THR B CA 1
ATOM 5488 C C . THR B 1 288 ? 3.414 -15.656 -27.016 1 85.12 288 THR B C 1
ATOM 5490 O O . THR B 1 288 ? 3.635 -16.641 -27.719 1 85.12 288 THR B O 1
ATOM 5493 N N . ARG B 1 289 ? 3.553 -15.688 -25.766 1 83 289 ARG B N 1
ATOM 5494 C CA . ARG B 1 289 ? 4.047 -16.875 -25.062 1 83 289 ARG B CA 1
ATOM 5495 C C . ARG B 1 289 ? 3.098 -18.047 -25.25 1 83 289 ARG B C 1
ATOM 5497 O O . ARG B 1 289 ? 3.535 -19.203 -25.328 1 83 289 ARG B O 1
ATOM 5504 N N . TYR B 1 290 ? 1.811 -17.75 -25.312 1 80.44 290 TYR B N 1
ATOM 5505 C CA . TYR B 1 290 ? 0.828 -18.828 -25.375 1 80.44 290 TYR B CA 1
ATOM 5506 C C . TYR B 1 290 ? 0.169 -18.906 -26.75 1 80.44 290 TYR B C 1
ATOM 5508 O O . TYR B 1 290 ? -0.923 -19.453 -26.891 1 80.44 290 TYR B O 1
ATOM 5516 N N . HIS B 1 291 ? 0.839 -18.344 -27.734 1 76.25 291 HIS B N 1
ATOM 5517 C CA . HIS B 1 291 ? 0.263 -18.297 -29.078 1 76.25 291 HIS B CA 1
ATOM 5518 C C . HIS B 1 291 ? 0.131 -19.688 -29.672 1 76.25 291 HIS B C 1
ATOM 5520 O O . HIS B 1 291 ? -0.726 -19.922 -30.516 1 76.25 291 HIS B O 1
ATOM 5526 N N . TYR B 1 292 ? 0.941 -20.656 -29.141 1 72.19 292 TYR B N 1
ATOM 5527 C CA . TYR B 1 292 ? 0.94 -21.984 -29.734 1 72.19 292 TYR B CA 1
ATOM 5528 C C . TYR B 1 292 ? -0.07 -22.891 -29.031 1 72.19 292 TYR B C 1
ATOM 5530 O O . TYR B 1 292 ? -0.33 -24 -29.484 1 72.19 292 TYR B O 1
ATOM 5538 N N . VAL B 1 293 ? -0.66 -22.344 -28 1 76.94 293 VAL B N 1
ATOM 5539 C CA . VAL B 1 293 ? -1.628 -23.141 -27.266 1 76.94 293 VAL B CA 1
ATOM 5540 C C . VAL B 1 293 ? -2.967 -23.141 -28 1 76.94 293 VAL B C 1
ATOM 5542 O O . VAL B 1 293 ? -3.459 -22.094 -28.406 1 76.94 293 VAL B O 1
ATOM 5545 N N . GLU B 1 294 ? -3.482 -24.25 -28.281 1 77.88 294 GLU B N 1
ATOM 5546 C CA . GLU B 1 294 ? -4.719 -24.391 -29.047 1 77.88 294 GLU B CA 1
ATOM 5547 C C . GLU B 1 294 ? -5.941 -24.094 -28.172 1 77.88 294 GLU B C 1
ATOM 5549 O O . GLU B 1 294 ? -6.934 -23.547 -28.656 1 77.88 294 GLU B O 1
ATOM 5554 N N . SER B 1 295 ? -5.816 -24.344 -26.922 1 84 295 SER B N 1
ATOM 5555 C CA . SER B 1 295 ? -6.957 -24.156 -26.031 1 84 295 SER B CA 1
ATOM 5556 C C . SER B 1 295 ? -7.035 -22.719 -25.531 1 84 295 SER B C 1
ATOM 5558 O O . SER B 1 295 ? -6.09 -22.219 -24.922 1 84 295 SER B O 1
ATOM 5560 N N . ILE B 1 296 ? -8.18 -22.094 -25.766 1 83 296 ILE B N 1
ATOM 5561 C CA . ILE B 1 296 ? -8.398 -20.719 -25.344 1 83 296 ILE B CA 1
ATOM 5562 C C . ILE B 1 296 ? -8.375 -20.625 -23.828 1 83 296 ILE B C 1
ATOM 5564 O O . ILE B 1 296 ? -7.914 -19.625 -23.266 1 83 296 ILE B O 1
ATOM 5568 N N . THR B 1 297 ? -8.898 -21.656 -23.25 1 87.25 297 THR B N 1
ATOM 5569 C CA . THR B 1 297 ? -8.938 -21.656 -21.781 1 87.25 297 THR B CA 1
ATOM 5570 C C . THR B 1 297 ? -7.527 -21.703 -21.203 1 87.25 297 THR B C 1
ATOM 5572 O O . THR B 1 297 ? -7.215 -20.984 -20.25 1 87.25 297 THR B O 1
ATOM 5575 N N . CYS B 1 298 ? -6.727 -22.516 -21.859 1 86.75 298 CYS B N 1
ATOM 5576 C CA . CYS B 1 298 ? -5.352 -22.625 -21.391 1 86.75 298 CYS B CA 1
ATOM 5577 C C . CYS B 1 298 ? -4.582 -21.328 -21.609 1 86.75 298 CYS B C 1
ATOM 5579 O O . CYS B 1 298 ? -3.793 -20.922 -20.766 1 86.75 298 CYS B O 1
ATOM 5581 N N . MET B 1 299 ? -4.832 -20.734 -22.703 1 88.31 299 MET B N 1
ATOM 5582 C CA . MET B 1 299 ? -4.188 -19.469 -23 1 88.31 299 MET B CA 1
ATOM 5583 C C . MET B 1 299 ? -4.617 -18.391 -22 1 88.31 299 MET B C 1
ATOM 5585 O O . MET B 1 299 ? -3.781 -17.641 -21.5 1 88.31 299 MET B O 1
ATOM 5589 N N . TRP B 1 300 ? -5.922 -18.391 -21.766 1 91.5 300 TRP B N 1
ATOM 5590 C CA . TRP B 1 300 ? -6.453 -17.406 -20.828 1 91.5 300 TRP B CA 1
ATOM 5591 C C . TRP B 1 300 ? -5.852 -17.594 -19.438 1 91.5 300 TRP B C 1
ATOM 5593 O O . TRP B 1 300 ? -5.422 -16.641 -18.797 1 91.5 300 TRP B O 1
ATOM 5603 N N . VAL B 1 301 ? -5.824 -18.828 -18.969 1 92.81 301 VAL B N 1
ATOM 5604 C CA . VAL B 1 301 ? -5.305 -19.125 -17.625 1 92.81 301 VAL B CA 1
ATOM 5605 C C . VAL B 1 301 ? -3.838 -18.703 -17.547 1 92.81 301 VAL B C 1
ATOM 5607 O O . VAL B 1 301 ? -3.422 -18.078 -16.562 1 92.81 301 VAL B O 1
ATOM 5610 N N . GLY B 1 302 ? -3.1 -18.984 -18.562 1 91.69 302 GLY B N 1
ATOM 5611 C CA . GLY B 1 302 ? -1.694 -18.609 -18.594 1 91.69 302 GLY B CA 1
ATOM 5612 C C . GLY B 1 302 ? -1.471 -17.125 -18.5 1 91.69 302 GLY B C 1
ATOM 5613 O O . GLY B 1 302 ? -0.646 -16.656 -17.719 1 91.69 302 GLY B O 1
ATOM 5614 N N . VAL B 1 303 ? -2.176 -16.391 -19.297 1 93.38 303 VAL B N 1
ATOM 5615 C CA . VAL B 1 303 ? -2.039 -14.938 -19.328 1 93.38 303 VAL B CA 1
ATOM 5616 C C . VAL B 1 303 ? -2.512 -14.344 -18 1 93.38 303 VAL B C 1
ATOM 5618 O O . VAL B 1 303 ? -1.864 -13.461 -17.453 1 93.38 303 VAL B O 1
ATOM 5621 N N . GLU B 1 304 ? -3.631 -14.844 -17.453 1 94.88 304 GLU B N 1
ATOM 5622 C CA . GLU B 1 304 ? -4.18 -14.352 -16.203 1 94.88 304 GLU B CA 1
ATOM 5623 C C . GLU B 1 304 ? -3.215 -14.617 -15.039 1 94.88 304 GLU B C 1
ATOM 5625 O O . GLU B 1 304 ? -3.105 -13.797 -14.125 1 94.88 304 GLU B O 1
ATOM 5630 N N . GLU B 1 305 ? -2.539 -15.719 -15.086 1 95.38 305 GLU B N 1
ATOM 5631 C CA . GLU B 1 305 ? -1.561 -16.031 -14.047 1 95.38 305 GLU B CA 1
ATOM 5632 C C . GLU B 1 305 ? -0.419 -15.023 -14.039 1 95.38 305 GLU B C 1
ATOM 5634 O O . GLU B 1 305 ? 0.057 -14.617 -12.977 1 95.38 305 GLU B O 1
ATOM 5639 N N . ILE B 1 306 ? 0.008 -14.641 -15.227 1 96.12 306 ILE B N 1
ATOM 5640 C CA . ILE B 1 306 ? 1.104 -13.68 -15.328 1 96.12 306 ILE B CA 1
ATOM 5641 C C . ILE B 1 306 ? 0.644 -12.312 -14.82 1 96.12 306 ILE B C 1
ATOM 5643 O O . ILE B 1 306 ? 1.379 -11.633 -14.102 1 96.12 306 ILE B O 1
ATOM 5647 N N . LYS B 1 307 ? -0.576 -11.93 -15.188 1 96.25 307 LYS B N 1
ATOM 5648 C CA . LYS B 1 307 ? -1.124 -10.664 -14.719 1 96.25 307 LYS B CA 1
ATOM 5649 C C . LYS B 1 307 ? -1.188 -10.625 -13.195 1 96.25 307 LYS B C 1
ATOM 5651 O O . LYS B 1 307 ? -0.742 -9.664 -12.57 1 96.25 307 LYS B O 1
ATOM 5656 N N . ARG B 1 308 ? -1.724 -11.648 -12.641 1 96.81 308 ARG B N 1
ATOM 5657 C CA . ARG B 1 308 ? -1.902 -11.727 -11.188 1 96.81 308 ARG B CA 1
ATOM 5658 C C . ARG B 1 308 ? -0.558 -11.812 -10.477 1 96.81 308 ARG B C 1
ATOM 5660 O O . ARG B 1 308 ? -0.384 -11.242 -9.398 1 96.81 308 ARG B O 1
ATOM 5667 N N . PHE B 1 309 ? 0.326 -12.531 -11.125 1 97.69 309 PHE B N 1
ATOM 5668 C CA . PHE B 1 309 ? 1.685 -12.578 -10.602 1 97.69 309 PHE B CA 1
ATOM 5669 C C . PHE B 1 309 ? 2.293 -11.18 -10.555 1 97.69 309 PHE B C 1
ATOM 5671 O O . PHE B 1 309 ? 2.879 -10.789 -9.547 1 97.69 309 PHE B O 1
ATOM 5678 N N . GLY B 1 310 ? 2.156 -10.438 -11.641 1 97.56 310 GLY B N 1
ATOM 5679 C CA . GLY B 1 310 ? 2.684 -9.086 -11.695 1 97.56 310 GLY B CA 1
ATOM 5680 C C . GLY B 1 310 ? 2.096 -8.172 -10.641 1 97.56 310 GLY B C 1
ATOM 5681 O O . GLY B 1 310 ? 2.82 -7.406 -10 1 97.56 310 GLY B O 1
ATOM 5682 N N . LEU B 1 311 ? 0.85 -8.266 -10.414 1 96.5 311 LEU B N 1
ATOM 5683 C CA . LEU B 1 311 ? 0.169 -7.434 -9.43 1 96.5 311 LEU B CA 1
ATOM 5684 C C . LEU B 1 311 ? 0.6 -7.797 -8.016 1 96.5 311 LEU B C 1
ATOM 5686 O O . LEU B 1 311 ? 0.809 -6.918 -7.176 1 96.5 311 LEU B O 1
ATOM 5690 N N . ALA B 1 312 ? 0.696 -9.062 -7.777 1 97.38 312 ALA B N 1
ATOM 5691 C CA . ALA B 1 312 ? 1.143 -9.508 -6.461 1 97.38 312 ALA B CA 1
ATOM 5692 C C . ALA B 1 312 ? 2.58 -9.07 -6.191 1 97.38 312 ALA B C 1
ATOM 5694 O O . ALA B 1 312 ? 2.91 -8.648 -5.082 1 97.38 312 ALA B O 1
ATOM 5695 N N . LEU B 1 313 ? 3.393 -9.258 -7.207 1 97.75 313 LEU B N 1
ATOM 5696 C CA . LEU B 1 313 ? 4.781 -8.836 -7.07 1 97.75 313 LEU B CA 1
ATOM 5697 C C . LEU B 1 313 ? 4.867 -7.336 -6.793 1 97.75 313 LEU B C 1
ATOM 5699 O O . LEU B 1 313 ? 5.672 -6.898 -5.969 1 97.75 313 LEU B O 1
ATOM 5703 N N . TYR B 1 314 ? 4.043 -6.586 -7.477 1 96.44 314 TYR B N 1
ATOM 5704 C CA . TYR B 1 314 ? 3.994 -5.148 -7.238 1 96.44 314 TYR B CA 1
ATOM 5705 C C . TYR B 1 314 ? 3.564 -4.852 -5.809 1 96.44 314 TYR B C 1
ATOM 5707 O O . TYR B 1 314 ? 4.152 -3.994 -5.141 1 96.44 314 TYR B O 1
ATOM 5715 N N . LYS B 1 315 ? 2.521 -5.477 -5.363 1 95.75 315 LYS B N 1
ATOM 5716 C CA . LYS B 1 315 ? 2.029 -5.293 -4 1 95.75 315 LYS B CA 1
ATOM 5717 C C . LYS B 1 315 ? 3.131 -5.555 -2.979 1 95.75 315 LYS B C 1
ATOM 5719 O O . LYS B 1 315 ? 3.332 -4.758 -2.059 1 95.75 315 LYS B O 1
ATOM 5724 N N . VAL B 1 316 ? 3.857 -6.621 -3.131 1 96.06 316 VAL B N 1
ATOM 5725 C CA . VAL B 1 316 ? 4.922 -6.984 -2.199 1 96.06 316 VAL B CA 1
ATOM 5726 C C . VAL B 1 316 ? 6.055 -5.965 -2.287 1 96.06 316 VAL B C 1
ATOM 5728 O O . VAL B 1 316 ? 6.602 -5.547 -1.265 1 96.06 316 VAL B O 1
ATOM 5731 N N . SER B 1 317 ? 6.406 -5.629 -3.523 1 94.44 317 SER B N 1
ATOM 5732 C CA . SER B 1 317 ? 7.453 -4.629 -3.713 1 94.44 317 SER B CA 1
ATOM 5733 C C . SER B 1 317 ? 7.098 -3.316 -3.025 1 94.44 317 SER B C 1
ATOM 5735 O O . SER B 1 317 ? 7.945 -2.695 -2.385 1 94.44 317 SER B O 1
ATOM 5737 N N . ARG B 1 318 ? 5.852 -2.971 -3.203 1 92.38 318 ARG B N 1
ATOM 5738 C CA . ARG B 1 318 ? 5.367 -1.735 -2.6 1 92.38 318 ARG B CA 1
ATOM 5739 C C . ARG B 1 318 ? 5.41 -1.814 -1.076 1 92.38 318 ARG B C 1
ATOM 5741 O O . ARG B 1 318 ? 5.797 -0.854 -0.41 1 92.38 318 ARG B O 1
ATOM 5748 N N . LEU B 1 319 ? 4.988 -2.883 -0.515 1 93.5 319 LEU B N 1
ATOM 5749 C CA . LEU B 1 319 ? 4.93 -3.064 0.932 1 93.5 319 LEU B CA 1
ATOM 5750 C C . LEU B 1 319 ? 6.332 -3.057 1.536 1 93.5 319 LEU B C 1
ATOM 5752 O O . LEU B 1 319 ? 6.52 -2.609 2.67 1 93.5 319 LEU B O 1
ATOM 5756 N N . CYS B 1 320 ? 7.305 -3.551 0.859 1 92.06 320 CYS B N 1
ATOM 5757 C CA . CYS B 1 320 ? 8.672 -3.607 1.363 1 92.06 320 CYS B CA 1
ATOM 5758 C C . CYS B 1 320 ? 9.406 -2.299 1.094 1 92.06 320 CYS B C 1
ATOM 5760 O O . CYS B 1 320 ? 10.344 -1.946 1.815 1 92.06 320 CYS B O 1
ATOM 5762 N N . GLY B 1 321 ? 8.961 -1.499 0.109 1 86.44 321 GLY B N 1
ATOM 5763 C CA . GLY B 1 321 ? 9.609 -0.235 -0.205 1 86.44 321 GLY B CA 1
ATOM 5764 C C . GLY B 1 321 ? 11.062 -0.392 -0.599 1 86.44 321 GLY B C 1
ATOM 5765 O O . GLY B 1 321 ? 11.492 -1.48 -0.987 1 86.44 321 GLY B O 1
ATOM 5766 N N . ARG B 1 322 ? 11.766 0.708 -0.736 1 71.19 322 ARG B N 1
ATOM 5767 C CA . ARG B 1 322 ? 13.18 0.699 -1.088 1 71.19 322 ARG B CA 1
ATOM 5768 C C . ARG B 1 322 ? 14.039 0.308 0.11 1 71.19 322 ARG B C 1
ATOM 5770 O O . ARG B 1 322 ? 15.234 0.045 -0.037 1 71.19 322 ARG B O 1
ATOM 5777 N N . GLY B 1 323 ? 13.273 -0.099 1.174 1 60.28 323 GLY B N 1
ATOM 5778 C CA . GLY B 1 323 ? 13.633 -0.398 2.551 1 60.28 323 GLY B CA 1
ATOM 5779 C C . GLY B 1 323 ? 15.125 -0.609 2.748 1 60.28 323 GLY B C 1
ATOM 5780 O O . GLY B 1 323 ? 15.867 -0.795 1.778 1 60.28 323 GLY B O 1
ATOM 5781 N N . SER B 1 324 ? 15.633 -0.176 3.893 1 57.16 324 SER B N 1
ATOM 5782 C CA . SER B 1 324 ? 16.859 -0.512 4.613 1 57.16 324 SER B CA 1
ATOM 5783 C C . SER B 1 324 ? 16.891 -1.987 4.996 1 57.16 324 SER B C 1
ATOM 5785 O O . SER B 1 324 ? 15.844 -2.619 5.137 1 57.16 324 SER B O 1
ATOM 5787 N N . CYS B 1 325 ? 17.828 -2.762 4.477 1 51.28 325 CYS B N 1
ATOM 5788 C CA . CYS B 1 325 ? 17.984 -4.152 4.895 1 51.28 325 CYS B CA 1
ATOM 5789 C C . CYS B 1 325 ? 18.203 -4.25 6.398 1 51.28 325 CYS B C 1
ATOM 5791 O O . CYS B 1 325 ? 18.766 -3.334 7.008 1 51.28 325 CYS B O 1
ATOM 5793 N N . LEU B 1 326 ? 17.406 -5.051 7.023 1 49.78 326 LEU B N 1
ATOM 5794 C CA . LEU B 1 326 ? 17.781 -5.375 8.398 1 49.78 326 LEU B CA 1
ATOM 5795 C C . LEU B 1 326 ? 19.234 -5.832 8.461 1 49.78 326 LEU B C 1
ATOM 5797 O O . LEU B 1 326 ? 19.641 -6.754 7.746 1 49.78 326 LEU B O 1
ATOM 5801 N N . GLY B 1 327 ? 20.156 -5.203 9.344 1 45.59 327 GLY B N 1
ATOM 5802 C CA . GLY B 1 327 ? 21.547 -5.508 9.648 1 45.59 327 GLY B CA 1
ATOM 5803 C C . GLY B 1 327 ? 22.531 -4.77 8.75 1 45.59 327 GLY B C 1
ATOM 5804 O O . GLY B 1 327 ? 23.75 -4.812 8.984 1 45.59 327 GLY B O 1
ATOM 5805 N N . GLY B 1 328 ? 22.375 -4.52 7.414 1 45.31 328 GLY B N 1
ATOM 5806 C CA . GLY B 1 328 ? 23.438 -3.961 6.59 1 45.31 328 GLY B CA 1
ATOM 5807 C C . GLY B 1 328 ? 23.188 -2.518 6.195 1 45.31 328 GLY B C 1
ATOM 5808 O O . GLY B 1 328 ? 22.062 -2.025 6.297 1 45.31 328 GLY B O 1
ATOM 5809 N N . SER B 1 329 ? 24.156 -1.644 6.352 1 45 329 SER B N 1
ATOM 5810 C CA . SER B 1 329 ? 24.312 -0.236 6.004 1 45 329 SER B CA 1
ATOM 5811 C C . SER B 1 329 ? 23.953 0.017 4.543 1 45 329 SER B C 1
ATOM 5813 O O . SER B 1 329 ? 23.953 1.162 4.086 1 45 329 SER B O 1
ATOM 5815 N N . ASP B 1 330 ? 24.078 -0.943 3.611 1 44 330 ASP B N 1
ATOM 5816 C CA . ASP B 1 330 ? 24.141 -0.61 2.191 1 44 330 ASP B CA 1
ATOM 5817 C C . ASP B 1 330 ? 22.75 -0.422 1.61 1 44 330 ASP B C 1
ATOM 5819 O O . ASP B 1 330 ? 21.875 -1.282 1.776 1 44 330 ASP B O 1
ATOM 5823 N N . GLU B 1 331 ? 22.234 0.73 1.577 1 49.03 331 GLU B N 1
ATOM 5824 C CA . GLU B 1 331 ? 21.109 1.078 0.711 1 49.03 331 GLU B CA 1
ATOM 5825 C C . GLU B 1 331 ? 21.109 0.221 -0.551 1 49.03 331 GLU B C 1
ATOM 5827 O O . GLU B 1 331 ? 21.906 0.443 -1.466 1 49.03 331 GLU B O 1
ATOM 5832 N N . THR B 1 332 ? 21.047 -1.029 -0.469 1 49.34 332 THR B N 1
ATOM 5833 C CA . THR B 1 332 ? 20.938 -1.755 -1.729 1 49.34 332 THR B CA 1
ATOM 5834 C C . THR B 1 332 ? 19.797 -1.203 -2.576 1 49.34 332 THR B C 1
ATOM 5836 O O . THR B 1 332 ? 18.672 -1.068 -2.096 1 49.34 332 THR B O 1
ATOM 5839 N N . ASP B 1 333 ? 20.094 -0.321 -3.418 1 54.56 333 ASP B N 1
ATOM 5840 C CA . ASP B 1 333 ? 19.266 0.3 -4.441 1 54.56 333 ASP B CA 1
ATOM 5841 C C . ASP B 1 333 ? 18.391 -0.739 -5.145 1 54.56 333 ASP B C 1
ATOM 5843 O O . ASP B 1 333 ? 18.688 -1.153 -6.266 1 54.56 333 ASP B O 1
ATOM 5847 N N . GLY B 1 334 ? 17.75 -1.675 -4.367 1 65.31 334 GLY B N 1
ATOM 5848 C CA . GLY B 1 334 ? 16.953 -2.615 -5.133 1 65.31 334 GLY B CA 1
ATOM 5849 C C . GLY B 1 334 ? 15.852 -1.944 -5.934 1 65.31 334 GLY B C 1
ATOM 5850 O O . GLY B 1 334 ? 15.375 -0.869 -5.566 1 65.31 334 GLY B O 1
ATOM 5851 N N . ARG B 1 335 ? 15.797 -2.254 -7.191 1 75 335 ARG B N 1
ATOM 5852 C CA . ARG B 1 335 ? 14.773 -1.745 -8.102 1 75 335 ARG B CA 1
ATOM 5853 C C . ARG B 1 335 ? 13.375 -2.08 -7.605 1 75 335 ARG B C 1
ATOM 5855 O O . ARG B 1 335 ? 13.141 -3.18 -7.098 1 75 335 ARG B O 1
ATOM 5862 N N . LEU B 1 336 ? 12.578 -1.128 -7.34 1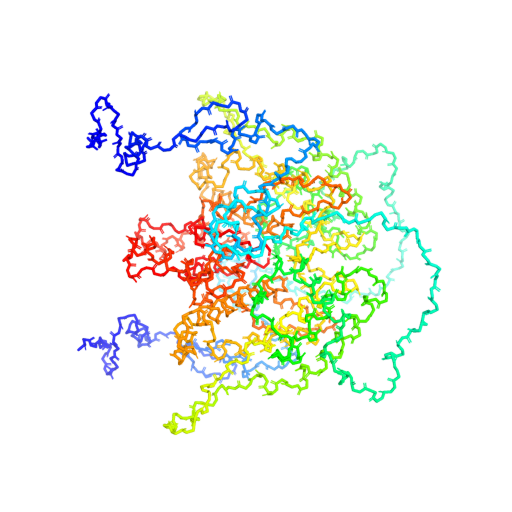 85.94 336 LEU B N 1
ATOM 5863 C CA . LEU B 1 336 ? 11.172 -1.308 -7.008 1 85.94 336 LEU B CA 1
ATOM 5864 C C . LEU B 1 336 ? 10.32 -1.424 -8.266 1 85.94 336 LEU B C 1
ATOM 5866 O O . LEU B 1 336 ? 10.656 -0.844 -9.305 1 85.94 336 LEU B O 1
ATOM 5870 N N . LEU B 1 337 ? 9.445 -2.334 -8.18 1 92.69 337 LEU B N 1
ATOM 5871 C CA . LEU B 1 337 ? 8.484 -2.436 -9.266 1 92.69 337 LEU B CA 1
ATOM 5872 C C . LEU B 1 337 ? 7.504 -1.27 -9.234 1 92.69 337 LEU B C 1
ATOM 5874 O O . LEU B 1 337 ? 6.926 -0.968 -8.188 1 92.69 337 LEU B O 1
ATOM 5878 N N . ARG B 1 338 ? 7.379 -0.577 -10.359 1 91.44 338 ARG B N 1
ATOM 5879 C CA . ARG B 1 338 ? 6.492 0.579 -10.461 1 91.44 338 ARG B CA 1
ATOM 5880 C C . ARG B 1 338 ? 5.219 0.228 -11.219 1 91.44 338 ARG B C 1
ATOM 5882 O O . ARG B 1 338 ? 5.18 -0.76 -11.961 1 91.44 338 ARG B O 1
ATOM 5889 N N . LEU B 1 339 ? 4.215 1.046 -10.953 1 92.31 339 LEU B N 1
ATOM 5890 C CA . LEU B 1 339 ? 2.967 0.856 -11.688 1 92.31 339 LEU B CA 1
ATOM 5891 C C . LEU B 1 339 ? 3.191 1.002 -13.188 1 92.31 339 LEU B C 1
ATOM 5893 O O . LEU B 1 339 ? 2.555 0.309 -13.984 1 92.31 339 LEU B O 1
ATOM 5897 N N . SER B 1 340 ? 4.086 1.864 -13.57 1 92.06 340 SER B N 1
ATOM 5898 C CA . SER B 1 340 ? 4.371 2.139 -14.969 1 92.06 340 SER B CA 1
ATOM 5899 C C . SER B 1 340 ? 5 0.93 -15.656 1 92.06 340 SER B C 1
ATOM 5901 O O . SER B 1 340 ? 4.996 0.834 -16.891 1 92.06 340 SER B O 1
ATOM 5903 N N . ASP B 1 341 ? 5.535 0.016 -14.859 1 94.19 341 ASP B N 1
ATOM 5904 C CA . ASP B 1 341 ? 6.16 -1.188 -15.398 1 94.19 341 ASP B CA 1
ATOM 5905 C C . ASP B 1 341 ? 5.105 -2.219 -15.797 1 94.19 341 ASP B C 1
ATOM 5907 O O . ASP B 1 341 ? 5.398 -3.148 -16.562 1 94.19 341 ASP B O 1
ATOM 5911 N N . LEU B 1 342 ? 3.898 -2.123 -15.227 1 95.94 342 LEU B N 1
ATOM 5912 C CA . LEU B 1 342 ? 2.836 -3.092 -15.469 1 95.94 342 LEU B CA 1
ATOM 5913 C C . LEU B 1 342 ? 2.021 -2.711 -16.703 1 95.94 342 LEU B C 1
ATOM 5915 O O . LEU B 1 342 ? 0.935 -2.141 -16.578 1 95.94 342 LEU B O 1
ATOM 5919 N N . GLN B 1 343 ? 2.537 -3.082 -17.859 1 94.81 343 GLN B N 1
ATOM 5920 C CA . GLN B 1 343 ? 1.931 -2.699 -19.125 1 94.81 343 GLN B CA 1
ATOM 5921 C C . GLN B 1 343 ? 0.937 -3.756 -19.609 1 94.81 343 GLN B C 1
ATOM 5923 O O . GLN B 1 343 ? 1.095 -4.32 -20.688 1 94.81 343 GLN B O 1
ATOM 5928 N N . PHE B 1 344 ? -0.017 -4.023 -18.828 1 94.38 344 PHE B N 1
ATOM 5929 C CA . PHE B 1 344 ? -1.109 -4.941 -19.125 1 94.38 344 PHE B CA 1
ATOM 5930 C C . PHE B 1 344 ? -2.391 -4.5 -18.438 1 94.38 344 PHE B C 1
ATOM 5932 O O . PHE B 1 344 ? -2.354 -3.674 -17.516 1 94.38 344 PHE B O 1
ATOM 5939 N N . PRO B 1 345 ? -3.531 -4.934 -18.922 1 92.75 345 PRO B N 1
ATOM 5940 C CA . PRO B 1 345 ? -4.797 -4.551 -18.297 1 92.75 345 PRO B CA 1
ATOM 5941 C C . PRO B 1 345 ? -5.051 -5.301 -16.984 1 92.75 345 PRO B C 1
ATOM 5943 O O . PRO B 1 345 ? -4.383 -6.297 -16.703 1 92.75 345 PRO B O 1
ATOM 5946 N N . MET B 1 346 ? -5.965 -4.785 -16.203 1 93 346 MET B N 1
ATOM 5947 C CA . MET B 1 346 ? -6.355 -5.434 -14.953 1 93 346 MET B CA 1
ATOM 5948 C C . MET B 1 346 ? -6.855 -6.852 -15.211 1 93 346 MET B C 1
ATOM 5950 O O . MET B 1 346 ? -7.457 -7.125 -16.25 1 93 346 MET B O 1
ATOM 5954 N N . PRO B 1 347 ? -6.535 -7.762 -14.258 1 92.94 347 PRO B N 1
ATOM 5955 C CA . PRO B 1 347 ? -7.07 -9.117 -14.406 1 92.94 347 PRO B CA 1
ATOM 5956 C C . PRO B 1 347 ? -8.594 -9.141 -14.523 1 92.94 347 PRO B C 1
ATOM 5958 O O . PRO B 1 347 ? -9.266 -8.211 -14.07 1 92.94 347 PRO B O 1
ATOM 5961 N N . ASP B 1 348 ? -9.023 -10.125 -15.148 1 88.94 348 ASP B N 1
ATOM 5962 C CA . ASP B 1 348 ? -10.453 -10.266 -15.375 1 88.94 348 ASP B CA 1
ATOM 5963 C C . ASP B 1 348 ? -11.188 -10.562 -14.07 1 88.94 348 ASP B C 1
ATOM 5965 O O . ASP B 1 348 ? -10.57 -10.641 -13.008 1 88.94 348 ASP B O 1
ATOM 5969 N N . LYS B 1 349 ? -12.391 -10.742 -14.086 1 86.06 349 LYS B N 1
ATOM 5970 C CA . LYS B 1 349 ? -13.258 -10.859 -12.922 1 86.06 349 LYS B CA 1
ATOM 5971 C C . LYS B 1 349 ? -12.938 -12.125 -12.117 1 86.06 349 LYS B C 1
ATOM 5973 O O . LYS B 1 349 ? -12.477 -13.117 -12.68 1 86.06 349 LYS B O 1
ATOM 5978 N N . LYS B 1 350 ? -13.266 -12.039 -10.898 1 87.12 350 LYS B N 1
ATOM 5979 C CA . LYS B 1 350 ? -12.977 -13.102 -9.945 1 87.12 350 LYS B CA 1
ATOM 5980 C C . LYS B 1 350 ? -13.75 -14.375 -10.281 1 87.12 350 LYS B C 1
ATOM 5982 O O . LYS B 1 350 ? -13.258 -15.484 -10.062 1 87.12 350 LYS B O 1
ATOM 5987 N N . ASN B 1 351 ? -14.883 -14.164 -10.859 1 86.12 351 ASN B N 1
ATOM 5988 C CA . ASN B 1 351 ? -15.711 -15.32 -11.18 1 86.12 351 ASN B CA 1
ATOM 5989 C C . ASN B 1 351 ? -15.062 -16.188 -12.258 1 86.12 351 ASN B C 1
ATOM 5991 O O . ASN B 1 351 ? -15.195 -17.422 -12.227 1 86.12 351 ASN B O 1
ATOM 5995 N N . LEU B 1 352 ? -14.43 -15.617 -13.18 1 89.5 352 LEU B N 1
ATOM 5996 C CA . LEU B 1 352 ? -13.727 -16.359 -14.219 1 89.5 352 LEU B CA 1
ATOM 5997 C C . LEU B 1 352 ? -12.539 -17.125 -13.633 1 89.5 352 LEU B C 1
ATOM 5999 O O . LEU B 1 352 ? -12.312 -18.281 -13.969 1 89.5 352 LEU B O 1
ATOM 6003 N N . TRP B 1 353 ? -11.852 -16.531 -12.672 1 91.19 353 TRP B N 1
ATOM 6004 C CA . TRP B 1 353 ? -10.641 -17.109 -12.078 1 91.19 353 TRP B CA 1
ATOM 6005 C C . TRP B 1 353 ? -10.984 -18.281 -11.18 1 91.19 353 TRP B C 1
ATOM 6007 O O . TRP B 1 353 ? -10.195 -19.219 -11.047 1 91.19 353 TRP B O 1
ATOM 6017 N N . HIS B 1 354 ? -12.18 -18.25 -10.648 1 89.19 354 HIS B N 1
ATOM 6018 C CA . HIS B 1 354 ? -12.57 -19.297 -9.711 1 89.19 354 HIS B CA 1
ATOM 6019 C C . HIS B 1 354 ? -13.445 -20.344 -10.398 1 89.19 354 HIS B C 1
ATOM 6021 O O . HIS B 1 354 ? -14.039 -21.188 -9.727 1 89.19 354 HIS B O 1
ATOM 6027 N N . ALA B 1 355 ? -13.445 -20.297 -11.789 1 89.06 355 ALA B N 1
ATOM 6028 C CA . ALA B 1 355 ? -14.195 -21.312 -12.508 1 89.06 355 ALA B CA 1
ATOM 6029 C C . ALA B 1 355 ? -13.688 -22.719 -12.164 1 89.06 355 ALA B C 1
ATOM 6031 O O . ALA B 1 355 ? -12.477 -22.953 -12.125 1 89.06 355 ALA B O 1
ATOM 6032 N N . GLY B 1 356 ? -14.57 -23.656 -11.953 1 84.31 356 GLY B N 1
ATOM 6033 C CA . GLY B 1 356 ? -14.234 -24.953 -11.398 1 84.31 356 GLY B CA 1
ATOM 6034 C C . GLY B 1 356 ? -13.758 -25.938 -12.445 1 84.31 356 GLY B C 1
ATOM 6035 O O . GLY B 1 356 ? -13.289 -27.031 -12.109 1 84.31 356 GLY B O 1
ATOM 6036 N N . SER B 1 357 ? -13.969 -25.656 -13.742 1 86.25 357 SER B N 1
ATOM 6037 C CA . SER B 1 357 ? -13.562 -26.547 -14.82 1 86.25 357 SER B CA 1
ATOM 6038 C C . SER B 1 357 ? -13.273 -25.766 -16.094 1 86.25 357 SER B C 1
ATOM 6040 O O . SER B 1 357 ? -13.648 -24.594 -16.219 1 86.25 357 SER B O 1
ATOM 6042 N N . ASN B 1 358 ? -12.523 -26.422 -17.016 1 85.81 358 ASN B N 1
ATOM 6043 C CA . ASN B 1 358 ? -12.227 -25.797 -18.312 1 85.81 358 ASN B CA 1
ATOM 6044 C C . ASN B 1 358 ? -13.5 -25.516 -19.094 1 85.81 358 ASN B C 1
ATOM 6046 O O . ASN B 1 358 ? -13.602 -24.5 -19.766 1 85.81 358 ASN B O 1
ATOM 6050 N N . ALA B 1 359 ? -14.336 -26.484 -19.016 1 87.19 359 ALA B N 1
ATOM 6051 C CA . ALA B 1 359 ? -15.602 -26.312 -19.734 1 87.19 359 ALA B CA 1
ATOM 6052 C C . ALA B 1 359 ? -16.375 -25.109 -19.203 1 87.19 359 ALA B C 1
ATOM 6054 O O . ALA B 1 359 ? -16.906 -24.312 -19.969 1 87.19 359 ALA B O 1
ATOM 6055 N N . GLU B 1 360 ? -16.422 -25.016 -17.875 1 90.75 360 GLU B N 1
ATOM 6056 C CA . GLU B 1 360 ? -17.094 -23.859 -17.266 1 90.75 360 GLU B CA 1
ATOM 6057 C C . GLU B 1 360 ? -16.406 -22.562 -17.641 1 90.75 360 GLU B C 1
ATOM 6059 O O . GLU B 1 360 ? -17.062 -21.562 -17.953 1 90.75 360 GLU B O 1
ATOM 6064 N N . LEU B 1 361 ? -15.125 -22.609 -17.625 1 90.88 361 LEU B N 1
ATOM 6065 C CA . LEU B 1 361 ? -14.367 -21.406 -17.984 1 90.88 361 LEU B CA 1
ATOM 6066 C C . LEU B 1 361 ? -14.625 -21.016 -19.438 1 90.88 361 LEU B C 1
ATOM 6068 O O . LEU B 1 361 ? -14.797 -19.828 -19.734 1 90.88 361 LEU B O 1
ATOM 6072 N N . ALA B 1 362 ? -14.633 -21.969 -20.344 1 89.19 362 ALA B N 1
ATOM 6073 C CA . ALA B 1 362 ? -14.906 -21.688 -21.75 1 89.19 362 ALA B CA 1
ATOM 6074 C C . ALA B 1 362 ? -16.281 -21.031 -21.922 1 89.19 362 ALA B C 1
ATOM 6076 O O . ALA B 1 362 ? -16.422 -20.078 -22.688 1 89.19 362 ALA B O 1
ATOM 6077 N N . ARG B 1 363 ? -17.203 -21.516 -21.188 1 89.38 363 ARG B N 1
ATOM 6078 C CA . ARG B 1 363 ? -18.562 -20.969 -21.266 1 89.38 363 ARG B CA 1
ATOM 6079 C C . ARG B 1 363 ? -18.594 -19.531 -20.766 1 89.38 363 ARG B C 1
ATOM 6081 O O . ARG B 1 363 ? -19.188 -18.656 -21.391 1 89.38 363 ARG B O 1
ATOM 6088 N N . LEU B 1 364 ? -18 -19.359 -19.625 1 89.06 364 LEU B N 1
ATOM 6089 C CA . LEU B 1 364 ? -17.984 -18.016 -19.031 1 89.06 364 LEU B CA 1
ATOM 6090 C C . LEU B 1 364 ? -17.25 -17.031 -19.953 1 89.06 364 LEU B C 1
ATOM 6092 O O . LEU B 1 364 ? -17.672 -15.883 -20.094 1 89.06 364 LEU B O 1
ATOM 6096 N N . LEU B 1 365 ? -16.156 -17.469 -20.547 1 88.25 365 LEU B N 1
ATOM 6097 C CA . LEU B 1 365 ? -15.406 -16.594 -21.453 1 88.25 365 LEU B CA 1
ATOM 6098 C C . LEU B 1 365 ? -16.234 -16.219 -22.656 1 88.25 365 LEU B C 1
ATOM 6100 O O . LEU B 1 365 ? -16.156 -15.078 -23.141 1 88.25 365 LEU B O 1
ATOM 6104 N N . LEU B 1 366 ? -16.953 -17.062 -23.156 1 84 366 LEU B N 1
ATOM 6105 C CA . LEU B 1 366 ? -17.828 -16.781 -24.297 1 84 366 LEU B CA 1
ATOM 6106 C C . LEU B 1 366 ? -18.906 -15.773 -23.906 1 84 366 LEU B C 1
ATOM 6108 O O . LEU B 1 366 ? -19.203 -14.859 -24.688 1 84 366 LEU B O 1
ATOM 6112 N N . ILE B 1 367 ? -19.422 -15.898 -22.703 1 82.06 367 ILE B N 1
ATOM 6113 C CA . ILE B 1 367 ? -20.453 -14.992 -22.219 1 82.06 367 ILE B CA 1
ATOM 6114 C C . ILE B 1 367 ? -19.875 -13.586 -22.078 1 82.06 367 ILE B C 1
ATOM 6116 O O . ILE B 1 367 ? -20.5 -12.609 -22.516 1 82.06 367 ILE B O 1
ATOM 6120 N N . TYR B 1 368 ? -18.703 -13.531 -21.531 1 81.38 368 TYR B N 1
ATOM 6121 C CA . TYR B 1 368 ? -18.109 -12.227 -21.281 1 81.38 368 TYR B CA 1
ATOM 6122 C C . TYR B 1 368 ? -17.656 -11.578 -22.594 1 81.38 368 TYR B C 1
ATOM 6124 O O . TYR B 1 368 ? -17.703 -10.352 -22.734 1 81.38 368 TYR B O 1
ATOM 6132 N N . SER B 1 369 ? -17.156 -12.352 -23.531 1 77.44 369 SER B N 1
ATOM 6133 C CA . SER B 1 369 ? -16.75 -11.812 -24.812 1 77.44 369 SER B CA 1
ATOM 6134 C C . SER B 1 369 ? -17.922 -11.211 -25.562 1 77.44 369 SER B C 1
ATOM 6136 O O . SER B 1 369 ? -17.781 -10.211 -26.281 1 77.44 369 SER B O 1
ATOM 6138 N N . ARG B 1 370 ? -19.016 -11.742 -25.406 1 68.81 370 ARG B N 1
ATOM 6139 C CA . ARG B 1 370 ? -20.219 -11.25 -26.062 1 68.81 370 ARG B CA 1
ATOM 6140 C C . ARG B 1 370 ? -20.719 -9.969 -25.406 1 68.81 370 ARG B C 1
ATOM 6142 O O . ARG B 1 370 ? -21.234 -9.078 -26.094 1 68.81 370 ARG B O 1
ATOM 6149 N N . ARG B 1 371 ? -20.547 -9.859 -24.109 1 63.28 371 ARG B N 1
ATOM 6150 C CA . ARG B 1 371 ? -21 -8.68 -23.375 1 63.28 371 ARG B CA 1
ATOM 6151 C C . ARG B 1 371 ? -20.047 -7.508 -23.594 1 63.28 371 ARG B C 1
ATOM 6153 O O . ARG B 1 371 ? -20.484 -6.355 -23.688 1 63.28 371 ARG B O 1
ATOM 6160 N N . GLU B 1 372 ? -18.734 -7.758 -23.453 1 60.44 372 GLU B N 1
ATOM 6161 C CA . GLU B 1 372 ? -17.719 -6.719 -23.625 1 60.44 372 GLU B CA 1
ATOM 6162 C C . GLU B 1 372 ? -17.656 -6.242 -25.078 1 60.44 372 GLU B C 1
ATOM 6164 O O . GLU B 1 372 ? -17.297 -5.09 -25.344 1 60.44 372 GLU B O 1
ATOM 6169 N N . ASP B 1 373 ? -17.688 -7.141 -26.203 1 55.84 373 ASP B N 1
ATOM 6170 C CA . ASP B 1 373 ? -17.719 -6.723 -27.609 1 55.84 373 ASP B CA 1
ATOM 6171 C C . ASP B 1 373 ? -18.656 -5.527 -27.812 1 55.84 373 ASP B C 1
ATOM 6173 O O . ASP B 1 373 ? -18.469 -4.738 -28.734 1 55.84 373 ASP B O 1
ATOM 6177 N N . LYS B 1 374 ? -19.734 -5.375 -27.234 1 46.12 374 LYS B N 1
ATOM 6178 C CA . LYS B 1 374 ? -20.531 -4.188 -27.516 1 46.12 374 LYS B CA 1
ATOM 6179 C C . LYS B 1 374 ? -19.812 -2.922 -27.047 1 46.12 374 LYS B C 1
ATOM 6181 O O . LYS B 1 374 ? -20.141 -1.818 -27.484 1 46.12 374 LYS B O 1
ATOM 6186 N N . SER B 1 375 ? -19.188 -2.904 -26.156 1 45.41 375 SER B N 1
ATOM 6187 C CA . SER B 1 375 ? -18.438 -1.713 -25.75 1 45.41 375 SER B CA 1
ATOM 6188 C C . SER B 1 375 ? -17.047 -1.692 -26.391 1 45.41 375 SER B C 1
ATOM 6190 O O . SER B 1 375 ? -16.047 -1.788 -25.688 1 45.41 375 SER B O 1
ATOM 6192 N N . ASP B 1 376 ? -16.797 -2.361 -27.547 1 41.53 376 ASP B N 1
ATOM 6193 C CA . ASP B 1 376 ? -15.609 -2.697 -28.312 1 41.53 376 ASP B CA 1
ATOM 6194 C C . ASP B 1 376 ? -14.828 -1.44 -28.703 1 41.53 376 ASP B C 1
ATOM 6196 O O . ASP B 1 376 ? -14.688 -1.124 -29.875 1 41.53 376 ASP B O 1
ATOM 6200 N N . ASP B 1 377 ? -14.922 -0.408 -28.375 1 40.75 377 ASP B N 1
ATOM 6201 C CA . ASP B 1 377 ? -13.922 0.489 -28.938 1 40.75 377 ASP B CA 1
ATOM 6202 C C . ASP B 1 377 ? -12.523 -0.132 -28.875 1 40.75 377 ASP B C 1
ATOM 6204 O O . ASP B 1 377 ? -12.039 -0.452 -27.781 1 40.75 377 ASP B O 1
ATOM 6208 N N . PRO B 1 378 ? -12.047 -0.974 -29.891 1 41.25 378 PRO B N 1
ATOM 6209 C CA . PRO B 1 378 ? -10.688 -1.513 -29.984 1 41.25 378 PRO B CA 1
ATOM 6210 C C . PRO B 1 378 ? -9.648 -0.612 -29.328 1 41.25 378 PRO B C 1
ATOM 6212 O O . PRO B 1 378 ? -8.531 -1.058 -29.031 1 41.25 378 PRO B O 1
ATOM 6215 N N . ARG B 1 379 ? -9.664 0.566 -29.766 1 42.31 379 ARG B N 1
ATOM 6216 C CA . ARG B 1 379 ? -8.68 1.586 -29.406 1 42.31 379 ARG B CA 1
ATOM 6217 C C . ARG B 1 379 ? -8.328 1.523 -27.938 1 42.31 379 ARG B C 1
ATOM 6219 O O . ARG B 1 379 ? -7.215 1.89 -27.531 1 42.31 379 ARG B O 1
ATOM 6226 N N . GLY B 1 380 ? -9.094 1.652 -26.609 1 50.5 380 GLY B N 1
ATOM 6227 C CA . GLY B 1 380 ? -8.617 2.287 -25.391 1 50.5 380 GLY B CA 1
ATOM 6228 C C . GLY B 1 380 ? -8.25 1.294 -24.297 1 50.5 380 GLY B C 1
ATOM 6229 O O . GLY B 1 380 ? -8.984 1.135 -23.328 1 50.5 380 GLY B O 1
ATOM 6230 N N . THR B 1 381 ? -7.719 0.159 -24.578 1 60.09 381 THR B N 1
ATOM 6231 C CA . THR B 1 381 ? -7.18 -0.702 -23.531 1 60.09 381 THR B CA 1
ATOM 6232 C C . THR B 1 381 ? -6.535 0.13 -22.422 1 60.09 381 THR B C 1
ATOM 6234 O O . THR B 1 381 ? -5.664 0.961 -22.688 1 60.09 381 THR B O 1
ATOM 6237 N N . LYS B 1 382 ? -7.125 0.097 -21.281 1 82.31 382 LYS B N 1
ATOM 6238 C CA . LYS B 1 382 ? -6.637 0.822 -20.125 1 82.31 382 LYS B CA 1
ATOM 6239 C C . LYS B 1 382 ? -5.648 -0.026 -19.312 1 82.31 382 LYS B C 1
ATOM 6241 O O . LYS B 1 382 ? -6.039 -1.007 -18.688 1 82.31 382 LYS B O 1
ATOM 6246 N N . TRP B 1 383 ? -4.398 0.208 -19.688 1 88.75 383 TRP B N 1
ATOM 6247 C CA . TRP B 1 383 ? -3.322 -0.495 -19 1 88.75 383 TRP B CA 1
ATOM 6248 C C . TRP B 1 383 ? -3.086 0.098 -17.609 1 88.75 383 TRP B C 1
ATOM 6250 O O . TRP B 1 383 ? -3.305 1.293 -17.406 1 88.75 383 TRP B O 1
ATOM 6260 N N . ILE B 1 384 ? -2.729 -0.751 -16.719 1 92 384 ILE B N 1
ATOM 6261 C CA . ILE B 1 384 ? -2.406 -0.333 -15.367 1 92 384 ILE B CA 1
ATOM 6262 C C . ILE B 1 384 ? -1.32 0.74 -15.398 1 92 384 ILE B C 1
ATOM 6264 O O . ILE B 1 384 ? -1.349 1.687 -14.609 1 92 384 ILE B O 1
ATOM 6268 N N . SER B 1 385 ? -0.418 0.612 -16.359 1 91.44 385 SER B N 1
ATOM 6269 C CA . SER B 1 385 ? 0.72 1.519 -16.469 1 91.44 385 SER B CA 1
ATOM 6270 C C . SER B 1 385 ? 0.261 2.959 -16.672 1 91.44 385 SER B C 1
ATOM 6272 O O . SER B 1 385 ? 0.997 3.9 -16.375 1 91.44 385 SER B O 1
ATOM 6274 N N . GLN B 1 386 ? -0.897 3.121 -17.203 1 87.12 386 GLN B N 1
ATOM 6275 C CA . GLN B 1 386 ? -1.436 4.457 -17.438 1 87.12 386 GLN B CA 1
ATOM 6276 C C . GLN B 1 386 ? -1.677 5.184 -16.109 1 87.12 386 GLN B C 1
ATOM 6278 O O . GLN B 1 386 ? -1.557 6.41 -16.031 1 87.12 386 GLN B O 1
ATOM 6283 N N . SER B 1 387 ? -2.059 4.441 -15.102 1 88.88 387 SER B N 1
ATOM 6284 C CA . SER B 1 387 ? -2.246 5.043 -13.781 1 88.88 387 SER B CA 1
ATOM 6285 C C . SER B 1 387 ? -0.914 5.453 -13.164 1 88.88 387 SER B C 1
ATOM 6287 O O . SER B 1 387 ? -0.865 6.348 -12.32 1 88.88 387 SER B O 1
ATOM 6289 N N . GLY B 1 388 ? 0.12 4.746 -13.57 1 87 388 GLY B N 1
ATOM 6290 C CA . GLY B 1 388 ? 1.436 5.082 -13.047 1 87 388 GLY B CA 1
ATOM 6291 C C . GLY B 1 388 ? 1.908 6.465 -13.469 1 87 388 GLY B C 1
ATOM 6292 O O . GLY B 1 388 ? 2.59 7.148 -12.703 1 87 388 GLY B O 1
ATOM 6293 N N . VAL B 1 389 ? 1.494 6.828 -14.594 1 79.69 389 VAL B N 1
ATOM 6294 C CA . VAL B 1 389 ? 1.885 8.141 -15.102 1 79.69 389 VAL B CA 1
ATOM 6295 C C . VAL B 1 389 ? 1.291 9.234 -14.227 1 79.69 389 VAL B C 1
ATOM 6297 O O . VAL B 1 389 ? 1.938 10.25 -13.969 1 79.69 389 VAL B O 1
ATOM 6300 N N . LEU B 1 390 ? 0.178 8.922 -13.734 1 82.94 390 LEU B N 1
ATOM 6301 C CA . LEU B 1 390 ? -0.53 9.906 -12.922 1 82.94 390 LEU B CA 1
ATOM 6302 C C . LEU B 1 390 ? -0.08 9.836 -11.469 1 82.94 390 LEU B C 1
ATOM 6304 O O . LEU B 1 390 ? 0.149 10.875 -10.836 1 82.94 390 LEU B O 1
ATOM 6308 N N . LEU B 1 391 ? 0.121 8.656 -10.977 1 88.31 391 LEU B N 1
ATOM 6309 C CA . LEU B 1 391 ? 0.273 8.453 -9.539 1 88.31 391 LEU B CA 1
ATOM 6310 C C . LEU B 1 391 ? 1.744 8.469 -9.141 1 88.31 391 LEU B C 1
ATOM 6312 O O . LEU B 1 391 ? 2.072 8.688 -7.973 1 88.31 391 LEU B O 1
ATOM 6316 N N . GLU B 1 392 ? 2.562 8.172 -10.062 1 85.81 392 GLU B N 1
ATOM 6317 C CA . GLU B 1 392 ? 3.98 8.094 -9.727 1 85.81 392 GLU B CA 1
ATOM 6318 C C . GLU B 1 392 ? 4.648 9.461 -9.828 1 85.81 392 GLU B C 1
ATOM 6320 O O . GLU B 1 392 ? 4.746 10.031 -10.914 1 85.81 392 GLU B O 1
ATOM 6325 N N . THR B 1 393 ? 4.832 10.07 -8.68 1 82.25 393 THR B N 1
ATOM 6326 C CA . THR B 1 393 ? 5.484 11.367 -8.562 1 82.25 393 THR B CA 1
ATOM 6327 C C . THR B 1 393 ? 6.812 11.242 -7.824 1 82.25 393 THR B C 1
ATOM 6329 O O . THR B 1 393 ? 7.285 10.133 -7.57 1 82.25 393 THR B O 1
ATOM 6332 N N . ASP B 1 394 ? 7.406 12.375 -7.625 1 76.38 394 ASP B N 1
ATOM 6333 C CA . ASP B 1 394 ? 8.688 12.414 -6.922 1 76.38 394 ASP B CA 1
ATOM 6334 C C . ASP B 1 394 ? 8.523 11.977 -5.469 1 76.38 394 ASP B C 1
ATOM 6336 O O . ASP B 1 394 ? 9.492 11.555 -4.832 1 76.38 394 ASP B O 1
ATOM 6340 N N . GLU B 1 395 ? 7.367 12.148 -4.961 1 79.75 395 GLU B N 1
ATOM 6341 C CA . GLU B 1 395 ? 7.09 11.68 -3.605 1 79.75 395 GLU B CA 1
ATOM 6342 C C . GLU B 1 395 ? 6.355 10.336 -3.619 1 79.75 395 GLU B C 1
ATOM 6344 O O . GLU B 1 395 ? 5.445 10.133 -4.426 1 79.75 395 GLU B O 1
ATOM 6349 N N . ASN B 1 396 ? 6.871 9.43 -2.885 1 76.88 396 ASN B N 1
ATOM 6350 C CA . ASN B 1 396 ? 6.277 8.094 -2.916 1 76.88 396 ASN B CA 1
ATOM 6351 C C . ASN B 1 396 ? 5.164 7.953 -1.883 1 76.88 396 ASN B C 1
ATOM 6353 O O . ASN B 1 396 ? 5.43 7.727 -0.703 1 76.88 396 ASN B O 1
ATOM 6357 N N . TRP B 1 397 ? 4 8.141 -2.316 1 82.88 397 TRP B N 1
ATOM 6358 C CA . TRP B 1 397 ? 2.816 8.008 -1.475 1 82.88 397 TRP B CA 1
ATOM 6359 C C . TRP B 1 397 ? 2.279 6.582 -1.503 1 82.88 397 TRP B C 1
ATOM 6361 O O . TRP B 1 397 ? 1.351 6.246 -0.764 1 82.88 397 TRP B O 1
ATOM 6371 N N . TRP B 1 398 ? 2.912 5.777 -2.291 1 79.06 398 TRP B N 1
ATOM 6372 C CA . TRP B 1 398 ? 2.246 4.516 -2.6 1 79.06 398 TRP B CA 1
ATOM 6373 C C . TRP B 1 398 ? 2.982 3.34 -1.963 1 79.06 398 TRP B C 1
ATOM 6375 O O . TRP B 1 398 ? 2.529 2.197 -2.047 1 79.06 398 TRP B O 1
ATOM 6385 N N . ASN B 1 399 ? 4.008 3.635 -1.253 1 78.81 399 ASN B N 1
ATOM 6386 C CA . ASN B 1 399 ? 4.66 2.561 -0.513 1 78.81 399 ASN B CA 1
ATOM 6387 C C . ASN B 1 399 ? 3.895 2.207 0.758 1 78.81 399 ASN B C 1
ATOM 6389 O O . ASN B 1 399 ? 3.176 3.045 1.307 1 78.81 399 ASN B O 1
#

Organism: Penicillium rubens (strain ATCC 28089 / DSM 1075 / NRRL 1951 / Wisconsin 54-1255) (NCBI:txid500485)

pLDDT: mean 74.0, std 22.3, range [24.3, 98.69]

Radius of gyration: 32.24 Å; Cα contacts (8 Å, |Δi|>4): 899; chains: 2; bounding box: 86×89×84 Å

Sequence (798 aa):
MAQFQCQVPGCTSSYRRKEHLRRHEAQHRGNHLRTCSVCGRAFSRSLRRHIRRDHEVPGRSLARATQACRSCRMAKTRCQGGSPCTECSLKGNLCIFDGRDLPDIEPALPDPEEELLEYGGENDPINTSLENNPRVDHYIHLYFAHFHPHWPILHRHTFSVPDEPPLLLQAVLMIGLWVSGSPAARQNARNLHSKLGMAISAQRDNWGRLPVEGEHDNEDSGSPISRWPIATYQGILLYIIFSLLASVPIGLELNLCLTLHLPDRQILSALIETCLRNNIFYYPNMLTRYHYVESITCMWVGVEEIKRFGLALYKVSRLCGRGSCLGGSDETDGRLLRLSDLQFPMPDKKNLWHAGSNAELARLLLIYSRREDKSDDPRGTKWISQSGVLLETDENWWNMAQFQCQVPGCTSSYRRKEHLRRHEAQHRGNHLRTCSVCGRAFSRSLRRHIRRDHEVPGRSLARATQACRSCRMAKTRCQGGSPCTECSLKGNLCIFDGRDLPDIEPALPDPEEELLEYGGENDPINTSLENNPRVDHYIHLYFAHFHPHWPILHRHTFSVPDEPPLLLQAVLMIGLWVSGSPAARQNARNLHSKLGMAISAQRDNWGRLPVEGEHDNEDSGSPISRWPIATYQGILLYIIFSLLASVPIGLELNLCLTLHLPDRQILSALIETCLRNNIFYYPNMLTRYHYVESITCMWVGVEEIKRFGLALYKVSRLCGRGSCLGGSDETDGRLLRLSDLQFPMPDKKNLWHAGSNAELARLLLIYSRREDKSDDPRGTKWISQSGVLLETDENWWN